Protein AF-0000000067828830 (afdb_homodimer)

Nearest PDB structures (foldseek):
  8ab7-assembly1_A  TM=8.987E-01  e=5.010E-34  Yarrowia lipolytica
  6haw-assembly1_A  TM=8.990E-01  e=3.229E-30  Bos taurus
  1hr8-assembly2_D  TM=8.528E-01  e=1.424E-30  Saccharomyces cerevisiae
  6qc2-assembly1_a1  TM=9.075E-01  e=1.935E-28  Ovis aries
  1hr8-assembly5_E  TM=8.782E-01  e=5.500E-25  Saccharomyces cerevisiae

Radius of gyration: 27.48 Å; Cα contacts (8 Å, |Δi|>4): 1829; chains: 2; bounding box: 68×76×64 Å

InterPro domains:
  IPR001431 Peptidase M16, zinc-binding site [PS00143] (50-73)
  IPR007863 Peptidase M16, C-terminal [PF05193] (183-362)
  IPR011249 Metalloenzyme, LuxS/M16 peptidase-like [SSF63411] (16-222)
  IPR011249 Metalloenzyme, LuxS/M16 peptidase-like [SSF63411] (246-425)
  IPR011765 Peptidase M16, N-terminal [PF00675] (33-175)
  IPR050361 Mitochondrial Processing Peptidase/Ubiquinol-cytochrome c Reductase Complex [PTHR11851] (17-409)

Organism: Synechocystis sp. (strain ATCC 27184 / PCC 6803 / Kazusa) (NCBI:txid1111708)

Sequence (860 aa):
MDIRLVSVQLCPTKPDFPAKIFTFDQGLTLIHQDVPTVPVAVVDVWVRAGAIAEPDAWPGVAHLLEHMIFKGTKRVPPGAFDQVIEYNGGMANAATSHDYAHFYLTTAADYLPRTLPYLAEILLQAEVPEECLFYEREVVLEEIRGSEDDPDWLGFQALCQLLHPQHAYGRSVLGDAPSVQNYTANQLRCFHRTHYQPENMTVVMVGDIREKAAIAYMEEIFDHFGVRSECPPTTRLPNHPIQTIKRETLRIPELGPSRLTMGWNGPGIDRLQDNIGLDLLAVVLAGSHCARLVQRLREELGLVFDIQSCFSLQKEASLFTINAYLTSAQAERVEAEICAAIQTLQTTPISTAELARAQRLLCNDFIFSTETPAQLAGLYGYYQTLATAELAIAYPQIVRQYWPEALQTLAQRYLSTGAYALVLLEAAESMDIRLVSVQLCPTKPDFPAKIFTFDQGLTLIHQDVPTVPVAVVDVWVRAGAIAEPDAWPGVAHLLEHMIFKGTKRVPPGAFDQVIEYNGGMANAATSHDYAHFYLTTAADYLPRTLPYLAEILLQAEVPEECLFYEREVVLEEIRGSEDDPDWLGFQALCQLLHPQHAYGRSVLGDAPSVQNYTANQLRCFHRTHYQPENMTVVMVGDIREKAAIAYMEEIFDHFGVRSECPPTTRLPNHPIQTIKRETLRIPELGPSRLTMGWNGPGIDRLQDNIGLDLLAVVLAGSHCARLVQRLREELGLVFDIQSCFSLQKEASLFTINAYLTSAQAERVEAEICAAIQTLQTTPISTAELARAQRLLCNDFIFSTETPAQLAGLYGYYQTLATAELAIAYPQIVRQYWPEALQTLAQRYLSTGAYALVLLEAAES

Structure (mmCIF, N/CA/C/O backbone):
data_AF-0000000067828830-model_v1
#
loop_
_entity.id
_entity.type
_entity.pdbx_description
1 polymer 'Processing protease'
#
loop_
_atom_site.group_PDB
_atom_site.id
_atom_site.type_symbol
_atom_site.label_atom_id
_atom_site.label_alt_id
_atom_site.label_comp_id
_atom_site.label_asym_id
_atom_site.label_entity_id
_atom_site.label_seq_id
_atom_site.pdbx_PDB_ins_code
_atom_site.Cartn_x
_atom_site.Cartn_y
_atom_site.Cartn_z
_atom_site.occupancy
_atom_site.B_iso_or_equiv
_atom_site.auth_seq_id
_atom_site.auth_comp_id
_atom_site.auth_asym_id
_atom_site.auth_atom_id
_atom_site.pdbx_PDB_model_num
ATOM 1 N N . MET A 1 1 ? -25.828 -41.156 17.938 1 25.95 1 MET A N 1
ATOM 2 C CA . MET A 1 1 ? -25.109 -39.906 17.703 1 25.95 1 MET A CA 1
ATOM 3 C C . MET A 1 1 ? -23.656 -40.188 17.312 1 25.95 1 MET A C 1
ATOM 5 O O . MET A 1 1 ? -22.859 -40.625 18.141 1 25.95 1 MET A O 1
ATOM 9 N N . ASP A 1 2 ? -23.406 -40.719 16.219 1 32.78 2 ASP A N 1
ATOM 10 C CA . ASP A 1 2 ? -22.109 -41.219 15.766 1 32.78 2 ASP A CA 1
ATOM 11 C C . ASP A 1 2 ? -21.078 -40.062 15.758 1 32.78 2 ASP A C 1
ATOM 13 O O . ASP A 1 2 ? -21.25 -39.094 15.031 1 32.78 2 ASP A O 1
ATOM 17 N N . ILE A 1 3 ? -20.516 -39.812 16.906 1 36.75 3 ILE A N 1
ATOM 18 C CA . ILE A 1 3 ? -19.406 -38.875 17.047 1 36.75 3 ILE A CA 1
ATOM 19 C C . ILE A 1 3 ? -18.359 -39.156 15.961 1 36.75 3 ILE A C 1
ATOM 21 O O . ILE A 1 3 ? -17.688 -40.188 15.984 1 36.75 3 ILE A O 1
ATOM 25 N N . ARG A 1 4 ? -18.734 -38.844 14.875 1 44.62 4 ARG A N 1
ATOM 26 C CA . ARG A 1 4 ? -17.672 -39.031 13.891 1 44.62 4 ARG A CA 1
ATOM 27 C C . ARG A 1 4 ? -16.344 -38.531 14.438 1 44.62 4 ARG A C 1
ATOM 29 O O . ARG A 1 4 ? -16.203 -37.344 14.773 1 44.62 4 ARG A O 1
ATOM 36 N N . LEU A 1 5 ? -15.562 -39.219 15.047 1 45.66 5 LEU A N 1
ATOM 37 C CA . LEU A 1 5 ? -14.219 -38.906 15.516 1 45.66 5 LEU A CA 1
ATOM 38 C C . LEU A 1 5 ? -13.383 -38.281 14.406 1 45.66 5 LEU A C 1
ATOM 40 O O . LEU A 1 5 ? -13.055 -38.938 13.422 1 45.66 5 LEU A O 1
ATOM 44 N N . VAL A 1 6 ? -13.531 -36.969 14.195 1 61.88 6 VAL A N 1
ATOM 45 C CA . VAL A 1 6 ? -12.633 -36.281 13.273 1 61.88 6 VAL A CA 1
ATOM 46 C C . VAL A 1 6 ? -11.18 -36.594 13.648 1 61.88 6 VAL A C 1
ATOM 48 O O . VAL A 1 6 ? -10.781 -36.406 14.805 1 61.88 6 VAL A O 1
ATOM 51 N N . SER A 1 7 ? -10.523 -37.438 12.898 1 74.88 7 SER A N 1
ATOM 52 C CA . SER A 1 7 ? -9.109 -37.75 13.125 1 74.88 7 SER A CA 1
ATOM 53 C C . SER A 1 7 ? -8.234 -36.531 12.828 1 74.88 7 SER A C 1
ATOM 55 O O . SER A 1 7 ? -8.359 -35.906 11.766 1 74.88 7 SER A O 1
ATOM 57 N N . VAL A 1 8 ? -7.773 -35.906 13.836 1 82.19 8 VAL A N 1
ATOM 58 C CA . VAL A 1 8 ? -6.809 -34.812 13.734 1 82.19 8 VAL A CA 1
ATOM 59 C C . VAL A 1 8 ? -5.398 -35.344 13.984 1 82.19 8 VAL A C 1
ATOM 61 O O . VAL A 1 8 ? -5.16 -36.062 14.961 1 82.19 8 VAL A O 1
ATOM 64 N N . GLN A 1 9 ? -4.586 -35.188 12.977 1 80.81 9 GLN A N 1
ATOM 65 C CA . GLN A 1 9 ? -3.201 -35.625 13.117 1 80.81 9 GLN A CA 1
ATOM 66 C C . GLN A 1 9 ? -2.244 -34.438 13.109 1 80.81 9 GLN A C 1
ATOM 68 O O . GLN A 1 9 ? -2.268 -33.625 12.18 1 80.81 9 GLN A O 1
ATOM 73 N N . LEU A 1 10 ? -1.568 -34.344 14.117 1 82.06 10 LEU A N 1
ATOM 74 C CA . LEU A 1 10 ? -0.478 -33.375 14.133 1 82.06 10 LEU A CA 1
ATOM 75 C C . LEU A 1 10 ? 0.649 -33.812 13.203 1 82.06 10 LEU A C 1
ATOM 77 O O . LEU A 1 10 ? 1.129 -34.938 13.297 1 82.06 10 LEU A O 1
ATOM 81 N N . CYS A 1 11 ? 1.022 -32.906 12.352 1 79.94 11 CYS A N 1
ATOM 82 C CA . CYS A 1 11 ? 2.113 -33.219 11.43 1 79.94 11 CYS A CA 1
ATOM 83 C C . CYS A 1 11 ? 3.451 -32.75 12 1 79.94 11 CYS A C 1
ATOM 85 O O . CYS A 1 11 ? 3.592 -31.609 12.398 1 79.94 11 CYS A O 1
ATOM 87 N N . PRO A 1 12 ? 4.438 -33.656 12.016 1 75.31 12 PRO A N 1
ATOM 88 C CA . PRO A 1 12 ? 5.766 -33.219 12.469 1 75.31 12 PRO A CA 1
ATOM 89 C C . PRO A 1 12 ? 6.332 -32.094 11.617 1 75.31 12 PRO A C 1
ATOM 91 O O . PRO A 1 12 ? 6.23 -32.125 10.383 1 75.31 12 PRO A O 1
ATOM 94 N N . THR A 1 13 ? 6.699 -31.031 12.32 1 79.56 13 THR A N 1
ATOM 95 C CA . THR A 1 13 ? 7.273 -29.875 11.625 1 79.56 13 THR A CA 1
ATOM 96 C C . THR A 1 13 ? 8.75 -29.719 11.977 1 79.56 13 THR A C 1
ATOM 98 O O . THR A 1 13 ? 9.234 -30.312 12.938 1 79.56 13 THR A O 1
ATOM 101 N N . LYS A 1 14 ? 9.43 -28.938 11.188 1 81 14 LYS A N 1
ATOM 102 C CA . LYS A 1 14 ? 10.82 -28.594 11.484 1 81 14 LYS A CA 1
ATOM 103 C C . LYS A 1 14 ? 10.93 -27.859 12.82 1 81 14 LYS A C 1
ATOM 105 O O . LYS A 1 14 ? 10.039 -27.094 13.195 1 81 14 LYS A O 1
ATOM 110 N N . PRO A 1 15 ? 12.016 -28.094 13.562 1 71.25 15 PRO A N 1
ATOM 111 C CA . PRO A 1 15 ? 12.148 -27.516 14.898 1 71.25 15 PRO A CA 1
ATOM 112 C C . PRO A 1 15 ? 12.078 -25.984 14.891 1 71.25 15 PRO A C 1
ATOM 114 O O . PRO A 1 15 ? 11.586 -25.391 15.852 1 71.25 15 PRO A O 1
ATOM 117 N N . ASP A 1 16 ? 12.398 -25.453 13.828 1 80.75 16 ASP A N 1
ATOM 118 C CA . ASP A 1 16 ? 12.469 -24 13.828 1 80.75 16 ASP A CA 1
ATOM 119 C C . ASP A 1 16 ? 11.172 -23.375 13.312 1 80.75 16 ASP A C 1
ATOM 121 O O . ASP A 1 16 ? 11.023 -22.156 13.297 1 80.75 16 ASP A O 1
ATOM 125 N N . PHE A 1 17 ? 10.266 -24.312 13.047 1 91.25 17 PHE A N 1
ATOM 126 C CA . PHE A 1 17 ? 8.984 -23.781 12.578 1 91.25 17 PHE A CA 1
ATOM 127 C C . PHE A 1 17 ? 8.086 -23.422 13.758 1 91.25 17 PHE A C 1
ATOM 129 O O . PHE A 1 17 ? 7.715 -24.281 14.547 1 91.25 17 PHE A O 1
ATOM 136 N N . PRO A 1 18 ? 7.734 -22.172 13.852 1 92.38 18 PRO A N 1
ATOM 137 C CA . PRO A 1 18 ? 7.055 -21.703 15.062 1 92.38 18 PRO A CA 1
ATOM 138 C C . PRO A 1 18 ? 5.586 -22.125 15.109 1 92.38 18 PRO A C 1
ATOM 140 O O . PRO A 1 18 ? 4.961 -22.078 16.172 1 92.38 18 PRO A O 1
ATOM 143 N N . ALA A 1 19 ? 5.02 -22.516 13.984 1 96.19 19 ALA A N 1
ATOM 144 C CA . ALA A 1 19 ? 3.609 -22.891 13.922 1 96.19 19 ALA A CA 1
ATOM 145 C C . ALA A 1 19 ? 3.449 -24.406 13.961 1 96.19 19 ALA A C 1
ATOM 147 O O . ALA A 1 19 ? 4.441 -25.141 13.969 1 96.19 19 ALA A O 1
ATOM 148 N N . LYS A 1 20 ? 2.178 -24.812 14.125 1 96.94 20 LYS A N 1
ATOM 149 C CA . LYS A 1 20 ? 1.828 -26.234 14.07 1 96.94 20 LYS A CA 1
ATOM 150 C C . LYS A 1 20 ? 0.918 -26.531 12.875 1 96.94 20 LYS A C 1
ATOM 152 O O . LYS A 1 20 ? 0.068 -25.703 12.523 1 96.94 20 LYS A O 1
ATOM 157 N N . ILE A 1 21 ? 1.127 -27.688 12.336 1 97.06 21 ILE A N 1
ATOM 158 C CA . ILE A 1 21 ? 0.323 -28.094 11.195 1 97.06 21 ILE A CA 1
ATOM 159 C C . ILE A 1 21 ? -0.523 -29.312 11.57 1 97.06 21 ILE A C 1
ATOM 161 O O . ILE A 1 21 ? -0.008 -30.281 12.125 1 97.06 21 ILE A O 1
ATOM 165 N N . PHE A 1 22 ? -1.806 -29.203 11.328 1 96.44 22 PHE A N 1
ATOM 166 C CA . PHE A 1 22 ? -2.748 -30.281 11.555 1 96.44 22 PHE A CA 1
ATOM 167 C C . PHE A 1 22 ? -3.438 -30.688 10.258 1 96.44 22 PHE A C 1
ATOM 169 O O . PHE A 1 22 ? -3.783 -29.812 9.445 1 96.44 22 PHE A O 1
ATOM 176 N N . THR A 1 23 ? -3.604 -31.891 10.086 1 94.69 23 THR A N 1
ATOM 177 C CA . THR A 1 23 ? -4.402 -32.375 8.969 1 94.69 23 THR A CA 1
ATOM 178 C C . THR A 1 23 ? -5.664 -33.094 9.469 1 94.69 23 THR A C 1
ATOM 180 O O . THR A 1 23 ? -5.605 -33.875 10.398 1 94.69 23 THR A O 1
ATOM 183 N N . PHE A 1 24 ? -6.734 -32.719 8.867 1 93.94 24 PHE A N 1
ATOM 184 C CA . PHE A 1 24 ? -8.031 -33.25 9.25 1 93.94 24 PHE A CA 1
ATOM 185 C C . PHE A 1 24 ? -8.539 -34.219 8.188 1 93.94 24 PHE A C 1
ATOM 187 O O . PHE A 1 24 ? -7.84 -34.531 7.215 1 93.94 24 PHE A O 1
ATOM 194 N N . ASP A 1 25 ? -9.727 -34.719 8.438 1 85.25 25 ASP A N 1
ATOM 195 C CA . ASP A 1 25 ? -10.328 -35.688 7.52 1 85.25 25 ASP A CA 1
ATOM 196 C C . ASP A 1 25 ? -10.461 -35.094 6.117 1 85.25 25 ASP A C 1
ATOM 198 O O . ASP A 1 25 ? -10.695 -33.906 5.965 1 85.25 25 ASP A O 1
ATOM 202 N N . GLN A 1 26 ? -10.203 -35.969 5.133 1 86.88 26 GLN A N 1
ATOM 203 C CA . GLN A 1 26 ? -10.406 -35.656 3.725 1 86.88 26 GLN A CA 1
ATOM 204 C C . GLN A 1 26 ? -9.352 -34.688 3.227 1 86.88 26 GLN A C 1
ATOM 206 O O . GLN A 1 26 ? -9.5 -34.094 2.146 1 86.88 26 GLN A O 1
ATOM 211 N N . GLY A 1 27 ? -8.438 -34.281 4.145 1 92.06 27 GLY A N 1
ATOM 212 C CA . GLY A 1 27 ? -7.277 -33.594 3.631 1 92.06 27 GLY A CA 1
ATOM 213 C C . GLY A 1 27 ? -7.27 -32.125 3.99 1 92.06 27 GLY A C 1
ATOM 214 O O . GLY A 1 27 ? -6.383 -31.375 3.562 1 92.06 27 GLY A O 1
ATOM 215 N N . LEU A 1 28 ? -8.18 -31.641 4.785 1 95.56 28 LEU A N 1
ATOM 216 C CA . LEU A 1 28 ? -8.18 -30.25 5.242 1 95.56 28 LEU A CA 1
ATOM 217 C C . LEU A 1 28 ? -6.988 -29.984 6.152 1 95.56 28 LEU A C 1
ATOM 219 O O . LEU A 1 28 ? -6.668 -30.797 7.023 1 95.56 28 LEU A O 1
ATOM 223 N N . THR A 1 29 ? -6.301 -28.828 5.918 1 97.31 29 THR A N 1
ATOM 224 C CA . THR A 1 29 ? -5.094 -28.516 6.668 1 97.31 29 THR A CA 1
ATOM 225 C C . THR A 1 29 ? -5.301 -27.281 7.531 1 97.31 29 THR A C 1
ATOM 227 O O . THR A 1 29 ? -5.91 -26.297 7.09 1 97.31 29 THR A O 1
ATOM 230 N N . LEU A 1 30 ? -4.812 -27.344 8.766 1 98.06 30 LEU A N 1
ATOM 231 C CA . LEU A 1 30 ? -4.746 -26.203 9.672 1 98.06 30 LEU A CA 1
ATOM 232 C C . LEU A 1 30 ? -3.301 -25.859 10.016 1 98.06 30 LEU A C 1
ATOM 234 O O . LEU A 1 30 ? -2.523 -26.75 10.383 1 98.06 30 LEU A O 1
ATOM 238 N N . ILE A 1 31 ? -2.945 -24.672 9.812 1 98.5 31 ILE A N 1
ATOM 239 C CA . ILE A 1 31 ? -1.7 -24.125 10.352 1 98.5 31 ILE A CA 1
ATOM 240 C C . ILE A 1 31 ? -2.008 -23.125 11.461 1 98.5 31 ILE A C 1
ATOM 242 O O . ILE A 1 31 ? -2.732 -22.156 11.25 1 98.5 31 ILE A O 1
ATOM 246 N N . HIS A 1 32 ? -1.432 -23.375 12.656 1 98.38 32 HIS A N 1
ATOM 247 C CA . HIS A 1 32 ? -1.802 -22.594 13.828 1 98.38 32 HIS A CA 1
ATOM 248 C C . HIS A 1 32 ? -0.567 -22.078 14.555 1 98.38 32 HIS A C 1
ATOM 250 O O . HIS A 1 32 ? 0.376 -22.828 14.797 1 98.38 32 HIS A O 1
ATOM 256 N N . GLN A 1 33 ? -0.562 -20.797 14.797 1 97.56 33 GLN A N 1
ATOM 257 C CA . GLN A 1 33 ? 0.437 -20.219 15.68 1 97.56 33 GLN A CA 1
ATOM 258 C C . GLN A 1 33 ? -0.219 -19.328 16.734 1 97.56 33 GLN A C 1
ATOM 260 O O . GLN A 1 33 ? -0.9 -18.359 16.406 1 97.56 33 GLN A O 1
ATOM 265 N N . ASP A 1 34 ? 0.039 -19.688 17.969 1 96.94 34 ASP A N 1
ATOM 266 C CA . ASP A 1 34 ? -0.469 -18.922 19.109 1 96.94 34 ASP A CA 1
ATOM 267 C C . ASP A 1 34 ? 0.434 -17.734 19.422 1 96.94 34 ASP A C 1
ATOM 269 O O . ASP A 1 34 ? 1.611 -17.906 19.734 1 96.94 34 ASP A O 1
ATOM 273 N N . VAL A 1 35 ? -0.128 -16.547 19.281 1 93.5 35 VAL A N 1
ATOM 274 C CA . VAL A 1 35 ? 0.58 -15.312 19.609 1 93.5 35 VAL A CA 1
ATOM 275 C C . VAL A 1 35 ? -0.229 -14.516 20.641 1 93.5 35 VAL A C 1
ATOM 277 O O . VAL A 1 35 ? -0.883 -13.531 20.281 1 93.5 35 VAL A O 1
ATOM 280 N N . PRO A 1 36 ? -0.017 -14.742 21.859 1 90.94 36 PRO A N 1
ATOM 281 C CA . PRO A 1 36 ? -0.889 -14.164 22.891 1 90.94 36 PRO A CA 1
ATOM 282 C C . PRO A 1 36 ? -0.545 -12.711 23.219 1 90.94 36 PRO A C 1
ATOM 284 O O . PRO A 1 36 ? -1.303 -12.039 23.906 1 90.94 36 PRO A O 1
ATOM 287 N N . THR A 1 37 ? 0.475 -12.172 22.703 1 85.12 37 THR A N 1
ATOM 288 C CA . THR A 1 37 ? 0.926 -10.828 23.047 1 85.12 37 THR A CA 1
ATOM 289 C C . THR A 1 37 ? 0.107 -9.781 22.297 1 85.12 37 THR A C 1
ATOM 291 O O . THR A 1 37 ? 0.175 -8.586 22.609 1 85.12 37 THR A O 1
ATOM 294 N N . VAL A 1 38 ? -0.642 -10.18 21.328 1 87.31 38 VAL A N 1
ATOM 295 C CA . VAL A 1 38 ? -1.46 -9.242 20.562 1 87.31 38 VAL A CA 1
ATOM 296 C C . VAL A 1 38 ? -2.932 -9.641 20.672 1 87.31 38 VAL A C 1
ATOM 298 O O . VAL A 1 38 ? -3.266 -10.828 20.594 1 87.31 38 VAL A O 1
ATOM 301 N N . PRO A 1 39 ? -3.791 -8.703 20.781 1 91.44 39 PRO A N 1
ATOM 302 C CA . PRO A 1 39 ? -5.215 -9.016 20.938 1 91.44 39 PRO A CA 1
ATOM 303 C C . PRO A 1 39 ? -5.934 -9.18 19.594 1 91.44 39 PRO A C 1
ATOM 305 O O . PRO A 1 39 ? -7.055 -8.703 19.438 1 91.44 39 PRO A O 1
ATOM 308 N N . VAL A 1 40 ? -5.289 -9.766 18.609 1 94.62 40 VAL A N 1
ATOM 309 C CA . VAL A 1 40 ? -5.812 -9.891 17.25 1 94.62 40 VAL A CA 1
ATOM 310 C C . VAL A 1 40 ? -5.875 -11.367 16.859 1 94.62 40 VAL A C 1
ATOM 312 O O . VAL A 1 40 ? -5.035 -12.164 17.281 1 94.62 40 VAL A O 1
ATOM 315 N N . ALA A 1 41 ? -6.902 -11.695 16.172 1 97 41 ALA A N 1
ATOM 316 C CA . ALA A 1 41 ? -7.039 -13.008 15.57 1 97 41 ALA A CA 1
ATOM 317 C C . ALA A 1 41 ? -7.152 -12.906 14.047 1 97 41 ALA A C 1
ATOM 319 O O . ALA A 1 41 ? -7.977 -12.141 13.531 1 97 41 ALA A O 1
ATOM 320 N N . VAL A 1 42 ? -6.305 -13.641 13.383 1 98.25 42 VAL A N 1
ATOM 321 C CA . VAL A 1 42 ? -6.293 -13.633 11.93 1 98.25 42 VAL A CA 1
ATOM 322 C C . VAL A 1 42 ? -6.566 -15.039 11.406 1 98.25 42 VAL A C 1
ATOM 324 O O . VAL A 1 42 ? -5.938 -16.016 11.844 1 98.25 42 VAL A O 1
ATOM 327 N N . VAL A 1 43 ? -7.473 -15.117 10.469 1 98.75 43 VAL A N 1
ATOM 328 C CA . VAL A 1 43 ? -7.746 -16.375 9.781 1 98.75 43 VAL A CA 1
ATOM 329 C C . VAL A 1 43 ? -7.656 -16.172 8.266 1 98.75 43 VAL A C 1
ATOM 331 O O . VAL A 1 43 ? -8.422 -15.398 7.691 1 98.75 43 VAL A O 1
ATOM 334 N N . ASP A 1 44 ? -6.738 -16.859 7.68 1 98.81 44 ASP A N 1
ATOM 335 C CA . ASP A 1 44 ? -6.609 -16.922 6.227 1 98.81 44 ASP A CA 1
ATOM 336 C C . ASP A 1 44 ? -7.086 -18.266 5.688 1 98.81 44 ASP A C 1
ATOM 338 O O . ASP A 1 44 ? -6.711 -19.328 6.211 1 98.81 44 ASP A O 1
ATOM 342 N N . VAL A 1 45 ? -7.828 -18.219 4.672 1 98.75 45 VAL A N 1
ATOM 343 C CA . VAL A 1 45 ? -8.219 -19.438 3.977 1 98.75 45 VAL A CA 1
ATOM 344 C C . VAL A 1 45 ? -7.684 -19.422 2.549 1 98.75 45 VAL A C 1
ATOM 346 O O . VAL A 1 45 ? -8.031 -18.547 1.76 1 98.75 45 VAL A O 1
ATOM 349 N N . TRP A 1 46 ? -6.875 -20.375 2.314 1 98.75 46 TRP A N 1
ATOM 350 C CA . TRP A 1 46 ? -6.25 -20.5 1.002 1 98.75 46 TRP A CA 1
ATOM 351 C C . TRP A 1 46 ? -6.805 -21.703 0.248 1 98.75 46 TRP A C 1
ATOM 353 O O . TRP A 1 46 ? -6.859 -22.812 0.79 1 98.75 46 TRP A O 1
ATOM 363 N N . VAL A 1 47 ? -7.195 -21.5 -0.973 1 98.56 47 VAL A N 1
ATOM 364 C CA . VAL A 1 47 ? -7.73 -22.562 -1.819 1 98.56 47 VAL A CA 1
ATOM 365 C C . VAL A 1 47 ? -6.922 -22.656 -3.109 1 98.56 47 VAL A C 1
ATOM 367 O O . VAL A 1 47 ? -6.668 -21.641 -3.766 1 98.56 47 VAL A O 1
ATOM 370 N N . ARG A 1 48 ? -6.508 -23.828 -3.445 1 97.38 48 ARG A N 1
ATOM 371 C CA . ARG A 1 48 ? -5.836 -24.062 -4.723 1 97.38 48 ARG A CA 1
ATOM 372 C C . ARG A 1 48 ? -6.828 -24.016 -5.879 1 97.38 48 ARG A C 1
ATOM 374 O O . ARG A 1 48 ? -7.039 -25.016 -6.562 1 97.38 48 ARG A O 1
ATOM 381 N N . ALA A 1 49 ? -7.348 -22.859 -6.07 1 96.75 49 ALA A N 1
ATOM 382 C CA . ALA A 1 49 ? -8.375 -22.609 -7.078 1 96.75 49 ALA A CA 1
ATOM 383 C C . ALA A 1 49 ? -8.164 -21.25 -7.75 1 96.75 49 ALA A C 1
ATOM 385 O O . ALA A 1 49 ? -9.109 -20.469 -7.91 1 96.75 49 ALA A O 1
ATOM 386 N N . GLY A 1 50 ? -6.875 -21 -8.07 1 96.56 50 GLY A N 1
ATOM 387 C CA . GLY A 1 50 ? -6.559 -19.797 -8.82 1 96.56 50 GLY A CA 1
ATOM 388 C C . GLY A 1 50 ? -6.805 -19.938 -10.312 1 96.56 50 GLY A C 1
ATOM 389 O O . GLY A 1 50 ? -7.477 -20.875 -10.75 1 96.56 50 GLY A O 1
ATOM 390 N N . ALA A 1 51 ? -6.316 -19.094 -11.078 1 95 51 ALA A N 1
ATOM 391 C CA . ALA A 1 51 ? -6.543 -19.047 -12.516 1 95 51 ALA A CA 1
ATOM 392 C C . ALA A 1 51 ? -6.004 -20.312 -13.195 1 95 51 ALA A C 1
ATOM 394 O O . ALA A 1 51 ? -6.539 -20.75 -14.219 1 95 51 ALA A O 1
ATOM 395 N N . ILE A 1 52 ? -5.016 -20.938 -12.648 1 93.56 52 ILE A N 1
ATOM 396 C CA . ILE A 1 52 ? -4.402 -22.109 -13.258 1 93.56 52 ILE A CA 1
ATOM 397 C C . ILE A 1 52 ? -5.371 -23.281 -13.203 1 93.56 52 ILE A C 1
ATOM 399 O O . ILE A 1 52 ? -5.23 -24.25 -13.953 1 93.56 52 ILE A O 1
ATOM 403 N N . ALA A 1 53 ? -6.309 -23.219 -12.297 1 93.94 53 ALA A N 1
ATOM 404 C CA . ALA A 1 53 ? -7.277 -24.297 -12.133 1 93.94 53 ALA A CA 1
ATOM 405 C C . ALA A 1 53 ? -8.469 -24.125 -13.07 1 93.94 53 ALA A C 1
ATOM 407 O O . ALA A 1 53 ? -9.305 -25.016 -13.195 1 93.94 53 ALA A O 1
ATOM 408 N N . GLU A 1 54 ? -8.492 -23.031 -13.742 1 95.38 54 GLU A N 1
ATOM 409 C CA . GLU A 1 54 ? -9.617 -22.734 -14.625 1 95.38 54 GLU A CA 1
ATOM 410 C C . GLU A 1 54 ? -9.617 -23.656 -15.844 1 95.38 54 GLU A C 1
ATOM 412 O O . GLU A 1 54 ? -8.57 -23.906 -16.438 1 95.38 54 GLU A O 1
ATOM 417 N N . PRO A 1 55 ? -10.852 -24.109 -16.188 1 92.56 55 PRO A N 1
ATOM 418 C CA . PRO A 1 55 ? -10.922 -24.703 -17.531 1 92.56 55 PRO A CA 1
ATOM 419 C C . PRO A 1 55 ? -10.523 -23.734 -18.625 1 92.56 55 PRO A C 1
ATOM 421 O O . PRO A 1 55 ? -10.758 -22.531 -18.516 1 92.56 55 PRO A O 1
ATOM 424 N N . ASP A 1 56 ? -10.047 -24.25 -19.703 1 88.69 56 ASP A N 1
ATOM 425 C CA . ASP A 1 56 ? -9.562 -23.406 -20.797 1 88.69 56 ASP A CA 1
ATOM 426 C C . ASP A 1 56 ? -10.68 -22.531 -21.344 1 88.69 56 ASP A C 1
ATOM 428 O O . ASP A 1 56 ? -10.438 -21.391 -21.766 1 88.69 56 ASP A O 1
ATOM 432 N N . ALA A 1 57 ? -11.844 -23.031 -21.234 1 90 57 ALA A N 1
ATOM 433 C CA . ALA A 1 57 ? -12.984 -22.328 -21.812 1 90 57 ALA A CA 1
ATOM 434 C C . ALA A 1 57 ? -13.578 -21.328 -20.828 1 90 57 ALA A C 1
ATOM 436 O O . ALA A 1 57 ? -14.484 -20.562 -21.172 1 90 57 ALA A O 1
ATOM 437 N N . TRP A 1 58 ? -12.977 -21.312 -19.625 1 94 58 TRP A N 1
ATOM 438 C CA . TRP A 1 58 ? -13.617 -20.484 -18.609 1 94 58 TRP A CA 1
ATOM 439 C C . TRP A 1 58 ? -12.625 -19.5 -18 1 94 58 TRP A C 1
ATOM 441 O O . TRP A 1 58 ? -12.492 -19.406 -16.781 1 94 58 TRP A O 1
ATOM 451 N N . PRO A 1 59 ? -11.961 -18.688 -18.844 1 94.19 59 PRO A N 1
ATOM 452 C CA . PRO A 1 59 ? -11.031 -17.719 -18.25 1 94.19 59 PRO A CA 1
ATOM 453 C C . PRO A 1 59 ? -11.742 -16.688 -17.375 1 94.19 59 PRO A C 1
ATOM 455 O O . PRO A 1 59 ? -12.789 -16.156 -17.75 1 94.19 59 PRO A O 1
ATOM 458 N N . GLY A 1 60 ? -11.172 -16.469 -16.188 1 96.38 60 GLY A N 1
ATOM 459 C CA . GLY A 1 60 ? -11.695 -15.453 -15.289 1 96.38 60 GLY A CA 1
ATOM 460 C C . GLY A 1 60 ? -12.727 -15.984 -14.305 1 96.38 60 GLY A C 1
ATOM 461 O O . GLY A 1 60 ? -13.172 -15.266 -13.414 1 96.38 60 GLY A O 1
ATOM 462 N N . VAL A 1 61 ? -13.031 -17.234 -14.398 1 96.88 61 VAL A N 1
ATOM 463 C CA . VAL A 1 61 ? -14.102 -17.797 -13.578 1 96.88 61 VAL A CA 1
ATOM 464 C C . VAL A 1 61 ? -13.672 -17.812 -12.109 1 96.88 61 VAL A C 1
ATOM 466 O O . VAL A 1 61 ? -14.5 -17.609 -11.219 1 96.88 61 VAL A O 1
ATOM 469 N N . ALA A 1 62 ? -12.398 -18.047 -11.836 1 97.69 62 ALA A N 1
ATOM 470 C CA . ALA A 1 62 ? -11.914 -18.078 -10.461 1 97.69 62 ALA A CA 1
ATOM 471 C C . ALA A 1 62 ? -12.125 -16.719 -9.773 1 97.69 62 ALA A C 1
ATOM 473 O O . ALA A 1 62 ? -12.625 -16.656 -8.648 1 97.69 62 ALA A O 1
ATOM 474 N N . HIS A 1 63 ? -11.766 -15.656 -10.484 1 98.25 63 HIS A N 1
ATOM 475 C CA . HIS A 1 63 ? -11.922 -14.312 -9.953 1 98.25 63 HIS A CA 1
ATOM 476 C C . HIS A 1 63 ? -13.391 -13.945 -9.789 1 98.25 63 HIS A C 1
ATOM 478 O O . HIS A 1 63 ? -13.781 -13.352 -8.781 1 98.25 63 HIS A O 1
ATOM 484 N N . LEU A 1 64 ? -14.18 -14.258 -10.766 1 97.88 64 LEU A N 1
ATOM 485 C CA . LEU A 1 64 ? -15.602 -13.977 -10.68 1 97.88 64 LEU A CA 1
ATOM 486 C C . LEU A 1 64 ? -16.25 -14.734 -9.523 1 97.88 64 LEU A C 1
ATOM 488 O O . LEU A 1 64 ? -17.109 -14.203 -8.828 1 97.88 64 LEU A O 1
ATOM 492 N N . LEU A 1 65 ? -15.836 -15.961 -9.352 1 97.94 65 LEU A N 1
ATOM 493 C CA . LEU A 1 65 ? -16.344 -16.75 -8.234 1 97.94 65 LEU A CA 1
ATOM 494 C C . LEU A 1 65 ? -15.984 -16.109 -6.902 1 97.94 65 LEU A C 1
ATOM 496 O O . LEU A 1 65 ? -16.797 -16.094 -5.969 1 97.94 65 LEU A O 1
ATOM 500 N N . GLU A 1 66 ? -14.766 -15.656 -6.805 1 97.88 66 GLU A N 1
ATOM 501 C CA . GLU A 1 66 ? -14.359 -14.945 -5.594 1 97.88 66 GLU A CA 1
ATOM 502 C C . GLU A 1 66 ? -15.367 -13.867 -5.223 1 97.88 66 GLU A C 1
ATOM 504 O O . GLU A 1 66 ? -15.773 -13.758 -4.062 1 97.88 66 GLU A O 1
ATOM 509 N N . HIS A 1 67 ? -15.812 -13.078 -6.199 1 95 67 HIS A N 1
ATOM 510 C CA . HIS A 1 67 ? -16.828 -12.062 -5.977 1 95 67 HIS A CA 1
ATOM 511 C C . HIS A 1 67 ? -18.141 -12.688 -5.5 1 95 67 HIS A C 1
ATOM 513 O O . HIS A 1 67 ? -18.766 -12.203 -4.551 1 95 67 HIS A O 1
ATOM 519 N N . MET A 1 68 ? -18.562 -13.758 -6.109 1 96.81 68 MET A N 1
ATOM 520 C CA . MET A 1 68 ? -19.875 -14.344 -5.906 1 96.81 68 MET A CA 1
ATOM 521 C C . MET A 1 68 ? -19.953 -15.062 -4.562 1 96.81 68 MET A C 1
ATOM 523 O O . MET A 1 68 ? -21.031 -15.219 -3.998 1 96.81 68 MET A O 1
ATOM 527 N N . ILE A 1 69 ? -18.828 -15.469 -4.066 1 97.19 69 ILE A N 1
ATOM 528 C CA . ILE A 1 69 ? -18.797 -16.156 -2.779 1 97.19 69 ILE A CA 1
ATOM 529 C C . ILE A 1 69 ? -19.344 -15.227 -1.691 1 97.19 69 ILE A C 1
ATOM 531 O O . ILE A 1 69 ? -20.047 -15.672 -0.786 1 97.19 69 ILE A O 1
ATOM 535 N N . PHE A 1 70 ? -19.141 -13.992 -1.847 1 94.62 70 PHE A N 1
ATOM 536 C CA . PHE A 1 70 ? -19.547 -13.031 -0.83 1 94.62 70 PHE A CA 1
ATOM 537 C C . PHE A 1 70 ? -21.031 -12.719 -0.946 1 94.62 70 PHE A C 1
ATOM 539 O O . PHE A 1 70 ? -21.594 -12.008 -0.104 1 94.62 70 PHE A O 1
ATOM 546 N N . LYS A 1 71 ? -21.609 -13.25 -1.969 1 92.81 71 LYS A N 1
ATOM 547 C CA . LYS A 1 71 ? -23.047 -13 -2.137 1 92.81 71 LYS A CA 1
ATOM 548 C C . LYS A 1 71 ? -23.875 -14 -1.344 1 92.81 71 LYS A C 1
ATOM 550 O O . LYS A 1 71 ? -25.109 -13.945 -1.36 1 92.81 71 LYS A O 1
ATOM 555 N N . GLY A 1 72 ? -23.312 -14.922 -0.739 1 89.5 72 GLY A N 1
ATOM 556 C CA . GLY A 1 72 ? -23.938 -15.641 0.359 1 89.5 72 GLY A CA 1
ATOM 557 C C . GLY A 1 72 ? -24.438 -17.016 -0.035 1 89.5 72 GLY A C 1
ATOM 558 O O . GLY A 1 72 ? -23.938 -17.609 -0.995 1 89.5 72 GLY A O 1
ATOM 559 N N . THR A 1 73 ? -25.188 -17.516 0.959 1 93.56 73 THR A N 1
ATOM 560 C CA . THR A 1 73 ? -25.75 -18.859 0.899 1 93.56 73 THR A CA 1
ATOM 561 C C . THR A 1 73 ? -27.219 -18.844 1.303 1 93.56 73 THR A C 1
ATOM 563 O O . THR A 1 73 ? -27.844 -17.781 1.4 1 93.56 73 THR A O 1
ATOM 566 N N . LYS A 1 74 ? -27.766 -20.047 1.399 1 91 74 LYS A N 1
ATOM 567 C CA . LYS A 1 74 ? -29.141 -20.156 1.896 1 91 74 LYS A CA 1
ATOM 568 C C . LYS A 1 74 ? -29.25 -19.672 3.34 1 91 74 LYS A C 1
ATOM 570 O O . LYS A 1 74 ? -30.234 -19.062 3.725 1 91 74 LYS A O 1
ATOM 575 N N . ARG A 1 75 ? -28.219 -19.797 4.078 1 92.88 75 ARG A N 1
ATOM 576 C CA . ARG A 1 75 ? -28.219 -19.453 5.496 1 92.88 75 ARG A CA 1
ATOM 577 C C . ARG A 1 75 ? -27.703 -18.031 5.715 1 92.88 75 ARG A C 1
ATOM 579 O O . ARG A 1 75 ? -28.031 -17.391 6.711 1 92.88 75 ARG A O 1
ATOM 586 N N . VAL A 1 76 ? -26.875 -17.609 4.805 1 95.56 76 VAL A N 1
ATOM 587 C CA . VAL A 1 76 ? -26.281 -16.281 4.867 1 95.56 76 VAL A CA 1
ATOM 588 C C . VAL A 1 76 ? -26.672 -15.477 3.625 1 95.56 76 VAL A C 1
ATOM 590 O O . VAL A 1 76 ? -25.969 -15.523 2.609 1 95.56 76 VAL A O 1
ATOM 593 N N . PRO A 1 77 ? -27.719 -14.758 3.74 1 93 77 PRO A N 1
ATOM 594 C CA . PRO A 1 77 ? -28.156 -14 2.566 1 93 77 PRO A CA 1
ATOM 595 C C . PRO A 1 77 ? -27.156 -12.914 2.16 1 93 77 PRO A C 1
ATOM 597 O O . PRO A 1 77 ? -26.266 -12.562 2.941 1 93 77 PRO A O 1
ATOM 600 N N . PRO A 1 78 ? -27.328 -12.438 0.937 1 90.38 78 PRO A N 1
ATOM 601 C CA . PRO A 1 78 ? -26.406 -11.391 0.475 1 90.38 78 PRO A CA 1
ATOM 602 C C . PRO A 1 78 ? -26.344 -10.211 1.435 1 90.38 78 PRO A C 1
ATOM 604 O O . PRO A 1 78 ? -27.375 -9.734 1.917 1 90.38 78 PRO A O 1
ATOM 607 N N . GLY A 1 79 ? -25.109 -9.852 1.79 1 91.12 79 GLY A N 1
ATOM 608 C CA . GLY A 1 79 ? -24.906 -8.703 2.664 1 91.12 79 GLY A CA 1
ATOM 609 C C . GLY A 1 79 ? -24.781 -9.086 4.125 1 91.12 79 GLY A C 1
ATOM 610 O O . GLY A 1 79 ? -24.219 -8.336 4.922 1 91.12 79 GLY A O 1
ATOM 611 N N . ALA A 1 80 ? -25.328 -10.211 4.523 1 93.88 80 ALA A N 1
ATOM 612 C CA . ALA A 1 80 ? -25.344 -10.625 5.922 1 93.88 80 ALA A CA 1
ATOM 613 C C . ALA A 1 80 ? -23.922 -10.891 6.426 1 93.88 80 ALA A C 1
ATOM 615 O O . ALA A 1 80 ? -23.609 -10.586 7.578 1 93.88 80 ALA A O 1
ATOM 616 N N . PHE A 1 81 ? -23.141 -11.477 5.625 1 95.5 81 PHE A N 1
ATOM 617 C CA . PHE A 1 81 ? -21.766 -11.742 6.004 1 95.5 81 PHE A CA 1
ATOM 618 C C . PHE A 1 81 ? -21.047 -10.453 6.402 1 95.5 81 PHE A C 1
ATOM 620 O O . PHE A 1 81 ? -20.484 -10.359 7.492 1 95.5 81 PHE A O 1
ATOM 627 N N . ASP A 1 82 ? -21.109 -9.461 5.535 1 94.12 82 ASP A N 1
ATOM 628 C CA . ASP A 1 82 ? -20.453 -8.172 5.789 1 94.12 82 ASP A CA 1
ATOM 629 C C . ASP A 1 82 ? -21 -7.527 7.059 1 94.12 82 ASP A C 1
ATOM 631 O O . ASP A 1 82 ? -20.25 -6.926 7.828 1 94.12 82 ASP A O 1
ATOM 635 N N . GLN A 1 83 ? -22.25 -7.668 7.207 1 93.31 83 GLN A N 1
ATOM 636 C CA . GLN A 1 83 ? -22.875 -7.09 8.383 1 93.31 83 GLN A CA 1
ATOM 637 C C . GLN A 1 83 ? -22.328 -7.703 9.672 1 93.31 83 GLN A C 1
ATOM 639 O O . GLN A 1 83 ? -21.969 -6.98 10.602 1 93.31 83 GLN A O 1
ATOM 644 N N . VAL A 1 84 ? -22.219 -8.961 9.68 1 95.44 84 VAL A N 1
ATOM 645 C CA . VAL A 1 84 ? -21.734 -9.656 10.875 1 95.44 84 VAL A CA 1
ATOM 646 C C . VAL A 1 84 ? -20.281 -9.289 11.141 1 95.44 84 VAL A C 1
ATOM 648 O O . VAL A 1 84 ? -19.906 -9 12.273 1 95.44 84 VAL A O 1
ATOM 651 N N . ILE A 1 85 ? -19.469 -9.297 10.125 1 95.69 85 ILE A N 1
ATOM 652 C CA . ILE A 1 85 ? -18.047 -9.016 10.273 1 95.69 85 ILE A CA 1
ATOM 653 C C . ILE A 1 85 ? -17.844 -7.59 10.781 1 95.69 85 ILE A C 1
ATOM 655 O O . ILE A 1 85 ? -17.141 -7.363 11.766 1 95.69 85 ILE A O 1
ATOM 659 N N . GLU A 1 86 ? -18.547 -6.699 10.172 1 93.12 86 GLU A N 1
ATOM 660 C CA . GLU A 1 86 ? -18.359 -5.293 10.516 1 93.12 86 GLU A CA 1
ATOM 661 C C . GLU A 1 86 ? -18.953 -4.977 11.883 1 93.12 86 GLU A C 1
ATOM 663 O O . GLU A 1 86 ? -18.422 -4.152 12.625 1 93.12 86 GLU A O 1
ATOM 668 N N . TYR A 1 87 ? -20.078 -5.578 12.156 1 92.5 87 TYR A N 1
ATOM 669 C CA . TYR A 1 87 ? -20.703 -5.371 13.461 1 92.5 87 TYR A CA 1
ATOM 670 C C . TYR A 1 87 ? -19.766 -5.789 14.586 1 92.5 87 TYR A C 1
ATOM 672 O O . TYR A 1 87 ? -19.781 -5.188 15.664 1 92.5 87 TYR A O 1
ATOM 680 N N . ASN A 1 88 ? -18.969 -6.688 14.281 1 93.94 88 ASN A N 1
ATOM 681 C CA . ASN A 1 88 ? -18.016 -7.152 15.289 1 93.94 88 ASN A CA 1
ATOM 682 C C . ASN A 1 88 ? -16.656 -6.488 15.125 1 93.94 88 ASN A C 1
ATOM 684 O O . ASN A 1 88 ? -15.672 -6.93 15.711 1 93.94 88 ASN A O 1
ATOM 688 N N . GLY A 1 89 ? -16.578 -5.535 14.281 1 92.19 89 GLY A N 1
ATOM 689 C CA . GLY A 1 89 ? -15.383 -4.73 14.125 1 92.19 89 GLY A CA 1
ATOM 690 C C . GLY A 1 89 ? -14.297 -5.434 13.336 1 92.19 89 GLY A C 1
ATOM 691 O O . GLY A 1 89 ? -13.125 -5.051 13.406 1 92.19 89 GLY A O 1
ATOM 692 N N . GLY A 1 90 ? -14.656 -6.434 12.633 1 94.19 90 GLY A N 1
ATOM 693 C CA . GLY A 1 90 ? -13.688 -7.188 11.852 1 94.19 90 GLY A CA 1
ATOM 694 C C . GLY A 1 90 ? -13.523 -6.66 10.445 1 94.19 90 GLY A C 1
ATOM 695 O O . GLY A 1 90 ? -14.211 -5.719 10.039 1 94.19 90 GLY A O 1
ATOM 696 N N . MET A 1 91 ? -12.539 -7.203 9.805 1 93.19 91 MET A N 1
ATOM 697 C CA . MET A 1 91 ? -12.281 -6.941 8.391 1 93.19 91 MET A CA 1
ATOM 698 C C . MET A 1 91 ? -12.086 -8.242 7.621 1 93.19 91 MET A C 1
ATOM 700 O O . MET A 1 91 ? -11.43 -9.164 8.102 1 93.19 91 MET A O 1
ATOM 704 N N . ALA A 1 92 ? -12.727 -8.281 6.516 1 95.5 92 ALA A N 1
ATOM 705 C CA . ALA A 1 92 ? -12.586 -9.445 5.648 1 95.5 92 ALA A CA 1
ATOM 706 C C . ALA A 1 92 ? -12.398 -9.023 4.191 1 95.5 92 ALA A C 1
ATOM 708 O O . ALA A 1 92 ? -12.93 -8 3.762 1 95.5 92 ALA A O 1
ATOM 709 N N . ASN A 1 93 ? -11.648 -9.773 3.523 1 95.38 93 ASN A N 1
ATOM 710 C CA . ASN A 1 93 ? -11.414 -9.547 2.102 1 95.38 93 ASN A CA 1
ATOM 711 C C . ASN A 1 93 ? -10.898 -10.805 1.409 1 95.38 93 ASN A C 1
ATOM 713 O O . ASN A 1 93 ? -10.898 -11.891 1.998 1 95.38 93 ASN A O 1
ATOM 717 N N . ALA A 1 94 ? -10.648 -10.664 0.141 1 97.62 94 ALA A N 1
ATOM 718 C CA . ALA A 1 94 ? -10.148 -11.797 -0.631 1 97.62 94 ALA A CA 1
ATOM 719 C C . ALA A 1 94 ? -9.25 -11.336 -1.771 1 97.62 94 ALA A C 1
ATOM 721 O O . ALA A 1 94 ? -9.148 -10.133 -2.041 1 97.62 94 ALA A O 1
ATOM 722 N N . ALA A 1 95 ? -8.539 -12.258 -2.268 1 97.56 95 ALA A N 1
ATOM 723 C CA . ALA A 1 95 ? -7.719 -12.039 -3.457 1 97.56 95 ALA A CA 1
ATOM 724 C C . ALA A 1 95 ? -7.594 -13.328 -4.273 1 97.56 95 ALA A C 1
ATOM 726 O O . ALA A 1 95 ? -7.48 -14.414 -3.713 1 97.56 95 ALA A O 1
ATOM 727 N N . THR A 1 96 ? -7.582 -13.133 -5.59 1 97.88 96 THR A N 1
ATOM 728 C CA . THR A 1 96 ? -7.371 -14.25 -6.512 1 97.88 96 THR A CA 1
ATOM 729 C C . THR A 1 96 ? -6.074 -14.055 -7.297 1 97.88 96 THR A C 1
ATOM 731 O O . THR A 1 96 ? -5.785 -12.953 -7.766 1 97.88 96 THR A O 1
ATOM 734 N N . SER A 1 97 ? -5.305 -15 -7.328 1 97.69 97 SER A N 1
ATOM 735 C CA . SER A 1 97 ? -4.09 -15.023 -8.133 1 97.69 97 SER A CA 1
ATOM 736 C C . SER A 1 97 ? -4.059 -16.25 -9.039 1 97.69 97 SER A C 1
ATOM 738 O O . SER A 1 97 ? -5.078 -16.906 -9.234 1 97.69 97 SER A O 1
ATOM 740 N N . HIS A 1 98 ? -2.967 -16.5 -9.695 1 96.56 98 HIS A N 1
ATOM 741 C CA . HIS A 1 98 ? -2.865 -17.625 -10.609 1 96.56 98 HIS A CA 1
ATOM 742 C C . HIS A 1 98 ? -2.906 -18.953 -9.859 1 96.56 98 HIS A C 1
ATOM 744 O O . HIS A 1 98 ? -3.572 -19.891 -10.297 1 96.56 98 HIS A O 1
ATOM 750 N N . ASP A 1 99 ? -2.34 -19 -8.703 1 97.44 99 ASP A N 1
ATOM 751 C CA . ASP A 1 99 ? -2.172 -20.297 -8.047 1 97.44 99 ASP A CA 1
ATOM 752 C C . ASP A 1 99 ? -3.213 -20.484 -6.945 1 97.44 99 ASP A C 1
ATOM 754 O O . ASP A 1 99 ? -3.395 -21.594 -6.441 1 97.44 99 ASP A O 1
ATOM 758 N N . TYR A 1 100 ? -3.924 -19.375 -6.609 1 98.25 100 TYR A N 1
ATOM 759 C CA . TYR A 1 100 ? -4.77 -19.531 -5.434 1 98.25 100 TYR A CA 1
ATOM 760 C C . TYR A 1 100 ? -5.918 -18.531 -5.449 1 98.25 100 TYR A C 1
ATOM 762 O O . TYR A 1 100 ? -5.883 -17.547 -6.188 1 98.25 100 TYR A O 1
ATOM 770 N N . ALA A 1 101 ? -6.91 -18.812 -4.688 1 98.56 101 ALA A N 1
ATOM 771 C CA . ALA A 1 101 ? -7.859 -17.875 -4.094 1 98.56 101 ALA A CA 1
ATOM 772 C C . ALA A 1 101 ? -7.641 -17.75 -2.586 1 98.56 101 ALA A C 1
ATOM 774 O O . ALA A 1 101 ? -7.512 -18.766 -1.894 1 98.56 101 ALA A O 1
ATOM 775 N N . HIS A 1 102 ? -7.504 -16.547 -2.148 1 98.5 102 HIS A N 1
ATOM 776 C CA . HIS A 1 102 ? -7.16 -16.266 -0.762 1 98.5 102 HIS A CA 1
ATOM 777 C C . HIS A 1 102 ? -8.227 -15.406 -0.092 1 98.5 102 HIS A C 1
ATOM 779 O O . HIS A 1 102 ? -8.586 -14.344 -0.598 1 98.5 102 HIS A O 1
ATOM 785 N N . PHE A 1 103 ? -8.805 -15.938 1.001 1 98.62 103 PHE A N 1
ATOM 786 C CA . PHE A 1 103 ? -9.773 -15.211 1.817 1 98.62 103 PHE A CA 1
ATOM 787 C C . PHE A 1 103 ? -9.227 -14.977 3.221 1 98.62 103 PHE A C 1
ATOM 789 O O . PHE A 1 103 ? -8.602 -15.859 3.807 1 98.62 103 PHE A O 1
ATOM 796 N N . TYR A 1 104 ? -9.484 -13.773 3.721 1 98.06 104 TYR A N 1
ATOM 797 C CA . TYR A 1 104 ? -8.914 -13.539 5.043 1 98.06 104 TYR A CA 1
ATOM 798 C C . TYR A 1 104 ? -9.883 -12.75 5.918 1 98.06 104 TYR A C 1
ATOM 800 O O . TYR A 1 104 ? -10.727 -12 5.41 1 98.06 104 TYR A O 1
ATOM 808 N N . LEU A 1 105 ? -9.742 -12.984 7.195 1 98.06 105 LEU A N 1
ATOM 809 C CA . LEU A 1 105 ? -10.516 -12.367 8.266 1 98.06 105 LEU A CA 1
ATOM 810 C C . LEU A 1 105 ? -9.609 -11.914 9.406 1 98.06 105 LEU A C 1
ATOM 812 O O . LEU A 1 105 ? -8.82 -12.711 9.922 1 98.06 105 LEU A O 1
ATOM 816 N N . THR A 1 106 ? -9.633 -10.688 9.703 1 97 106 THR A N 1
ATOM 817 C CA . THR A 1 106 ? -8.961 -10.125 10.867 1 97 106 THR A CA 1
ATOM 818 C C . THR A 1 106 ? -9.969 -9.523 11.844 1 97 106 THR A C 1
ATOM 820 O O . THR A 1 106 ? -10.812 -8.719 11.445 1 97 106 THR A O 1
ATOM 823 N N . THR A 1 107 ? -9.922 -9.906 13.062 1 95.94 107 THR A N 1
ATOM 824 C CA . THR A 1 107 ? -10.805 -9.398 14.102 1 95.94 107 THR A CA 1
ATOM 825 C C . THR A 1 107 ? -10.109 -9.406 15.461 1 95.94 107 THR A C 1
ATOM 827 O O . THR A 1 107 ? -9 -9.93 15.594 1 95.94 107 THR A O 1
ATOM 830 N N . ALA A 1 108 ? -10.695 -8.703 16.375 1 93.44 108 ALA A N 1
ATOM 831 C CA . ALA A 1 108 ? -10.266 -8.914 17.766 1 93.44 108 ALA A CA 1
ATOM 832 C C . ALA A 1 108 ? -10.5 -10.359 18.188 1 93.44 108 ALA A C 1
ATOM 834 O O . ALA A 1 108 ? -11.508 -10.969 17.812 1 93.44 108 ALA A O 1
ATOM 835 N N . ALA A 1 109 ? -9.617 -10.836 19.031 1 94.25 109 ALA A N 1
ATOM 836 C CA . ALA A 1 109 ? -9.617 -12.25 19.391 1 94.25 109 ALA A CA 1
ATOM 837 C C . ALA A 1 109 ? -10.961 -12.664 19.984 1 94.25 109 ALA A C 1
ATOM 839 O O . ALA A 1 109 ? -11.484 -13.727 19.656 1 94.25 109 ALA A O 1
ATOM 840 N N . ASP A 1 110 ? -11.602 -11.797 20.703 1 92.69 110 ASP A N 1
ATOM 841 C CA . ASP A 1 110 ? -12.844 -12.102 21.422 1 92.69 110 ASP A CA 1
ATOM 842 C C . ASP A 1 110 ? -14.008 -12.266 20.453 1 92.69 110 ASP A C 1
ATOM 844 O O . ASP A 1 110 ? -15.023 -12.875 20.797 1 92.69 110 ASP A O 1
ATOM 848 N N . TYR A 1 111 ? -13.867 -11.836 19.266 1 94.5 111 TYR A N 1
ATOM 849 C CA . TYR A 1 111 ? -15 -11.828 18.344 1 94.5 111 TYR A CA 1
ATOM 850 C C . TYR A 1 111 ? -14.852 -12.898 17.281 1 94.5 111 TYR A C 1
ATOM 852 O O . TYR A 1 111 ? -15.727 -13.07 16.438 1 94.5 111 TYR A O 1
ATOM 860 N N . LEU A 1 112 ? -13.82 -13.695 17.344 1 96.5 112 LEU A N 1
ATOM 861 C CA . LEU A 1 112 ? -13.57 -14.719 16.328 1 96.5 112 LEU A CA 1
ATOM 862 C C . LEU A 1 112 ? -14.695 -15.75 16.312 1 96.5 112 LEU A C 1
ATOM 864 O O . LEU A 1 112 ? -15.203 -16.094 15.234 1 96.5 112 LEU A O 1
ATOM 868 N N . PRO A 1 113 ? -15.258 -16.172 17.469 1 96.69 113 PRO A N 1
ATOM 869 C CA . PRO A 1 113 ? -16.328 -17.156 17.453 1 96.69 113 PRO A CA 1
ATOM 870 C C . PRO A 1 113 ? -17.594 -16.656 16.766 1 96.69 113 PRO A C 1
ATOM 872 O O . PRO A 1 113 ? -18.375 -17.438 16.234 1 96.69 113 PRO A O 1
ATOM 875 N N . ARG A 1 114 ? -17.734 -15.367 16.672 1 96.25 114 ARG A N 1
ATOM 876 C CA . ARG A 1 114 ? -18.938 -14.773 16.109 1 96.25 114 ARG A CA 1
ATOM 877 C C . ARG A 1 114 ? -18.766 -14.5 14.617 1 96.25 114 ARG A C 1
ATOM 879 O O . ARG A 1 114 ? -19.75 -14.273 13.898 1 96.25 114 ARG A O 1
ATOM 886 N N . THR A 1 115 ? -17.578 -14.516 14.148 1 97.31 115 THR A N 1
ATOM 887 C CA . THR A 1 115 ? -17.328 -14.094 12.773 1 97.31 115 THR A CA 1
ATOM 888 C C . THR A 1 115 ? -16.859 -15.273 11.922 1 97.31 115 THR A C 1
ATOM 890 O O . THR A 1 115 ? -17.344 -15.461 10.805 1 97.31 115 THR A O 1
ATOM 893 N N . LEU A 1 116 ? -16.094 -16.188 12.477 1 97.88 116 LEU A N 1
ATOM 894 C CA . LEU A 1 116 ? -15.445 -17.266 11.742 1 97.88 116 LEU A CA 1
ATOM 895 C C . LEU A 1 116 ? -16.484 -18.188 11.109 1 97.88 116 LEU A C 1
ATOM 897 O O . LEU A 1 116 ? -16.328 -18.609 9.961 1 97.88 116 LEU A O 1
ATOM 901 N N . PRO A 1 117 ? -17.609 -18.547 11.781 1 97.12 117 PRO A N 1
ATOM 902 C CA . PRO A 1 117 ? -18.609 -19.438 11.164 1 97.12 117 PRO A CA 1
ATOM 903 C C . PRO A 1 117 ? -19.172 -18.875 9.859 1 97.12 117 PRO A C 1
ATOM 905 O O . PRO A 1 117 ? -19.469 -19.641 8.945 1 97.12 117 PRO A O 1
ATOM 908 N N . TYR A 1 118 ? -19.266 -17.594 9.789 1 97.25 118 TYR A N 1
ATOM 909 C CA . TYR A 1 118 ? -19.812 -16.984 8.586 1 97.25 118 TYR A CA 1
ATOM 910 C C . TYR A 1 118 ? -18.828 -17.094 7.422 1 97.25 118 TYR A C 1
ATOM 912 O O . TYR A 1 118 ? -19.234 -17.344 6.281 1 97.25 118 TYR A O 1
ATOM 920 N N . LEU A 1 119 ? -17.547 -16.875 7.699 1 97.75 119 LEU A N 1
ATOM 921 C CA . LEU A 1 119 ? -16.547 -17.031 6.648 1 97.75 119 LEU A CA 1
ATOM 922 C C . LEU A 1 119 ? -16.547 -18.453 6.109 1 97.75 119 LEU A C 1
ATOM 924 O O . LEU A 1 119 ? -16.562 -18.672 4.895 1 97.75 119 LEU A O 1
ATOM 928 N N . ALA A 1 120 ? -16.547 -19.391 7.004 1 97.25 120 ALA A N 1
ATOM 929 C CA . ALA A 1 120 ? -16.562 -20.797 6.594 1 97.25 120 ALA A CA 1
ATOM 930 C C . ALA A 1 120 ? -17.812 -21.109 5.777 1 97.25 120 ALA A C 1
ATOM 932 O O . ALA A 1 120 ? -17.734 -21.781 4.742 1 97.25 120 ALA A O 1
ATOM 933 N N . GLU A 1 121 ? -18.922 -20.594 6.191 1 96.38 121 GLU A N 1
ATOM 934 C CA . GLU A 1 121 ? -20.203 -20.875 5.527 1 96.38 121 GLU A CA 1
ATOM 935 C C . GLU A 1 121 ? -20.188 -20.391 4.082 1 96.38 121 GLU A C 1
ATOM 937 O O . GLU A 1 121 ? -20.547 -21.141 3.17 1 96.38 121 GLU A O 1
ATOM 942 N N . ILE A 1 122 ? -19.766 -19.219 3.871 1 96.44 122 ILE A N 1
ATOM 943 C CA . ILE A 1 122 ? -19.859 -18.672 2.518 1 96.44 122 ILE A CA 1
ATOM 944 C C . ILE A 1 122 ? -18.812 -19.344 1.627 1 96.44 122 ILE A C 1
ATOM 946 O O . ILE A 1 122 ? -19 -19.453 0.413 1 96.44 122 ILE A O 1
ATOM 950 N N . LEU A 1 123 ? -17.75 -19.797 2.207 1 97.31 123 LEU A N 1
ATOM 951 C CA . LEU A 1 123 ? -16.703 -20.469 1.434 1 97.31 123 LEU A CA 1
ATOM 952 C C . LEU A 1 123 ? -17.125 -21.891 1.066 1 97.31 123 LEU A C 1
ATOM 954 O O . LEU A 1 123 ? -16.891 -22.344 -0.059 1 97.31 123 LEU A O 1
ATOM 958 N N . LEU A 1 124 ? -17.766 -22.562 1.988 1 96.25 124 LEU A N 1
ATOM 959 C CA . LEU A 1 124 ? -18.031 -23.984 1.811 1 96.25 124 LEU A CA 1
ATOM 960 C C . LEU A 1 124 ? -19.359 -24.203 1.087 1 96.25 124 LEU A C 1
ATOM 962 O O . LEU A 1 124 ? -19.531 -25.203 0.381 1 96.25 124 LEU A O 1
ATOM 966 N N . GLN A 1 125 ? -20.281 -23.234 1.253 1 94.94 125 GLN A N 1
ATOM 967 C CA . GLN A 1 125 ? -21.641 -23.453 0.762 1 94.94 125 GLN A CA 1
ATOM 968 C C . GLN A 1 125 ? -22.078 -22.344 -0.187 1 94.94 125 GLN A C 1
ATOM 970 O O . GLN A 1 125 ? -23.25 -21.953 -0.197 1 94.94 125 GLN A O 1
ATOM 975 N N . ALA A 1 126 ? -21.188 -21.859 -0.931 1 94.31 126 ALA A N 1
ATOM 976 C CA . ALA A 1 126 ? -21.516 -20.75 -1.826 1 94.31 126 ALA A CA 1
ATOM 977 C C . ALA A 1 126 ? -22.688 -21.109 -2.744 1 94.31 126 ALA A C 1
ATOM 979 O O . ALA A 1 126 ? -22.625 -22.125 -3.451 1 94.31 126 ALA A O 1
ATOM 980 N N . GLU A 1 127 ? -23.719 -20.297 -2.771 1 93.38 127 GLU A N 1
ATOM 981 C CA . GLU A 1 127 ? -24.922 -20.578 -3.551 1 93.38 127 GLU A CA 1
ATOM 982 C C . GLU A 1 127 ? -24.812 -20 -4.961 1 93.38 127 GLU A C 1
ATOM 984 O O . GLU A 1 127 ? -25.438 -20.516 -5.891 1 93.38 127 GLU A O 1
ATOM 989 N N . VAL A 1 128 ? -24.141 -18.922 -5.164 1 95 128 VAL A N 1
ATOM 990 C CA . VAL A 1 128 ? -23.969 -18.219 -6.43 1 95 128 VAL A CA 1
ATOM 991 C C . VAL A 1 128 ? -25.328 -17.953 -7.062 1 95 128 VAL A C 1
ATOM 993 O O . VAL A 1 128 ? -25.625 -18.469 -8.141 1 95 128 VAL A O 1
ATOM 996 N N . PRO A 1 129 ? -26.047 -17.078 -6.5 1 94.31 129 PRO A N 1
ATOM 997 C CA . PRO A 1 129 ? -27.391 -16.828 -7.039 1 94.31 129 PRO A CA 1
ATOM 998 C C . PRO A 1 129 ? -27.359 -16.141 -8.398 1 94.31 129 PRO A C 1
ATOM 1000 O O . PRO A 1 129 ? -26.547 -15.227 -8.617 1 94.31 129 PRO A O 1
ATOM 1003 N N . GLU A 1 130 ? -28.281 -16.469 -9.266 1 94 130 GLU A N 1
ATOM 1004 C CA . GLU A 1 130 ? -28.328 -15.938 -10.625 1 94 130 GLU A CA 1
ATOM 1005 C C . GLU A 1 130 ? -28.562 -14.43 -10.625 1 94 130 GLU A C 1
ATOM 1007 O O . GLU A 1 130 ? -27.953 -13.703 -11.406 1 94 130 GLU A O 1
ATOM 1012 N N . GLU A 1 131 ? -29.438 -14.031 -9.852 1 90.38 131 GLU A N 1
ATOM 1013 C CA . GLU A 1 131 ? -29.766 -12.609 -9.789 1 90.38 131 GLU A CA 1
ATOM 1014 C C . GLU A 1 131 ? -28.562 -11.773 -9.391 1 90.38 131 GLU A C 1
ATOM 1016 O O . GLU A 1 131 ? -28.328 -10.703 -9.953 1 90.38 131 GLU A O 1
ATOM 1021 N N . CYS A 1 132 ? -27.828 -12.297 -8.445 1 91.38 132 CYS A N 1
ATOM 1022 C CA . CYS A 1 132 ? -26.656 -11.57 -8 1 91.38 132 CYS A CA 1
ATOM 1023 C C . CYS A 1 132 ? -25.562 -11.578 -9.078 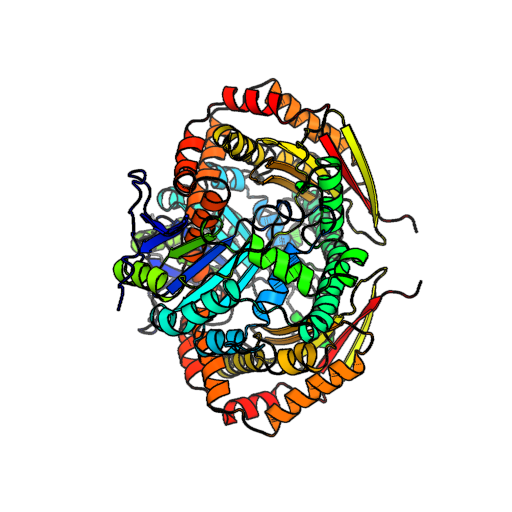1 91.38 132 CYS A C 1
ATOM 1025 O O . CYS A 1 132 ? -24.812 -10.609 -9.203 1 91.38 132 CYS A O 1
ATOM 1027 N N . LEU A 1 133 ? -25.484 -12.602 -9.812 1 94.38 133 LEU A N 1
ATOM 1028 C CA . LEU A 1 133 ? -24.469 -12.711 -10.867 1 94.38 133 LEU A CA 1
ATOM 1029 C C . LEU A 1 133 ? -24.656 -11.617 -11.914 1 94.38 133 LEU A C 1
ATOM 1031 O O . LEU A 1 133 ? -23.688 -11.078 -12.438 1 94.38 133 LEU A O 1
ATOM 1035 N N . PHE A 1 134 ? -25.875 -11.344 -12.219 1 89.25 134 PHE A N 1
ATOM 1036 C CA . PHE A 1 134 ? -26.172 -10.32 -13.211 1 89.25 134 PHE A CA 1
ATOM 1037 C C . PHE A 1 134 ? -25.516 -9 -12.844 1 89.25 134 PHE A C 1
ATOM 1039 O O . PHE A 1 134 ? -24.828 -8.391 -13.664 1 89.25 134 PHE A O 1
ATOM 1046 N N . TYR A 1 135 ? -25.625 -8.609 -11.602 1 84.69 135 TYR A N 1
ATOM 1047 C CA . TYR A 1 135 ? -25.078 -7.34 -11.148 1 84.69 135 TYR A CA 1
ATOM 1048 C C . TYR A 1 135 ? -23.562 -7.434 -10.977 1 84.69 135 TYR A C 1
ATOM 1050 O O . TYR A 1 135 ? -22.828 -6.504 -11.336 1 84.69 135 TYR A O 1
ATOM 1058 N N . GLU A 1 136 ? -23.078 -8.523 -10.445 1 90.88 136 GLU A N 1
ATOM 1059 C CA . GLU A 1 136 ? -21.656 -8.672 -10.156 1 90.88 136 GLU A CA 1
ATOM 1060 C C . GLU A 1 136 ? -20.844 -8.742 -11.438 1 90.88 136 GLU A C 1
ATOM 1062 O O . GLU A 1 136 ? -19.688 -8.289 -11.477 1 90.88 136 GLU A O 1
ATOM 1067 N N . ARG A 1 137 ? -21.406 -9.227 -12.438 1 92.31 137 ARG A N 1
ATOM 1068 C CA . ARG A 1 137 ? -20.75 -9.242 -13.734 1 92.31 137 ARG A CA 1
ATOM 1069 C C . ARG A 1 137 ? -20.422 -7.828 -14.195 1 92.31 137 ARG A C 1
ATOM 1071 O O . ARG A 1 137 ? -19.328 -7.578 -14.711 1 92.31 137 ARG A O 1
ATOM 1078 N N . GLU A 1 138 ? -21.344 -6.984 -14.039 1 88.31 138 GLU A N 1
ATOM 1079 C CA . GLU A 1 138 ? -21.109 -5.598 -14.438 1 88.31 138 GLU A CA 1
ATOM 1080 C C . GLU A 1 138 ? -19.984 -4.969 -13.625 1 88.31 138 GLU A C 1
ATOM 1082 O O . GLU A 1 138 ? -19.188 -4.203 -14.156 1 88.31 138 GLU A O 1
ATOM 1087 N N . VAL A 1 139 ? -19.969 -5.336 -12.391 1 87.75 139 VAL A N 1
ATOM 1088 C CA . VAL A 1 139 ? -18.922 -4.828 -11.516 1 87.75 139 VAL A CA 1
ATOM 1089 C C . VAL A 1 139 ? -17.562 -5.316 -12 1 87.75 139 VAL A C 1
ATOM 1091 O O . VAL A 1 139 ? -16.625 -4.527 -12.117 1 87.75 139 VAL A O 1
ATOM 1094 N N . VAL A 1 140 ? -17.438 -6.57 -12.266 1 92.94 140 VAL A N 1
ATOM 1095 C CA . VAL A 1 140 ? -16.172 -7.18 -12.688 1 92.94 140 VAL A CA 1
ATOM 1096 C C . VAL A 1 140 ? -15.758 -6.621 -14.047 1 92.94 140 VAL A C 1
ATOM 1098 O O . VAL A 1 140 ? -14.57 -6.383 -14.289 1 92.94 140 VAL A O 1
ATOM 1101 N N . LEU A 1 141 ? -16.719 -6.41 -14.961 1 93.31 141 LEU A N 1
ATOM 1102 C CA . LEU A 1 141 ? -16.422 -5.836 -16.266 1 93.31 141 LEU A CA 1
ATOM 1103 C C . LEU A 1 141 ? -15.836 -4.434 -16.125 1 93.31 141 LEU A C 1
ATOM 1105 O O . LEU A 1 141 ? -14.883 -4.082 -16.828 1 93.31 141 LEU A O 1
ATOM 1109 N N . GLU A 1 142 ? -16.391 -3.688 -15.211 1 89.06 142 GLU A N 1
ATOM 1110 C CA . GLU A 1 142 ? -15.852 -2.352 -14.969 1 89.06 142 GLU A CA 1
ATOM 1111 C C . GLU A 1 142 ? -14.469 -2.422 -14.328 1 89.06 142 GLU A C 1
ATOM 1113 O O . GLU A 1 142 ? -13.617 -1.572 -14.586 1 89.06 142 GLU A O 1
ATOM 1118 N N . GLU A 1 143 ? -14.266 -3.404 -13.5 1 89.12 143 GLU A N 1
ATOM 1119 C CA . GLU A 1 143 ? -12.938 -3.627 -12.938 1 89.12 143 GLU A CA 1
ATOM 1120 C C . GLU A 1 143 ? -11.914 -3.91 -14.031 1 89.12 143 GLU A C 1
ATOM 1122 O O . GLU A 1 143 ? -10.797 -3.391 -13.992 1 89.12 143 GLU A O 1
ATOM 1127 N N . ILE A 1 144 ? -12.266 -4.727 -14.93 1 93.19 144 ILE A N 1
ATOM 1128 C CA . ILE A 1 144 ? -11.406 -5.051 -16.062 1 93.19 144 ILE A CA 1
ATOM 1129 C C . ILE A 1 144 ? -11.086 -3.781 -16.844 1 93.19 144 ILE A C 1
ATOM 1131 O O . ILE A 1 144 ? -9.922 -3.48 -17.109 1 93.19 144 ILE A O 1
ATOM 1135 N N . ARG A 1 145 ? -12.07 -3 -17.141 1 90.38 145 ARG A N 1
ATOM 1136 C CA . ARG A 1 145 ? -11.875 -1.752 -17.875 1 90.38 145 ARG A CA 1
ATOM 1137 C C . ARG A 1 145 ? -11 -0.784 -17.078 1 90.38 145 ARG A C 1
ATOM 1139 O O . ARG A 1 145 ? -10.156 -0.099 -17.656 1 90.38 145 ARG A O 1
ATOM 1146 N N . GLY A 1 146 ? -11.312 -0.744 -15.82 1 88.38 146 GLY A N 1
ATOM 1147 C CA . GLY A 1 146 ? -10.5 0.097 -14.953 1 88.38 146 GLY A CA 1
ATOM 1148 C C . GLY A 1 146 ? -9.039 -0.293 -14.953 1 88.38 146 GLY A C 1
ATOM 1149 O O . GLY A 1 146 ? -8.156 0.571 -14.961 1 88.38 146 GLY A O 1
ATOM 1150 N N . SER A 1 147 ? -8.773 -1.562 -14.859 1 90.62 147 SER A N 1
ATOM 1151 C CA . SER A 1 147 ? -7.398 -2.051 -14.906 1 90.62 147 SER A CA 1
ATOM 1152 C C . SER A 1 147 ? -6.723 -1.688 -16.219 1 90.62 147 SER A C 1
ATOM 1154 O O . SER A 1 147 ? -5.527 -1.386 -16.25 1 90.62 147 SER A O 1
ATOM 1156 N N . GLU A 1 148 ? -7.441 -1.658 -17.219 1 88.75 148 GLU A N 1
ATOM 1157 C CA . GLU A 1 148 ? -6.926 -1.349 -18.547 1 88.75 148 GLU A CA 1
ATOM 1158 C C . GLU A 1 148 ? -6.566 0.129 -18.672 1 88.75 148 GLU A C 1
ATOM 1160 O O . GLU A 1 148 ? -5.871 0.528 -19.609 1 88.75 148 GLU A O 1
ATOM 1165 N N . ASP A 1 149 ? -7.043 0.926 -17.75 1 87.19 149 ASP A N 1
ATOM 1166 C CA . ASP A 1 149 ? -6.699 2.346 -17.719 1 87.19 149 ASP A CA 1
ATOM 1167 C C . ASP A 1 149 ? -5.289 2.557 -17.172 1 87.19 149 ASP A C 1
ATOM 1169 O O . ASP A 1 149 ? -4.73 3.65 -17.281 1 87.19 149 ASP A O 1
ATOM 1173 N N . ASP A 1 150 ? -4.699 1.551 -16.609 1 91 150 ASP A N 1
ATOM 1174 C CA . ASP A 1 150 ? -3.363 1.637 -16.031 1 91 150 ASP A CA 1
ATOM 1175 C C . ASP A 1 150 ? -2.305 1.122 -17 1 91 150 ASP A C 1
ATOM 1177 O O . ASP A 1 150 ? -2.188 -0.086 -17.219 1 91 150 ASP A O 1
ATOM 1181 N N . PRO A 1 151 ? -1.452 2.059 -17.469 1 92.62 151 PRO A N 1
ATOM 1182 C CA . PRO A 1 151 ? -0.443 1.634 -18.438 1 92.62 151 PRO A CA 1
ATOM 1183 C C . PRO A 1 151 ? 0.493 0.561 -17.891 1 92.62 151 PRO A C 1
ATOM 1185 O O . PRO A 1 151 ? 0.936 -0.318 -18.641 1 92.62 151 PRO A O 1
ATOM 1188 N N . ASP A 1 152 ? 0.812 0.669 -16.656 1 93.88 152 ASP A N 1
ATOM 1189 C CA . ASP A 1 152 ? 1.717 -0.315 -16.062 1 93.88 152 ASP A CA 1
ATOM 1190 C C . ASP A 1 152 ? 1.062 -1.693 -16 1 93.88 152 ASP A C 1
ATOM 1192 O O . ASP A 1 152 ? 1.732 -2.713 -16.172 1 93.88 152 ASP A O 1
ATOM 1196 N N . TRP A 1 153 ? -0.22 -1.727 -15.742 1 94.31 153 TRP A N 1
ATOM 1197 C CA . TRP A 1 153 ? -0.952 -2.988 -15.773 1 94.31 153 TRP A CA 1
ATOM 1198 C C . TRP A 1 153 ? -0.931 -3.59 -17.172 1 94.31 153 TRP A C 1
ATOM 1200 O O . TRP A 1 153 ? -0.678 -4.785 -17.344 1 94.31 153 TRP A O 1
ATOM 1210 N N . LEU A 1 154 ? -1.118 -2.762 -18.219 1 94.44 154 LEU A N 1
ATOM 1211 C CA . LEU A 1 154 ? -1.1 -3.215 -19.594 1 94.44 154 LEU A CA 1
ATOM 1212 C C . LEU A 1 154 ? 0.262 -3.797 -19.969 1 94.44 154 LEU A C 1
ATOM 1214 O O . LEU A 1 154 ? 0.343 -4.859 -20.578 1 94.44 154 LEU A O 1
ATOM 1218 N N . GLY A 1 155 ? 1.238 -3.068 -19.562 1 96.81 155 GLY A N 1
ATOM 1219 C CA . GLY A 1 155 ? 2.586 -3.537 -19.844 1 96.81 155 GLY A CA 1
ATOM 1220 C C . GLY A 1 155 ? 2.904 -4.867 -19.188 1 96.81 155 GLY A C 1
ATOM 1221 O O . GLY A 1 155 ? 3.512 -5.742 -19.812 1 96.81 155 GLY A O 1
ATOM 1222 N N . PHE A 1 156 ? 2.516 -5.035 -18.016 1 96.88 156 PHE A N 1
ATOM 1223 C CA . PHE A 1 156 ? 2.785 -6.266 -17.281 1 96.88 156 PHE A CA 1
ATOM 1224 C C . PHE A 1 156 ? 2.029 -7.438 -17.891 1 96.88 156 PHE A C 1
ATOM 1226 O O . PHE A 1 156 ? 2.57 -8.539 -18 1 96.88 156 PHE A O 1
ATOM 1233 N N . GLN A 1 157 ? 0.798 -7.246 -18.25 1 96.56 157 GLN A N 1
ATOM 1234 C CA . GLN A 1 157 ? 0.022 -8.297 -18.891 1 96.56 157 GLN A CA 1
ATOM 1235 C C . GLN A 1 157 ? 0.668 -8.727 -20.219 1 96.56 157 GLN A C 1
ATOM 1237 O O . GLN A 1 157 ? 0.753 -9.922 -20.516 1 96.56 157 GLN A O 1
ATOM 1242 N N . ALA A 1 158 ? 1.117 -7.719 -20.969 1 97.81 158 ALA A N 1
ATOM 1243 C CA . ALA A 1 158 ? 1.796 -8.023 -22.219 1 97.81 158 ALA A CA 1
ATOM 1244 C C . ALA A 1 158 ? 3.059 -8.852 -21.984 1 97.81 158 ALA A C 1
ATOM 1246 O O . ALA A 1 158 ? 3.348 -9.789 -22.719 1 97.81 158 ALA A O 1
ATOM 1247 N N . LEU A 1 159 ? 3.746 -8.523 -20.953 1 98.31 159 LEU A N 1
ATOM 1248 C CA . LEU A 1 159 ? 4.969 -9.242 -20.609 1 98.31 159 LEU A CA 1
ATOM 1249 C C . LEU A 1 159 ? 4.664 -10.703 -20.266 1 98.31 159 LEU A C 1
ATOM 1251 O O . LEU A 1 159 ? 5.355 -11.609 -20.734 1 98.31 159 LEU A O 1
ATOM 1255 N N . CYS A 1 160 ? 3.699 -10.938 -19.484 1 96.88 160 CYS A N 1
ATOM 1256 C CA . CYS A 1 160 ? 3.316 -12.289 -19.094 1 96.88 160 CYS A CA 1
ATOM 1257 C C . CYS A 1 160 ? 2.91 -13.125 -20.297 1 96.88 160 CYS A C 1
ATOM 1259 O O . CYS A 1 160 ? 3.242 -14.305 -20.375 1 96.88 160 CYS A O 1
ATOM 1261 N N . GLN A 1 161 ? 2.258 -12.516 -21.203 1 95.81 161 GLN A N 1
ATOM 1262 C CA . GLN A 1 161 ? 1.832 -13.227 -22.406 1 95.81 161 GLN A CA 1
ATOM 1263 C C . GLN A 1 161 ? 3.031 -13.648 -23.25 1 95.81 161 GLN A C 1
ATOM 1265 O O . GLN A 1 161 ? 3.031 -14.727 -23.844 1 95.81 161 GLN A O 1
ATOM 1270 N N . LEU A 1 162 ? 3.994 -12.773 -23.312 1 97.56 162 LEU A N 1
ATOM 1271 C CA . LEU A 1 162 ? 5.199 -13.094 -24.078 1 97.56 162 LEU A CA 1
ATOM 1272 C C . LEU A 1 162 ? 5.961 -14.242 -23.422 1 97.56 162 LEU A C 1
ATOM 1274 O O . LEU A 1 162 ? 6.492 -15.117 -24.109 1 97.56 162 LEU A O 1
ATOM 1278 N N . LEU A 1 163 ? 5.969 -14.305 -22.094 1 97.44 163 LEU A N 1
ATOM 1279 C CA . LEU A 1 163 ? 6.754 -15.289 -21.359 1 97.44 163 LEU A CA 1
ATOM 1280 C C . LEU A 1 163 ? 6.027 -16.625 -21.297 1 97.44 163 LEU A C 1
ATOM 1282 O O . LEU A 1 163 ? 6.668 -17.688 -21.266 1 97.44 163 LEU A O 1
ATOM 1286 N N . HIS A 1 164 ? 4.695 -16.5 -21.234 1 94.81 164 HIS A N 1
ATOM 1287 C CA . HIS A 1 164 ? 3.865 -17.688 -21.094 1 94.81 164 HIS A CA 1
ATOM 1288 C C . HIS A 1 164 ? 2.744 -17.703 -22.125 1 94.81 164 HIS A C 1
ATOM 1290 O O . HIS A 1 164 ? 1.564 -17.688 -21.766 1 94.81 164 HIS A O 1
ATOM 1296 N N . PRO A 1 165 ? 3.061 -17.906 -23.344 1 91.44 165 PRO A N 1
ATOM 1297 C CA . PRO A 1 165 ? 2.047 -17.781 -24.391 1 91.44 165 PRO A CA 1
ATOM 1298 C C . PRO A 1 165 ? 0.977 -18.859 -24.312 1 91.44 165 PRO A C 1
ATOM 1300 O O . PRO A 1 165 ? -0.167 -18.641 -24.719 1 91.44 165 PRO A O 1
ATOM 1303 N N . GLN A 1 166 ? 1.312 -19.984 -23.75 1 88.38 166 GLN A N 1
ATOM 1304 C CA . GLN A 1 166 ? 0.35 -21.094 -23.781 1 88.38 166 GLN A CA 1
ATOM 1305 C C . GLN A 1 166 ? -0.019 -21.531 -22.375 1 88.38 166 GLN A C 1
ATOM 1307 O O . GLN A 1 166 ? -0.789 -22.484 -22.188 1 88.38 166 GLN A O 1
ATOM 1312 N N . HIS A 1 167 ? 0.563 -20.969 -21.484 1 91.25 167 HIS A N 1
ATOM 1313 C CA . HIS A 1 167 ? 0.34 -21.344 -20.094 1 91.25 167 HIS A CA 1
ATOM 1314 C C . HIS A 1 167 ? -0.607 -20.375 -19.391 1 91.25 167 HIS A C 1
ATOM 1316 O O . HIS A 1 167 ? -0.68 -19.203 -19.766 1 91.25 167 HIS A O 1
ATOM 1322 N N . ALA A 1 168 ? -1.246 -20.812 -18.359 1 90.81 168 ALA A N 1
ATOM 1323 C CA . ALA A 1 168 ? -2.221 -20.031 -17.609 1 90.81 168 ALA A CA 1
ATOM 1324 C C . ALA A 1 168 ? -1.571 -18.797 -16.984 1 90.81 168 ALA A C 1
ATOM 1326 O O . ALA A 1 168 ? -2.232 -17.766 -16.781 1 90.81 168 ALA A O 1
ATOM 1327 N N . TYR A 1 169 ? -0.296 -18.844 -16.75 1 93.69 169 TYR A N 1
ATOM 1328 C CA . TYR A 1 169 ? 0.414 -17.719 -16.156 1 93.69 169 TYR A CA 1
ATOM 1329 C C . TYR A 1 169 ? 0.443 -16.531 -17.109 1 93.69 169 TYR A C 1
ATOM 1331 O O . TYR A 1 169 ? 0.722 -15.406 -16.703 1 93.69 169 TYR A O 1
ATOM 1339 N N . GLY A 1 170 ? 0.189 -16.781 -18.344 1 93.56 170 GLY A N 1
ATOM 1340 C CA . GLY A 1 170 ? 0.155 -15.703 -19.344 1 93.56 170 GLY A CA 1
ATOM 1341 C C . GLY A 1 170 ? -1.203 -15.039 -19.453 1 93.56 170 GLY A C 1
ATOM 1342 O O . GLY A 1 170 ? -1.332 -13.977 -20.062 1 93.56 170 GLY A O 1
ATOM 1343 N N . ARG A 1 171 ? -2.152 -15.625 -18.828 1 91.56 171 ARG A N 1
ATOM 1344 C CA . ARG A 1 171 ? -3.516 -15.117 -18.906 1 91.56 171 ARG A CA 1
ATOM 1345 C C . ARG A 1 171 ? -3.812 -14.18 -17.734 1 91.56 171 ARG A C 1
ATOM 1347 O O . ARG A 1 171 ? -3.264 -14.344 -16.641 1 91.56 171 ARG A O 1
ATOM 1354 N N . SER A 1 172 ? -4.715 -13.258 -18.031 1 95.56 172 SER A N 1
ATOM 1355 C CA . SER A 1 172 ? -5.145 -12.359 -16.969 1 95.56 172 SER A CA 1
ATOM 1356 C C . SER A 1 172 ? -5.973 -13.109 -15.922 1 95.56 172 SER A C 1
ATOM 1358 O O . SER A 1 172 ? -6.84 -13.914 -16.266 1 95.56 172 SER A O 1
ATOM 1360 N N . VAL A 1 173 ? -5.723 -12.828 -14.633 1 96.75 173 VAL A N 1
ATOM 1361 C CA . VAL A 1 173 ? -6.496 -13.398 -13.531 1 96.75 173 VAL A CA 1
ATOM 1362 C C . VAL A 1 173 ? -7.945 -12.914 -13.617 1 96.75 173 VAL A C 1
ATOM 1364 O O . VAL A 1 173 ? -8.867 -13.641 -13.25 1 96.75 173 VAL A O 1
ATOM 1367 N N . LEU A 1 174 ? -8.141 -11.727 -14.25 1 95.94 174 LEU A N 1
ATOM 1368 C CA . LEU A 1 174 ? -9.461 -11.125 -14.336 1 95.94 174 LEU A CA 1
ATOM 1369 C C . LEU A 1 174 ? -10.273 -11.75 -15.461 1 95.94 174 LEU A C 1
ATOM 1371 O O . LEU 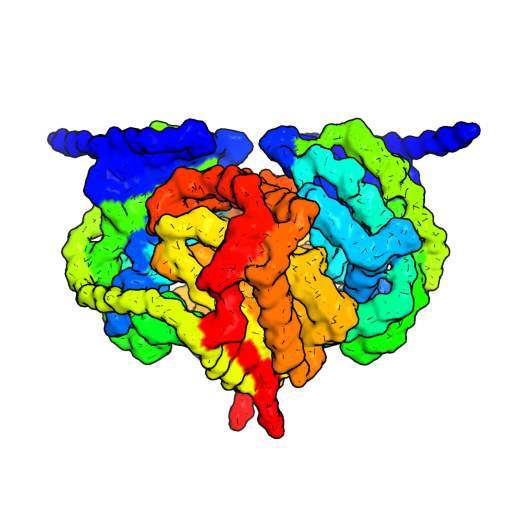A 1 174 ? -11.5 -11.594 -15.516 1 95.94 174 LEU A O 1
ATOM 1375 N N . GLY A 1 175 ? -9.656 -12.453 -16.359 1 94.5 175 GLY A N 1
ATOM 1376 C CA . GLY A 1 175 ? -10.32 -12.961 -17.562 1 94.5 175 GLY A CA 1
ATOM 1377 C C . GLY A 1 175 ? -10.5 -11.906 -18.625 1 94.5 175 GLY A C 1
ATOM 1378 O O . GLY A 1 175 ? -9.766 -10.922 -18.672 1 94.5 175 GLY A O 1
ATOM 1379 N N . ASP A 1 176 ? -11.344 -12.266 -19.594 1 92.5 176 ASP A N 1
ATOM 1380 C CA . ASP A 1 176 ? -11.68 -11.32 -20.656 1 92.5 176 ASP A CA 1
ATOM 1381 C C . ASP A 1 176 ? -13.164 -10.961 -20.625 1 92.5 176 ASP A C 1
ATOM 1383 O O . ASP A 1 176 ? -13.992 -11.781 -20.234 1 92.5 176 ASP A O 1
ATOM 1387 N N . ALA A 1 177 ? -13.43 -9.766 -21.094 1 92.94 177 ALA A N 1
ATOM 1388 C CA . ALA A 1 177 ? -14.773 -9.203 -20.984 1 92.94 177 ALA A CA 1
ATOM 1389 C C . ALA A 1 177 ? -15.797 -10.086 -21.688 1 92.94 177 ALA A C 1
ATOM 1391 O O . ALA A 1 177 ? -16.859 -10.391 -21.125 1 92.94 177 ALA A O 1
ATOM 1392 N N . PRO A 1 178 ? -15.555 -10.602 -22.859 1 93.75 178 PRO A N 1
ATOM 1393 C CA . PRO A 1 178 ? -16.547 -11.445 -23.531 1 93.75 178 PRO A CA 1
ATOM 1394 C C . PRO A 1 178 ? -16.875 -12.703 -22.75 1 93.75 178 PRO A C 1
ATOM 1396 O O . PRO A 1 178 ? -18.047 -13.102 -22.672 1 93.75 178 PRO A O 1
ATOM 1399 N N . SER A 1 179 ? -15.914 -13.344 -22.188 1 93.88 179 SER A N 1
ATOM 1400 C CA . SER A 1 179 ? -16.156 -14.555 -21.406 1 93.88 179 SER A CA 1
ATOM 1401 C C . SER A 1 179 ? -16.938 -14.242 -20.125 1 93.88 179 SER A C 1
ATOM 1403 O O . SER A 1 179 ? -17.938 -14.906 -19.828 1 93.88 179 SER A O 1
ATOM 1405 N N . VAL A 1 180 ? -16.484 -13.273 -19.406 1 95.19 180 VAL A N 1
ATOM 1406 C CA . VAL A 1 180 ? -17.109 -12.906 -18.125 1 95.19 180 VAL A CA 1
ATOM 1407 C C . VAL A 1 180 ? -18.578 -12.562 -18.359 1 95.19 180 VAL A C 1
ATOM 1409 O O . VAL A 1 180 ? -19.438 -12.891 -17.531 1 95.19 180 VAL A O 1
ATOM 1412 N N . GLN A 1 181 ? -18.906 -11.961 -19.469 1 93.88 181 GLN A N 1
ATOM 1413 C CA . GLN A 1 181 ? -20.266 -11.539 -19.797 1 93.88 181 GLN A CA 1
ATOM 1414 C C . GLN A 1 181 ? -21.172 -12.742 -20.016 1 93.88 181 GLN A C 1
ATOM 1416 O O . GLN A 1 181 ? -22.391 -12.648 -19.844 1 93.88 181 GLN A O 1
ATOM 1421 N N . ASN A 1 182 ? -20.672 -13.852 -20.297 1 93.62 182 ASN A N 1
ATOM 1422 C CA . ASN A 1 182 ? -21.5 -14.953 -20.766 1 93.62 182 ASN A CA 1
ATOM 1423 C C . ASN A 1 182 ? -21.531 -16.109 -19.766 1 93.62 182 ASN A C 1
ATOM 1425 O O . ASN A 1 182 ? -22.234 -17.094 -19.969 1 93.62 182 ASN A O 1
ATOM 1429 N N . TYR A 1 183 ? -20.859 -16 -18.688 1 94.94 183 TYR A N 1
ATOM 1430 C CA . TYR A 1 183 ? -20.828 -17.078 -17.719 1 94.94 183 TYR A CA 1
ATOM 1431 C C . TYR A 1 183 ? -22.188 -17.266 -17.047 1 94.94 183 TYR A C 1
ATOM 1433 O O . TYR A 1 183 ? -22.875 -16.281 -16.766 1 94.94 183 TYR A O 1
ATOM 1441 N N . THR A 1 184 ? -22.531 -18.5 -16.766 1 95.38 184 THR A N 1
ATOM 1442 C CA . THR A 1 184 ? -23.75 -18.812 -16.031 1 95.38 184 THR A CA 1
ATOM 1443 C C . THR A 1 184 ? -23.422 -19.109 -14.562 1 95.38 184 THR A C 1
ATOM 1445 O O . THR A 1 184 ? -22.297 -19.469 -14.234 1 95.38 184 THR A O 1
ATOM 1448 N N . ALA A 1 185 ? -24.422 -19.031 -13.758 1 96.38 185 ALA A N 1
ATOM 1449 C CA . ALA A 1 185 ? -24.266 -19.375 -12.344 1 96.38 185 ALA A CA 1
ATOM 1450 C C . ALA A 1 185 ? -23.844 -20.828 -12.18 1 96.38 185 ALA A C 1
ATOM 1452 O O . ALA A 1 185 ? -23.047 -21.156 -11.297 1 96.38 185 ALA A O 1
ATOM 1453 N N . ASN A 1 186 ? -24.375 -21.594 -13.008 1 95.5 186 ASN A N 1
ATOM 1454 C CA . ASN A 1 186 ? -24.078 -23.016 -12.922 1 95.5 186 ASN A CA 1
ATOM 1455 C C . ASN A 1 186 ? -22.594 -23.297 -13.172 1 95.5 186 ASN A C 1
ATOM 1457 O O . ASN A 1 186 ? -22 -24.156 -12.523 1 95.5 186 ASN A O 1
ATOM 1461 N N . GLN A 1 187 ? -21.984 -22.656 -14.086 1 95.5 187 GLN A N 1
ATOM 1462 C CA . GLN A 1 187 ? -20.562 -22.828 -14.344 1 95.5 187 GLN A CA 1
ATOM 1463 C C . GLN A 1 187 ? -19.734 -22.469 -13.109 1 95.5 187 GLN A C 1
ATOM 1465 O O . GLN A 1 187 ? -18.766 -23.156 -12.773 1 95.5 187 GLN A O 1
ATOM 1470 N N . LEU A 1 188 ? -20.109 -21.406 -12.453 1 97 188 LEU A N 1
ATOM 1471 C CA . LEU A 1 188 ? -19.422 -20.984 -11.242 1 97 188 LEU A CA 1
ATOM 1472 C C . LEU A 1 188 ? -19.609 -22 -10.117 1 97 188 LEU A C 1
ATOM 1474 O O . LEU A 1 188 ? -18.672 -22.312 -9.383 1 97 188 LEU A O 1
ATOM 1478 N N . ARG A 1 189 ? -20.844 -22.5 -10 1 95.94 189 ARG A N 1
ATOM 1479 C CA . ARG A 1 189 ? -21.125 -23.516 -8.992 1 95.94 189 ARG A CA 1
ATOM 1480 C C . ARG A 1 189 ? -20.297 -24.781 -9.25 1 95.94 189 ARG A C 1
ATOM 1482 O O . ARG A 1 189 ? -19.797 -25.406 -8.305 1 95.94 189 ARG A O 1
ATOM 1489 N N . CYS A 1 190 ? -20.219 -25.094 -10.484 1 95.44 190 CYS A N 1
ATOM 1490 C CA . CYS A 1 190 ? -19.438 -26.266 -10.852 1 95.44 190 CYS A CA 1
ATOM 1491 C C . CYS A 1 190 ? -17.969 -26.078 -10.469 1 95.44 190 CYS A C 1
ATOM 1493 O O . CYS A 1 190 ? -17.344 -26.984 -9.914 1 95.44 190 CYS A O 1
ATOM 1495 N N . PHE A 1 191 ? -17.438 -24.953 -10.773 1 96.75 191 PHE A N 1
ATOM 1496 C CA . PHE A 1 191 ? -16.047 -24.656 -10.406 1 96.75 191 PHE A CA 1
ATOM 1497 C C . PHE A 1 191 ? -15.867 -24.688 -8.891 1 96.75 191 PHE A C 1
ATOM 1499 O O . PHE A 1 191 ? -14.898 -25.266 -8.391 1 96.75 191 PHE A O 1
ATOM 1506 N N . HIS A 1 192 ? -16.797 -24.109 -8.188 1 96.94 192 HIS A N 1
ATOM 1507 C CA . HIS A 1 192 ? -16.766 -24.094 -6.73 1 96.94 192 HIS A CA 1
ATOM 1508 C C . HIS A 1 192 ? -16.766 -25.516 -6.176 1 96.94 192 HIS A C 1
ATOM 1510 O O . HIS A 1 192 ? -15.883 -25.891 -5.402 1 96.94 192 HIS A O 1
ATOM 1516 N N . ARG A 1 193 ? -17.703 -26.312 -6.605 1 95.44 193 ARG A N 1
ATOM 1517 C CA . ARG A 1 193 ? -17.891 -27.656 -6.086 1 95.44 193 ARG A CA 1
ATOM 1518 C C . ARG A 1 193 ? -16.703 -28.562 -6.449 1 95.44 193 ARG A C 1
ATOM 1520 O O . ARG A 1 193 ? -16.438 -29.547 -5.766 1 95.44 193 ARG A O 1
ATOM 1527 N N . THR A 1 194 ? -16.047 -28.172 -7.441 1 95.31 194 THR A N 1
ATOM 1528 C CA . THR A 1 194 ? -14.906 -28.969 -7.875 1 95.31 194 THR A CA 1
ATOM 1529 C C . THR A 1 194 ? -13.672 -28.625 -7.043 1 95.31 194 THR A C 1
ATOM 1531 O O . THR A 1 194 ? -12.945 -29.531 -6.613 1 95.31 194 THR A O 1
ATOM 1534 N N . HIS A 1 195 ? -13.477 -27.375 -6.746 1 95.81 195 HIS A N 1
ATOM 1535 C CA . HIS A 1 195 ? -12.156 -27 -6.254 1 95.81 195 HIS A CA 1
ATOM 1536 C C . HIS A 1 195 ? -12.211 -26.578 -4.789 1 95.81 195 HIS A C 1
ATOM 1538 O O . HIS A 1 195 ? -11.211 -26.641 -4.082 1 95.81 195 HIS A O 1
ATOM 1544 N N . TYR A 1 196 ? -13.305 -26.062 -4.34 1 96.81 196 TYR A N 1
ATOM 1545 C CA . TYR A 1 196 ? -13.43 -25.703 -2.936 1 96.81 196 TYR A CA 1
ATOM 1546 C C . TYR A 1 196 ? -13.742 -26.922 -2.076 1 96.81 196 TYR A C 1
ATOM 1548 O O . TYR A 1 196 ? -14.812 -27 -1.473 1 96.81 196 TYR A O 1
ATOM 1556 N N . GLN A 1 197 ? -12.789 -27.766 -2.018 1 95.62 197 GLN A N 1
ATOM 1557 C CA . GLN A 1 197 ? -12.828 -29.047 -1.319 1 95.62 197 GLN A CA 1
ATOM 1558 C C . GLN A 1 197 ? -11.742 -29.141 -0.257 1 95.62 197 GLN A C 1
ATOM 1560 O O . GLN A 1 197 ? -10.742 -28.406 -0.322 1 95.62 197 GLN A O 1
ATOM 1565 N N . PRO A 1 198 ? -11.875 -30.016 0.689 1 95.25 198 PRO A N 1
ATOM 1566 C CA . PRO A 1 198 ? -10.977 -30.031 1.843 1 95.25 198 PRO A CA 1
ATOM 1567 C C . PRO A 1 198 ? -9.516 -30.266 1.451 1 95.25 198 PRO A C 1
ATOM 1569 O O . PRO A 1 198 ? -8.617 -29.641 2.023 1 95.25 198 PRO A O 1
ATOM 1572 N N . GLU A 1 199 ? -9.242 -31.109 0.481 1 95.06 199 GLU A N 1
ATOM 1573 C CA . GLU A 1 199 ? -7.863 -31.422 0.111 1 95.06 199 GLU A CA 1
ATOM 1574 C C . GLU A 1 199 ? -7.191 -30.219 -0.571 1 95.06 199 GLU A C 1
ATOM 1576 O O . GLU A 1 199 ? -5.965 -30.172 -0.682 1 95.06 199 GLU A O 1
ATOM 1581 N N . ASN A 1 200 ? -7.996 -29.266 -1.021 1 96.5 200 ASN A N 1
ATOM 1582 C CA . ASN A 1 200 ? -7.484 -28.078 -1.714 1 96.5 200 ASN A CA 1
ATOM 1583 C C . ASN A 1 200 ? -7.449 -26.859 -0.797 1 96.5 200 ASN A C 1
ATOM 1585 O O . ASN A 1 200 ? -7.07 -25.766 -1.224 1 96.5 200 ASN A O 1
ATOM 1589 N N . MET A 1 201 ? -7.805 -27.047 0.476 1 97.38 201 MET A N 1
ATOM 1590 C CA . MET A 1 201 ? -8.023 -25.891 1.339 1 97.38 201 MET A CA 1
ATOM 1591 C C . MET A 1 201 ? -7.094 -25.938 2.547 1 97.38 201 MET A C 1
ATOM 1593 O O . MET A 1 201 ? -6.918 -26.984 3.168 1 97.38 201 MET A O 1
ATOM 1597 N N . THR A 1 202 ? -6.473 -24.844 2.814 1 98.31 202 THR A N 1
ATOM 1598 C CA . THR A 1 202 ? -5.664 -24.625 4.008 1 98.31 202 THR A CA 1
ATOM 1599 C C . THR A 1 202 ? -6.203 -23.453 4.816 1 98.31 202 THR A C 1
ATOM 1601 O O . THR A 1 202 ? -6.395 -22.359 4.277 1 98.31 202 THR A O 1
ATOM 1604 N N . VAL A 1 203 ? -6.441 -23.688 6.066 1 98.56 203 VAL A N 1
ATOM 1605 C CA . VAL A 1 203 ? -6.844 -22.625 6.984 1 98.56 203 VAL A CA 1
ATOM 1606 C C . VAL A 1 203 ? -5.676 -22.266 7.902 1 98.56 203 VAL A C 1
ATOM 1608 O O . VAL A 1 203 ? -5.098 -23.141 8.555 1 98.56 203 VAL A O 1
ATOM 1611 N N . VAL A 1 204 ? -5.32 -21 7.883 1 98.81 204 VAL A N 1
ATOM 1612 C CA . VAL A 1 204 ? -4.246 -20.516 8.742 1 98.81 204 VAL A CA 1
ATOM 1613 C C . VAL A 1 204 ? -4.82 -19.625 9.844 1 98.81 204 VAL A C 1
ATOM 1615 O O . VAL A 1 204 ? -5.531 -18.656 9.562 1 98.81 204 VAL A O 1
ATOM 1618 N N . MET A 1 205 ? -4.543 -19.953 11.078 1 98.69 205 MET A N 1
ATOM 1619 C CA . MET A 1 205 ? -4.98 -19.188 12.242 1 98.69 205 MET A CA 1
ATOM 1620 C C . MET A 1 205 ? -3.781 -18.688 13.039 1 98.69 205 MET A C 1
ATOM 1622 O O . MET A 1 205 ? -3.045 -19.484 13.625 1 98.69 205 MET A O 1
ATOM 1626 N N . VAL A 1 206 ? -3.59 -17.406 13.055 1 98.38 206 VAL A N 1
ATOM 1627 C CA . VAL A 1 206 ? -2.48 -16.797 13.789 1 98.38 206 VAL A CA 1
ATOM 1628 C C . VAL A 1 206 ? -3.002 -15.672 14.68 1 98.38 206 VAL A C 1
ATOM 1630 O O . VAL A 1 206 ? -3.875 -14.906 14.273 1 98.38 206 VAL A O 1
ATOM 1633 N N . GLY A 1 207 ? -2.457 -15.531 15.852 1 97.19 207 GLY A N 1
ATOM 1634 C CA . GLY A 1 207 ? -2.84 -14.5 16.797 1 97.19 207 GLY A CA 1
ATOM 1635 C C . GLY A 1 207 ? -3.211 -15.047 18.156 1 97.19 207 GLY A C 1
ATOM 1636 O O . GLY A 1 207 ? -2.695 -16.078 18.578 1 97.19 207 GLY A O 1
ATOM 1637 N N . ASP A 1 208 ? -4.039 -14.32 18.906 1 96.19 208 ASP A N 1
ATOM 1638 C CA . ASP A 1 208 ? -4.492 -14.734 20.234 1 96.19 208 ASP A CA 1
ATOM 1639 C C . ASP A 1 208 ? -5.598 -15.781 20.125 1 96.19 208 ASP A C 1
ATOM 1641 O O . ASP A 1 208 ? -6.742 -15.523 20.5 1 96.19 208 ASP A O 1
ATOM 1645 N N . ILE A 1 209 ? -5.188 -16.938 19.641 1 97.81 209 ILE A N 1
ATOM 1646 C CA . ILE A 1 209 ? -6.039 -18.109 19.469 1 97.81 209 ILE A CA 1
ATOM 1647 C C . ILE A 1 209 ? -5.363 -19.328 20.094 1 97.81 209 ILE A C 1
ATOM 1649 O O . ILE A 1 209 ? -4.32 -19.781 19.609 1 97.81 209 ILE A O 1
ATOM 1653 N N . ARG A 1 210 ? -5.977 -19.891 21.062 1 97.06 210 ARG A N 1
ATOM 1654 C CA . ARG A 1 210 ? -5.418 -21.094 21.688 1 97.06 210 ARG A CA 1
ATOM 1655 C C . ARG A 1 210 ? -5.543 -22.297 20.766 1 97.06 210 ARG A C 1
ATOM 1657 O O . ARG A 1 210 ? -6.5 -22.406 20 1 97.06 210 ARG A O 1
ATOM 1664 N N . GLU A 1 211 ? -4.609 -23.188 20.938 1 96.81 211 GLU A N 1
ATOM 1665 C CA . GLU A 1 211 ? -4.527 -24.359 20.062 1 96.81 211 GLU A CA 1
ATOM 1666 C C . GLU A 1 211 ? -5.812 -25.188 20.125 1 96.81 211 GLU A C 1
ATOM 1668 O O . GLU A 1 211 ? -6.367 -25.547 19.094 1 96.81 211 GLU A O 1
ATOM 1673 N N . LYS A 1 212 ? -6.316 -25.453 21.281 1 96.81 212 LYS A N 1
ATOM 1674 C CA . LYS A 1 212 ? -7.523 -26.25 21.453 1 96.81 212 LYS A CA 1
ATOM 1675 C C . LYS A 1 212 ? -8.727 -25.594 20.766 1 96.81 212 LYS A C 1
ATOM 1677 O O . LYS A 1 212 ? -9.531 -26.281 20.141 1 96.81 212 LYS A O 1
ATOM 1682 N N . ALA A 1 213 ? -8.789 -24.344 20.906 1 96.81 213 ALA A N 1
ATOM 1683 C CA . ALA A 1 213 ? -9.875 -23.609 20.266 1 96.81 213 ALA A CA 1
ATOM 1684 C C . ALA A 1 213 ? -9.773 -23.688 18.75 1 96.81 213 ALA A C 1
ATOM 1686 O O . ALA A 1 213 ? -10.773 -23.906 18.062 1 96.81 213 ALA A O 1
ATOM 1687 N N . ALA A 1 214 ? -8.578 -23.547 18.281 1 97.56 214 ALA A N 1
ATOM 1688 C CA . ALA A 1 214 ? -8.352 -23.594 16.828 1 97.56 214 ALA A CA 1
ATOM 1689 C C . ALA A 1 214 ? -8.797 -24.938 16.266 1 97.56 214 ALA A C 1
ATOM 1691 O O . ALA A 1 214 ? -9.477 -25 15.242 1 97.56 214 ALA A O 1
ATOM 1692 N N . ILE A 1 215 ? -8.453 -25.969 16.922 1 96.44 215 ILE A N 1
ATOM 1693 C CA . ILE A 1 215 ? -8.812 -27.312 16.5 1 96.44 215 ILE A CA 1
ATOM 1694 C C . ILE A 1 215 ? -10.328 -27.484 16.547 1 96.44 215 ILE A C 1
ATOM 1696 O O . ILE A 1 215 ? -10.93 -28.031 15.625 1 96.44 215 ILE A O 1
ATOM 1700 N N . ALA A 1 216 ? -10.906 -26.969 17.547 1 96 216 ALA A N 1
ATOM 1701 C CA . ALA A 1 216 ? -12.359 -27.062 17.703 1 96 216 ALA A CA 1
ATOM 1702 C C . ALA A 1 216 ? -13.078 -26.312 16.578 1 96 216 ALA A C 1
ATOM 1704 O O . ALA A 1 216 ? -14.086 -26.797 16.062 1 96 216 ALA A O 1
ATOM 1705 N N . TYR A 1 217 ? -12.555 -25.156 16.234 1 95.5 217 TYR A N 1
ATOM 1706 C CA . TYR A 1 217 ? -13.133 -24.391 15.141 1 95.5 217 TYR A CA 1
ATOM 1707 C C . TYR A 1 217 ? -13.125 -25.203 13.844 1 95.5 217 TYR A C 1
ATOM 1709 O O . TYR A 1 217 ? -14.109 -25.219 13.102 1 95.5 217 TYR A O 1
ATOM 1717 N N . MET A 1 218 ? -12.062 -25.875 13.594 1 95.25 218 MET A N 1
ATOM 1718 C CA . MET A 1 218 ? -11.938 -26.672 12.383 1 95.25 218 MET A CA 1
ATOM 1719 C C . MET A 1 218 ? -12.977 -27.781 12.359 1 95.25 218 MET A C 1
ATOM 1721 O O . MET A 1 218 ? -13.625 -28.016 11.336 1 95.25 218 MET A O 1
ATOM 1725 N N . GLU A 1 219 ? -13.172 -28.406 13.445 1 93.81 219 GLU A N 1
ATOM 1726 C CA . GLU A 1 219 ? -14.062 -29.547 13.547 1 93.81 219 GLU A CA 1
ATOM 1727 C C . GLU A 1 219 ? -15.523 -29.125 13.453 1 93.81 219 GLU A C 1
ATOM 1729 O O . GLU A 1 219 ? -16.344 -29.797 12.828 1 93.81 219 GLU A O 1
ATOM 1734 N N . GLU A 1 220 ? -15.789 -27.984 13.945 1 93.19 220 GLU A N 1
ATOM 1735 C CA . GLU A 1 220 ? -17.188 -27.578 14.078 1 93.19 220 GLU A CA 1
ATOM 1736 C C . GLU A 1 220 ? -17.625 -26.703 12.906 1 93.19 220 GLU A C 1
ATOM 1738 O O . GLU A 1 220 ? -18.781 -26.734 12.508 1 93.19 220 GLU A O 1
ATOM 1743 N N . ILE A 1 221 ? -16.672 -25.969 12.406 1 93.56 221 ILE A N 1
ATOM 1744 C CA . ILE A 1 221 ? -17.047 -24.906 11.484 1 93.56 221 ILE A CA 1
ATOM 1745 C C . ILE A 1 221 ? -16.672 -25.297 10.062 1 93.56 221 ILE A C 1
ATOM 1747 O O . ILE A 1 221 ? -17.422 -25.047 9.117 1 93.56 221 ILE A O 1
ATOM 1751 N N . PHE A 1 222 ? -15.531 -25.922 9.898 1 93.06 222 PHE A N 1
ATOM 1752 C CA . PHE A 1 222 ? -15.055 -26.297 8.57 1 93.06 222 PHE A CA 1
ATOM 1753 C C . PHE A 1 222 ? -15.328 -27.766 8.289 1 93.06 222 PHE A C 1
ATOM 1755 O O . PHE A 1 222 ? -14.422 -28.516 7.91 1 93.06 222 PHE A O 1
ATOM 1762 N N . ASP A 1 223 ? -16.547 -28.203 8.461 1 83.62 223 ASP A N 1
ATOM 1763 C CA . ASP A 1 223 ? -16.859 -29.625 8.367 1 83.62 223 ASP A CA 1
ATOM 1764 C C . ASP A 1 223 ? -17.906 -29.891 7.297 1 83.62 223 ASP A C 1
ATOM 1766 O O . ASP A 1 223 ? -18.141 -31.047 6.914 1 83.62 223 ASP A O 1
ATOM 1770 N N . HIS A 1 224 ? -18.531 -28.906 6.699 1 86 224 HIS A N 1
ATOM 1771 C CA . HIS A 1 224 ? -19.625 -29.156 5.77 1 86 224 HIS A CA 1
ATOM 1772 C C . HIS A 1 224 ? -19.266 -28.719 4.355 1 86 224 HIS A C 1
ATOM 1774 O O . HIS A 1 224 ? -19.781 -27.719 3.855 1 86 224 HIS A O 1
ATOM 1780 N N . PHE A 1 225 ? -18.5 -29.578 3.705 1 90.19 225 PHE A N 1
ATOM 1781 C CA . PHE A 1 225 ? -18.125 -29.281 2.324 1 90.19 225 PHE A CA 1
ATOM 1782 C C . PHE A 1 225 ? -19.203 -29.781 1.364 1 90.19 225 PHE A C 1
ATOM 1784 O O . PHE A 1 225 ? -19.906 -30.75 1.652 1 90.19 225 PHE A O 1
ATOM 1791 N N . GLY A 1 226 ? -19.359 -29.078 0.318 1 83.44 226 GLY A N 1
ATOM 1792 C CA . GLY A 1 226 ? -20.344 -29.453 -0.683 1 83.44 226 GLY A CA 1
ATOM 1793 C C . GLY A 1 226 ? -20 -30.734 -1.422 1 83.44 226 GLY A C 1
ATOM 1794 O O . GLY A 1 226 ? -18.859 -31.203 -1.365 1 83.44 226 GLY A O 1
ATOM 1795 N N . VAL A 1 227 ? -21.031 -31.203 -2.146 1 85.88 227 VAL A N 1
ATOM 1796 C CA . VAL A 1 227 ? -20.875 -32.375 -2.979 1 85.88 227 VAL A CA 1
ATOM 1797 C C . VAL A 1 227 ? -20.031 -32.062 -4.203 1 85.88 227 VAL A C 1
ATOM 1799 O O . VAL A 1 227 ? -20.234 -31.016 -4.84 1 85.88 227 VAL A O 1
ATOM 1802 N N . ARG A 1 228 ? -19.156 -32.844 -4.512 1 89 228 ARG A N 1
ATOM 1803 C CA . ARG A 1 228 ? -18.234 -32.594 -5.609 1 89 228 ARG A CA 1
ATOM 1804 C C . ARG A 1 228 ? -18.953 -32.594 -6.953 1 89 228 ARG A C 1
ATOM 1806 O O . ARG A 1 228 ? -19.938 -33.344 -7.133 1 89 228 ARG A O 1
ATOM 1813 N N . SER A 1 229 ? -18.562 -31.672 -7.695 1 84.69 229 SER A N 1
ATOM 1814 C CA . SER A 1 229 ? -18.984 -31.641 -9.094 1 84.69 229 SER A CA 1
ATOM 1815 C C . SER A 1 229 ? -17.812 -31.812 -10.039 1 84.69 229 SER A C 1
ATOM 1817 O O . SER A 1 229 ? -16.672 -32 -9.594 1 84.69 229 SER A O 1
ATOM 1819 N N . GLU A 1 230 ? -18.25 -31.969 -11.383 1 79.94 230 GLU A N 1
ATOM 1820 C CA . GLU A 1 230 ? -17.156 -32.094 -12.359 1 79.94 230 GLU A CA 1
ATOM 1821 C C . GLU A 1 230 ? -17.141 -30.875 -13.289 1 79.94 230 GLU A C 1
ATOM 1823 O O . GLU A 1 230 ? -18.156 -30.531 -13.891 1 79.94 230 GLU A O 1
ATOM 1828 N N . CYS A 1 231 ? -16.094 -30.125 -13.141 1 85.31 231 CYS A N 1
ATOM 1829 C CA . CYS A 1 231 ? -15.766 -29.109 -14.133 1 85.31 231 CYS A CA 1
ATOM 1830 C C . CYS A 1 231 ? -14.953 -29.703 -15.273 1 85.31 231 CYS A C 1
ATOM 1832 O O . CYS A 1 231 ? -14.336 -30.766 -15.109 1 85.31 231 CYS A O 1
ATOM 1834 N N . PRO A 1 232 ? -15.117 -29.031 -16.469 1 85.19 232 PRO A N 1
ATOM 1835 C CA . PRO A 1 232 ? -14.227 -29.5 -17.531 1 85.19 232 PRO A CA 1
ATOM 1836 C C . PRO A 1 232 ? -12.75 -29.484 -17.109 1 85.19 232 PRO A C 1
ATOM 1838 O O . PRO A 1 232 ? -12.367 -28.719 -16.234 1 85.19 232 PRO A O 1
ATOM 1841 N N . PRO A 1 233 ? -12.086 -30.406 -17.656 1 78.44 233 PRO A N 1
ATOM 1842 C CA . PRO A 1 233 ? -10.672 -30.453 -17.266 1 78.44 233 PRO A CA 1
ATOM 1843 C C . PRO A 1 233 ? -9.875 -29.266 -17.797 1 78.44 233 PRO A C 1
ATOM 1845 O O . PRO A 1 233 ? -10.281 -28.625 -18.766 1 78.44 233 PRO A O 1
ATOM 1848 N N . THR A 1 234 ? -8.883 -28.938 -17.047 1 81.06 234 THR A N 1
ATOM 1849 C CA . THR A 1 234 ? -7.891 -27.953 -17.453 1 81.06 234 THR A CA 1
ATOM 1850 C C . THR A 1 234 ? -6.773 -28.609 -18.266 1 81.06 234 THR A C 1
ATOM 1852 O O . THR A 1 234 ? -6.246 -29.656 -17.859 1 81.06 234 THR A O 1
ATOM 1855 N N . THR A 1 235 ? -6.602 -28.156 -19.516 1 75.44 235 THR A N 1
ATOM 1856 C CA . THR A 1 235 ? -5.441 -28.656 -20.234 1 75.44 235 THR A CA 1
ATOM 1857 C C . THR A 1 235 ? -4.164 -27.969 -19.75 1 75.44 235 THR A C 1
ATOM 1859 O O . THR A 1 235 ? -4.027 -26.75 -19.859 1 75.44 235 THR A O 1
ATOM 1862 N N . ARG A 1 236 ? -3.453 -28.719 -19 1 73.44 236 ARG A N 1
ATOM 1863 C CA . ARG A 1 236 ? -2.188 -28.156 -18.531 1 73.44 236 ARG A CA 1
ATOM 1864 C C . ARG A 1 236 ? -1.118 -28.25 -19.609 1 73.44 236 ARG A C 1
ATOM 1866 O O . ARG A 1 236 ? -0.712 -29.359 -19.984 1 73.44 236 ARG A O 1
ATOM 1873 N N . LEU A 1 237 ? -0.935 -27.188 -20.219 1 75.94 237 LEU A N 1
ATOM 1874 C CA . LEU A 1 237 ? 0.19 -27.188 -21.141 1 75.94 237 LEU A CA 1
ATOM 1875 C C . LEU A 1 237 ? 1.492 -26.875 -20.422 1 75.94 237 LEU A C 1
ATOM 1877 O O . LEU A 1 237 ? 1.507 -26.047 -19.5 1 75.94 237 LEU A O 1
ATOM 1881 N N . PRO A 1 238 ? 2.482 -27.641 -20.781 1 77.69 238 PRO A N 1
ATOM 1882 C CA . PRO A 1 238 ? 3.766 -27.359 -20.141 1 77.69 238 PRO A CA 1
ATOM 1883 C C . PRO A 1 238 ? 4.234 -25.922 -20.375 1 77.69 238 PRO A C 1
ATOM 1885 O O . PRO A 1 238 ? 3.979 -25.359 -21.438 1 77.69 238 PRO A O 1
ATOM 1888 N N . ASN A 1 239 ? 4.738 -25.359 -19.375 1 79.69 239 ASN A N 1
ATOM 1889 C CA . ASN A 1 239 ? 5.324 -24.031 -19.469 1 79.69 239 ASN A CA 1
ATOM 1890 C C . ASN A 1 239 ? 6.727 -24.078 -20.062 1 79.69 239 ASN A C 1
ATOM 1892 O O . ASN A 1 239 ? 7.633 -24.672 -19.484 1 79.69 239 ASN A O 1
ATOM 1896 N N . HIS A 1 240 ? 6.867 -23.578 -21.297 1 83.31 240 HIS A N 1
ATOM 1897 C CA . HIS A 1 240 ? 8.18 -23.531 -21.938 1 83.31 240 HIS A CA 1
ATOM 1898 C C . HIS A 1 240 ? 8.812 -22.156 -21.781 1 83.31 240 HIS A C 1
ATOM 1900 O O . HIS A 1 240 ? 8.211 -21.141 -22.141 1 83.31 240 HIS A O 1
ATOM 1906 N N . PRO A 1 241 ? 10 -22.266 -21.203 1 91.19 241 PRO A N 1
ATOM 1907 C CA . PRO A 1 241 ? 10.68 -20.984 -21.062 1 91.19 241 PRO A CA 1
ATOM 1908 C C . PRO A 1 241 ? 10.961 -20.312 -22.391 1 91.19 241 PRO A C 1
ATOM 1910 O O . PRO A 1 241 ? 11.102 -20.984 -23.422 1 91.19 241 PRO A O 1
ATOM 1913 N N . ILE A 1 242 ? 11.055 -19.062 -22.375 1 94.5 242 ILE A N 1
ATOM 1914 C CA . ILE A 1 242 ? 11.32 -18.25 -23.562 1 94.5 242 ILE A CA 1
ATOM 1915 C C . ILE A 1 242 ? 12.703 -18.609 -24.125 1 94.5 242 ILE A C 1
ATOM 1917 O O . ILE A 1 242 ? 13.648 -18.828 -23.359 1 94.5 242 ILE A O 1
ATOM 1921 N N . GLN A 1 243 ? 12.812 -18.688 -25.5 1 95.19 243 GLN A N 1
ATOM 1922 C CA . GLN A 1 243 ? 14.039 -19.172 -26.094 1 95.19 243 GLN A CA 1
ATOM 1923 C C . GLN A 1 243 ? 14.719 -18.094 -26.938 1 95.19 243 GLN A C 1
ATOM 1925 O O . GLN A 1 243 ? 15.859 -18.25 -27.359 1 95.19 243 GLN A O 1
ATOM 1930 N N . THR A 1 244 ? 13.992 -17.062 -27.219 1 97.31 244 THR A N 1
ATOM 1931 C CA . THR A 1 244 ? 14.508 -15.93 -27.969 1 97.31 244 THR A CA 1
ATOM 1932 C C . THR A 1 244 ? 14.023 -14.609 -27.359 1 97.31 244 THR A C 1
ATOM 1934 O O . THR A 1 244 ? 13.25 -14.609 -26.406 1 97.31 244 THR A O 1
ATOM 1937 N N . ILE A 1 245 ? 14.594 -13.617 -27.922 1 98.25 245 ILE A N 1
ATOM 1938 C CA . ILE A 1 245 ? 14.109 -12.305 -27.5 1 98.25 245 ILE A CA 1
ATOM 1939 C C . ILE A 1 245 ? 12.758 -12.023 -28.156 1 98.25 245 ILE A C 1
ATOM 1941 O O . ILE A 1 245 ? 12.625 -12.109 -29.375 1 98.25 245 ILE A O 1
ATOM 1945 N N . LYS A 1 246 ? 11.773 -11.797 -27.406 1 98.31 246 LYS A N 1
ATOM 1946 C CA . LYS A 1 246 ? 10.461 -11.383 -27.891 1 98.31 246 LYS A CA 1
ATOM 1947 C C . LYS A 1 246 ? 10.141 -9.953 -27.453 1 98.31 246 LYS A C 1
ATOM 1949 O O . LYS A 1 246 ? 10.312 -9.602 -26.281 1 98.31 246 LYS A O 1
ATOM 1954 N N . ARG A 1 247 ? 9.672 -9.141 -28.438 1 98 247 ARG A N 1
ATOM 1955 C CA . ARG A 1 247 ? 9.445 -7.73 -28.156 1 98 247 ARG A CA 1
ATOM 1956 C C . ARG A 1 247 ? 8.008 -7.332 -28.484 1 98 247 ARG A C 1
ATOM 1958 O O . ARG A 1 247 ? 7.395 -7.887 -29.406 1 98 247 ARG A O 1
ATOM 1965 N N . GLU A 1 248 ? 7.52 -6.438 -27.672 1 97.88 248 GLU A N 1
ATOM 1966 C CA . GLU A 1 248 ? 6.238 -5.793 -27.922 1 97.88 248 GLU A CA 1
ATOM 1967 C C . GLU A 1 248 ? 6.273 -4.316 -27.547 1 97.88 248 GLU A C 1
ATOM 1969 O O . GLU A 1 248 ? 6.828 -3.957 -26.5 1 97.88 248 GLU A O 1
ATOM 1974 N N . THR A 1 249 ? 5.742 -3.424 -28.391 1 96.88 249 THR A N 1
ATOM 1975 C CA . THR A 1 249 ? 5.617 -1.999 -28.109 1 96.88 249 THR A CA 1
ATOM 1976 C C . THR A 1 249 ? 4.148 -1.589 -28.047 1 96.88 249 THR A C 1
ATOM 1978 O O . THR A 1 249 ? 3.385 -1.838 -28.969 1 96.88 249 THR A O 1
ATOM 1981 N N . LEU A 1 250 ? 3.824 -1.053 -26.906 1 96.06 250 LEU A N 1
ATOM 1982 C CA . LEU A 1 250 ? 2.479 -0.516 -26.719 1 96.06 250 LEU A CA 1
ATOM 1983 C C . LEU A 1 250 ? 2.492 1.009 -26.766 1 96.06 250 LEU A C 1
ATOM 1985 O O . LEU A 1 250 ? 3.262 1.648 -26.047 1 96.06 250 LEU A O 1
ATOM 1989 N N . ARG A 1 251 ? 1.594 1.543 -27.578 1 94.44 251 ARG A N 1
ATOM 1990 C CA . ARG A 1 251 ? 1.45 2.992 -27.672 1 94.44 251 ARG A CA 1
ATOM 1991 C C . ARG A 1 251 ? 0.215 3.473 -26.922 1 94.44 251 ARG A C 1
ATOM 1993 O O . ARG A 1 251 ? -0.913 3.133 -27.281 1 94.44 251 ARG A O 1
ATOM 2000 N N . ILE A 1 252 ? 0.469 4.266 -25.922 1 91.19 252 ILE A N 1
ATOM 2001 C CA . ILE A 1 252 ? -0.584 4.727 -25.016 1 91.19 252 ILE A CA 1
ATOM 2002 C C . ILE A 1 252 ? -0.778 6.234 -25.188 1 91.19 252 ILE A C 1
ATOM 2004 O O . ILE A 1 252 ? 0.178 7.004 -25.062 1 91.19 252 ILE A O 1
ATOM 2008 N N . PRO A 1 253 ? -2.021 6.656 -25.375 1 87.62 253 PRO A N 1
ATOM 2009 C CA . PRO A 1 253 ? -2.258 8.094 -25.531 1 87.62 253 PRO A CA 1
ATOM 2010 C C . PRO A 1 253 ? -1.841 8.898 -24.312 1 87.62 253 PRO A C 1
ATOM 2012 O O . PRO A 1 253 ? -2.174 8.523 -23.188 1 87.62 253 PRO A O 1
ATOM 2015 N N . GLU A 1 254 ? -1.05 9.961 -24.562 1 84.75 254 GLU A N 1
ATOM 2016 C CA . GLU A 1 254 ? -0.659 10.977 -23.594 1 84.75 254 GLU A CA 1
ATOM 2017 C C . GLU A 1 254 ? 0.132 10.352 -22.438 1 84.75 254 GLU A C 1
ATOM 2019 O O . GLU A 1 254 ? 0.044 10.82 -21.297 1 84.75 254 GLU A O 1
ATOM 2024 N N . LEU A 1 255 ? 0.716 9.289 -22.734 1 89.12 255 LEU A N 1
ATOM 2025 C CA . LEU A 1 255 ? 1.58 8.695 -21.719 1 89.12 255 LEU A CA 1
ATOM 2026 C C . LEU A 1 255 ? 2.725 9.641 -21.359 1 89.12 255 LEU A C 1
ATOM 2028 O O . LEU A 1 255 ? 3.338 10.242 -22.25 1 89.12 255 LEU A O 1
ATOM 2032 N N . GLY A 1 256 ? 2.98 9.789 -20.094 1 88.44 256 GLY A N 1
ATOM 2033 C CA . GLY A 1 256 ? 4.145 10.539 -19.656 1 88.44 256 GLY A CA 1
ATOM 2034 C C . GLY A 1 256 ? 5.457 9.859 -20 1 88.44 256 GLY A C 1
ATOM 2035 O O . GLY A 1 256 ? 5.746 9.609 -21.172 1 88.44 256 GLY A O 1
ATOM 2036 N N . PRO A 1 257 ? 6.172 9.523 -19 1 89.25 257 PRO A N 1
ATOM 2037 C CA . PRO A 1 257 ? 7.453 8.859 -19.266 1 89.25 257 PRO A CA 1
ATOM 2038 C C . PRO A 1 257 ? 7.281 7.473 -19.875 1 89.25 257 PRO A C 1
ATOM 2040 O O . PRO A 1 257 ? 6.371 6.734 -19.5 1 89.25 257 PRO A O 1
ATOM 2043 N N . SER A 1 258 ? 8.195 7.184 -20.812 1 93.5 258 SER A N 1
ATOM 2044 C CA . SER A 1 258 ? 8.219 5.832 -21.359 1 93.5 258 SER A CA 1
ATOM 2045 C C . SER A 1 258 ? 8.656 4.816 -20.297 1 93.5 258 SER A C 1
ATOM 2047 O O . SER A 1 258 ? 9.359 5.164 -19.359 1 93.5 258 SER A O 1
ATOM 2049 N N . ARG A 1 259 ? 8.148 3.555 -20.5 1 95.38 259 ARG A N 1
ATOM 2050 C CA . ARG A 1 259 ? 8.492 2.457 -19.594 1 95.38 259 ARG A CA 1
ATOM 2051 C C . ARG A 1 259 ? 9.109 1.295 -20.375 1 95.38 259 ARG A C 1
ATOM 2053 O O . ARG A 1 259 ? 8.688 0.98 -21.484 1 95.38 259 ARG A O 1
ATOM 2060 N N . LEU A 1 260 ? 10.133 0.751 -19.828 1 97.88 260 LEU A N 1
ATOM 2061 C CA . LEU A 1 260 ? 10.734 -0.475 -20.328 1 97.88 260 LEU A CA 1
ATOM 2062 C C . LEU A 1 260 ? 10.672 -1.586 -19.297 1 97.88 260 LEU A C 1
ATOM 2064 O O . LEU A 1 260 ? 11.141 -1.411 -18.172 1 97.88 260 LEU A O 1
ATOM 2068 N N . THR A 1 261 ? 10.055 -2.727 -19.672 1 98.5 261 THR A N 1
ATOM 2069 C CA . THR A 1 261 ? 9.992 -3.883 -18.781 1 98.5 261 THR A CA 1
ATOM 2070 C C . THR A 1 261 ? 10.602 -5.109 -19.453 1 98.5 261 THR A C 1
ATOM 2072 O O . THR A 1 261 ? 10.211 -5.477 -20.562 1 98.5 261 THR A O 1
ATOM 2075 N N . MET A 1 262 ? 11.531 -5.656 -18.797 1 98.81 262 MET A N 1
ATOM 2076 C CA . MET A 1 262 ? 12.125 -6.918 -19.234 1 98.81 262 MET A CA 1
ATOM 2077 C C . MET A 1 262 ? 11.758 -8.047 -18.266 1 98.81 262 MET A C 1
ATOM 2079 O O . MET A 1 262 ? 11.602 -7.824 -17.062 1 98.81 262 MET A O 1
ATOM 2083 N N . GLY A 1 263 ? 11.617 -9.266 -18.859 1 98.75 263 GLY A N 1
ATOM 2084 C CA . GLY A 1 263 ? 11.234 -10.398 -18.031 1 98.75 263 GLY A CA 1
ATOM 2085 C C . GLY A 1 263 ? 11.891 -11.695 -18.453 1 98.75 263 GLY A C 1
ATOM 2086 O O . GLY A 1 263 ? 12.156 -11.906 -19.641 1 98.75 263 GLY A O 1
ATOM 2087 N N . TRP A 1 264 ? 12.156 -12.555 -17.484 1 98.75 264 TRP A N 1
ATOM 2088 C CA . TRP A 1 264 ? 12.703 -13.898 -17.672 1 98.75 264 TRP A CA 1
ATOM 2089 C C . TRP A 1 264 ? 11.867 -14.93 -16.922 1 98.75 264 TRP A C 1
ATOM 2091 O O . TRP A 1 264 ? 11.305 -14.633 -15.852 1 98.75 264 TRP A O 1
ATOM 2101 N N . ASN A 1 265 ? 11.781 -16.109 -17.453 1 97.75 265 ASN A N 1
ATOM 2102 C CA . ASN A 1 265 ? 11.164 -17.219 -16.734 1 97.75 265 ASN A CA 1
ATOM 2103 C C . ASN A 1 265 ? 12.078 -17.734 -15.625 1 97.75 265 ASN A C 1
ATOM 2105 O O . ASN A 1 265 ? 13.273 -17.953 -15.852 1 97.75 265 ASN A O 1
ATOM 2109 N N . GLY A 1 266 ? 11.562 -17.844 -14.414 1 97 266 GLY A N 1
ATOM 2110 C CA . GLY A 1 266 ? 12.234 -18.547 -13.336 1 97 266 GLY A CA 1
ATOM 2111 C C . GLY A 1 266 ? 11.648 -19.922 -13.062 1 97 266 GLY A C 1
ATOM 2112 O O . GLY A 1 266 ? 10.594 -20.266 -13.609 1 97 266 GLY A O 1
ATOM 2113 N N . PRO A 1 267 ? 12.383 -20.688 -12.234 1 96.38 267 PRO A N 1
ATOM 2114 C CA . PRO A 1 267 ? 11.891 -22.016 -11.914 1 96.38 267 PRO A CA 1
ATOM 2115 C C . PRO A 1 267 ? 10.703 -22 -10.953 1 96.38 267 PRO A C 1
ATOM 2117 O O . PRO A 1 267 ? 10.43 -20.969 -10.328 1 96.38 267 PRO A O 1
ATOM 2120 N N . GLY A 1 268 ? 9.977 -23.141 -10.875 1 95.94 268 GLY A N 1
ATOM 2121 C CA . GLY A 1 268 ? 8.867 -23.281 -9.938 1 95.94 268 GLY A CA 1
ATOM 2122 C C . GLY A 1 268 ? 9.328 -23.516 -8.508 1 95.94 268 GLY A C 1
ATOM 2123 O O . GLY A 1 268 ? 10.523 -23.5 -8.219 1 95.94 268 GLY A O 1
ATOM 2124 N N . ILE A 1 269 ? 8.391 -23.719 -7.652 1 96.44 269 ILE A N 1
ATOM 2125 C CA . ILE A 1 269 ? 8.617 -23.828 -6.215 1 96.44 269 ILE A CA 1
ATOM 2126 C C . ILE A 1 269 ? 9.453 -25.078 -5.918 1 96.44 269 ILE A C 1
ATOM 2128 O O . ILE A 1 269 ? 10.086 -25.156 -4.863 1 96.44 269 ILE A O 1
ATOM 2132 N N . ASP A 1 270 ? 9.516 -26 -6.82 1 95.19 270 ASP A N 1
ATOM 2133 C CA . ASP A 1 270 ? 10.281 -27.234 -6.641 1 95.19 270 ASP A CA 1
ATOM 2134 C C . ASP A 1 270 ? 11.781 -26.938 -6.574 1 95.19 270 ASP A C 1
ATOM 2136 O O . ASP A 1 270 ? 12.555 -27.75 -6.074 1 95.19 270 ASP A O 1
ATOM 2140 N N . ARG A 1 271 ? 12.148 -25.812 -7.07 1 96.44 271 ARG A N 1
ATOM 2141 C CA . ARG A 1 271 ? 13.539 -25.375 -6.992 1 96.44 271 ARG A CA 1
ATOM 2142 C C . ARG A 1 271 ? 13.664 -24.141 -6.109 1 96.44 271 ARG A C 1
ATOM 2144 O O . ARG A 1 271 ? 14.211 -23.125 -6.535 1 96.44 271 ARG A O 1
ATOM 2151 N N . LEU A 1 272 ? 13.297 -24.281 -4.922 1 95.62 272 LEU A N 1
ATOM 2152 C CA . LEU A 1 272 ? 13.211 -23.156 -3.998 1 95.62 272 LEU A CA 1
ATOM 2153 C C . LEU A 1 272 ? 14.57 -22.484 -3.822 1 95.62 272 LEU A C 1
ATOM 2155 O O . LEU A 1 272 ? 14.664 -21.266 -3.754 1 95.62 272 LEU A O 1
ATOM 2159 N N . GLN A 1 273 ? 15.617 -23.25 -3.777 1 96.44 273 GLN A N 1
ATOM 2160 C CA . GLN A 1 273 ? 16.953 -22.703 -3.598 1 96.44 273 GLN A CA 1
ATOM 2161 C C . GLN A 1 273 ? 17.312 -21.75 -4.742 1 96.44 273 GLN A C 1
ATOM 2163 O O . GLN A 1 273 ? 17.828 -20.656 -4.516 1 96.44 273 GLN A O 1
ATOM 2168 N N . ASP A 1 274 ? 17.016 -22.172 -5.938 1 97.81 274 ASP A N 1
ATOM 2169 C CA . ASP A 1 274 ? 17.281 -21.328 -7.098 1 97.81 274 ASP A CA 1
ATOM 2170 C C . ASP A 1 274 ? 16.453 -20.047 -7.031 1 97.81 274 ASP A C 1
ATOM 2172 O O . ASP A 1 274 ? 16.938 -18.969 -7.383 1 97.81 274 ASP A O 1
ATOM 2176 N N . ASN A 1 275 ? 15.203 -20.266 -6.629 1 97.94 275 ASN A N 1
ATOM 2177 C CA . ASN A 1 275 ? 14.32 -19.109 -6.531 1 97.94 275 ASN A CA 1
ATOM 2178 C C . ASN A 1 275 ? 14.867 -18.062 -5.562 1 97.94 275 ASN A C 1
ATOM 2180 O O . ASN A 1 275 ? 14.852 -16.859 -5.859 1 97.94 275 ASN A O 1
ATOM 2184 N N . ILE A 1 276 ? 15.352 -18.484 -4.461 1 97.62 276 ILE A N 1
ATOM 2185 C CA . ILE A 1 276 ? 15.891 -17.562 -3.457 1 97.62 276 ILE A CA 1
ATOM 2186 C C . ILE A 1 276 ? 17.172 -16.922 -3.98 1 97.62 276 ILE A C 1
ATOM 2188 O O . ILE A 1 276 ? 17.438 -15.742 -3.721 1 97.62 276 ILE A O 1
ATOM 2192 N N . GLY A 1 277 ? 17.969 -17.672 -4.723 1 98.25 277 GLY A N 1
ATOM 2193 C CA . GLY A 1 277 ? 19.125 -17.094 -5.395 1 98.25 277 GLY A CA 1
ATOM 2194 C C . GLY A 1 277 ? 18.75 -16.016 -6.391 1 98.25 277 GLY A C 1
ATOM 2195 O O . GLY A 1 277 ? 19.453 -15.008 -6.516 1 98.25 277 GLY A O 1
ATOM 2196 N N . LEU A 1 278 ? 17.672 -16.234 -7.082 1 98.5 278 LEU A N 1
ATOM 2197 C CA . LEU A 1 278 ? 17.188 -15.227 -8.031 1 98.5 278 LEU A CA 1
ATOM 2198 C C . LEU A 1 278 ? 16.703 -13.984 -7.301 1 98.5 278 LEU A C 1
ATOM 2200 O O . LEU A 1 278 ? 16.812 -12.867 -7.812 1 98.5 278 LEU A O 1
ATOM 2204 N N . ASP A 1 279 ? 16.141 -14.148 -6.129 1 97.94 279 ASP A N 1
ATOM 2205 C CA . ASP A 1 279 ? 15.812 -13.008 -5.281 1 97.94 279 ASP A CA 1
ATOM 2206 C C . ASP A 1 279 ? 17.062 -12.188 -4.953 1 97.94 279 ASP A C 1
ATOM 2208 O O . ASP A 1 279 ? 17.031 -10.961 -4.973 1 97.94 279 ASP A O 1
ATOM 2212 N N . LEU A 1 280 ? 18.078 -12.867 -4.637 1 98.12 280 LEU A N 1
ATOM 2213 C CA . LEU A 1 280 ? 19.359 -12.203 -4.355 1 98.12 280 LEU A CA 1
ATOM 2214 C C . LEU A 1 280 ? 19.844 -11.438 -5.574 1 98.12 280 LEU A C 1
ATOM 2216 O O . LEU A 1 280 ? 20.297 -10.289 -5.453 1 98.12 280 LEU A O 1
ATOM 2220 N N . LEU A 1 281 ? 19.719 -12.078 -6.691 1 98.62 281 LEU A N 1
ATOM 2221 C CA . LEU A 1 281 ? 20.156 -11.422 -7.922 1 98.62 281 LEU A CA 1
ATOM 2222 C C . LEU A 1 281 ? 19.312 -10.172 -8.195 1 98.62 281 LEU A C 1
ATOM 2224 O O . LEU A 1 281 ? 19.828 -9.18 -8.703 1 98.62 281 LEU A O 1
ATOM 2228 N N . ALA A 1 282 ? 18.062 -10.266 -7.895 1 98.56 282 ALA A N 1
ATOM 2229 C CA . ALA A 1 282 ? 17.203 -9.094 -8.07 1 98.56 282 ALA A CA 1
ATOM 2230 C C . ALA A 1 282 ? 17.672 -7.93 -7.211 1 98.56 282 ALA A C 1
ATOM 2232 O O . ALA A 1 282 ? 17.688 -6.781 -7.66 1 98.56 282 ALA A O 1
ATOM 2233 N N . VAL A 1 283 ? 18.047 -8.227 -5.996 1 97.56 283 VAL A N 1
ATOM 2234 C CA . VAL A 1 283 ? 18.547 -7.195 -5.09 1 97.56 283 VAL A CA 1
ATOM 2235 C C . VAL A 1 283 ? 19.844 -6.602 -5.641 1 97.56 283 VAL A C 1
ATOM 2237 O O . VAL A 1 283 ? 20.031 -5.383 -5.637 1 97.56 283 VAL A O 1
ATOM 2240 N N . VAL A 1 284 ? 20.688 -7.395 -6.176 1 98 284 VAL A N 1
ATOM 2241 C CA . VAL A 1 284 ? 21.984 -6.984 -6.684 1 98 284 VAL A CA 1
ATOM 2242 C C . VAL A 1 284 ? 21.812 -6.086 -7.906 1 98 284 VAL A C 1
ATOM 2244 O O . VAL A 1 284 ? 22.516 -5.086 -8.055 1 98 284 VAL A O 1
ATOM 2247 N N . LEU A 1 285 ? 20.859 -6.418 -8.688 1 98.44 285 LEU A N 1
ATOM 2248 C CA . LEU A 1 285 ? 20.719 -5.715 -9.961 1 98.44 285 LEU A CA 1
ATOM 2249 C C . LEU A 1 285 ? 20.016 -4.375 -9.766 1 98.44 285 LEU A C 1
ATOM 2251 O O . LEU A 1 285 ? 20.516 -3.338 -10.203 1 98.44 285 LEU A O 1
ATOM 2255 N N . ALA A 1 286 ? 18.828 -4.395 -9.109 1 97.5 286 ALA A N 1
ATOM 2256 C CA . ALA A 1 286 ? 18.078 -3.145 -8.977 1 97.5 286 ALA A CA 1
ATOM 2257 C C . ALA A 1 286 ? 17.156 -3.184 -7.758 1 97.5 286 ALA A C 1
ATOM 2259 O O . ALA A 1 286 ? 16.094 -2.57 -7.762 1 97.5 286 ALA A O 1
ATOM 2260 N N . GLY A 1 287 ? 17.516 -3.883 -6.762 1 94.88 287 GLY A N 1
ATOM 2261 C CA . GLY A 1 287 ? 16.641 -4.07 -5.621 1 94.88 287 GLY A CA 1
ATOM 2262 C C . GLY A 1 287 ? 16.891 -3.068 -4.508 1 94.88 287 GLY A C 1
ATOM 2263 O O . GLY A 1 287 ? 16.25 -3.139 -3.451 1 94.88 287 GLY A O 1
ATOM 2264 N N . SER A 1 288 ? 17.797 -2.199 -4.688 1 92.31 288 SER A N 1
ATOM 2265 C CA . SER A 1 288 ? 18.109 -1.18 -3.693 1 92.31 288 SER A CA 1
ATOM 2266 C C . SER A 1 288 ? 18.734 0.05 -4.34 1 92.31 288 SER A C 1
ATOM 2268 O O . SER A 1 288 ? 19 0.058 -5.547 1 92.31 288 SER A O 1
ATOM 2270 N N . HIS A 1 289 ? 18.984 1.031 -3.557 1 90.62 289 HIS A N 1
ATOM 2271 C CA . HIS A 1 289 ? 19.547 2.27 -4.082 1 90.62 289 HIS A CA 1
ATOM 2272 C C . HIS A 1 289 ? 20.984 2.07 -4.531 1 90.62 289 HIS A C 1
ATOM 2274 O O . HIS A 1 289 ? 21.453 2.74 -5.453 1 90.62 289 HIS A O 1
ATOM 2280 N N . CYS A 1 290 ? 21.656 1.157 -3.914 1 92.12 290 CYS A N 1
ATOM 2281 C CA . CYS A 1 290 ? 23.062 0.938 -4.203 1 92.12 290 CYS A CA 1
ATOM 2282 C C . CYS A 1 290 ? 23.25 -0.141 -5.266 1 92.12 290 CYS A C 1
ATOM 2284 O O . CYS A 1 290 ? 24.375 -0.475 -5.633 1 92.12 290 CYS A O 1
ATOM 2286 N N . ALA A 1 291 ? 22.156 -0.625 -5.746 1 96.19 291 ALA A N 1
ATOM 2287 C CA . ALA A 1 291 ? 22.219 -1.716 -6.719 1 96.19 291 ALA A CA 1
ATOM 2288 C C . ALA A 1 291 ? 22.859 -1.251 -8.023 1 96.19 291 ALA A C 1
ATOM 2290 O O . ALA A 1 291 ? 22.859 -0.058 -8.336 1 96.19 291 ALA A O 1
ATOM 2291 N N . ARG A 1 292 ? 23.328 -2.164 -8.773 1 97.31 292 ARG A N 1
ATOM 2292 C CA . ARG A 1 292 ? 24.156 -1.908 -9.945 1 97.31 292 ARG A CA 1
ATOM 2293 C C . ARG A 1 292 ? 23.422 -1.043 -10.961 1 97.31 292 ARG A C 1
ATOM 2295 O O . ARG A 1 292 ? 23.938 -0.015 -11.406 1 97.31 292 ARG A O 1
ATOM 2302 N N . LEU A 1 293 ? 22.234 -1.449 -11.227 1 98.06 293 LEU A N 1
ATOM 2303 C CA . LEU A 1 293 ? 21.5 -0.771 -12.297 1 98.06 293 LEU A CA 1
ATOM 2304 C C . LEU A 1 293 ? 21.016 0.595 -11.836 1 98.06 293 LEU A C 1
ATOM 2306 O O . LEU A 1 293 ? 20.906 1.523 -12.641 1 98.06 293 LEU A O 1
ATOM 2310 N N . VAL A 1 294 ? 20.703 0.755 -10.578 1 95.69 294 VAL A N 1
ATOM 2311 C CA . VAL A 1 294 ? 20.312 2.057 -10.055 1 95.69 294 VAL A CA 1
ATOM 2312 C C . VAL A 1 294 ? 21.484 3.029 -10.148 1 95.69 294 VAL A C 1
ATOM 2314 O O . VAL A 1 294 ? 21.328 4.148 -10.648 1 95.69 294 VAL A O 1
ATOM 2317 N N . GLN A 1 295 ? 22.656 2.582 -9.75 1 94.31 295 GLN A N 1
ATOM 2318 C CA . GLN A 1 295 ? 23.844 3.424 -9.805 1 94.31 295 GLN A CA 1
ATOM 2319 C C . GLN A 1 295 ? 24.203 3.783 -11.242 1 94.31 295 GLN A C 1
ATOM 2321 O O . GLN A 1 295 ? 24.406 4.957 -11.562 1 94.31 295 GLN A O 1
ATOM 2326 N N . ARG A 1 296 ? 24.156 2.873 -12.102 1 96.06 296 ARG A N 1
ATOM 2327 C CA . ARG A 1 296 ? 24.625 3.066 -13.477 1 96.06 296 ARG A CA 1
ATOM 2328 C C . ARG A 1 296 ? 23.609 3.867 -14.281 1 96.06 296 ARG A C 1
ATOM 2330 O O . ARG A 1 296 ? 23.953 4.898 -14.867 1 96.06 296 ARG A O 1
ATOM 2337 N N . LEU A 1 297 ? 22.359 3.465 -14.203 1 95.44 297 LEU A N 1
ATOM 2338 C CA . LEU A 1 297 ? 21.375 4.004 -15.141 1 95.44 297 LEU A CA 1
ATOM 2339 C C . LEU A 1 297 ? 20.75 5.277 -14.586 1 95.44 297 LEU A C 1
ATOM 2341 O O . LEU A 1 297 ? 20.391 6.184 -15.352 1 95.44 297 LEU A O 1
ATOM 2345 N N . ARG A 1 298 ? 20.547 5.352 -13.305 1 90.88 298 ARG A N 1
ATOM 2346 C CA . ARG A 1 298 ? 19.875 6.508 -12.711 1 90.88 298 ARG A CA 1
ATOM 2347 C C . ARG A 1 298 ? 20.891 7.555 -12.266 1 90.88 298 ARG A C 1
ATOM 2349 O O . ARG A 1 298 ? 20.812 8.719 -12.656 1 90.88 298 ARG A O 1
ATOM 2356 N N . GLU A 1 299 ? 21.906 7.137 -11.523 1 87.75 299 GLU A N 1
ATOM 2357 C CA . GLU A 1 299 ? 22.812 8.086 -10.883 1 87.75 299 GLU A CA 1
ATOM 2358 C C . GLU A 1 299 ? 23.891 8.555 -11.852 1 87.75 299 GLU A C 1
ATOM 2360 O O . GLU A 1 299 ? 24.203 9.742 -11.922 1 87.75 299 GLU A O 1
ATOM 2365 N N . GLU A 1 300 ? 24.484 7.652 -12.625 1 90.25 300 GLU A N 1
ATOM 2366 C CA . GLU A 1 300 ? 25.641 7.988 -13.469 1 90.25 300 GLU A CA 1
ATOM 2367 C C . GLU A 1 300 ? 25.188 8.492 -14.836 1 90.25 300 GLU A C 1
ATOM 2369 O O . GLU A 1 300 ? 25.609 9.57 -15.273 1 90.25 300 GLU A O 1
ATOM 2374 N N . LEU A 1 301 ? 24.25 7.75 -15.461 1 90.81 301 LEU A N 1
ATOM 2375 C CA . LEU A 1 301 ? 23.922 8.055 -16.859 1 90.81 301 LEU A CA 1
ATOM 2376 C C . LEU A 1 301 ? 22.672 8.914 -16.953 1 90.81 301 LEU A C 1
ATOM 2378 O O . LEU A 1 301 ? 22.422 9.547 -17.984 1 90.81 301 LEU A O 1
ATOM 2382 N N . GLY A 1 302 ? 21.781 8.859 -15.938 1 87.94 302 GLY A N 1
ATOM 2383 C CA . GLY A 1 302 ? 20.562 9.641 -15.938 1 87.94 302 GLY A CA 1
ATOM 2384 C C . GLY A 1 302 ? 19.578 9.203 -17 1 87.94 302 GLY A C 1
ATOM 2385 O O . GLY A 1 302 ? 18.812 10.023 -17.516 1 87.94 302 GLY A O 1
ATOM 2386 N N . LEU A 1 303 ? 19.594 7.922 -17.344 1 92.06 303 LEU A N 1
ATOM 2387 C CA . LEU A 1 303 ? 18.766 7.418 -18.422 1 92.06 303 LEU A CA 1
ATOM 2388 C C . LEU A 1 303 ? 17.391 7.012 -17.922 1 92.06 303 LEU A C 1
ATOM 2390 O O . LEU A 1 303 ? 16.453 6.852 -18.703 1 92.06 303 LEU A O 1
ATOM 2394 N N . VAL A 1 304 ? 17.312 6.832 -16.562 1 93.44 304 VAL A N 1
ATOM 2395 C CA . VAL A 1 304 ? 16.047 6.441 -15.945 1 93.44 304 VAL A CA 1
ATOM 2396 C C . VAL A 1 304 ? 15.805 7.293 -14.703 1 93.44 304 VAL A C 1
ATOM 2398 O O . VAL A 1 304 ? 16.75 7.754 -14.055 1 93.44 304 VAL A O 1
ATOM 2401 N N . PHE A 1 305 ? 14.539 7.531 -14.43 1 88.81 305 PHE A N 1
ATOM 2402 C CA . PHE A 1 305 ? 14.281 8.203 -13.156 1 88.81 305 PHE A CA 1
ATOM 2403 C C . PHE A 1 305 ? 13.898 7.195 -12.078 1 88.81 305 PHE A C 1
ATOM 2405 O O . PHE A 1 305 ? 13.914 7.52 -10.891 1 88.81 305 PHE A O 1
ATOM 2412 N N . ASP A 1 306 ? 13.602 6.012 -12.547 1 92.94 306 ASP A N 1
ATOM 2413 C CA . ASP A 1 306 ? 13.398 4.914 -11.602 1 92.94 306 ASP A CA 1
ATOM 2414 C C . ASP A 1 306 ? 13.633 3.562 -12.281 1 92.94 306 ASP A C 1
ATOM 2416 O O . ASP A 1 306 ? 13.367 3.402 -13.469 1 92.94 306 ASP A O 1
ATOM 2420 N N . ILE A 1 307 ? 14.172 2.658 -11.539 1 96.69 307 ILE A N 1
ATOM 2421 C CA . ILE A 1 307 ? 14.391 1.303 -12.031 1 96.69 307 ILE A CA 1
ATOM 2422 C C . ILE A 1 307 ? 14.352 0.319 -10.867 1 96.69 307 ILE A C 1
ATOM 2424 O O . ILE A 1 307 ? 14.867 0.606 -9.781 1 96.69 307 ILE A O 1
ATOM 2428 N N . GLN A 1 308 ? 13.695 -0.833 -11.164 1 97.94 308 GLN A N 1
ATOM 2429 C CA . GLN A 1 308 ? 13.555 -1.845 -10.125 1 97.94 308 GLN A CA 1
ATOM 2430 C C . GLN A 1 308 ? 13.555 -3.25 -10.719 1 97.94 308 GLN A C 1
ATOM 2432 O O . GLN A 1 308 ? 13.07 -3.457 -11.836 1 97.94 308 GLN A O 1
ATOM 2437 N N . SER A 1 309 ? 14.141 -4.102 -9.977 1 98.25 309 SER A N 1
ATOM 2438 C CA . SER A 1 309 ? 14.062 -5.523 -10.297 1 98.25 309 SER A CA 1
ATOM 2439 C C . SER A 1 309 ? 13.312 -6.297 -9.227 1 98.25 309 SER A C 1
ATOM 2441 O O . SER A 1 309 ? 13.414 -5.98 -8.039 1 98.25 309 SER A O 1
ATOM 2443 N N . CYS A 1 310 ? 12.594 -7.277 -9.68 1 97.38 310 CYS A N 1
ATOM 2444 C CA . CYS A 1 310 ? 11.797 -8.07 -8.758 1 97.38 310 CYS A CA 1
ATOM 2445 C C . CYS A 1 310 ? 11.766 -9.539 -9.18 1 97.38 310 CYS A C 1
ATOM 2447 O O . CYS A 1 310 ? 11.906 -9.852 -10.367 1 97.38 310 CYS A O 1
ATOM 2449 N N . PHE A 1 311 ? 11.672 -10.414 -8.18 1 97.81 311 PHE A N 1
ATOM 2450 C CA . PHE A 1 311 ? 11.422 -11.836 -8.391 1 97.81 311 PHE A CA 1
ATOM 2451 C C . PHE A 1 311 ? 10.102 -12.25 -7.758 1 97.81 311 PHE A C 1
ATOM 2453 O O . PHE A 1 311 ? 9.828 -11.914 -6.605 1 97.81 311 PHE A O 1
ATOM 2460 N N . SER A 1 312 ? 9.266 -12.906 -8.547 1 96.88 312 SER A N 1
ATOM 2461 C CA . SER A 1 312 ? 7.973 -13.375 -8.07 1 96.88 312 SER A CA 1
ATOM 2462 C C . SER A 1 312 ? 7.887 -14.898 -8.109 1 96.88 312 SER A C 1
ATOM 2464 O O . SER A 1 312 ? 7.844 -15.492 -9.188 1 96.88 312 SER A O 1
ATOM 2466 N N . LEU A 1 313 ? 7.777 -15.484 -6.98 1 96.56 313 LEU A N 1
ATOM 2467 C CA . LEU A 1 313 ? 7.711 -16.938 -6.836 1 96.56 313 LEU A CA 1
ATOM 2468 C C . LEU A 1 313 ? 6.32 -17.453 -7.199 1 96.56 313 LEU A C 1
ATOM 2470 O O . LEU A 1 313 ? 5.312 -16.875 -6.773 1 96.56 313 LEU A O 1
ATOM 2474 N N . GLN A 1 314 ? 6.27 -18.438 -8.031 1 95.56 314 GLN A N 1
ATOM 2475 C CA . GLN A 1 314 ? 5.035 -19.125 -8.375 1 95.56 314 GLN A CA 1
ATOM 2476 C C . GLN A 1 314 ? 5.234 -20.641 -8.359 1 95.56 314 GLN A C 1
ATOM 2478 O O . GLN A 1 314 ? 6.359 -21.125 -8.195 1 95.56 314 GLN A O 1
ATOM 2483 N N . LYS A 1 315 ? 4.172 -21.375 -8.445 1 95.62 315 LYS A N 1
ATOM 2484 C CA . LYS A 1 315 ? 4.207 -22.812 -8.258 1 95.62 315 LYS A CA 1
ATOM 2485 C C . LYS A 1 315 ? 4.961 -23.5 -9.391 1 95.62 315 LYS A C 1
ATOM 2487 O O . LYS A 1 315 ? 5.902 -24.266 -9.148 1 95.62 315 LYS A O 1
ATOM 2492 N N . GLU A 1 316 ? 4.664 -23.172 -10.648 1 94.5 316 GLU A N 1
ATOM 2493 C CA . GLU A 1 316 ? 5.195 -23.938 -11.766 1 94.5 316 GLU A CA 1
ATOM 2494 C C . GLU A 1 316 ? 6.336 -23.188 -12.453 1 94.5 316 GLU A C 1
ATOM 2496 O O . GLU A 1 316 ? 7.285 -23.812 -12.938 1 94.5 316 GLU A O 1
ATOM 2501 N N . ALA A 1 317 ? 6.188 -21.969 -12.531 1 95.44 317 ALA A N 1
ATOM 2502 C CA . ALA A 1 317 ? 7.203 -21.109 -13.148 1 95.44 317 ALA A CA 1
ATOM 2503 C C . ALA A 1 317 ? 7.172 -19.703 -12.547 1 95.44 317 ALA A C 1
ATOM 2505 O O . ALA A 1 317 ? 6.117 -19.062 -12.5 1 95.44 317 ALA A O 1
ATOM 2506 N N . SER A 1 318 ? 8.305 -19.266 -12.117 1 97.12 318 SER A N 1
ATOM 2507 C CA . SER A 1 318 ? 8.398 -17.953 -11.484 1 97.12 318 SER A CA 1
ATOM 2508 C C . SER A 1 318 ? 8.812 -16.891 -12.484 1 97.12 318 SER A C 1
ATOM 2510 O O . SER A 1 318 ? 9 -17.172 -13.664 1 97.12 318 SER A O 1
ATOM 2512 N N . LEU A 1 319 ? 8.82 -15.672 -12.016 1 97.56 319 LEU A N 1
ATOM 2513 C CA . LEU A 1 319 ? 9.039 -14.539 -12.906 1 97.56 319 LEU A CA 1
ATOM 2514 C C . LEU A 1 319 ? 10.109 -13.602 -12.352 1 97.56 319 LEU A C 1
ATOM 2516 O O . LEU A 1 319 ? 10.023 -13.18 -11.195 1 97.56 319 LEU A O 1
ATOM 2520 N N . PHE A 1 320 ? 11.164 -13.328 -13.133 1 98.62 320 PHE A N 1
ATOM 2521 C CA . PHE A 1 320 ? 12.156 -12.297 -12.852 1 98.62 320 PHE A CA 1
ATOM 2522 C C . PHE A 1 320 ? 11.938 -11.086 -13.758 1 98.62 320 PHE A C 1
ATOM 2524 O O . PHE A 1 320 ? 11.883 -11.219 -14.984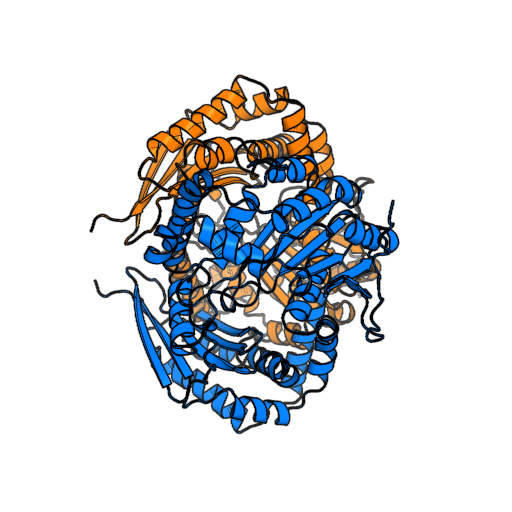 1 98.62 320 PHE A O 1
ATOM 2531 N N . THR A 1 321 ? 11.805 -9.883 -13.164 1 98.75 321 THR A N 1
ATOM 2532 C CA . THR A 1 321 ? 11.5 -8.719 -13.992 1 98.75 321 THR A CA 1
ATOM 2533 C C . THR A 1 321 ? 12.406 -7.551 -13.633 1 98.75 321 THR A C 1
ATOM 2535 O O . THR A 1 321 ? 12.859 -7.438 -12.492 1 98.75 321 THR A O 1
ATOM 2538 N N . ILE A 1 322 ? 12.719 -6.75 -14.578 1 98.69 322 ILE A N 1
ATOM 2539 C CA . ILE A 1 322 ? 13.336 -5.438 -14.43 1 98.69 322 ILE A CA 1
ATOM 2540 C C . ILE A 1 322 ? 12.461 -4.379 -15.086 1 98.69 322 ILE A C 1
ATOM 2542 O O . ILE A 1 322 ? 12.148 -4.473 -16.281 1 98.69 322 ILE A O 1
ATOM 2546 N N . ASN A 1 323 ? 12.031 -3.459 -14.32 1 98.12 323 ASN A N 1
ATOM 2547 C CA . ASN A 1 323 ? 11.156 -2.381 -14.781 1 98.12 323 ASN A CA 1
ATOM 2548 C C . ASN A 1 323 ? 11.844 -1.023 -14.68 1 98.12 323 ASN A C 1
ATOM 2550 O O . ASN A 1 323 ? 12.344 -0.647 -13.617 1 98.12 323 ASN A O 1
ATOM 2554 N N . ALA A 1 324 ? 11.82 -0.256 -15.766 1 97.12 324 ALA A N 1
ATOM 2555 C CA . ALA A 1 324 ? 12.484 1.042 -15.805 1 97.12 324 ALA A CA 1
ATOM 2556 C C . ALA A 1 324 ? 11.547 2.129 -16.328 1 97.12 324 ALA A C 1
ATOM 2558 O O . ALA A 1 324 ? 10.812 1.912 -17.281 1 97.12 324 ALA A O 1
ATOM 2559 N N . TYR A 1 325 ? 11.531 3.166 -15.648 1 94.38 325 TYR A N 1
ATOM 2560 C CA . TYR A 1 325 ? 10.898 4.398 -16.109 1 94.38 325 TYR A CA 1
ATOM 2561 C C . TYR A 1 325 ? 11.93 5.324 -16.75 1 94.38 325 TYR A C 1
ATOM 2563 O O . TYR A 1 325 ? 12.867 5.77 -16.094 1 94.38 325 TYR A O 1
ATOM 2571 N N . LEU A 1 326 ? 11.703 5.66 -17.953 1 93.88 326 LEU A N 1
ATOM 2572 C CA . LEU A 1 326 ? 12.758 6.285 -18.75 1 93.88 326 LEU A CA 1
ATOM 2573 C C . LEU A 1 326 ? 12.648 7.805 -18.703 1 93.88 326 LEU A C 1
ATOM 2575 O O . LEU A 1 326 ? 11.539 8.352 -18.641 1 93.88 326 LEU A O 1
ATOM 2579 N N . THR A 1 327 ? 13.758 8.492 -18.656 1 83.5 327 THR A N 1
ATOM 2580 C CA . THR A 1 327 ? 13.797 9.945 -18.75 1 83.5 327 THR A CA 1
ATOM 2581 C C . THR A 1 327 ? 13.82 10.398 -20.203 1 83.5 327 THR A C 1
ATOM 2583 O O . THR A 1 327 ? 13.414 11.516 -20.531 1 83.5 327 THR A O 1
ATOM 2586 N N . SER A 1 328 ? 14.492 9.586 -21.047 1 74.5 328 SER A N 1
ATOM 2587 C CA . SER A 1 328 ? 14.664 9.93 -22.453 1 74.5 328 SER A CA 1
ATOM 2588 C C . SER A 1 328 ? 14.219 8.781 -23.359 1 74.5 328 SER A C 1
ATOM 2590 O O . SER A 1 328 ? 13.906 7.691 -22.875 1 74.5 328 SER A O 1
ATOM 2592 N N . ALA A 1 329 ? 14.148 9.133 -24.531 1 72.69 329 ALA A N 1
ATOM 2593 C CA . ALA A 1 329 ? 13.734 8.133 -25.516 1 72.69 329 ALA A CA 1
ATOM 2594 C C . ALA A 1 329 ? 14.898 7.219 -25.891 1 72.69 329 ALA A C 1
ATOM 2596 O O . ALA A 1 329 ? 15.102 6.918 -27.078 1 72.69 329 ALA A O 1
ATOM 2597 N N . GLN A 1 330 ? 15.586 6.793 -24.859 1 88.56 330 GLN A N 1
ATOM 2598 C CA . GLN A 1 330 ? 16.734 5.934 -25.156 1 88.56 330 GLN A CA 1
ATOM 2599 C C . GLN A 1 330 ? 16.516 4.527 -24.609 1 88.56 330 GLN A C 1
ATOM 2601 O O . GLN A 1 330 ? 17.391 3.988 -23.922 1 88.56 330 GLN A O 1
ATOM 2606 N N . ALA A 1 331 ? 15.508 3.926 -25.062 1 95.19 331 ALA A N 1
ATOM 2607 C CA . ALA A 1 331 ? 15.133 2.594 -24.578 1 95.19 331 ALA A CA 1
ATOM 2608 C C . ALA A 1 331 ? 16.188 1.561 -24.969 1 95.19 331 ALA A C 1
ATOM 2610 O O . ALA A 1 331 ? 16.516 0.672 -24.172 1 95.19 331 ALA A O 1
ATOM 2611 N N . GLU A 1 332 ? 16.766 1.698 -26.141 1 96.38 332 GLU A N 1
ATOM 2612 C CA . GLU A 1 332 ? 17.766 0.745 -26.625 1 96.38 332 GLU A CA 1
ATOM 2613 C C . GLU A 1 332 ? 19.031 0.79 -25.781 1 96.38 332 GLU A C 1
ATOM 2615 O O . GLU A 1 332 ? 19.625 -0.25 -25.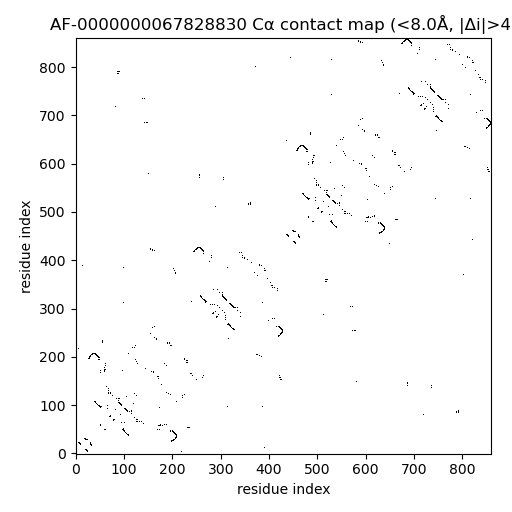484 1 96.38 332 GLU A O 1
ATOM 2620 N N . ARG A 1 333 ? 19.391 1.953 -25.453 1 96.81 333 ARG A N 1
ATOM 2621 C CA . ARG A 1 333 ? 20.562 2.104 -24.609 1 96.81 333 ARG A CA 1
ATOM 2622 C C . ARG A 1 333 ? 20.344 1.508 -23.234 1 96.81 333 ARG A C 1
ATOM 2624 O O . ARG A 1 333 ? 21.234 0.869 -22.672 1 96.81 333 ARG A O 1
ATOM 2631 N N . VAL A 1 334 ? 19.172 1.737 -22.656 1 97.69 334 VAL A N 1
ATOM 2632 C CA . VAL A 1 334 ? 18.828 1.184 -21.359 1 97.69 334 VAL A CA 1
ATOM 2633 C C . VAL A 1 334 ? 18.859 -0.342 -21.422 1 97.69 334 VAL A C 1
ATOM 2635 O O . VAL A 1 334 ? 19.422 -0.997 -20.547 1 97.69 334 VAL A O 1
ATOM 2638 N N . GLU A 1 335 ? 18.25 -0.897 -22.453 1 98.25 335 GLU A N 1
ATOM 2639 C CA . GLU A 1 335 ? 18.281 -2.344 -22.656 1 98.25 335 GLU A CA 1
ATOM 2640 C C . GLU A 1 335 ? 19.719 -2.865 -22.703 1 98.25 335 GLU A C 1
ATOM 2642 O O . GLU A 1 335 ? 20.047 -3.881 -22.094 1 98.25 335 GLU A O 1
ATOM 2647 N N . ALA A 1 336 ? 20.547 -2.164 -23.438 1 98.31 336 ALA A N 1
ATOM 2648 C CA . ALA A 1 336 ? 21.938 -2.574 -23.594 1 98.31 336 ALA A CA 1
ATOM 2649 C C . ALA A 1 336 ? 22.672 -2.562 -22.266 1 98.31 336 ALA A C 1
ATOM 2651 O O . ALA A 1 336 ? 23.453 -3.475 -21.969 1 98.31 336 ALA A O 1
ATOM 2652 N N . GLU A 1 337 ? 22.406 -1.556 -21.484 1 98.25 337 GLU A N 1
ATOM 2653 C CA . GLU A 1 337 ? 23.062 -1.447 -20.172 1 98.25 337 GLU A CA 1
ATOM 2654 C C . GLU A 1 337 ? 22.594 -2.553 -19.234 1 98.25 337 GLU A C 1
ATOM 2656 O O . GLU A 1 337 ? 23.375 -3.066 -18.438 1 98.25 337 GLU A O 1
ATOM 2661 N N . ILE A 1 338 ? 21.328 -2.867 -19.297 1 98.69 338 ILE A N 1
ATOM 2662 C CA . ILE A 1 338 ? 20.797 -3.953 -18.469 1 98.69 338 ILE A CA 1
ATOM 2663 C C . ILE A 1 338 ? 21.453 -5.27 -18.891 1 98.69 338 ILE A C 1
ATOM 2665 O O . ILE A 1 338 ? 21.906 -6.035 -18.031 1 98.69 338 ILE A O 1
ATOM 2669 N N . CYS A 1 339 ? 21.531 -5.52 -20.172 1 98.75 339 CYS A N 1
ATOM 2670 C CA . CYS A 1 339 ? 22.141 -6.742 -20.672 1 98.75 339 CYS A CA 1
ATOM 2671 C C . CYS A 1 339 ? 23.625 -6.809 -20.297 1 98.75 339 CYS A C 1
ATOM 2673 O O . CYS A 1 339 ? 24.125 -7.875 -19.922 1 98.75 339 CYS A O 1
ATOM 2675 N N . ALA A 1 340 ? 24.266 -5.695 -20.344 1 98.56 340 ALA A N 1
ATOM 2676 C CA . ALA A 1 340 ? 25.672 -5.656 -19.953 1 98.56 340 ALA A CA 1
ATOM 2677 C C . ALA A 1 340 ? 25.844 -6.02 -18.484 1 98.56 340 ALA A C 1
ATOM 2679 O O . ALA A 1 340 ? 26.781 -6.746 -18.125 1 98.56 340 ALA A O 1
ATOM 2680 N N . ALA A 1 341 ? 25 -5.512 -17.672 1 98.56 341 ALA A N 1
ATOM 2681 C CA . ALA A 1 341 ? 25.062 -5.828 -16.25 1 98.56 341 ALA A CA 1
ATOM 2682 C C . ALA A 1 341 ? 24.844 -7.316 -16.016 1 98.56 341 ALA A C 1
ATOM 2684 O O . ALA A 1 341 ? 25.516 -7.922 -15.172 1 98.56 341 ALA A O 1
ATOM 2685 N N . ILE A 1 342 ? 23.891 -7.879 -16.703 1 98.69 342 ILE A N 1
ATOM 2686 C CA . ILE A 1 342 ? 23.609 -9.305 -16.562 1 98.69 342 ILE A CA 1
ATOM 2687 C C . ILE A 1 342 ? 24.797 -10.117 -17.062 1 98.69 342 ILE A C 1
ATOM 2689 O O . ILE A 1 342 ? 25.188 -11.094 -16.422 1 98.69 342 ILE A O 1
ATOM 2693 N N . GLN A 1 343 ? 25.359 -9.688 -18.156 1 98.38 343 GLN A N 1
ATOM 2694 C CA . GLN A 1 343 ? 26.516 -10.383 -18.703 1 98.38 343 GLN A CA 1
ATOM 2695 C C . GLN A 1 343 ? 27.688 -10.352 -17.719 1 98.38 343 GLN A C 1
ATOM 2697 O O . GLN A 1 343 ? 28.391 -11.344 -17.562 1 98.38 343 GLN A O 1
ATOM 2702 N N . THR A 1 344 ? 27.828 -9.258 -17.078 1 98.19 344 THR A N 1
ATOM 2703 C CA . THR A 1 344 ? 28.875 -9.148 -16.078 1 98.19 344 THR A CA 1
ATOM 2704 C C . THR A 1 344 ? 28.641 -10.141 -14.938 1 98.19 344 THR A C 1
ATOM 2706 O O . THR A 1 344 ? 29.578 -10.781 -14.461 1 98.19 344 THR A O 1
ATOM 2709 N N . LEU A 1 345 ? 27.438 -10.312 -14.516 1 98.12 345 LEU A N 1
ATOM 2710 C CA . LEU A 1 345 ? 27.109 -11.258 -13.453 1 98.12 345 LEU A CA 1
ATOM 2711 C C . LEU A 1 345 ? 27.391 -12.688 -13.898 1 98.12 345 LEU A C 1
ATOM 2713 O O . LEU A 1 345 ? 27.672 -13.555 -13.07 1 98.12 345 LEU A O 1
ATOM 2717 N N . GLN A 1 346 ? 27.281 -12.914 -15.195 1 98.19 346 GLN A N 1
ATOM 2718 C CA . GLN A 1 346 ? 27.484 -14.258 -15.742 1 98.19 346 GLN A CA 1
ATOM 2719 C C . GLN A 1 346 ? 28.953 -14.586 -15.898 1 98.19 346 GLN A C 1
ATOM 2721 O O . GLN A 1 346 ? 29.344 -15.758 -15.938 1 98.19 346 GLN A O 1
ATOM 2726 N N . THR A 1 347 ? 29.781 -13.547 -15.984 1 98.06 347 THR A N 1
ATOM 2727 C CA . THR A 1 347 ? 31.188 -13.789 -16.344 1 98.06 347 THR A CA 1
ATOM 2728 C C . THR A 1 347 ? 32.094 -13.508 -15.148 1 98.06 347 THR A C 1
ATOM 2730 O O . THR A 1 347 ? 33.188 -14.086 -15.047 1 98.06 347 THR A O 1
ATOM 2733 N N . THR A 1 348 ? 31.672 -12.617 -14.234 1 97.81 348 THR A N 1
ATOM 2734 C CA . THR A 1 348 ? 32.469 -12.242 -13.07 1 97.81 348 THR A CA 1
ATOM 2735 C C . THR A 1 348 ? 31.641 -12.383 -11.789 1 97.81 348 THR A C 1
ATOM 2737 O O . THR A 1 348 ? 30.625 -11.719 -11.625 1 97.81 348 THR A O 1
ATOM 2740 N N . PRO A 1 349 ? 32.156 -13.227 -10.883 1 97.62 349 PRO A N 1
ATOM 2741 C CA . PRO A 1 349 ? 31.438 -13.336 -9.609 1 97.62 349 PRO A CA 1
ATOM 2742 C C . PRO A 1 349 ? 31.375 -12.008 -8.859 1 97.62 349 PRO A C 1
ATOM 2744 O O . PRO A 1 349 ? 32.312 -11.211 -8.93 1 97.62 349 PRO A O 1
ATOM 2747 N N . ILE A 1 350 ? 30.375 -11.828 -8.203 1 97.38 350 ILE A N 1
ATOM 2748 C CA . ILE A 1 350 ? 30.234 -10.602 -7.422 1 97.38 350 ILE A CA 1
ATOM 2749 C C . ILE A 1 350 ? 31.203 -10.633 -6.246 1 97.38 350 ILE A C 1
ATOM 2751 O O . ILE A 1 350 ? 31.703 -11.695 -5.859 1 97.38 350 ILE A O 1
ATOM 2755 N N . SER A 1 351 ? 31.453 -9.477 -5.637 1 96.81 351 SER A N 1
ATOM 2756 C CA . SER A 1 351 ? 32.344 -9.414 -4.477 1 96.81 351 SER A CA 1
ATOM 2757 C C . SER A 1 351 ? 31.641 -9.945 -3.227 1 96.81 351 SER A C 1
ATOM 2759 O O . SER A 1 351 ? 30.422 -9.953 -3.143 1 96.81 351 SER A O 1
ATOM 2761 N N . THR A 1 352 ? 32.406 -10.383 -2.283 1 96 352 THR A N 1
ATOM 2762 C CA . THR A 1 352 ? 31.875 -10.875 -1.015 1 96 352 THR A CA 1
ATOM 2763 C C . THR A 1 352 ? 31.141 -9.773 -0.271 1 96 352 THR A C 1
ATOM 2765 O O . THR A 1 352 ? 30.141 -10.031 0.401 1 96 352 THR A O 1
ATOM 2768 N N . ALA A 1 353 ? 31.625 -8.633 -0.438 1 94.69 353 ALA A N 1
ATOM 2769 C CA . ALA A 1 353 ? 31 -7.496 0.218 1 94.69 353 ALA A CA 1
ATOM 2770 C C . ALA A 1 353 ? 29.609 -7.227 -0.373 1 94.69 353 ALA A C 1
ATOM 2772 O O . ALA A 1 353 ? 28.656 -6.961 0.361 1 94.69 353 ALA A O 1
ATOM 2773 N N . GLU A 1 354 ? 29.562 -7.27 -1.642 1 95.94 354 GLU A N 1
ATOM 2774 C CA . GLU A 1 354 ? 28.281 -7.047 -2.316 1 95.94 354 GLU A CA 1
ATOM 2775 C C . GLU A 1 354 ? 27.281 -8.156 -1.984 1 95.94 354 GLU A C 1
ATOM 2777 O O . GLU A 1 354 ? 26.109 -7.887 -1.772 1 95.94 354 GLU A O 1
ATOM 2782 N N . LEU A 1 355 ? 27.75 -9.352 -1.918 1 97.25 355 LEU A N 1
ATOM 2783 C CA . LEU A 1 355 ? 26.891 -10.469 -1.54 1 97.25 355 LEU A CA 1
ATOM 2784 C C . LEU A 1 355 ? 26.391 -10.312 -0.108 1 97.25 355 LEU A C 1
ATOM 2786 O O . LEU A 1 355 ? 25.203 -10.5 0.161 1 97.25 355 LEU A O 1
ATOM 2790 N N . ALA A 1 356 ? 27.297 -10.008 0.728 1 95.62 356 ALA A N 1
ATOM 2791 C CA . ALA A 1 356 ? 26.938 -9.844 2.135 1 95.62 356 ALA A CA 1
ATOM 2792 C C . ALA A 1 356 ? 25.875 -8.766 2.307 1 95.62 356 ALA A C 1
ATOM 2794 O O . ALA A 1 356 ? 24.953 -8.93 3.105 1 95.62 356 ALA A O 1
ATOM 2795 N N . ARG A 1 357 ? 26 -7.738 1.59 1 94.38 357 ARG A N 1
ATOM 2796 C CA . ARG A 1 357 ? 25.016 -6.664 1.627 1 94.38 357 ARG A CA 1
ATOM 2797 C C . ARG A 1 357 ? 23.641 -7.164 1.181 1 94.38 357 ARG A C 1
ATOM 2799 O O . ARG A 1 357 ? 22.641 -6.93 1.857 1 94.38 357 ARG A O 1
ATOM 2806 N N . ALA A 1 358 ? 23.594 -7.785 0.09 1 96.69 358 ALA A N 1
ATOM 2807 C CA . ALA A 1 358 ? 22.328 -8.305 -0.443 1 96.69 358 ALA A CA 1
ATOM 2808 C C . ALA A 1 358 ? 21.703 -9.305 0.52 1 96.69 358 ALA A C 1
ATOM 2810 O O . ALA A 1 358 ? 20.484 -9.297 0.722 1 96.69 358 ALA A O 1
ATOM 2811 N N . GLN A 1 359 ? 22.531 -10.133 1.082 1 97.06 359 GLN A N 1
ATOM 2812 C CA . GLN A 1 359 ? 22.047 -11.125 2.045 1 97.06 359 GLN A CA 1
ATOM 2813 C C . GLN A 1 359 ? 21.438 -10.453 3.271 1 97.06 359 GLN A C 1
ATOM 2815 O O . GLN A 1 359 ? 20.359 -10.836 3.729 1 97.06 359 GLN A O 1
ATOM 2820 N N . ARG A 1 360 ? 22.078 -9.492 3.785 1 94.19 360 ARG A N 1
ATOM 2821 C CA . ARG A 1 360 ? 21.578 -8.781 4.957 1 94.19 360 ARG A CA 1
ATOM 2822 C C . ARG A 1 360 ? 20.25 -8.078 4.645 1 94.19 360 ARG A C 1
ATOM 2824 O O . ARG A 1 360 ? 19.328 -8.086 5.465 1 94.19 360 ARG A O 1
ATOM 2831 N N . LEU A 1 361 ? 20.203 -7.492 3.479 1 94.88 361 LEU A N 1
ATOM 2832 C CA . LEU A 1 361 ? 18.984 -6.805 3.072 1 94.88 361 LEU A CA 1
ATOM 2833 C C . LEU A 1 361 ? 17.797 -7.773 3.016 1 94.88 361 LEU A C 1
ATOM 2835 O O . LEU A 1 361 ? 16.734 -7.484 3.553 1 94.88 361 LEU A O 1
ATOM 2839 N N . LEU A 1 362 ? 17.984 -8.891 2.424 1 95.69 362 LEU A N 1
ATOM 2840 C CA . LEU A 1 362 ? 16.906 -9.867 2.293 1 95.69 362 LEU A CA 1
ATOM 2841 C C . LEU A 1 362 ? 16.531 -10.445 3.65 1 95.69 362 LEU A C 1
ATOM 2843 O O . LEU A 1 362 ? 15.344 -10.648 3.941 1 95.69 362 LEU A O 1
ATOM 2847 N N . CYS A 1 363 ? 17.516 -10.703 4.453 1 94.19 363 CYS A N 1
ATOM 2848 C CA . CYS A 1 363 ? 17.25 -11.242 5.781 1 94.19 363 CYS A CA 1
ATOM 2849 C C . CYS A 1 363 ? 16.484 -10.242 6.633 1 94.19 363 CYS A C 1
ATOM 2851 O O . CYS A 1 363 ? 15.547 -10.609 7.34 1 94.19 363 CYS A O 1
ATOM 2853 N N . ASN A 1 364 ? 16.891 -9.039 6.555 1 91.88 364 ASN A N 1
ATOM 2854 C CA . ASN A 1 364 ? 16.172 -8.016 7.309 1 91.88 364 ASN A CA 1
ATOM 2855 C C . ASN A 1 364 ? 14.766 -7.805 6.77 1 91.88 364 ASN A C 1
ATOM 2857 O O . ASN A 1 364 ? 13.828 -7.605 7.539 1 91.88 364 ASN A O 1
ATOM 2861 N N . ASP A 1 365 ? 14.641 -7.785 5.496 1 92 365 ASP A N 1
ATOM 2862 C CA . ASP A 1 365 ? 13.312 -7.691 4.898 1 92 365 ASP A CA 1
ATOM 2863 C C . ASP A 1 365 ? 12.406 -8.805 5.41 1 92 365 ASP A C 1
ATOM 2865 O O . ASP A 1 365 ? 11.211 -8.586 5.637 1 92 365 ASP A O 1
ATOM 2869 N N . PHE A 1 366 ? 12.922 -9.977 5.555 1 92.81 366 PHE A N 1
ATOM 2870 C CA . PHE A 1 366 ? 12.172 -11.102 6.098 1 92.81 366 PHE A CA 1
ATOM 2871 C C . PHE A 1 366 ? 11.703 -10.805 7.52 1 92.81 366 PHE A C 1
ATOM 2873 O O . PHE A 1 366 ? 10.547 -11.055 7.863 1 92.81 366 PHE A O 1
ATOM 2880 N N . ILE A 1 367 ? 12.531 -10.211 8.25 1 88.75 367 ILE A N 1
ATOM 2881 C CA . ILE A 1 367 ? 12.211 -9.867 9.633 1 88.75 367 ILE A CA 1
ATOM 2882 C C . ILE A 1 367 ? 11.094 -8.836 9.664 1 88.75 367 ILE A C 1
ATOM 2884 O O . ILE A 1 367 ? 10.117 -8.984 10.406 1 88.75 367 ILE A O 1
ATOM 2888 N N . PHE A 1 368 ? 11.172 -7.863 8.789 1 87.88 368 PHE A N 1
ATOM 2889 C CA . PHE A 1 368 ? 10.203 -6.773 8.758 1 87.88 368 PHE A CA 1
ATOM 2890 C C . PHE A 1 368 ? 8.859 -7.254 8.219 1 87.88 368 PHE A C 1
ATOM 2892 O O . PHE A 1 368 ? 7.824 -6.648 8.484 1 87.88 368 PHE A O 1
ATOM 2899 N N . SER A 1 369 ? 8.836 -8.305 7.516 1 91.5 369 SER A N 1
ATOM 2900 C CA . SER A 1 369 ? 7.633 -8.82 6.867 1 91.5 369 SER A CA 1
ATOM 2901 C C . SER A 1 369 ? 6.996 -9.938 7.684 1 91.5 369 SER A C 1
ATOM 2903 O O . SER A 1 369 ? 6.094 -10.625 7.207 1 91.5 369 SER A O 1
ATOM 2905 N N . THR A 1 370 ? 7.449 -10.172 8.891 1 91.56 370 THR A N 1
ATOM 2906 C CA . THR A 1 370 ? 6.906 -11.25 9.711 1 91.56 370 THR A CA 1
ATOM 2907 C C . THR A 1 370 ? 6.656 -10.773 11.141 1 91.56 370 THR A C 1
ATOM 2909 O O . THR A 1 370 ? 6.863 -11.516 12.102 1 91.56 370 THR A O 1
ATOM 2912 N N . GLU A 1 371 ? 6.23 -9.578 11.273 1 89.19 371 GLU A N 1
ATOM 2913 C CA . GLU A 1 371 ? 6.066 -8.969 12.586 1 89.19 371 GLU A CA 1
ATOM 2914 C C . GLU A 1 371 ? 4.641 -9.148 13.102 1 89.19 371 GLU A C 1
ATOM 2916 O O . GLU A 1 371 ? 4.414 -9.195 14.312 1 89.19 371 GLU A O 1
ATOM 2921 N N . THR A 1 372 ? 3.639 -9.195 12.172 1 92.56 372 THR A N 1
ATOM 2922 C CA . THR A 1 372 ? 2.236 -9.203 12.57 1 92.56 372 THR A CA 1
ATOM 2923 C C . THR A 1 372 ? 1.595 -10.555 12.266 1 92.56 372 THR A C 1
ATOM 2925 O O . THR A 1 372 ? 2.053 -11.281 11.383 1 92.56 372 THR A O 1
ATOM 2928 N N . PRO A 1 373 ? 0.472 -10.859 12.992 1 95.44 373 PRO A N 1
ATOM 2929 C CA . PRO A 1 373 ? -0.249 -12.102 12.695 1 95.44 373 PRO A CA 1
ATOM 2930 C C . PRO A 1 373 ? -0.705 -12.188 11.242 1 95.44 373 PRO A C 1
ATOM 2932 O O . PRO A 1 373 ? -0.627 -13.25 10.625 1 95.44 373 PRO A O 1
ATOM 2935 N N . ALA A 1 374 ? -1.13 -11.078 10.703 1 96.5 374 ALA A N 1
ATOM 2936 C CA . ALA A 1 374 ? -1.599 -11.078 9.32 1 96.5 374 ALA A CA 1
ATOM 2937 C C . ALA A 1 374 ? -0.465 -11.422 8.359 1 96.5 374 ALA A C 1
ATOM 2939 O O . ALA A 1 374 ? -0.654 -12.195 7.418 1 96.5 374 ALA A O 1
ATOM 2940 N N . GLN A 1 375 ? 0.673 -10.859 8.555 1 95.44 375 GLN A N 1
ATOM 2941 C CA . GLN A 1 375 ? 1.836 -11.148 7.723 1 95.44 375 GLN A CA 1
ATOM 2942 C C . GLN A 1 375 ? 2.227 -12.617 7.809 1 95.44 375 GLN A C 1
ATOM 2944 O O . GLN A 1 375 ? 2.516 -13.25 6.793 1 95.44 375 GLN A O 1
ATOM 2949 N N . LEU A 1 376 ? 2.195 -13.156 9.023 1 96.56 376 LEU A N 1
ATOM 2950 C CA . LEU A 1 376 ? 2.537 -14.562 9.242 1 96.56 376 LEU A CA 1
ATOM 2951 C C . LEU A 1 376 ? 1.527 -15.477 8.57 1 96.56 376 LEU A C 1
ATOM 2953 O O . LEU A 1 376 ? 1.909 -16.438 7.887 1 96.56 376 LEU A O 1
ATOM 2957 N N . ALA A 1 377 ? 0.279 -15.156 8.742 1 98 377 ALA A N 1
ATOM 2958 C CA . ALA A 1 377 ? -0.767 -15.977 8.141 1 98 377 ALA A CA 1
ATOM 2959 C C . ALA A 1 377 ? -0.642 -15.992 6.617 1 98 377 ALA A C 1
ATOM 2961 O O . ALA A 1 377 ? -0.786 -17.047 5.988 1 98 377 ALA A O 1
ATOM 2962 N N . GLY A 1 378 ? -0.386 -14.805 6.039 1 98.12 378 GLY A N 1
ATOM 2963 C CA . GLY A 1 378 ? -0.173 -14.719 4.602 1 98.12 378 GLY A CA 1
ATOM 2964 C C . GLY A 1 378 ? 1.012 -15.531 4.121 1 98.12 378 GLY A C 1
ATOM 2965 O O . GLY A 1 378 ? 0.921 -16.234 3.113 1 98.12 378 GLY A O 1
ATOM 2966 N N . LEU A 1 379 ? 2.074 -15.492 4.848 1 97.31 379 LEU A N 1
ATOM 2967 C CA . LEU A 1 379 ? 3.301 -16.188 4.484 1 97.31 379 LEU A CA 1
ATOM 2968 C C . LEU A 1 379 ? 3.102 -17.703 4.543 1 97.31 379 LEU A C 1
ATOM 2970 O O . LEU A 1 379 ? 3.408 -18.406 3.582 1 97.31 379 LEU A O 1
ATOM 2974 N N . TYR A 1 380 ? 2.533 -18.234 5.68 1 98 380 TYR A N 1
ATOM 2975 C CA . TYR A 1 380 ? 2.32 -19.672 5.855 1 98 380 TYR A CA 1
ATOM 2976 C C . TYR A 1 380 ? 1.38 -20.219 4.789 1 98 380 TYR A C 1
ATOM 2978 O O . TYR A 1 380 ? 1.659 -21.25 4.18 1 98 380 TYR A O 1
ATOM 2986 N N . GLY A 1 381 ? 0.322 -19.469 4.629 1 98.31 381 GLY A N 1
ATOM 2987 C CA . GLY A 1 381 ? -0.664 -19.938 3.66 1 98.31 381 GLY A CA 1
ATOM 2988 C C . GLY A 1 381 ? -0.138 -19.953 2.238 1 98.31 381 GLY A C 1
ATOM 2989 O O . GLY A 1 381 ? -0.415 -20.891 1.485 1 98.31 381 GLY A O 1
ATOM 2990 N N . TYR A 1 382 ? 0.582 -18.969 1.877 1 97.75 382 TYR A N 1
ATOM 2991 C CA . TYR A 1 382 ? 1.138 -18.891 0.531 1 97.75 382 TYR A CA 1
ATOM 2992 C C . TYR A 1 382 ? 2.041 -20.078 0.24 1 97.75 382 TYR A C 1
ATOM 2994 O O . TYR A 1 382 ? 1.847 -20.781 -0.751 1 97.75 382 TYR A O 1
ATOM 3002 N N . TYR A 1 383 ? 2.965 -20.375 1.12 1 97.06 383 TYR A N 1
ATOM 3003 C CA . TYR A 1 383 ? 3.914 -21.469 0.899 1 97.06 383 TYR A CA 1
ATOM 3004 C C . TYR A 1 383 ? 3.223 -22.828 0.976 1 97.06 383 TYR A C 1
ATOM 3006 O O . TYR A 1 383 ? 3.566 -23.75 0.233 1 97.06 383 TYR A O 1
ATOM 3014 N N . GLN A 1 384 ? 2.266 -22.906 1.878 1 97.19 384 GLN A N 1
ATOM 3015 C CA . GLN A 1 384 ? 1.534 -24.156 1.953 1 97.19 384 GLN A CA 1
ATOM 3016 C C . GLN A 1 384 ? 0.771 -24.438 0.66 1 97.19 384 GLN A C 1
ATOM 3018 O O . GLN A 1 384 ? 0.634 -25.578 0.245 1 97.19 384 GLN A O 1
ATOM 3023 N N . THR A 1 385 ? 0.297 -23.375 0.078 1 97.25 385 THR A N 1
ATOM 3024 C CA . THR A 1 385 ? -0.446 -23.484 -1.172 1 97.25 385 THR A CA 1
ATOM 3025 C C . THR A 1 385 ? 0.475 -23.922 -2.311 1 97.25 385 THR A C 1
ATOM 3027 O O . THR A 1 385 ? 0.086 -24.719 -3.16 1 97.25 385 THR A O 1
ATOM 3030 N N . LEU A 1 386 ? 1.643 -23.438 -2.291 1 96.38 386 LEU A N 1
ATOM 3031 C CA . LEU A 1 386 ? 2.584 -23.75 -3.363 1 96.38 386 LEU A CA 1
ATOM 3032 C C . LEU A 1 386 ? 3.303 -25.062 -3.098 1 96.38 386 LEU A C 1
ATOM 3034 O O . LEU A 1 386 ? 3.65 -25.781 -4.035 1 96.38 386 LEU A O 1
ATOM 3038 N N . ALA A 1 387 ? 3.572 -25.312 -1.809 1 95.5 387 ALA A N 1
ATOM 3039 C CA . ALA A 1 387 ? 4.32 -26.484 -1.375 1 95.5 387 ALA A CA 1
ATOM 3040 C C . ALA A 1 387 ? 4.023 -26.828 0.085 1 95.5 387 ALA A C 1
ATOM 3042 O O . ALA A 1 387 ? 2.93 -27.297 0.411 1 95.5 387 ALA A O 1
ATOM 3043 N N . THR A 1 388 ? 5.012 -26.484 0.975 1 94.81 388 THR A N 1
ATOM 3044 C CA . THR A 1 388 ? 4.809 -26.703 2.402 1 94.81 388 THR A CA 1
ATOM 3045 C C . THR A 1 388 ? 5.125 -25.438 3.193 1 94.81 388 THR A C 1
ATOM 3047 O O . THR A 1 388 ? 6.07 -24.719 2.867 1 94.81 388 THR A O 1
ATOM 3050 N N . ALA A 1 389 ? 4.359 -25.25 4.219 1 95.56 389 ALA A N 1
ATOM 3051 C CA . ALA A 1 389 ? 4.473 -24.016 5.012 1 95.56 389 ALA A CA 1
ATOM 3052 C C . ALA A 1 389 ? 5.855 -23.906 5.645 1 95.56 389 ALA A C 1
ATOM 3054 O O . ALA A 1 389 ? 6.367 -22.797 5.836 1 95.56 389 ALA A O 1
ATOM 3055 N N . GLU A 1 390 ? 6.492 -24.953 5.91 1 93.62 390 GLU A N 1
ATOM 3056 C CA . GLU A 1 390 ? 7.773 -24.969 6.609 1 93.62 390 GLU A CA 1
ATOM 3057 C C . GLU A 1 390 ? 8.867 -24.312 5.773 1 93.62 390 GLU A C 1
ATOM 3059 O O . GLU A 1 390 ? 9.844 -23.797 6.32 1 93.62 390 GLU A O 1
ATOM 3064 N N . LEU A 1 391 ? 8.648 -24.328 4.531 1 91.75 391 LEU A N 1
ATOM 3065 C CA . LEU A 1 391 ? 9.641 -23.734 3.641 1 91.75 391 LEU A CA 1
ATOM 3066 C C . LEU A 1 391 ? 9.711 -22.219 3.848 1 91.75 391 LEU A C 1
ATOM 3068 O O . LEU A 1 391 ? 10.734 -21.594 3.549 1 91.75 391 LEU A O 1
ATOM 3072 N N . ALA A 1 392 ? 8.672 -21.688 4.367 1 90.25 392 ALA A N 1
ATOM 3073 C CA . ALA A 1 392 ? 8.578 -20.234 4.531 1 90.25 392 ALA A CA 1
ATOM 3074 C C . ALA A 1 392 ? 9.672 -19.719 5.461 1 90.25 392 ALA A C 1
ATOM 3076 O O . ALA A 1 392 ? 10.188 -18.609 5.266 1 90.25 392 ALA A O 1
ATOM 3077 N N . ILE A 1 393 ? 10.055 -20.484 6.465 1 90.94 393 ILE A N 1
ATOM 3078 C CA . ILE A 1 393 ? 10.961 -19.969 7.492 1 90.94 393 ILE A CA 1
ATOM 3079 C C . ILE A 1 393 ? 12.398 -20.344 7.141 1 90.94 393 ILE A C 1
ATOM 3081 O O . ILE A 1 393 ? 13.336 -19.906 7.809 1 90.94 393 ILE A O 1
ATOM 3085 N N . ALA A 1 394 ? 12.602 -21.078 6.07 1 91.81 394 ALA A N 1
ATOM 3086 C CA . ALA A 1 394 ? 13.938 -21.484 5.637 1 91.81 394 ALA A CA 1
ATOM 3087 C C . ALA A 1 394 ? 14.633 -20.359 4.875 1 91.81 394 ALA A C 1
ATOM 3089 O O . ALA A 1 394 ? 15.844 -20.406 4.641 1 91.81 394 ALA A O 1
ATOM 3090 N N . TYR A 1 395 ? 13.914 -19.359 4.539 1 93.69 395 TYR A N 1
ATOM 3091 C CA . TYR A 1 395 ? 14.336 -18.312 3.611 1 93.69 395 TYR A CA 1
ATOM 3092 C C . TYR A 1 395 ? 15.633 -17.656 4.066 1 93.69 395 TYR A C 1
ATOM 3094 O O . TYR A 1 395 ? 16.625 -17.656 3.332 1 93.69 395 TYR A O 1
ATOM 3102 N N . PRO A 1 396 ? 15.75 -17.188 5.332 1 94.19 396 PRO A N 1
ATOM 3103 C CA . PRO A 1 396 ? 17 -16.531 5.738 1 94.19 396 PRO A CA 1
ATOM 3104 C C . PRO A 1 396 ? 18.203 -17.469 5.719 1 94.19 396 PRO A C 1
ATOM 3106 O O . PRO A 1 396 ? 19.297 -17.062 5.348 1 94.19 396 PRO A O 1
ATOM 3109 N N . GLN A 1 397 ? 17.984 -18.672 6.066 1 94.88 397 GLN A N 1
ATOM 3110 C CA . GLN A 1 397 ? 19.078 -19.641 6.086 1 94.88 397 GLN A CA 1
ATOM 3111 C C . GLN A 1 397 ? 19.594 -19.922 4.676 1 94.88 397 GLN A C 1
ATOM 3113 O O . GLN A 1 397 ? 20.797 -19.984 4.449 1 94.88 397 GLN A O 1
ATOM 3118 N N . ILE A 1 398 ? 18.688 -20.109 3.783 1 96.06 398 ILE A N 1
ATOM 3119 C CA . ILE A 1 398 ? 19.062 -20.375 2.398 1 96.06 398 ILE A CA 1
ATOM 3120 C C . ILE A 1 398 ? 19.797 -19.172 1.821 1 96.06 398 ILE A C 1
ATOM 3122 O O . ILE A 1 398 ? 20.797 -19.312 1.133 1 96.06 398 ILE A O 1
ATOM 3126 N N . VAL A 1 399 ? 19.312 -17.969 2.086 1 97.12 399 VAL A N 1
ATOM 3127 C CA . VAL A 1 399 ? 19.922 -16.734 1.624 1 97.12 399 VAL A CA 1
ATOM 3128 C C . VAL A 1 399 ? 21.391 -16.688 2.08 1 97.12 399 VAL A C 1
ATOM 3130 O O . VAL A 1 399 ? 22.281 -16.375 1.287 1 97.12 399 VAL A O 1
ATOM 3133 N N . ARG A 1 400 ? 21.656 -17.047 3.299 1 96.12 400 ARG A N 1
ATOM 3134 C CA . ARG A 1 400 ? 22.969 -16.938 3.904 1 96.12 400 ARG A CA 1
ATOM 3135 C C . ARG A 1 400 ? 23.938 -17.969 3.334 1 96.12 400 ARG A C 1
ATOM 3137 O O . ARG A 1 400 ? 25.156 -17.797 3.41 1 96.12 400 ARG A O 1
ATOM 3144 N N . GLN A 1 401 ? 23.438 -18.922 2.719 1 96.25 401 GLN A N 1
ATOM 3145 C CA . GLN A 1 401 ? 24.266 -20.031 2.254 1 96.25 401 GLN A CA 1
ATOM 3146 C C . GLN A 1 401 ? 24.828 -19.75 0.864 1 96.25 401 GLN A C 1
ATOM 3148 O O . GLN A 1 401 ? 25.734 -20.453 0.404 1 96.25 401 GLN A O 1
ATOM 3153 N N . TYR A 1 402 ? 24.406 -18.766 0.254 1 97.38 402 TYR A N 1
ATOM 3154 C CA . TYR A 1 402 ? 24.875 -18.484 -1.104 1 97.38 402 TYR A CA 1
ATOM 3155 C C . TYR A 1 402 ? 26.281 -17.922 -1.098 1 97.38 402 TYR A C 1
ATOM 3157 O O . TYR A 1 402 ? 26.688 -17.234 -0.151 1 97.38 402 TYR A O 1
ATOM 3165 N N . TRP A 1 403 ? 26.969 -18.234 -2.119 1 97.44 403 TRP A N 1
ATOM 3166 C CA . TRP A 1 403 ? 28.297 -17.688 -2.391 1 97.44 403 TRP A CA 1
ATOM 3167 C C . TRP A 1 403 ? 28.375 -17.125 -3.807 1 97.44 403 TRP A C 1
ATOM 3169 O O . TRP A 1 403 ? 27.531 -17.422 -4.645 1 97.44 403 TRP A O 1
ATOM 3179 N N . PRO A 1 404 ? 29.312 -16.344 -4.125 1 98 404 PRO A N 1
ATOM 3180 C CA . PRO A 1 404 ? 29.359 -15.578 -5.371 1 98 404 PRO A CA 1
ATOM 3181 C C . PRO A 1 404 ? 29.25 -16.453 -6.613 1 98 404 PRO A C 1
ATOM 3183 O O . PRO A 1 404 ? 28.438 -16.172 -7.508 1 98 404 PRO A O 1
ATOM 3186 N N . GLU A 1 405 ? 29.938 -17.547 -6.668 1 98 405 GLU A N 1
ATOM 3187 C CA . GLU A 1 405 ? 29.938 -18.406 -7.855 1 98 405 GLU A CA 1
ATOM 3188 C C . GLU A 1 405 ? 28.578 -19.078 -8.062 1 98 405 GLU A C 1
ATOM 3190 O O . GLU A 1 405 ? 28.172 -19.312 -9.203 1 98 405 GLU A O 1
ATOM 3195 N N . ALA A 1 406 ? 27.953 -19.344 -6.996 1 97.75 406 ALA A N 1
ATOM 3196 C CA . ALA A 1 406 ? 26.625 -19.922 -7.113 1 97.75 406 ALA A CA 1
ATOM 3197 C C . ALA A 1 406 ? 25.656 -18.953 -7.793 1 97.75 406 ALA A C 1
ATOM 3199 O O . ALA A 1 406 ? 24.812 -19.359 -8.602 1 97.75 406 ALA A O 1
ATOM 3200 N N . LEU A 1 407 ? 25.797 -17.703 -7.469 1 98.19 407 LEU A N 1
ATOM 3201 C CA . LEU A 1 407 ? 24.953 -16.703 -8.094 1 98.19 407 LEU A CA 1
ATOM 3202 C C . LEU A 1 407 ? 25.297 -16.531 -9.57 1 98.19 407 LEU A C 1
ATOM 3204 O O . LEU A 1 407 ? 24.406 -16.297 -10.398 1 98.19 407 LEU A O 1
ATOM 3208 N N . GLN A 1 408 ? 26.547 -16.609 -9.812 1 98.31 408 GLN A N 1
ATOM 3209 C CA . GLN A 1 408 ? 26.984 -16.547 -11.203 1 98.31 408 GLN A CA 1
ATOM 3210 C C . GLN A 1 408 ? 26.344 -17.656 -12.039 1 98.31 408 GLN A C 1
ATOM 3212 O O . GLN A 1 408 ? 25.859 -17.406 -13.141 1 98.31 408 GLN A O 1
ATOM 3217 N N . THR A 1 409 ? 26.312 -18.797 -11.492 1 98.31 409 THR A N 1
ATOM 3218 C CA . THR A 1 409 ? 25.703 -19.953 -12.164 1 98.31 409 THR A CA 1
ATOM 3219 C C . THR A 1 409 ? 24.219 -19.719 -12.391 1 98.31 409 THR A C 1
ATOM 3221 O O . THR A 1 409 ? 23.688 -20.062 -13.445 1 98.31 409 THR A O 1
ATOM 3224 N N . LEU A 1 410 ? 23.562 -19.156 -11.438 1 98.25 410 LEU A N 1
ATOM 3225 C CA . LEU A 1 410 ? 22.141 -18.891 -11.555 1 98.25 410 LEU A CA 1
ATOM 3226 C C . LEU A 1 410 ? 21.875 -17.844 -12.641 1 98.25 410 LEU A C 1
ATOM 3228 O O . LEU A 1 410 ? 20.922 -17.953 -13.406 1 98.25 410 LEU A O 1
ATOM 3232 N N . ALA A 1 411 ? 22.703 -16.781 -12.68 1 98.56 411 ALA A N 1
ATOM 32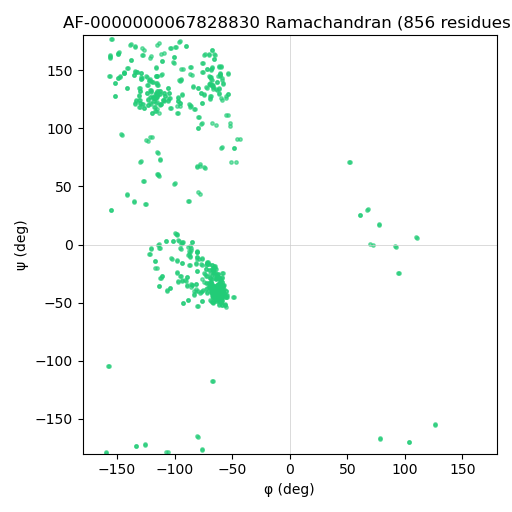33 C CA . ALA A 1 411 ? 22.562 -15.766 -13.711 1 98.56 411 ALA A CA 1
ATOM 3234 C C . ALA A 1 411 ? 22.719 -16.359 -15.109 1 98.56 411 ALA A C 1
ATOM 3236 O O . ALA A 1 411 ? 22 -15.992 -16.031 1 98.56 411 ALA A O 1
ATOM 3237 N N . GLN A 1 412 ? 23.641 -17.297 -15.273 1 98.31 412 GLN A N 1
ATOM 3238 C CA . GLN A 1 412 ? 23.875 -17.969 -16.547 1 98.31 412 GLN A CA 1
ATOM 3239 C C . GLN A 1 412 ? 22.688 -18.828 -16.938 1 98.31 412 GLN A C 1
ATOM 3241 O O . GLN A 1 412 ? 22.312 -18.891 -18.109 1 98.31 412 GLN A O 1
ATOM 3246 N N . ARG A 1 413 ? 22.141 -19.375 -15.984 1 97.56 413 ARG A N 1
ATOM 3247 C CA . ARG A 1 413 ? 21.094 -20.359 -16.234 1 97.56 413 ARG A CA 1
ATOM 3248 C C . ARG A 1 413 ? 19.766 -19.688 -16.547 1 97.56 413 ARG A C 1
ATOM 3250 O O . ARG A 1 413 ? 19.016 -20.141 -17.406 1 97.56 413 ARG A O 1
ATOM 3257 N N . TYR A 1 414 ? 19.453 -18.594 -15.82 1 98.06 414 TYR A N 1
ATOM 3258 C CA . TYR A 1 414 ? 18.062 -18.109 -15.852 1 98.06 414 TYR A CA 1
ATOM 3259 C C . TYR A 1 414 ? 17.969 -16.734 -16.484 1 98.06 414 TYR A C 1
ATOM 3261 O O . TYR A 1 414 ? 16.906 -16.312 -16.922 1 98.06 414 TYR A O 1
ATOM 3269 N N . LEU A 1 415 ? 19.062 -16 -16.531 1 98.5 415 LEU A N 1
ATOM 3270 C CA . LEU A 1 415 ? 19.016 -14.633 -17.047 1 98.5 415 LEU A CA 1
ATOM 3271 C C . LEU A 1 415 ? 19.797 -14.523 -18.359 1 98.5 415 LEU A C 1
ATOM 3273 O O . LEU A 1 415 ? 20.797 -13.82 -18.422 1 98.5 415 LEU A O 1
ATOM 3277 N N . SER A 1 416 ? 19.234 -15.062 -19.406 1 98.12 416 SER A N 1
ATOM 3278 C CA . SER A 1 416 ? 19.891 -15.055 -20.703 1 98.12 416 SER A CA 1
ATOM 3279 C C . SER A 1 416 ? 19.719 -13.703 -21.391 1 98.12 416 SER A C 1
ATOM 3281 O O . SER A 1 416 ? 18.625 -13.133 -21.422 1 98.12 416 SER A O 1
ATOM 3283 N N . THR A 1 417 ? 20.797 -13.203 -21.938 1 98.06 417 THR A N 1
ATOM 3284 C CA . THR A 1 417 ? 20.734 -11.953 -22.703 1 98.06 417 THR A CA 1
ATOM 3285 C C . THR A 1 417 ? 20.328 -12.227 -24.141 1 98.06 417 THR A C 1
ATOM 3287 O O . THR A 1 417 ? 20.188 -11.297 -24.938 1 98.06 417 THR A O 1
ATOM 3290 N N . GLY A 1 418 ? 20.062 -13.469 -24.484 1 97.81 418 GLY A N 1
ATOM 3291 C CA . GLY A 1 418 ? 19.578 -13.844 -25.812 1 97.81 418 GLY A CA 1
ATOM 3292 C C . GLY A 1 418 ? 18.156 -14.375 -25.797 1 97.81 418 GLY A C 1
ATOM 3293 O O . GLY A 1 418 ? 17.609 -14.727 -26.844 1 97.81 418 GLY A O 1
ATOM 3294 N N . ALA A 1 419 ? 17.594 -14.477 -24.656 1 98.19 419 ALA A N 1
ATOM 3295 C CA . ALA A 1 419 ? 16.234 -15.008 -24.516 1 98.19 419 ALA A CA 1
ATOM 3296 C C . ALA A 1 419 ? 15.5 -14.32 -23.375 1 98.19 419 ALA A C 1
ATOM 3298 O O . ALA A 1 419 ? 15.617 -14.734 -22.219 1 98.19 419 ALA A O 1
ATOM 3299 N N . TYR A 1 420 ? 14.773 -13.336 -23.609 1 98.62 420 TYR A N 1
ATOM 3300 C CA . TYR A 1 420 ? 13.953 -12.609 -22.656 1 98.62 420 TYR A CA 1
ATOM 3301 C C . TYR A 1 420 ? 12.797 -11.898 -23.359 1 98.62 420 TYR A C 1
ATOM 3303 O O . TYR A 1 420 ? 12.781 -11.789 -24.578 1 98.62 420 TYR A O 1
ATOM 3311 N N . ALA A 1 421 ? 11.82 -11.516 -22.594 1 98.75 421 ALA A N 1
ATOM 3312 C CA . ALA A 1 421 ? 10.719 -10.695 -23.094 1 98.75 421 ALA A CA 1
ATOM 3313 C C . ALA A 1 421 ? 10.969 -9.211 -22.812 1 98.75 421 ALA A C 1
ATOM 3315 O O . ALA A 1 421 ? 11.516 -8.859 -21.766 1 98.75 421 ALA A O 1
ATOM 3316 N N . LEU A 1 422 ? 10.617 -8.367 -23.719 1 98.81 422 LEU A N 1
ATOM 3317 C CA . LEU A 1 422 ? 10.75 -6.926 -23.562 1 98.81 422 LEU A CA 1
ATOM 3318 C C . LEU A 1 422 ? 9.477 -6.211 -24 1 98.81 422 LEU A C 1
ATOM 3320 O O . LEU A 1 422 ? 8.992 -6.426 -25.125 1 98.81 422 LEU A O 1
ATOM 3324 N N . VAL A 1 423 ? 8.914 -5.41 -23.094 1 98.69 423 VAL A N 1
ATOM 3325 C CA . VAL A 1 423 ? 7.754 -4.578 -23.406 1 98.69 423 VAL A CA 1
ATOM 3326 C C . VAL A 1 423 ? 8.125 -3.105 -23.266 1 98.69 423 VAL A C 1
ATOM 3328 O O . VAL A 1 423 ? 8.625 -2.689 -22.219 1 98.69 423 VAL A O 1
ATOM 3331 N N . LEU A 1 424 ? 7.895 -2.334 -24.281 1 97.81 424 LEU A N 1
ATOM 3332 C CA . LEU A 1 424 ? 8.117 -0.893 -24.281 1 97.81 424 LEU A CA 1
ATOM 3333 C C . LEU A 1 424 ? 6.793 -0.138 -24.359 1 97.81 424 LEU A C 1
ATOM 3335 O O . LEU A 1 424 ? 5.965 -0.403 -25.234 1 97.81 424 LEU A O 1
ATOM 3339 N N . LEU A 1 425 ? 6.516 0.712 -23.328 1 96.25 425 LEU A N 1
ATOM 3340 C CA . LEU A 1 425 ? 5.387 1.634 -23.359 1 96.25 425 LEU A CA 1
ATOM 3341 C C . LEU A 1 425 ? 5.832 3.023 -23.812 1 96.25 425 LEU A C 1
ATOM 3343 O O . LEU A 1 425 ? 6.738 3.611 -23.219 1 96.25 425 LEU A O 1
ATOM 3347 N N . GLU A 1 426 ? 5.16 3.535 -24.828 1 94 426 GLU A N 1
ATOM 3348 C CA . GLU A 1 426 ? 5.473 4.867 -25.328 1 94 426 GLU A CA 1
ATOM 3349 C C . GLU A 1 426 ? 4.199 5.652 -25.641 1 94 426 GLU A C 1
ATOM 3351 O O . GLU A 1 426 ? 3.125 5.07 -25.781 1 94 426 GLU A O 1
ATOM 3356 N N . ALA A 1 427 ? 4.383 7.02 -25.672 1 90.31 427 ALA A N 1
ATOM 3357 C CA . ALA A 1 427 ? 3.256 7.879 -26.016 1 90.31 427 ALA A CA 1
ATOM 3358 C C . ALA A 1 427 ? 2.85 7.695 -27.484 1 90.31 427 ALA A C 1
ATOM 3360 O O . ALA A 1 427 ? 3.707 7.57 -28.359 1 90.31 427 ALA A O 1
ATOM 3361 N N . ALA A 1 428 ? 1.515 7.645 -27.609 1 87.31 428 ALA A N 1
ATOM 3362 C CA . ALA A 1 428 ? 0.997 7.547 -28.969 1 87.31 428 ALA A CA 1
ATOM 3363 C C . ALA A 1 428 ? 1.233 8.844 -29.734 1 87.31 428 ALA A C 1
ATOM 3365 O O . ALA A 1 428 ? 1.162 9.938 -29.156 1 87.31 428 ALA A O 1
ATOM 3366 N N . GLU A 1 429 ? 1.879 8.828 -30.922 1 72.62 429 GLU A N 1
ATOM 3367 C CA . GLU A 1 429 ? 2.131 9.992 -31.766 1 72.62 429 GLU A CA 1
ATOM 3368 C C . GLU A 1 429 ? 0.835 10.734 -32.094 1 72.62 429 GLU A C 1
ATOM 3370 O O . GLU A 1 429 ? -0.201 10.109 -32.312 1 72.62 429 GLU A O 1
ATOM 3375 N N . SER A 1 430 ? 0.705 12.008 -31.5 1 52.91 430 SER A N 1
ATOM 3376 C CA . SER A 1 430 ? -0.399 12.836 -31.984 1 52.91 430 SER A CA 1
ATOM 3377 C C . SER A 1 430 ? -0.358 12.992 -33.5 1 52.91 430 SER A C 1
ATOM 3379 O O . SER A 1 430 ? 0.712 12.922 -34.094 1 52.91 430 SER A O 1
ATOM 3381 N N . MET B 1 1 ? 37.031 22.188 28.766 1 26.58 1 MET B N 1
ATOM 3382 C CA . MET B 1 1 ? 36.094 21.344 28.016 1 26.58 1 MET B CA 1
ATOM 3383 C C . MET B 1 1 ? 34.656 21.609 28.453 1 26.58 1 MET B C 1
ATOM 3385 O O . MET B 1 1 ? 34.281 21.297 29.578 1 26.58 1 MET B O 1
ATOM 3389 N N . ASP B 1 2 ? 34.031 22.688 28.125 1 31.73 2 ASP B N 1
ATOM 3390 C CA . ASP B 1 2 ? 32.719 23.156 28.594 1 31.73 2 ASP B CA 1
ATOM 3391 C C . ASP B 1 2 ? 31.641 22.141 28.281 1 31.73 2 ASP B C 1
ATOM 3393 O O . ASP B 1 2 ? 31.375 21.844 27.109 1 31.73 2 ASP B O 1
ATOM 3397 N N . ILE B 1 3 ? 31.469 21.172 29.078 1 36.97 3 ILE B N 1
ATOM 3398 C CA . ILE B 1 3 ? 30.391 20.188 29 1 36.97 3 ILE B CA 1
ATOM 3399 C C . ILE B 1 3 ? 29.047 20.906 28.891 1 36.97 3 ILE B C 1
ATOM 3401 O O . ILE B 1 3 ? 28.562 21.516 29.859 1 36.97 3 ILE B O 1
ATOM 3405 N N . ARG B 1 4 ? 28.812 21.484 27.781 1 44.06 4 ARG B N 1
ATOM 3406 C CA . ARG B 1 4 ? 27.469 22.031 27.641 1 44.06 4 ARG B CA 1
ATOM 3407 C C . ARG B 1 4 ? 26.422 21.031 28.109 1 44.06 4 ARG B C 1
ATOM 3409 O O . ARG B 1 4 ? 26.312 19.938 27.562 1 44.06 4 ARG B O 1
ATOM 3416 N N . LEU B 1 5 ? 26 20.984 29.297 1 44.59 5 LEU B N 1
ATOM 3417 C CA . LEU B 1 5 ? 24.922 20.203 29.875 1 44.59 5 LEU B CA 1
ATOM 3418 C C . LEU B 1 5 ? 23.656 20.328 29.031 1 44.59 5 LEU B C 1
ATOM 3420 O O . LEU B 1 5 ? 23.047 21.406 28.953 1 44.59 5 LEU B O 1
ATOM 3424 N N . VAL B 1 6 ? 23.609 19.5 27.969 1 60.81 6 VAL B N 1
ATOM 3425 C CA . VAL B 1 6 ? 22.344 19.469 27.25 1 60.81 6 VAL B CA 1
ATOM 3426 C C . VAL B 1 6 ? 21.203 19.219 28.219 1 60.81 6 VAL B C 1
ATOM 3428 O O . VAL B 1 6 ? 21.234 18.266 29.016 1 60.81 6 VAL B O 1
ATOM 3431 N N . SER B 1 7 ? 20.453 20.25 28.594 1 72.56 7 SER B N 1
ATOM 3432 C CA . SER B 1 7 ? 19.281 20.109 29.453 1 72.56 7 SER B CA 1
ATOM 3433 C C . SER B 1 7 ? 18.188 19.281 28.797 1 72.56 7 SER B C 1
ATOM 3435 O O . SER B 1 7 ? 17.812 19.547 27.656 1 72.56 7 SER B O 1
ATOM 3437 N N . VAL B 1 8 ? 18.078 18.062 29.203 1 80.56 8 VAL B N 1
ATOM 3438 C CA . VAL B 1 8 ? 17 17.172 28.781 1 80.56 8 VAL B CA 1
ATOM 3439 C C . VAL B 1 8 ? 15.875 17.203 29.828 1 80.56 8 VAL B C 1
ATOM 3441 O O . VAL B 1 8 ? 16.125 17.047 31.016 1 80.56 8 VAL B O 1
ATOM 3444 N N . GLN B 1 9 ? 14.734 17.625 29.359 1 78.25 9 GLN B N 1
ATOM 3445 C CA . GLN B 1 9 ? 13.586 17.656 30.266 1 78.25 9 GLN B CA 1
ATOM 3446 C C . GLN B 1 9 ? 12.531 16.625 29.844 1 78.25 9 GLN B C 1
ATOM 3448 O O . GLN B 1 9 ? 12.078 16.641 28.703 1 78.25 9 GLN B O 1
ATOM 3453 N N . LEU B 1 10 ? 12.289 15.789 30.703 1 80.69 10 LEU B N 1
ATOM 3454 C CA . LEU B 1 10 ? 11.156 14.898 30.5 1 80.69 10 LEU B CA 1
ATOM 3455 C C . LEU B 1 10 ? 9.836 15.664 30.594 1 80.69 10 LEU B C 1
ATOM 3457 O O . LEU B 1 10 ? 9.602 16.375 31.578 1 80.69 10 LEU B O 1
ATOM 3461 N N . CYS B 1 11 ? 9.039 15.484 29.578 1 78.25 11 CYS B N 1
ATOM 3462 C CA . CYS B 1 11 ? 7.738 16.141 29.594 1 78.25 11 CYS B CA 1
ATOM 3463 C C . CYS B 1 11 ? 6.664 15.227 30.172 1 78.25 11 CYS B C 1
ATOM 3465 O O . CYS B 1 11 ? 6.512 14.094 29.734 1 78.25 11 CYS B O 1
ATOM 3467 N N . PRO B 1 12 ? 5.914 15.734 31.156 1 71.69 12 PRO B N 1
ATOM 3468 C CA . PRO B 1 12 ? 4.812 14.914 31.672 1 71.69 12 PRO B CA 1
ATOM 3469 C C . PRO B 1 12 ? 3.795 14.547 30.594 1 71.69 12 PRO B C 1
ATOM 3471 O O . PRO B 1 12 ? 3.414 15.398 29.797 1 71.69 12 PRO B O 1
ATOM 3474 N N . THR B 1 13 ? 3.602 13.242 30.484 1 78.12 13 THR B N 1
ATOM 3475 C CA . THR B 1 13 ? 2.641 12.758 29.5 1 78.12 13 THR B CA 1
ATOM 3476 C C . THR B 1 13 ? 1.396 12.203 30.188 1 78.12 13 THR B C 1
ATOM 3478 O O . THR B 1 13 ? 1.405 11.945 31.391 1 78.12 13 THR B O 1
ATOM 3481 N N . LYS B 1 14 ? 0.366 12.031 29.438 1 80 14 LYS B N 1
ATOM 3482 C CA . LYS B 1 14 ? -0.847 11.391 29.938 1 80 14 LYS B CA 1
ATOM 3483 C C . LYS B 1 14 ? -0.571 9.953 30.359 1 80 14 LYS B C 1
ATOM 3485 O O . LYS B 1 14 ? 0.269 9.266 29.781 1 80 14 LYS B O 1
ATOM 3490 N N . PRO B 1 15 ? -1.239 9.5 31.406 1 69.5 15 PRO B N 1
ATOM 3491 C CA . PRO B 1 15 ? -0.954 8.172 31.953 1 69.5 15 PRO B CA 1
ATOM 3492 C C . PRO B 1 15 ? -1.133 7.055 30.922 1 69.5 15 PRO B C 1
ATOM 3494 O O . PRO B 1 15 ? -0.426 6.043 30.984 1 69.5 15 PRO B O 1
ATOM 3497 N N . ASP B 1 16 ? -1.888 7.316 30 1 80.31 16 ASP B N 1
ATOM 3498 C CA . ASP B 1 16 ? -2.184 6.227 29.078 1 80.31 16 ASP B CA 1
ATOM 3499 C C . ASP B 1 16 ? -1.291 6.297 27.828 1 80.31 16 ASP B C 1
ATOM 3501 O O . ASP B 1 16 ? -1.351 5.426 26.969 1 80.31 16 ASP B O 1
ATOM 3505 N N . PHE B 1 17 ? -0.415 7.285 27.922 1 90.75 17 PHE B N 1
ATOM 3506 C CA . PHE B 1 17 ? 0.498 7.379 26.797 1 90.75 17 PHE B CA 1
ATOM 3507 C C . PHE B 1 17 ? 1.709 6.48 26.984 1 90.75 17 PHE B C 1
ATOM 3509 O O . PHE B 1 17 ? 2.484 6.672 27.938 1 90.75 17 PHE B O 1
ATOM 3516 N N . PRO B 1 18 ? 1.887 5.539 26.109 1 92.06 18 PRO B N 1
ATOM 3517 C CA . PRO B 1 18 ? 2.896 4.504 26.359 1 92.06 18 PRO B CA 1
ATOM 3518 C C . PRO B 1 18 ? 4.32 5 26.094 1 92.06 18 PRO B C 1
ATOM 3520 O O . PRO B 1 18 ? 5.285 4.371 26.547 1 92.06 18 PRO B O 1
ATOM 3523 N N . ALA B 1 19 ? 4.465 6.09 25.391 1 96.06 19 ALA B N 1
ATOM 3524 C CA . ALA B 1 19 ? 5.785 6.625 25.062 1 96.06 19 ALA B CA 1
ATOM 3525 C C . ALA B 1 19 ? 6.172 7.754 26.016 1 96.06 19 ALA B C 1
ATOM 3527 O O . ALA B 1 19 ? 5.379 8.148 26.875 1 96.06 19 ALA B O 1
ATOM 3528 N N . LYS B 1 20 ? 7.457 8.148 25.906 1 96.69 20 LYS B N 1
ATOM 3529 C CA . LYS B 1 20 ? 7.969 9.289 26.656 1 96.69 20 LYS B CA 1
ATOM 3530 C C . LYS B 1 20 ? 8.398 10.414 25.719 1 96.69 20 LYS B C 1
ATOM 3532 O O . LYS B 1 20 ? 8.914 10.164 24.641 1 96.69 20 LYS B O 1
ATOM 3537 N N . ILE B 1 21 ? 8.172 11.594 26.188 1 96.94 21 ILE B N 1
ATOM 3538 C CA . ILE B 1 21 ? 8.539 12.766 25.406 1 96.94 21 ILE B CA 1
ATOM 3539 C C . ILE B 1 21 ? 9.633 13.547 26.125 1 96.94 21 ILE B C 1
ATOM 3541 O O . ILE B 1 21 ? 9.516 13.844 27.312 1 96.94 21 ILE B O 1
ATOM 3545 N N . PHE B 1 22 ? 10.695 13.812 25.422 1 96.31 22 PHE B N 1
ATOM 3546 C CA . PHE B 1 22 ? 11.805 14.617 25.922 1 96.31 22 PHE B CA 1
ATOM 3547 C C . PHE B 1 22 ? 12 15.859 25.062 1 96.31 22 PHE B C 1
ATOM 3549 O O . PHE B 1 22 ? 11.883 15.797 23.844 1 96.31 22 PHE B O 1
ATOM 3556 N N . THR B 1 23 ? 12.258 16.891 25.672 1 94.56 23 THR B N 1
ATOM 3557 C CA . THR B 1 23 ? 12.641 18.109 24.953 1 94.56 23 THR B CA 1
ATOM 3558 C C . THR B 1 23 ? 14.086 18.484 25.266 1 94.56 23 THR B C 1
ATOM 3560 O O . THR B 1 23 ? 14.492 18.484 26.438 1 94.56 23 THR B O 1
ATOM 3563 N N . PHE B 1 24 ? 14.789 18.75 24.25 1 93.81 24 PHE B N 1
ATOM 3564 C CA . PHE B 1 24 ? 16.203 19.109 24.359 1 93.81 24 PHE B CA 1
ATOM 3565 C C . PHE B 1 24 ? 16.406 20.594 24.125 1 93.81 24 PHE B C 1
ATOM 3567 O O . PHE B 1 24 ? 15.438 21.344 23.922 1 93.81 24 PHE B O 1
ATOM 3574 N N . ASP B 1 25 ? 17.656 20.984 24.172 1 85.31 25 ASP B N 1
ATOM 3575 C CA . ASP B 1 25 ? 17.984 22.391 23.969 1 85.31 25 ASP B CA 1
ATOM 3576 C C . ASP B 1 25 ? 17.5 22.891 22.609 1 85.31 25 ASP B C 1
ATOM 3578 O O . ASP B 1 25 ? 17.5 22.125 21.641 1 85.31 25 ASP B O 1
ATOM 3582 N N . GLN B 1 26 ? 17.047 24.141 22.609 1 86.81 26 GLN B N 1
ATOM 3583 C CA . GLN B 1 26 ? 16.641 24.844 21.406 1 86.81 26 GLN B CA 1
ATOM 3584 C C . GLN B 1 26 ? 15.352 24.281 20.828 1 86.81 26 GLN B C 1
ATOM 3586 O O . GLN B 1 26 ? 14.992 24.578 19.688 1 86.81 26 GLN B O 1
ATOM 3591 N N . GLY B 1 27 ? 14.805 23.266 21.516 1 91.94 27 GLY B N 1
ATOM 3592 C CA . GLY B 1 27 ? 13.445 22.906 21.156 1 91.94 27 GLY B CA 1
ATOM 3593 C C . GLY B 1 27 ? 13.352 21.578 20.438 1 91.94 27 GLY B C 1
ATOM 3594 O O . GLY B 1 27 ? 12.273 21.172 20 1 91.94 27 GLY B O 1
ATOM 3595 N N . LEU B 1 28 ? 14.414 20.828 20.312 1 95.5 28 LEU B N 1
ATOM 3596 C CA . LEU B 1 28 ? 14.391 19.5 19.719 1 95.5 28 LEU B CA 1
ATOM 3597 C C . LEU B 1 28 ? 13.602 18.531 20.578 1 95.5 28 LEU B C 1
ATOM 3599 O O . LEU B 1 28 ? 13.758 18.516 21.812 1 95.5 28 LEU B O 1
ATOM 3603 N N . THR B 1 29 ? 12.719 17.734 19.938 1 97.25 29 THR B N 1
ATOM 3604 C CA . THR B 1 29 ? 11.852 16.828 20.672 1 97.25 29 THR B CA 1
ATOM 3605 C C . THR B 1 29 ? 12.18 15.375 20.359 1 97.25 29 THR B C 1
ATOM 3607 O O . THR B 1 29 ? 12.43 15.031 19.203 1 97.25 29 THR B O 1
ATOM 3610 N N . LEU B 1 30 ? 12.195 14.547 21.391 1 98.06 30 LEU B N 1
ATOM 3611 C CA . LEU B 1 30 ? 12.312 13.102 21.266 1 98.06 30 LEU B CA 1
ATOM 3612 C C . LEU B 1 30 ? 11.07 12.406 21.828 1 98.06 30 LEU B C 1
ATOM 3614 O O . LEU B 1 30 ? 10.625 12.711 22.938 1 98.06 30 LEU B O 1
ATOM 3618 N N . ILE B 1 31 ? 10.5 11.602 21.047 1 98.44 31 ILE B N 1
ATOM 3619 C CA . ILE B 1 31 ? 9.484 10.664 21.516 1 98.44 31 ILE B CA 1
ATOM 3620 C C . ILE B 1 31 ? 10.039 9.242 21.484 1 98.44 31 ILE B C 1
ATOM 3622 O O . ILE B 1 31 ? 10.477 8.766 20.422 1 98.44 31 ILE B O 1
ATOM 3626 N N . HIS B 1 32 ? 10 8.562 22.641 1 98.31 32 HIS B N 1
ATOM 3627 C CA . HIS B 1 32 ? 10.656 7.262 22.75 1 98.31 32 HIS B CA 1
ATOM 3628 C C . HIS B 1 32 ? 9.727 6.219 23.359 1 98.31 32 HIS B C 1
ATOM 3630 O O . HIS B 1 32 ? 9.07 6.484 24.359 1 98.31 32 HIS B O 1
ATOM 3636 N N . GLN B 1 33 ? 9.625 5.121 22.688 1 97.56 33 GLN B N 1
ATOM 3637 C CA . GLN B 1 33 ? 8.961 3.959 23.266 1 97.56 33 GLN B CA 1
ATOM 3638 C C . GLN B 1 33 ? 9.82 2.707 23.125 1 97.56 33 GLN B C 1
ATOM 3640 O O . GLN B 1 33 ? 10.172 2.305 22.016 1 97.56 33 GLN B O 1
ATOM 3645 N N . ASP B 1 34 ? 10.109 2.131 24.266 1 96.88 34 ASP B N 1
ATOM 3646 C CA . ASP B 1 34 ? 10.883 0.896 24.328 1 96.88 34 ASP B CA 1
ATOM 3647 C C . ASP B 1 34 ? 10 -0.323 24.094 1 96.88 34 ASP B C 1
ATOM 3649 O O . ASP B 1 34 ? 9.07 -0.577 24.859 1 96.88 34 ASP B O 1
ATOM 3653 N N . VAL B 1 35 ? 10.281 -1.035 23.016 1 93.5 35 VAL B N 1
ATOM 3654 C CA . VAL B 1 35 ? 9.57 -2.271 22.703 1 93.5 35 VAL B CA 1
ATOM 3655 C C . VAL B 1 35 ? 10.578 -3.412 22.531 1 93.5 35 VAL B C 1
ATOM 3657 O O . VAL B 1 35 ? 10.891 -3.816 21.422 1 93.5 35 VAL B O 1
ATOM 3660 N N . PRO B 1 36 ? 10.883 -4.074 23.578 1 90.81 36 PRO B N 1
ATOM 3661 C CA . PRO B 1 36 ? 11.984 -5.043 23.547 1 90.81 36 PRO B CA 1
ATOM 3662 C C . PRO B 1 36 ? 11.57 -6.383 22.938 1 90.81 36 PRO B C 1
ATOM 3664 O O . PRO B 1 36 ? 12.43 -7.23 22.672 1 90.81 36 PRO B O 1
ATOM 3667 N N . THR B 1 37 ? 10.359 -6.598 22.641 1 85.19 37 THR B N 1
ATOM 3668 C CA . THR B 1 37 ? 9.875 -7.883 22.141 1 85.19 37 THR B CA 1
ATOM 3669 C C . THR B 1 37 ? 10.188 -8.047 20.656 1 85.19 37 THR B C 1
ATOM 3671 O O . THR B 1 37 ? 10.07 -9.148 20.109 1 85.19 37 THR B O 1
ATOM 3674 N N . VAL B 1 38 ? 10.57 -7.004 20.016 1 87.25 38 VAL B N 1
ATOM 3675 C CA . VAL B 1 38 ? 10.906 -7.09 18.594 1 87.25 38 VAL B CA 1
ATOM 3676 C C . VAL B 1 38 ? 12.344 -6.641 18.375 1 87.25 38 VAL B C 1
ATOM 3678 O O . VAL B 1 38 ? 12.797 -5.664 18.969 1 87.25 38 VAL B O 1
ATOM 3681 N N . PRO B 1 39 ? 13.039 -7.277 17.5 1 91.31 39 PRO B N 1
ATOM 3682 C CA . PRO B 1 39 ? 14.445 -6.938 17.281 1 91.31 39 PRO B CA 1
ATOM 3683 C C . PRO B 1 39 ? 14.625 -5.832 16.234 1 91.31 39 PRO B C 1
ATOM 3685 O O . PRO B 1 39 ? 15.516 -5.91 15.391 1 91.31 39 PRO B O 1
ATOM 3688 N N . VAL B 1 40 ? 13.742 -4.852 16.219 1 94.56 40 VAL B N 1
ATOM 3689 C CA . VAL B 1 40 ? 13.727 -3.793 15.211 1 94.56 40 VAL B CA 1
ATOM 3690 C C . VAL B 1 40 ? 13.852 -2.434 15.891 1 94.56 40 VAL B C 1
ATOM 3692 O O . VAL B 1 40 ? 13.367 -2.244 17.016 1 94.56 40 VAL B O 1
ATOM 3695 N N . ALA B 1 41 ? 14.586 -1.6 15.273 1 97 41 ALA B N 1
ATOM 3696 C CA . ALA B 1 41 ? 14.672 -0.2 15.68 1 97 41 ALA B CA 1
ATOM 3697 C C . ALA B 1 41 ? 14.188 0.728 14.57 1 97 41 ALA B C 1
ATOM 3699 O O . ALA B 1 41 ? 14.641 0.618 13.422 1 97 41 ALA B O 1
ATOM 3700 N N . VAL B 1 42 ? 13.273 1.583 14.93 1 98.19 42 VAL B N 1
ATOM 3701 C CA . VAL B 1 42 ? 12.711 2.529 13.969 1 98.19 42 VAL B CA 1
ATOM 3702 C C . VAL B 1 42 ? 12.969 3.957 14.438 1 98.19 42 VAL B C 1
ATOM 3704 O O . VAL B 1 42 ? 12.703 4.297 15.594 1 98.19 42 VAL B O 1
ATOM 3707 N N . VAL B 1 43 ? 13.461 4.754 13.539 1 98.75 43 VAL B N 1
ATOM 3708 C CA . VAL B 1 43 ? 13.641 6.18 13.805 1 98.75 43 VAL B CA 1
ATOM 3709 C C . VAL B 1 43 ? 12.953 7 12.711 1 98.75 43 VAL B C 1
ATOM 3711 O O . VAL B 1 43 ? 13.32 6.91 11.539 1 98.75 43 VAL B O 1
ATOM 3714 N N . ASP B 1 44 ? 11.992 7.762 13.117 1 98.81 44 ASP B N 1
ATOM 3715 C CA . ASP B 1 44 ? 11.336 8.734 12.25 1 98.81 44 ASP B CA 1
ATOM 3716 C C . ASP B 1 44 ? 11.766 10.156 12.594 1 98.81 44 ASP B C 1
ATOM 3718 O O . ASP B 1 44 ? 11.773 10.547 13.766 1 98.81 44 ASP B O 1
ATOM 3722 N N . VAL B 1 45 ? 12.062 10.883 11.617 1 98.75 45 VAL B N 1
ATOM 3723 C CA . VAL B 1 45 ? 12.336 12.305 11.812 1 98.75 45 VAL B CA 1
ATOM 3724 C C . VAL B 1 45 ? 11.305 13.141 11.062 1 98.75 45 VAL B C 1
ATOM 3726 O O . VAL B 1 45 ? 11.195 13.055 9.836 1 98.75 45 VAL B O 1
ATOM 3729 N N . TRP B 1 46 ? 10.617 13.883 11.836 1 98.69 46 TRP B N 1
ATOM 3730 C CA . TRP B 1 46 ? 9.57 14.742 11.289 1 98.69 46 TRP B CA 1
ATOM 3731 C C . TRP B 1 46 ? 9.969 16.203 11.367 1 98.69 46 TRP B C 1
ATOM 3733 O O . TRP B 1 46 ? 10.383 16.688 12.43 1 98.69 46 TRP B O 1
ATOM 3743 N N . VAL B 1 47 ? 9.844 16.906 10.281 1 98.5 47 VAL B N 1
ATOM 3744 C CA . VAL B 1 47 ? 10.172 18.328 10.219 1 98.5 47 VAL B CA 1
ATOM 3745 C C . VAL B 1 47 ? 8.953 19.109 9.734 1 98.5 47 VAL B C 1
ATOM 3747 O O . VAL B 1 47 ? 8.328 18.75 8.734 1 98.5 47 VAL B O 1
ATOM 3750 N N . ARG B 1 48 ? 8.617 20.156 10.445 1 97.38 48 ARG B N 1
ATOM 3751 C CA . ARG B 1 48 ? 7.555 21.047 10 1 97.38 48 ARG B CA 1
ATOM 3752 C C . ARG B 1 48 ? 8.016 21.922 8.844 1 97.38 48 ARG B C 1
ATOM 3754 O O . ARG B 1 48 ? 8.102 23.141 8.969 1 97.38 48 ARG B O 1
ATOM 3761 N N . ALA B 1 49 ? 8.258 21.266 7.766 1 96.75 49 ALA B N 1
ATOM 3762 C CA . ALA B 1 49 ? 8.781 21.891 6.551 1 96.75 49 ALA B CA 1
ATOM 3763 C C . ALA B 1 49 ? 8.133 21.297 5.309 1 96.75 49 ALA B C 1
ATOM 3765 O O . ALA B 1 49 ? 8.82 20.969 4.336 1 96.75 49 ALA B O 1
ATOM 3766 N N . GLY B 1 50 ? 6.797 21.109 5.422 1 96.5 50 GLY B N 1
ATOM 3767 C CA . GLY B 1 50 ? 6.047 20.672 4.258 1 96.5 50 GLY B CA 1
ATOM 3768 C C . GLY B 1 50 ? 5.734 21.797 3.287 1 96.5 50 GLY B C 1
ATOM 3769 O O . GLY B 1 50 ? 6.324 22.875 3.367 1 96.5 50 GLY B O 1
ATOM 3770 N N . ALA B 1 51 ? 4.867 21.594 2.408 1 94.94 51 ALA B N 1
ATOM 3771 C CA . ALA B 1 51 ? 4.531 22.531 1.346 1 94.94 51 ALA B CA 1
ATOM 3772 C C . ALA B 1 51 ? 3.967 23.828 1.924 1 94.94 51 ALA B C 1
ATOM 3774 O O . ALA B 1 51 ? 4.129 24.906 1.335 1 94.94 51 ALA B O 1
ATOM 3775 N N . ILE B 1 52 ? 3.367 23.797 3.055 1 93.5 52 ILE B N 1
ATOM 3776 C CA . ILE B 1 52 ? 2.748 24.969 3.652 1 93.5 52 ILE B CA 1
ATOM 3777 C C . ILE B 1 52 ? 3.83 25.953 4.098 1 93.5 52 ILE B C 1
ATOM 3779 O O . ILE B 1 52 ? 3.559 27.141 4.285 1 93.5 52 ILE B O 1
ATOM 3783 N N . ALA B 1 53 ? 5.012 25.453 4.293 1 93.88 53 ALA B N 1
ATOM 3784 C CA . ALA B 1 53 ? 6.121 26.297 4.746 1 93.88 53 ALA B CA 1
ATOM 3785 C C . ALA B 1 53 ? 6.828 26.938 3.562 1 93.88 53 ALA B C 1
ATOM 3787 O O . ALA B 1 53 ? 7.676 27.828 3.746 1 93.88 53 ALA B O 1
ATOM 3788 N N . GLU B 1 54 ? 6.434 26.562 2.398 1 95.31 54 GLU B N 1
ATOM 3789 C CA . GLU B 1 54 ? 7.09 27.094 1.204 1 95.31 54 GLU B CA 1
ATOM 3790 C C . GLU B 1 54 ? 6.766 28.578 1.004 1 95.31 54 GLU B C 1
ATOM 3792 O O . GLU B 1 54 ? 5.621 29 1.18 1 95.31 54 GLU B O 1
ATOM 3797 N N . PRO B 1 55 ? 7.836 29.328 0.601 1 92.44 55 PRO B N 1
ATOM 3798 C CA . PRO B 1 55 ? 7.484 30.656 0.078 1 92.44 55 PRO B CA 1
ATOM 3799 C C . PRO B 1 55 ? 6.559 30.594 -1.134 1 92.44 55 PRO B C 1
ATOM 3801 O O . PRO B 1 55 ? 6.648 29.656 -1.931 1 92.44 55 PRO B O 1
ATOM 3804 N N . ASP B 1 56 ? 5.797 31.594 -1.308 1 88.5 56 ASP B N 1
ATOM 3805 C CA . ASP B 1 56 ? 4.824 31.609 -2.395 1 88.5 56 ASP B CA 1
ATOM 3806 C C . ASP B 1 56 ? 5.512 31.469 -3.75 1 88.5 56 ASP B C 1
ATOM 3808 O O . ASP B 1 56 ? 4.961 30.875 -4.672 1 88.5 56 ASP B O 1
ATOM 3812 N N . ALA B 1 57 ? 6.688 31.969 -3.791 1 89.88 57 ALA B N 1
ATOM 3813 C CA . ALA B 1 57 ? 7.41 32 -5.059 1 89.88 57 ALA B CA 1
ATOM 3814 C C . ALA B 1 57 ? 8.18 30.688 -5.281 1 89.88 57 ALA B C 1
ATOM 3816 O O . ALA B 1 57 ? 8.766 30.484 -6.344 1 89.88 57 ALA B O 1
ATOM 3817 N N . TRP B 1 58 ? 8.07 29.781 -4.277 1 93.94 58 TRP B N 1
ATOM 3818 C CA . TRP B 1 58 ? 8.914 28.609 -4.387 1 93.94 58 TRP B CA 1
ATOM 3819 C C . TRP B 1 58 ? 8.086 27.328 -4.262 1 93.94 58 TRP B C 1
ATOM 3821 O O . TRP B 1 58 ? 8.414 26.453 -3.465 1 93.94 58 TRP B O 1
ATOM 3831 N N . PRO B 1 59 ? 7.047 27.188 -5.09 1 94.12 59 PRO B N 1
ATOM 3832 C CA . PRO B 1 59 ? 6.285 25.938 -4.992 1 94.12 59 PRO B CA 1
ATOM 3833 C C . PRO B 1 59 ? 7.113 24.703 -5.348 1 94.12 59 PRO B C 1
ATOM 3835 O O . PRO B 1 59 ? 7.852 24.719 -6.336 1 94.12 59 PRO B O 1
ATOM 3838 N N . GLY B 1 60 ? 7 23.688 -4.492 1 96.38 60 GLY B N 1
ATOM 3839 C CA . GLY B 1 60 ? 7.668 22.422 -4.77 1 96.38 60 GLY B CA 1
ATOM 3840 C C . GLY B 1 60 ? 9.055 22.328 -4.16 1 96.38 60 GLY B C 1
ATOM 3841 O O . GLY B 1 60 ? 9.688 21.281 -4.199 1 96.38 60 GLY B O 1
ATOM 3842 N N . VAL B 1 61 ? 9.492 23.359 -3.527 1 96.88 61 VAL B N 1
ATOM 3843 C CA . VAL B 1 61 ? 10.859 23.422 -3.018 1 96.88 61 VAL B CA 1
ATOM 3844 C C . VAL B 1 61 ? 11.023 22.406 -1.885 1 96.88 61 VAL B C 1
ATOM 3846 O O . VAL B 1 61 ? 12.086 21.797 -1.734 1 96.88 61 VAL B O 1
ATOM 3849 N N . ALA B 1 62 ? 9.992 22.203 -1.063 1 97.69 62 ALA B N 1
ATOM 3850 C CA . ALA B 1 62 ? 10.07 21.25 0.041 1 97.69 62 ALA B CA 1
ATOM 3851 C C . ALA B 1 62 ? 10.32 19.844 -0.473 1 97.69 62 ALA B C 1
ATOM 3853 O O . ALA B 1 62 ? 11.195 19.141 0.038 1 97.69 62 ALA B O 1
ATOM 3854 N N . HIS B 1 63 ? 9.57 19.453 -1.5 1 98.25 63 HIS B N 1
ATOM 3855 C CA . HIS B 1 63 ? 9.719 18.125 -2.086 1 98.25 63 HIS B CA 1
ATOM 3856 C C . HIS B 1 63 ? 11.07 17.969 -2.771 1 98.25 63 HIS B C 1
ATOM 3858 O O . HIS B 1 63 ? 11.711 16.938 -2.645 1 98.25 63 HIS B O 1
ATOM 3864 N N . LEU B 1 64 ? 11.469 18.969 -3.508 1 97.88 64 LEU B N 1
ATOM 3865 C CA . LEU B 1 64 ? 12.766 18.906 -4.176 1 97.88 64 LEU B CA 1
ATOM 3866 C C . LEU B 1 64 ? 13.891 18.812 -3.158 1 97.88 64 LEU B C 1
ATOM 3868 O O . LEU B 1 64 ? 14.867 18.094 -3.373 1 97.88 64 LEU B O 1
ATOM 3872 N N . LEU B 1 65 ? 13.773 19.547 -2.084 1 97.94 65 LEU B N 1
ATOM 3873 C CA . LEU B 1 65 ? 14.773 19.484 -1.028 1 97.94 65 LEU B CA 1
ATOM 3874 C C . LEU B 1 65 ? 14.852 18.078 -0.438 1 97.94 65 LEU B C 1
ATOM 3876 O O . LEU B 1 65 ? 15.938 17.578 -0.135 1 97.94 65 LEU B O 1
ATOM 3880 N N . GLU B 1 66 ? 13.703 17.5 -0.2 1 97.88 66 GLU B N 1
ATOM 3881 C CA . GLU B 1 66 ? 13.68 16.125 0.282 1 97.88 66 GLU B CA 1
ATOM 3882 C C . GLU B 1 66 ? 14.578 15.219 -0.56 1 97.88 66 GLU B C 1
ATOM 3884 O O . GLU B 1 66 ? 15.367 14.445 -0.02 1 97.88 66 GLU B O 1
ATOM 3889 N N . HIS B 1 67 ? 14.5 15.336 -1.895 1 95.06 67 HIS B N 1
ATOM 3890 C CA . HIS B 1 67 ? 15.367 14.594 -2.795 1 95.06 67 HIS B CA 1
ATOM 3891 C C . HIS B 1 67 ? 16.828 14.945 -2.562 1 95.06 67 HIS B C 1
ATOM 3893 O O . HIS B 1 67 ? 17.688 14.055 -2.492 1 95.06 67 HIS B O 1
ATOM 3899 N N . MET B 1 68 ? 17.141 16.188 -2.424 1 96.81 68 MET B N 1
ATOM 3900 C CA . MET B 1 68 ? 18.516 16.703 -2.4 1 96.81 68 MET B CA 1
ATOM 3901 C C . MET B 1 68 ? 19.188 16.359 -1.077 1 96.81 68 MET B C 1
ATOM 3903 O O . MET B 1 68 ? 20.422 16.266 -1.013 1 96.81 68 MET B O 1
ATOM 3907 N N . ILE B 1 69 ? 18.406 16.172 -0.066 1 97.19 69 ILE B N 1
ATOM 3908 C CA . ILE B 1 69 ? 18.969 15.828 1.238 1 97.19 69 ILE B CA 1
ATOM 3909 C C . ILE B 1 69 ? 19.734 14.516 1.145 1 97.19 69 ILE B C 1
ATOM 3911 O O . ILE B 1 69 ? 20.797 14.359 1.765 1 97.19 69 ILE B O 1
ATOM 3915 N N . PHE B 1 70 ? 19.312 13.672 0.317 1 94.69 70 PHE B N 1
ATOM 3916 C CA . PHE B 1 70 ? 19.922 12.352 0.204 1 94.69 70 PHE B CA 1
ATOM 3917 C C . PHE B 1 70 ? 21.203 12.414 -0.634 1 94.69 70 PHE B C 1
ATOM 3919 O O . PHE B 1 70 ? 21.922 11.422 -0.75 1 94.69 70 PHE B O 1
ATOM 3926 N N . LYS B 1 71 ? 21.422 13.57 -1.185 1 92.88 71 LYS B N 1
ATOM 3927 C CA . LYS B 1 71 ? 22.625 13.703 -1.997 1 92.88 71 LYS B CA 1
ATOM 3928 C C . LYS B 1 71 ? 23.828 14.055 -1.134 1 92.88 71 LYS B C 1
ATOM 3930 O O . LYS B 1 71 ? 24.938 14.211 -1.646 1 92.88 71 LYS B O 1
ATOM 3935 N N . GLY B 1 72 ? 23.688 14.25 0.078 1 89.38 72 GLY B N 1
ATOM 3936 C CA . GLY B 1 72 ? 24.781 14.164 1.025 1 89.38 72 GLY B CA 1
ATOM 3937 C C . GLY B 1 72 ? 25.297 15.516 1.481 1 89.38 72 GLY B C 1
ATOM 3938 O O . GLY B 1 72 ? 24.562 16.516 1.429 1 89.38 72 GLY B O 1
ATOM 3939 N N . THR B 1 73 ? 26.438 15.359 2.18 1 93.56 73 THR B N 1
ATOM 3940 C CA . THR B 1 73 ? 27.125 16.484 2.805 1 93.56 73 THR B CA 1
ATOM 3941 C C . THR B 1 73 ? 28.609 16.438 2.504 1 93.56 73 THR B C 1
ATOM 3943 O O . THR B 1 73 ? 29.062 15.672 1.64 1 93.56 73 THR B O 1
ATOM 3946 N N . LYS B 1 74 ? 29.312 17.328 3.145 1 91 74 LYS B N 1
ATOM 3947 C CA . LYS B 1 74 ? 30.766 17.297 3.029 1 91 74 LYS B CA 1
ATOM 3948 C C . LYS B 1 74 ? 31.344 16.016 3.623 1 91 74 LYS B C 1
ATOM 3950 O O . LYS B 1 74 ? 32.312 15.453 3.104 1 91 74 LYS B O 1
ATOM 3955 N N . ARG B 1 75 ? 30.688 15.484 4.586 1 93.19 75 ARG B N 1
ATOM 3956 C CA . ARG B 1 75 ? 31.172 14.305 5.293 1 93.19 75 ARG B CA 1
ATOM 3957 C C . ARG B 1 75 ? 30.578 13.031 4.699 1 93.19 75 ARG B C 1
ATOM 3959 O O . ARG B 1 75 ? 31.172 11.953 4.805 1 93.19 75 ARG B O 1
ATOM 3966 N N . VAL B 1 76 ? 29.438 13.172 4.125 1 95.62 76 VAL B N 1
ATOM 3967 C CA . VAL B 1 76 ? 28.719 12.047 3.523 1 95.62 76 VAL B CA 1
ATOM 3968 C C . VAL B 1 76 ? 28.484 12.32 2.039 1 95.62 76 VAL B C 1
ATOM 3970 O O . VAL B 1 76 ? 27.453 12.891 1.66 1 95.62 76 VAL B O 1
ATOM 3973 N N . PRO B 1 77 ? 29.375 11.875 1.243 1 93.06 77 PRO B N 1
ATOM 3974 C CA . PRO B 1 77 ? 29.219 12.141 -0.188 1 93.06 77 PRO B CA 1
ATOM 3975 C C . PRO B 1 77 ? 28 11.453 -0.786 1 93.06 77 PRO B C 1
ATOM 3977 O O . PRO B 1 77 ? 27.422 10.547 -0.167 1 93.06 77 PRO B O 1
ATOM 3980 N N . PRO B 1 78 ? 27.609 11.922 -1.97 1 90.56 78 PRO B N 1
ATOM 3981 C CA . PRO B 1 78 ? 26.438 11.312 -2.607 1 90.56 78 PRO B CA 1
ATOM 3982 C C . PRO B 1 78 ? 26.562 9.789 -2.725 1 90.56 78 PRO B C 1
ATOM 3984 O O . PRO B 1 78 ? 27.609 9.281 -3.105 1 90.56 78 PRO B O 1
ATOM 3987 N N . GLY B 1 79 ? 25.516 9.117 -2.266 1 91.31 79 GLY B N 1
ATOM 3988 C CA . GLY B 1 79 ? 25.484 7.668 -2.359 1 91.31 79 GLY B CA 1
ATOM 3989 C C . GLY B 1 79 ? 25.984 6.977 -1.103 1 91.31 79 GLY B C 1
ATOM 3990 O O . GLY B 1 79 ? 25.656 5.816 -0.852 1 91.31 79 GLY B O 1
ATOM 3991 N N . ALA B 1 80 ? 26.812 7.637 -0.315 1 93.88 80 ALA B N 1
ATOM 3992 C CA . ALA B 1 80 ? 27.406 7.031 0.872 1 93.88 80 ALA B CA 1
ATOM 3993 C C . ALA B 1 80 ? 26.344 6.688 1.91 1 93.88 80 ALA B C 1
ATOM 3995 O O . ALA B 1 80 ? 26.453 5.664 2.594 1 93.88 80 ALA B O 1
ATOM 3996 N N . PHE B 1 81 ? 25.422 7.535 2.064 1 95.56 81 PHE B N 1
ATOM 3997 C CA . PHE B 1 81 ? 24.344 7.273 3.006 1 95.56 81 PHE B CA 1
ATOM 3998 C C . PHE B 1 81 ? 23.656 5.953 2.688 1 95.56 81 PHE B C 1
ATOM 4000 O O . PHE B 1 81 ? 23.531 5.082 3.555 1 95.56 81 PHE B O 1
ATOM 4007 N N . ASP B 1 82 ? 23.219 5.789 1.466 1 94.19 82 ASP B N 1
ATOM 4008 C CA . ASP B 1 82 ? 22.547 4.57 1.033 1 94.19 82 ASP B CA 1
ATOM 4009 C C . ASP B 1 82 ? 23.422 3.346 1.239 1 94.19 82 ASP B C 1
ATOM 4011 O O . ASP B 1 82 ? 22.938 2.283 1.633 1 94.19 82 ASP B O 1
ATOM 4015 N N . GLN B 1 83 ? 24.641 3.545 0.956 1 93.44 83 GLN B N 1
ATOM 4016 C CA . GLN B 1 83 ? 25.578 2.441 1.109 1 93.44 83 GLN B CA 1
ATOM 4017 C C . GLN B 1 83 ? 25.641 1.974 2.561 1 93.44 83 GLN B C 1
ATOM 4019 O O . GLN B 1 83 ? 25.562 0.775 2.836 1 93.44 83 GLN B O 1
ATOM 4024 N N . VAL B 1 84 ? 25.734 2.885 3.438 1 95.5 84 VAL B N 1
ATOM 4025 C CA . VAL B 1 84 ? 25.859 2.549 4.852 1 95.5 84 VAL B CA 1
ATOM 4026 C C . VAL B 1 84 ? 24.562 1.888 5.336 1 95.5 84 VAL B C 1
ATOM 4028 O O . VAL B 1 84 ? 24.609 0.873 6.035 1 95.5 84 VAL B O 1
ATOM 4031 N N . ILE B 1 85 ? 23.438 2.422 4.98 1 95.69 85 ILE B N 1
ATOM 4032 C CA . ILE B 1 85 ? 22.141 1.904 5.43 1 95.69 85 ILE B CA 1
ATOM 4033 C C . ILE B 1 85 ? 21.953 0.485 4.898 1 95.69 85 ILE B C 1
ATOM 4035 O O . ILE B 1 85 ? 21.641 -0.433 5.664 1 95.69 85 ILE B O 1
ATOM 4039 N N . GLU B 1 86 ? 22.219 0.333 3.664 1 93.19 86 GLU B N 1
ATOM 4040 C CA . GLU B 1 86 ? 21.969 -0.964 3.041 1 93.19 86 GLU B CA 1
ATOM 4041 C C . GLU B 1 86 ? 22.984 -2 3.508 1 93.19 86 GLU B C 1
ATOM 4043 O O . GLU B 1 86 ? 22.656 -3.18 3.656 1 93.19 86 GLU B O 1
ATOM 4048 N N . TYR B 1 87 ? 24.203 -1.555 3.666 1 92.5 87 TYR B N 1
ATOM 4049 C CA . TYR B 1 87 ? 25.234 -2.463 4.156 1 92.5 87 TYR B CA 1
ATOM 4050 C C . TYR B 1 87 ? 24.875 -3.031 5.52 1 92.5 87 TYR B C 1
ATOM 4052 O O . TYR B 1 87 ? 25.188 -4.18 5.828 1 92.5 87 TYR B O 1
ATOM 4060 N N . ASN B 1 88 ? 24.156 -2.291 6.207 1 94 88 ASN B N 1
ATOM 4061 C CA . ASN B 1 88 ? 23.734 -2.746 7.527 1 94 88 ASN B CA 1
ATOM 4062 C C . ASN B 1 88 ? 22.328 -3.332 7.496 1 94 88 ASN B C 1
ATOM 4064 O O . ASN B 1 88 ? 21.719 -3.545 8.547 1 94 88 ASN B O 1
ATOM 4068 N N . GLY B 1 89 ? 21.797 -3.506 6.348 1 92.12 89 GLY B N 1
ATOM 4069 C CA . GLY B 1 89 ? 20.531 -4.18 6.172 1 92.12 89 GLY B CA 1
ATOM 4070 C C . GLY B 1 89 ? 19.344 -3.305 6.516 1 92.12 89 GLY B C 1
ATOM 4071 O O . GLY B 1 89 ? 18.234 -3.807 6.738 1 92.12 89 GLY B O 1
ATOM 4072 N N . GLY B 1 90 ? 19.547 -2.051 6.578 1 94.12 90 GLY B N 1
ATOM 4073 C CA . GLY B 1 90 ? 18.484 -1.128 6.922 1 94.12 90 GLY B CA 1
ATOM 4074 C C . GLY B 1 90 ? 17.719 -0.619 5.711 1 94.12 90 GLY B C 1
ATOM 4075 O O . GLY B 1 90 ? 18.047 -0.955 4.574 1 94.12 90 GLY B O 1
ATOM 4076 N N . MET B 1 91 ? 16.656 0.056 6.02 1 93.19 91 MET B N 1
ATOM 4077 C CA . MET B 1 91 ? 15.852 0.744 5.02 1 93.19 91 MET B CA 1
ATOM 4078 C C . MET B 1 91 ? 15.586 2.188 5.434 1 93.19 91 MET B C 1
ATOM 4080 O O . MET B 1 91 ? 15.312 2.459 6.602 1 93.19 91 MET B O 1
ATOM 4084 N N . ALA B 1 92 ? 15.766 3.025 4.492 1 95.56 92 ALA B N 1
ATOM 4085 C CA . ALA B 1 92 ? 15.477 4.438 4.734 1 95.56 92 ALA B CA 1
ATOM 4086 C C . ALA B 1 92 ? 14.695 5.047 3.574 1 95.56 92 ALA B C 1
ATOM 4088 O O . ALA B 1 92 ? 14.867 4.645 2.42 1 95.56 92 ALA B O 1
ATOM 4089 N N . ASN B 1 93 ? 13.859 5.926 3.906 1 95.44 93 ASN B N 1
ATOM 4090 C CA . ASN B 1 93 ? 13.07 6.648 2.912 1 95.44 93 ASN B CA 1
ATOM 4091 C C . ASN B 1 93 ? 12.531 7.957 3.475 1 95.44 93 ASN B C 1
ATOM 4093 O O . ASN B 1 93 ? 12.914 8.375 4.566 1 95.44 93 ASN B O 1
ATOM 4097 N N . ALA B 1 94 ? 11.812 8.648 2.641 1 97.62 94 ALA B N 1
ATOM 4098 C CA . ALA B 1 94 ? 11.234 9.922 3.062 1 97.62 94 ALA B CA 1
ATOM 4099 C C . ALA B 1 94 ? 9.914 10.188 2.35 1 97.62 94 ALA B C 1
ATOM 4101 O O . ALA B 1 94 ? 9.539 9.453 1.432 1 97.62 94 ALA B O 1
ATOM 4102 N N . ALA B 1 95 ? 9.219 11.094 2.895 1 97.56 95 ALA B N 1
ATOM 4103 C CA . ALA B 1 95 ? 7.988 11.586 2.285 1 97.56 95 ALA B CA 1
ATOM 4104 C C . ALA B 1 95 ? 7.758 13.055 2.629 1 97.56 95 ALA B C 1
ATOM 4106 O O . ALA B 1 95 ? 8.039 13.492 3.748 1 97.56 95 ALA B O 1
ATOM 4107 N N . THR B 1 96 ? 7.219 13.766 1.644 1 97.94 96 THR B N 1
ATOM 4108 C CA . THR B 1 96 ? 6.844 15.156 1.841 1 97.94 96 THR B CA 1
ATOM 4109 C C . THR B 1 96 ? 5.332 15.336 1.695 1 97.94 96 THR B C 1
ATOM 4111 O O . THR B 1 96 ? 4.719 14.773 0.79 1 97.94 96 THR B O 1
ATOM 4114 N N . SER B 1 97 ? 4.754 15.953 2.582 1 97.69 97 SER B N 1
ATOM 4115 C CA . SER B 1 97 ? 3.342 16.312 2.531 1 97.69 97 SER B CA 1
ATOM 4116 C C . SER B 1 97 ? 3.154 17.812 2.738 1 97.69 97 SER B C 1
ATOM 4118 O O . SER B 1 97 ? 4.113 18.594 2.648 1 97.69 97 SER B O 1
ATOM 4120 N N . HIS B 1 98 ? 1.951 18.266 2.875 1 96.56 98 HIS B N 1
ATOM 4121 C CA . HIS B 1 98 ? 1.682 19.688 3.045 1 96.56 98 HIS B CA 1
ATOM 4122 C C . HIS B 1 98 ? 2.197 20.188 4.391 1 96.56 98 HIS B C 1
ATOM 4124 O O . HIS B 1 98 ? 2.779 21.281 4.473 1 96.56 98 HIS B O 1
ATOM 4130 N N . ASP B 1 99 ? 2.123 19.391 5.395 1 97.44 99 ASP B N 1
ATOM 4131 C CA . ASP B 1 99 ? 2.408 19.891 6.738 1 97.44 99 ASP B CA 1
ATOM 4132 C C . ASP B 1 99 ? 3.803 19.469 7.195 1 97.44 99 ASP B C 1
ATOM 4134 O O . ASP B 1 99 ? 4.324 19.984 8.18 1 97.44 99 ASP B O 1
ATOM 4138 N N . TYR B 1 100 ? 4.41 18.516 6.422 1 98.25 100 TYR B N 1
ATOM 4139 C CA . TYR B 1 100 ? 5.648 18 6.984 1 98.25 100 TYR B CA 1
ATOM 4140 C C . TYR B 1 100 ? 6.547 17.422 5.887 1 98.25 100 TYR B C 1
ATOM 4142 O O . TYR B 1 100 ? 6.086 17.172 4.773 1 98.25 100 TYR B O 1
ATOM 4150 N N . ALA B 1 101 ? 7.785 17.297 6.199 1 98.5 101 ALA B N 1
ATOM 4151 C CA . ALA B 1 101 ? 8.734 16.344 5.621 1 98.5 101 ALA B CA 1
ATOM 4152 C C . ALA B 1 101 ? 9.086 15.242 6.617 1 98.5 101 ALA B C 1
ATOM 4154 O O . ALA B 1 101 ? 9.375 15.516 7.785 1 98.5 101 ALA B O 1
ATOM 4155 N N . HIS B 1 102 ? 8.945 14.047 6.172 1 98.56 102 HIS B N 1
ATOM 4156 C CA . HIS B 1 102 ? 9.109 12.875 7.023 1 98.56 102 HIS B CA 1
ATOM 4157 C C . HIS B 1 102 ? 10.219 11.961 6.5 1 98.56 102 HIS B C 1
ATOM 4159 O O . HIS B 1 102 ? 10.188 11.547 5.34 1 98.56 102 HIS B O 1
ATOM 4165 N N . PHE B 1 103 ? 11.234 11.734 7.348 1 98.62 103 PHE B N 1
ATOM 4166 C CA . PHE B 1 103 ? 12.32 10.805 7.047 1 98.62 103 PHE B CA 1
ATOM 4167 C C . PHE B 1 103 ? 12.32 9.633 8.016 1 98.62 103 PHE B C 1
ATOM 4169 O O . PHE B 1 103 ? 12.102 9.812 9.219 1 98.62 103 PHE B O 1
ATOM 4176 N N . TYR B 1 104 ? 12.562 8.461 7.469 1 98.06 104 TYR B N 1
ATOM 4177 C CA . TYR B 1 104 ? 12.508 7.332 8.398 1 98.06 104 TYR B CA 1
ATOM 4178 C C . TYR B 1 104 ? 13.602 6.32 8.086 1 98.06 104 TYR B C 1
ATOM 4180 O O . TYR B 1 104 ? 14.062 6.223 6.949 1 98.06 104 TYR B O 1
ATOM 4188 N N . LEU B 1 105 ? 13.992 5.645 9.133 1 98.06 105 LEU B N 1
ATOM 4189 C CA . LEU B 1 105 ? 15.008 4.602 9.141 1 98.06 105 LEU B CA 1
ATOM 4190 C C . LEU B 1 105 ? 14.539 3.387 9.938 1 98.06 105 LEU B C 1
ATOM 4192 O O . LEU B 1 105 ? 14.133 3.52 11.094 1 98.06 105 LEU B O 1
ATOM 4196 N N . THR B 1 106 ? 14.492 2.275 9.328 1 97 106 THR B N 1
ATOM 4197 C CA . THR B 1 106 ? 14.227 0.997 9.977 1 97 106 THR B CA 1
ATOM 4198 C C . THR B 1 106 ? 15.43 0.065 9.844 1 97 106 THR B C 1
ATOM 4200 O O . THR B 1 106 ? 15.93 -0.152 8.742 1 97 106 THR B O 1
ATOM 4203 N N . THR B 1 107 ? 15.898 -0.446 10.93 1 96 107 THR B N 1
ATOM 4204 C CA . THR B 1 107 ? 17.031 -1.371 10.945 1 96 107 THR B CA 1
ATOM 4205 C C . THR B 1 107 ? 16.891 -2.359 12.102 1 96 107 THR B C 1
ATOM 4207 O O . THR B 1 107 ? 16.016 -2.213 12.953 1 96 107 THR B O 1
ATOM 4210 N N . ALA B 1 108 ? 17.672 -3.395 12.031 1 93.44 108 ALA B N 1
ATOM 4211 C CA . ALA B 1 108 ? 17.844 -4.199 13.242 1 93.44 108 ALA B CA 1
ATOM 4212 C C . ALA B 1 108 ? 18.438 -3.373 14.375 1 93.44 108 ALA B C 1
ATOM 4214 O O . ALA B 1 108 ? 19.281 -2.518 14.148 1 93.44 108 ALA B O 1
ATOM 4215 N N . ALA B 1 109 ? 18.016 -3.693 15.57 1 94.31 109 ALA B N 1
ATOM 4216 C CA . ALA B 1 109 ? 18.359 -2.883 16.734 1 94.31 109 ALA B CA 1
ATOM 4217 C C . ALA B 1 109 ? 19.875 -2.766 16.875 1 94.31 109 ALA B C 1
ATOM 4219 O O . ALA B 1 109 ? 20.391 -1.684 17.172 1 94.31 109 ALA B O 1
ATOM 4220 N N . ASP B 1 110 ? 20.609 -3.777 16.547 1 92.56 110 ASP B N 1
ATOM 4221 C CA . ASP B 1 110 ? 22.047 -3.84 16.734 1 92.56 110 ASP B CA 1
ATOM 4222 C C . ASP B 1 110 ? 22.781 -2.91 15.773 1 92.56 110 ASP B C 1
ATOM 4224 O O . ASP B 1 110 ? 23.922 -2.537 16.016 1 92.56 110 ASP B O 1
ATOM 4228 N N . TYR B 1 111 ? 22.125 -2.471 14.758 1 94.44 111 TYR B N 1
ATOM 4229 C CA . TYR B 1 111 ? 22.812 -1.714 13.727 1 94.44 111 TYR B CA 1
ATOM 4230 C C . TYR B 1 111 ? 22.438 -0.24 13.781 1 94.44 111 TYR B C 1
ATOM 4232 O O . TYR B 1 111 ? 22.953 0.57 13 1 94.44 111 TYR B O 1
ATOM 4240 N N . LEU B 1 112 ? 21.641 0.158 14.727 1 96.44 112 LEU B N 1
ATOM 4241 C CA . LEU B 1 112 ? 21.172 1.54 14.828 1 96.44 112 LEU B CA 1
ATOM 4242 C C . LEU B 1 112 ? 22.359 2.486 15.055 1 96.44 112 LEU B C 1
ATOM 4244 O O . LEU B 1 112 ? 22.469 3.518 14.391 1 96.44 112 LEU B O 1
ATOM 4248 N N . PRO B 1 113 ? 23.359 2.129 15.883 1 96.62 113 PRO B N 1
ATOM 4249 C CA . PRO B 1 113 ? 24.484 3.043 16.109 1 96.62 113 PRO B CA 1
ATOM 4250 C C . PRO B 1 113 ? 25.312 3.287 14.852 1 96.62 113 PRO B C 1
ATOM 4252 O O . PRO B 1 113 ? 25.938 4.34 14.719 1 96.62 113 PRO B O 1
ATOM 4255 N N . ARG B 1 114 ? 25.219 2.422 13.898 1 96.25 114 ARG B N 1
ATOM 4256 C CA . ARG B 1 114 ? 26.016 2.527 12.68 1 96.25 114 ARG B CA 1
ATOM 4257 C C . ARG B 1 114 ? 25.25 3.27 11.586 1 96.25 114 ARG B C 1
ATOM 4259 O O . ARG B 1 114 ? 25.844 3.705 10.594 1 96.25 114 ARG B O 1
ATOM 4266 N N . THR B 1 115 ? 24 3.408 11.75 1 97.31 115 THR B N 1
ATOM 4267 C CA . THR B 1 115 ? 23.188 3.953 10.664 1 97.31 115 THR B CA 1
ATOM 4268 C C . THR B 1 115 ? 22.609 5.316 11.047 1 97.31 115 THR B C 1
ATOM 4270 O O . THR B 1 115 ? 22.656 6.258 10.25 1 97.31 115 THR B O 1
ATOM 4273 N N . LEU B 1 116 ? 22.25 5.516 12.297 1 97.88 116 LEU B N 1
ATOM 4274 C CA . LEU B 1 116 ? 21.531 6.703 12.758 1 97.88 116 LEU B CA 1
ATOM 4275 C C . LEU B 1 116 ? 22.391 7.957 12.555 1 97.88 116 LEU B C 1
ATOM 4277 O O . LEU B 1 116 ? 21.875 8.992 12.133 1 97.88 116 LEU B O 1
ATOM 4281 N N . PRO B 1 117 ? 23.734 7.941 12.812 1 97.06 117 PRO B N 1
ATOM 4282 C CA . PRO B 1 117 ? 24.531 9.148 12.617 1 97.06 117 PRO B CA 1
ATOM 4283 C C . PRO B 1 117 ? 24.469 9.68 11.188 1 97.06 117 PRO B C 1
ATOM 4285 O O . PRO B 1 117 ? 24.531 10.891 10.969 1 97.06 117 PRO B O 1
ATOM 4288 N N . TYR B 1 118 ? 24.344 8.789 10.258 1 97.25 118 TYR B N 1
ATOM 4289 C CA . TYR B 1 118 ? 24.312 9.203 8.859 1 97.25 118 TYR B CA 1
ATOM 4290 C C . TYR B 1 118 ? 23 9.891 8.531 1 97.25 118 TYR B C 1
ATOM 4292 O O . TYR B 1 118 ? 22.969 10.883 7.793 1 97.25 118 TYR B O 1
ATOM 4300 N N . LEU B 1 119 ? 21.875 9.352 9.062 1 97.69 119 LEU B N 1
ATOM 4301 C CA . LEU B 1 119 ? 20.594 10.008 8.852 1 97.69 119 LEU B CA 1
ATOM 4302 C C . LEU B 1 119 ? 20.609 11.422 9.43 1 97.69 119 LEU B C 1
ATOM 4304 O O . LEU B 1 119 ? 20.188 12.367 8.766 1 97.69 119 LEU B O 1
ATOM 4308 N N . ALA B 1 120 ? 21.078 11.523 10.625 1 97.19 120 ALA B N 1
ATOM 4309 C CA . ALA B 1 120 ? 21.141 12.836 11.266 1 97.19 120 ALA B CA 1
ATOM 4310 C C . ALA B 1 120 ? 22.031 13.789 10.469 1 97.19 120 ALA B C 1
ATOM 4312 O O . ALA B 1 120 ? 21.656 14.953 10.258 1 97.19 120 ALA B O 1
ATOM 4313 N N . GLU B 1 121 ? 23.125 13.297 9.984 1 96.38 121 GLU B N 1
ATOM 4314 C CA . GLU B 1 121 ? 24.078 14.125 9.25 1 96.38 121 GLU B CA 1
ATOM 4315 C C . GLU B 1 121 ? 23.453 14.719 7.992 1 96.38 121 GLU B C 1
ATOM 4317 O O . GLU B 1 121 ? 23.547 15.922 7.746 1 96.38 121 GLU B O 1
ATOM 4322 N N . ILE B 1 122 ? 22.828 13.914 7.238 1 96.44 122 ILE B N 1
ATOM 4323 C CA . ILE B 1 122 ? 22.312 14.422 5.965 1 96.44 122 ILE B CA 1
ATOM 4324 C C . ILE B 1 122 ? 21.125 15.344 6.211 1 96.44 122 ILE B C 1
ATOM 4326 O O . ILE B 1 122 ? 20.859 16.25 5.418 1 96.44 122 ILE B O 1
ATOM 4330 N N . LEU B 1 123 ? 20.422 15.141 7.293 1 97.25 123 LEU B N 1
ATOM 4331 C CA . LEU B 1 123 ? 19.281 15.984 7.613 1 97.25 123 LEU B CA 1
ATOM 4332 C C . LEU B 1 123 ? 19.734 17.344 8.141 1 97.25 123 LEU B C 1
ATOM 4334 O O . LEU B 1 123 ? 19.172 18.375 7.781 1 97.25 123 LEU B O 1
ATOM 4338 N N . LEU B 1 124 ? 20.781 17.344 8.938 1 96.25 124 LEU B N 1
ATOM 4339 C CA . LEU B 1 124 ? 21.172 18.547 9.648 1 96.25 124 LEU B CA 1
ATOM 4340 C C . LEU B 1 124 ? 22.141 19.391 8.82 1 96.25 124 LEU B C 1
ATOM 4342 O O . LEU B 1 124 ? 22.172 20.609 8.938 1 96.25 124 LEU B O 1
ATOM 4346 N N . GLN B 1 125 ? 22.906 18.688 7.941 1 94.88 125 GLN B N 1
ATOM 4347 C CA . GLN B 1 125 ? 23.984 19.391 7.262 1 94.88 125 GLN B CA 1
ATOM 4348 C C . GLN B 1 125 ? 23.875 19.25 5.746 1 94.88 125 GLN B C 1
ATOM 4350 O O . GLN B 1 125 ? 24.875 19.156 5.043 1 94.88 125 GLN B O 1
ATOM 4355 N N . ALA B 1 126 ? 22.703 19.219 5.266 1 94.19 126 ALA B N 1
ATOM 4356 C CA . ALA B 1 126 ? 22.516 19.031 3.832 1 94.19 126 ALA B CA 1
ATOM 4357 C C . ALA B 1 126 ? 23.281 20.078 3.033 1 94.19 126 ALA B C 1
ATOM 4359 O O . ALA B 1 126 ? 23.109 21.281 3.254 1 94.19 126 ALA B O 1
ATOM 4360 N N . GLU B 1 127 ? 24.078 19.641 2.086 1 93.25 127 GLU B N 1
ATOM 4361 C CA . GLU B 1 127 ? 24.922 20.547 1.309 1 93.25 127 GLU B CA 1
ATOM 4362 C C . GLU B 1 127 ? 24.219 21.031 0.046 1 93.25 127 GLU B C 1
ATOM 4364 O O . GLU B 1 127 ? 24.516 22.109 -0.472 1 93.25 127 GLU B O 1
ATOM 4369 N N . VAL B 1 128 ? 23.359 20.25 -0.532 1 95.06 128 VAL B N 1
ATOM 4370 C CA . VAL B 1 128 ? 22.625 20.531 -1.761 1 95.06 128 VAL B CA 1
ATOM 4371 C C . VAL B 1 128 ? 23.594 20.953 -2.861 1 95.06 128 VAL B C 1
ATOM 4373 O O . VAL B 1 128 ? 23.531 22.078 -3.352 1 95.06 128 VAL B O 1
ATOM 4376 N N . PRO B 1 129 ? 24.344 20.047 -3.336 1 94.31 129 PRO B N 1
ATOM 4377 C CA . PRO B 1 129 ? 25.312 20.406 -4.363 1 94.31 129 PRO B CA 1
ATOM 4378 C C . PRO B 1 129 ? 24.672 20.766 -5.695 1 94.31 129 PRO B C 1
ATOM 4380 O O . PRO B 1 129 ? 23.719 20.125 -6.121 1 94.31 129 PRO B O 1
ATOM 4383 N N . GLU B 1 130 ? 25.25 21.719 -6.398 1 93.94 130 GLU B N 1
ATOM 4384 C CA . GLU B 1 130 ? 24.688 22.219 -7.652 1 93.94 130 GLU B CA 1
ATOM 4385 C C . GLU B 1 130 ? 24.688 21.125 -8.727 1 93.94 130 GLU B C 1
ATOM 4387 O O . GLU B 1 130 ? 23.719 21 -9.484 1 93.94 130 GLU B O 1
ATOM 4392 N N . GLU B 1 131 ? 25.719 20.453 -8.805 1 90.5 131 GLU B N 1
ATOM 4393 C CA . GLU B 1 131 ? 25.828 19.406 -9.812 1 90.5 131 GLU B CA 1
ATOM 4394 C C . GLU B 1 131 ? 24.75 18.344 -9.641 1 90.5 131 GLU B C 1
ATOM 4396 O O . GLU B 1 131 ? 24.172 17.875 -10.625 1 90.5 131 GLU B O 1
ATOM 4401 N N . CYS B 1 132 ? 24.531 18.031 -8.398 1 91.56 132 CYS B N 1
ATOM 4402 C CA . CYS B 1 132 ? 23.516 17.016 -8.133 1 91.56 132 CYS B CA 1
ATOM 4403 C C . CYS B 1 132 ? 22.109 17.562 -8.43 1 91.56 132 CYS B C 1
ATOM 4405 O O . CYS B 1 132 ? 21.234 16.812 -8.852 1 91.56 132 CYS B O 1
ATOM 4407 N N . LEU B 1 133 ? 21.906 18.781 -8.211 1 94.38 133 LEU B N 1
ATOM 4408 C CA . LEU B 1 133 ? 20.594 19.406 -8.453 1 94.38 133 LEU B CA 1
ATOM 4409 C C . LEU B 1 133 ? 20.219 19.297 -9.93 1 94.38 133 LEU B C 1
ATOM 4411 O O . LEU B 1 133 ? 19.047 19.109 -10.258 1 94.38 133 LEU B O 1
ATOM 4415 N N . PHE B 1 134 ? 21.172 19.469 -10.758 1 89.5 134 PHE B N 1
ATOM 4416 C CA . PHE B 1 134 ? 20.938 19.406 -12.195 1 89.5 134 PHE B CA 1
ATOM 4417 C C . PHE B 1 134 ? 20.266 18.078 -12.57 1 89.5 134 PHE B C 1
ATOM 4419 O O . PHE B 1 134 ? 19.25 18.062 -13.25 1 89.5 134 PHE B O 1
ATOM 4426 N N . TYR B 1 135 ? 20.766 17 -12.031 1 85 135 TYR B N 1
ATOM 4427 C CA . TYR B 1 135 ? 20.25 15.672 -12.352 1 85 135 TYR B CA 1
ATOM 4428 C C . TYR B 1 135 ? 18.953 15.414 -11.617 1 85 135 TYR B C 1
ATOM 4430 O O . TYR B 1 135 ? 18.016 14.844 -12.18 1 85 135 TYR B O 1
ATOM 4438 N N . GLU B 1 136 ? 18.859 15.797 -10.375 1 91 136 GLU B N 1
ATOM 4439 C CA . GLU B 1 136 ? 17.688 15.516 -9.555 1 91 136 GLU B CA 1
ATOM 4440 C C . GLU B 1 136 ? 16.469 16.281 -10.055 1 91 136 GLU B C 1
ATOM 4442 O O . GLU B 1 136 ? 15.344 15.805 -9.938 1 91 136 GLU B O 1
ATOM 4447 N N . ARG B 1 137 ? 16.703 17.375 -10.609 1 92.38 137 ARG B N 1
ATOM 4448 C CA . ARG B 1 137 ? 15.617 18.141 -11.211 1 92.38 137 ARG B CA 1
ATOM 4449 C C . ARG B 1 137 ? 14.93 17.344 -12.312 1 92.38 137 ARG B C 1
ATOM 4451 O O . ARG B 1 137 ? 13.695 17.328 -12.406 1 92.38 137 ARG B O 1
ATOM 4458 N N . GLU B 1 138 ? 15.703 16.75 -13.102 1 88.38 138 GLU B N 1
ATOM 4459 C CA . GLU B 1 138 ? 15.141 15.938 -14.18 1 88.38 138 GLU B CA 1
ATOM 4460 C C . GLU B 1 138 ? 14.32 14.773 -13.633 1 88.38 138 GLU B C 1
ATOM 4462 O O . GLU B 1 138 ? 13.273 14.43 -14.18 1 88.38 138 GLU B O 1
ATOM 4467 N N . VAL B 1 139 ? 14.82 14.258 -12.57 1 88 139 VAL B N 1
ATOM 4468 C CA . VAL B 1 139 ? 14.117 13.148 -11.93 1 88 139 VAL B CA 1
ATOM 4469 C C . VAL B 1 139 ? 12.758 13.625 -11.422 1 88 139 VAL B C 1
ATOM 4471 O O . VAL B 1 139 ? 11.734 12.984 -11.656 1 88 139 VAL B O 1
ATOM 4474 N N . VAL B 1 140 ? 12.727 14.703 -10.734 1 93 140 VAL B N 1
ATOM 4475 C CA . VAL B 1 140 ? 11.508 15.242 -10.141 1 93 140 VAL B CA 1
ATOM 4476 C C . VAL B 1 140 ? 10.531 15.656 -11.242 1 93 140 VAL B C 1
ATOM 4478 O O . VAL B 1 140 ? 9.32 15.461 -11.109 1 93 140 VAL B O 1
ATOM 4481 N N . LEU B 1 141 ? 11.047 16.25 -12.344 1 93.31 141 LEU B N 1
ATOM 4482 C CA . LEU B 1 141 ? 10.195 16.625 -13.469 1 93.31 141 LEU B CA 1
ATOM 4483 C C . LEU B 1 141 ? 9.508 15.406 -14.07 1 93.31 141 LEU B C 1
ATOM 4485 O O . LEU B 1 141 ? 8.328 15.461 -14.406 1 93.31 141 LEU B O 1
ATOM 4489 N N . GLU B 1 142 ? 10.25 14.336 -14.156 1 89.06 142 GLU B N 1
ATOM 4490 C CA . GLU B 1 142 ? 9.656 13.109 -14.672 1 89.06 142 GLU B CA 1
ATOM 4491 C C . GLU B 1 142 ? 8.641 12.539 -13.68 1 89.06 142 GLU B C 1
ATOM 4493 O O . GLU B 1 142 ? 7.637 11.945 -14.078 1 89.06 142 GLU B O 1
ATOM 4498 N N . GLU B 1 143 ? 8.914 12.68 -12.414 1 89.19 143 GLU B N 1
ATOM 4499 C CA . GLU B 1 143 ? 7.945 12.281 -11.398 1 89.19 143 GLU B CA 1
ATOM 4500 C C . GLU B 1 143 ? 6.637 13.062 -11.555 1 89.19 143 GLU B C 1
ATOM 4502 O O . GLU B 1 143 ? 5.551 12.484 -11.445 1 89.19 143 GLU B O 1
ATOM 4507 N N . ILE B 1 144 ? 6.746 14.312 -11.758 1 93.19 144 ILE B N 1
ATOM 4508 C CA . ILE B 1 144 ? 5.578 15.156 -11.961 1 93.19 144 ILE B CA 1
ATOM 4509 C C . ILE B 1 144 ? 4.805 14.688 -13.188 1 93.19 144 ILE B C 1
ATOM 4511 O O . ILE B 1 144 ? 3.592 14.461 -13.117 1 93.19 144 ILE B O 1
ATOM 4515 N N . ARG B 1 145 ? 5.469 14.438 -14.266 1 90.38 145 ARG B N 1
ATOM 4516 C CA . ARG B 1 145 ? 4.832 13.961 -15.484 1 90.38 145 ARG B CA 1
ATOM 4517 C C . ARG B 1 145 ? 4.188 12.594 -15.273 1 90.38 145 ARG B C 1
ATOM 4519 O O . ARG B 1 145 ? 3.094 12.336 -15.773 1 90.38 145 ARG B O 1
ATOM 4526 N N . GLY B 1 146 ? 4.941 11.789 -14.578 1 88.44 146 GLY B N 1
ATOM 4527 C CA . GLY B 1 146 ? 4.398 10.484 -14.25 1 88.44 146 GLY B CA 1
ATOM 4528 C C . GLY B 1 146 ? 3.117 10.555 -13.438 1 88.44 146 GLY B C 1
ATOM 4529 O O . GLY B 1 146 ? 2.18 9.789 -13.68 1 88.44 146 GLY B O 1
ATOM 4530 N N . SER B 1 147 ? 3.092 11.391 -12.453 1 90.62 147 SER B N 1
ATOM 4531 C CA . SER B 1 147 ? 1.893 11.578 -11.648 1 90.62 147 SER B CA 1
ATOM 4532 C C . SER B 1 147 ? 0.724 12.07 -12.5 1 90.62 147 SER B C 1
ATOM 4534 O O . SER B 1 147 ? -0.424 11.688 -12.266 1 90.62 147 SER B O 1
ATOM 4536 N N . GLU B 1 148 ? 1.009 12.812 -13.445 1 88.69 148 GLU B N 1
ATOM 4537 C CA . GLU B 1 148 ? -0.009 13.375 -14.328 1 88.69 148 GLU B CA 1
ATOM 4538 C C . GLU B 1 148 ? -0.603 12.305 -15.242 1 88.69 148 GLU B C 1
ATOM 4540 O O . GLU B 1 148 ? -1.651 12.516 -15.852 1 88.69 148 GLU B O 1
ATOM 4545 N N . ASP B 1 149 ? 0.06 11.18 -15.328 1 87.06 149 ASP B N 1
ATOM 4546 C CA . ASP B 1 149 ? -0.448 10.055 -16.109 1 87.06 149 ASP B CA 1
ATOM 4547 C C . ASP B 1 149 ? -1.569 9.336 -15.359 1 87.06 149 ASP B C 1
ATOM 4549 O O . ASP B 1 149 ? -2.287 8.516 -15.945 1 87.06 149 ASP B O 1
ATOM 4553 N N . ASP B 1 150 ? -1.753 9.609 -14.109 1 91.06 150 ASP B N 1
ATOM 4554 C CA . ASP B 1 150 ? -2.771 8.969 -13.281 1 91.06 150 ASP B CA 1
ATOM 4555 C C . ASP B 1 150 ? -4.027 9.836 -13.188 1 91.06 150 ASP B C 1
ATOM 4557 O O . ASP B 1 150 ? -4.031 10.852 -12.5 1 91.06 150 ASP B O 1
ATOM 4561 N N . PRO B 1 151 ? -5.117 9.32 -13.773 1 92.56 151 PRO B N 1
ATOM 4562 C CA . PRO B 1 151 ? -6.344 10.125 -13.75 1 92.56 151 PRO B CA 1
ATOM 4563 C C . PRO B 1 151 ? -6.828 10.422 -12.336 1 92.56 151 PRO B C 1
ATOM 4565 O O . PRO B 1 151 ? -7.383 11.492 -12.086 1 92.56 151 PRO B O 1
ATOM 4568 N N . ASP B 1 152 ? -6.672 9.484 -11.477 1 93.94 152 ASP B N 1
ATOM 4569 C CA . ASP B 1 152 ? -7.129 9.695 -10.109 1 93.94 152 ASP B CA 1
ATOM 4570 C C . ASP B 1 152 ? -6.301 10.781 -9.414 1 93.94 152 ASP B C 1
ATOM 4572 O O . ASP B 1 152 ? -6.828 11.547 -8.609 1 93.94 152 ASP B O 1
ATOM 4576 N N . TRP B 1 153 ? -5.027 10.828 -9.719 1 94.31 153 TRP B N 1
ATOM 4577 C CA . TRP B 1 153 ? -4.18 11.898 -9.195 1 94.31 153 TRP B CA 1
ATOM 4578 C C . TRP B 1 153 ? -4.641 13.258 -9.719 1 94.31 153 TRP B C 1
ATOM 4580 O O . TRP B 1 153 ? -4.75 14.219 -8.945 1 94.31 153 TRP B O 1
ATOM 4590 N N . LEU B 1 154 ? -4.988 13.352 -11 1 94.38 154 LEU B N 1
ATOM 4591 C CA . LEU B 1 154 ? -5.461 14.586 -11.602 1 94.38 154 LEU B CA 1
ATOM 4592 C C . LEU B 1 154 ? -6.754 15.055 -10.945 1 94.38 154 LEU B C 1
ATOM 4594 O O . LEU B 1 154 ? -6.906 16.234 -10.633 1 94.38 154 LEU B O 1
ATOM 4598 N N . GLY B 1 155 ? -7.605 14.109 -10.789 1 96.81 155 GLY B N 1
ATOM 4599 C CA . GLY B 1 155 ? -8.875 14.445 -10.156 1 96.81 155 GLY B CA 1
ATOM 4600 C C . GLY B 1 155 ? -8.719 14.953 -8.742 1 96.81 155 GLY B C 1
ATOM 4601 O O . GLY B 1 155 ? -9.383 15.914 -8.344 1 96.81 155 GLY B O 1
ATOM 4602 N N . PHE B 1 156 ? -7.887 14.359 -8.008 1 96.88 156 PHE B N 1
ATOM 4603 C CA . PHE B 1 156 ? -7.672 14.75 -6.621 1 96.88 156 PHE B CA 1
ATOM 4604 C C . PHE B 1 156 ? -7.039 16.141 -6.543 1 96.88 156 PHE B C 1
ATOM 4606 O O . PHE B 1 156 ? -7.414 16.953 -5.695 1 96.88 156 PHE B O 1
ATOM 4613 N N . GLN B 1 157 ? -6.086 16.406 -7.359 1 96.5 157 GLN B N 1
ATOM 4614 C CA . GLN B 1 157 ? -5.465 17.734 -7.395 1 96.5 157 GLN B CA 1
ATOM 4615 C C . GLN B 1 157 ? -6.488 18.812 -7.734 1 96.5 157 GLN B C 1
ATOM 4617 O O . GLN B 1 157 ? -6.5 19.875 -7.117 1 96.5 157 GLN B O 1
ATOM 4622 N N . ALA B 1 158 ? -7.328 18.5 -8.719 1 97.81 158 ALA B N 1
ATOM 4623 C CA . ALA B 1 158 ? -8.375 19.453 -9.086 1 97.81 158 ALA B CA 1
ATOM 4624 C C . ALA B 1 158 ? -9.32 19.703 -7.91 1 97.81 158 ALA B C 1
ATOM 4626 O O . ALA B 1 158 ? -9.727 20.844 -7.676 1 97.81 158 ALA B O 1
ATOM 4627 N N . LEU B 1 159 ? -9.609 18.688 -7.184 1 98.25 159 LEU B N 1
ATOM 4628 C CA . LEU B 1 159 ? -10.484 18.812 -6.027 1 98.25 159 LEU B CA 1
ATOM 4629 C C . LEU B 1 159 ? -9.867 19.734 -4.973 1 98.25 159 LEU B C 1
ATOM 4631 O O . LEU B 1 159 ? -10.539 20.609 -4.434 1 98.25 159 LEU B O 1
ATOM 4635 N N . CYS B 1 160 ? -8.656 19.531 -4.68 1 96.88 160 CYS B N 1
ATOM 4636 C CA . CYS B 1 160 ? -7.957 20.328 -3.676 1 96.88 160 CYS B CA 1
ATOM 4637 C C . CYS B 1 160 ? -7.91 21.797 -4.074 1 96.88 160 CYS B C 1
ATOM 4639 O O . CYS B 1 160 ? -8.07 22.688 -3.23 1 96.88 160 CYS B O 1
ATOM 4641 N N . GLN B 1 161 ? -7.75 22.047 -5.309 1 95.81 161 GLN B N 1
ATOM 4642 C CA . GLN B 1 161 ? -7.707 23.422 -5.801 1 95.81 161 GLN B CA 1
ATOM 4643 C C . GLN B 1 161 ? -9.062 24.109 -5.633 1 95.81 161 GLN B C 1
ATOM 4645 O O . GLN B 1 161 ? -9.125 25.297 -5.316 1 95.81 161 GLN B O 1
ATOM 4650 N N . LEU B 1 162 ? -10.094 23.359 -5.883 1 97.56 162 LEU B N 1
ATOM 4651 C CA . LEU B 1 162 ? -11.43 23.906 -5.715 1 97.56 162 LEU B CA 1
ATOM 4652 C C . LEU B 1 162 ? -11.711 24.219 -4.25 1 97.56 162 LEU B C 1
ATOM 4654 O O . LEU B 1 162 ? -12.328 25.25 -3.936 1 97.56 162 LEU B O 1
ATOM 4658 N N . LEU B 1 163 ? -11.219 23.406 -3.338 1 97.38 163 LEU B N 1
ATOM 4659 C CA . LEU B 1 163 ? -11.508 23.547 -1.914 1 97.38 163 LEU B CA 1
ATOM 4660 C C . LEU B 1 163 ? -10.625 24.609 -1.275 1 97.38 163 LEU B C 1
ATOM 4662 O O . LEU B 1 163 ? -11.039 25.281 -0.321 1 97.38 163 LEU B O 1
ATOM 4666 N N . HIS B 1 164 ? -9.391 24.656 -1.819 1 94.81 164 HIS B N 1
ATOM 4667 C CA . HIS B 1 164 ? -8.406 25.578 -1.268 1 94.81 164 HIS B CA 1
ATOM 4668 C C . HIS B 1 164 ? -7.77 26.438 -2.363 1 94.81 164 HIS B C 1
ATOM 4670 O O . HIS B 1 164 ? -6.559 26.359 -2.584 1 94.81 164 HIS B O 1
ATOM 4676 N N . PRO B 1 165 ? -8.492 27.344 -2.898 1 91.38 165 PRO B N 1
ATOM 4677 C CA . PRO B 1 165 ? -7.977 28.078 -4.059 1 91.38 165 PRO B CA 1
ATOM 4678 C C . PRO B 1 165 ? -6.809 29 -3.705 1 91.38 165 PRO B C 1
ATOM 4680 O O . PRO B 1 165 ? -5.953 29.266 -4.551 1 91.38 165 PRO B O 1
ATOM 4683 N N . GLN B 1 166 ? -6.734 29.422 -2.469 1 88.25 166 GLN B N 1
ATOM 4684 C CA . GLN B 1 166 ? -5.703 30.391 -2.129 1 88.25 166 GLN B CA 1
ATOM 4685 C C . GLN B 1 166 ? -4.77 29.844 -1.052 1 88.25 166 GLN B C 1
ATOM 4687 O O . GLN B 1 166 ? -3.857 30.547 -0.603 1 88.25 166 GLN B O 1
ATOM 4692 N N . HIS B 1 167 ? -5.051 28.75 -0.619 1 91.19 167 HIS B N 1
ATOM 4693 C CA . HIS B 1 167 ? -4.266 28.172 0.461 1 91.19 167 HIS B CA 1
ATOM 4694 C C . HIS B 1 167 ? -3.283 27.141 -0.071 1 91.19 167 HIS B C 1
ATOM 4696 O O . HIS B 1 167 ? -3.533 26.516 -1.104 1 91.19 167 HIS B O 1
ATOM 4702 N N . ALA B 1 168 ? -2.24 26.875 0.646 1 90.75 168 ALA B N 1
ATOM 4703 C CA . ALA B 1 168 ? -1.181 25.938 0.263 1 90.75 168 ALA B CA 1
ATOM 4704 C C . ALA B 1 168 ? -1.725 24.531 0.109 1 90.75 168 ALA B C 1
ATOM 4706 O O . ALA B 1 168 ? -1.199 23.734 -0.677 1 90.75 168 ALA B O 1
ATOM 4707 N N . TYR B 1 169 ? -2.795 24.234 0.775 1 93.69 169 TYR B N 1
ATOM 4708 C CA . TYR B 1 169 ? -3.385 22.891 0.698 1 93.69 169 TYR B CA 1
ATOM 4709 C C . TYR B 1 169 ? -3.945 22.625 -0.693 1 93.69 169 TYR B C 1
ATOM 4711 O O . TYR B 1 169 ? -4.207 21.484 -1.053 1 93.69 169 TYR B O 1
ATOM 4719 N N . GLY B 1 170 ? -4.145 23.656 -1.438 1 93.56 170 GLY B N 1
ATOM 4720 C CA . GLY B 1 170 ? -4.641 23.5 -2.797 1 93.56 170 GLY B CA 1
ATOM 4721 C C . GLY B 1 170 ? -3.537 23.281 -3.814 1 93.56 170 GLY B C 1
ATOM 4722 O O . GLY B 1 170 ? -3.807 22.906 -4.957 1 93.56 170 GLY B O 1
ATOM 4723 N N . ARG B 1 171 ? -2.348 23.469 -3.385 1 91.44 171 ARG B N 1
ATOM 4724 C CA . ARG B 1 171 ? -1.204 23.328 -4.281 1 91.44 171 ARG B CA 1
ATOM 4725 C C . ARG B 1 171 ? -0.637 21.922 -4.238 1 91.44 171 ARG B C 1
ATOM 4727 O O . ARG B 1 171 ? -0.707 21.25 -3.205 1 91.44 171 ARG B O 1
ATOM 4734 N N . SER B 1 172 ? -0.064 21.547 -5.371 1 95.5 172 SER B N 1
ATOM 4735 C CA . SER B 1 172 ? 0.597 20.25 -5.41 1 95.5 172 SER B CA 1
ATOM 4736 C C . SER B 1 172 ? 1.857 20.25 -4.551 1 95.5 172 SER B C 1
ATOM 4738 O O . SER B 1 172 ? 2.637 21.203 -4.578 1 95.5 172 SER B O 1
ATOM 4740 N N . VAL B 1 173 ? 2.061 19.156 -3.799 1 96.69 173 VAL B N 1
ATOM 4741 C CA . VAL B 1 173 ? 3.266 18.969 -2.998 1 96.69 173 VAL B CA 1
ATOM 4742 C C . VAL B 1 173 ? 4.484 18.891 -3.912 1 96.69 173 VAL B C 1
ATOM 4744 O O . VAL B 1 173 ? 5.578 19.328 -3.543 1 96.69 173 VAL B O 1
ATOM 4747 N N . LEU B 1 174 ? 4.262 18.453 -5.168 1 96 174 LEU B N 1
ATOM 4748 C CA . LEU B 1 174 ? 5.348 18.25 -6.121 1 96 174 LEU B CA 1
ATOM 4749 C C . LEU B 1 174 ? 5.758 19.578 -6.762 1 96 174 LEU B C 1
ATOM 4751 O O . LEU B 1 174 ? 6.828 19.672 -7.363 1 96 174 LEU B O 1
ATOM 4755 N N . GLY B 1 175 ? 4.953 20.594 -6.672 1 94.5 175 GLY B N 1
ATOM 4756 C CA . GLY B 1 175 ? 5.184 21.844 -7.375 1 94.5 175 GLY B CA 1
ATOM 4757 C C . GLY B 1 175 ? 4.797 21.797 -8.844 1 94.5 175 GLY B C 1
ATOM 4758 O O . GLY B 1 175 ? 3.963 20.969 -9.234 1 94.5 175 GLY B O 1
ATOM 4759 N N . ASP B 1 176 ? 5.242 22.812 -9.547 1 92.5 176 ASP B N 1
ATOM 4760 C CA . ASP B 1 176 ? 5.012 22.844 -10.992 1 92.5 176 ASP B CA 1
ATOM 4761 C C . ASP B 1 176 ? 6.328 22.781 -11.758 1 92.5 176 ASP B C 1
ATOM 4763 O O . ASP B 1 176 ? 7.359 23.25 -11.273 1 92.5 176 ASP B O 1
ATOM 4767 N N . ALA B 1 177 ? 6.219 22.25 -12.953 1 93 177 ALA B N 1
ATOM 4768 C CA . ALA B 1 177 ? 7.402 21.953 -13.75 1 93 177 ALA B CA 1
ATOM 4769 C C . ALA B 1 177 ? 8.211 23.234 -14.016 1 93 177 ALA B C 1
ATOM 4771 O O . ALA B 1 177 ? 9.43 23.234 -13.852 1 93 177 ALA B O 1
ATOM 4772 N N . PRO B 1 178 ? 7.625 24.344 -14.359 1 93.81 178 PRO B N 1
ATOM 4773 C CA . PRO B 1 178 ? 8.398 25.562 -14.625 1 93.81 178 PRO B CA 1
ATOM 4774 C C . PRO B 1 178 ? 9.188 26.031 -13.398 1 93.81 178 PRO B C 1
ATOM 4776 O O . PRO B 1 178 ? 10.344 26.438 -13.531 1 93.81 178 PRO B O 1
ATOM 4779 N N . SER B 1 179 ? 8.602 25.984 -12.25 1 93.88 179 SER B N 1
ATOM 4780 C CA . SER B 1 179 ? 9.297 26.406 -11.039 1 93.88 179 SER B CA 1
ATOM 4781 C C . SER B 1 179 ? 10.453 25.469 -10.703 1 93.88 179 SER B C 1
ATOM 4783 O O . SER B 1 179 ? 11.57 25.906 -10.438 1 93.88 179 SER B O 1
ATOM 4785 N N . VAL B 1 180 ? 10.164 24.203 -10.695 1 95.25 180 VAL B N 1
ATOM 4786 C CA . VAL B 1 180 ? 11.156 23.203 -10.336 1 95.25 180 VAL B CA 1
ATOM 4787 C C . VAL B 1 180 ? 12.359 23.312 -11.266 1 95.25 180 VAL B C 1
ATOM 4789 O O . VAL B 1 180 ? 13.508 23.141 -10.828 1 95.25 180 VAL B O 1
ATOM 4792 N N . GLN B 1 181 ? 12.148 23.625 -12.508 1 93.88 181 GLN B N 1
ATOM 4793 C CA . GLN B 1 181 ? 13.211 23.734 -13.5 1 93.88 181 GLN B CA 1
ATOM 4794 C C . GLN B 1 181 ? 14.141 24.906 -13.203 1 93.88 181 GLN B C 1
ATOM 4796 O O . GLN B 1 181 ? 15.305 24.906 -13.609 1 93.88 181 GLN B O 1
ATOM 4801 N N . ASN B 1 182 ? 13.734 25.844 -12.484 1 93.56 182 ASN B N 1
ATOM 4802 C CA . ASN B 1 182 ? 14.484 27.094 -12.383 1 93.56 182 ASN B CA 1
ATOM 4803 C C . ASN B 1 182 ? 15.055 27.297 -10.984 1 93.56 182 ASN B C 1
ATOM 4805 O O . ASN B 1 182 ? 15.773 28.266 -10.734 1 93.56 182 ASN B O 1
ATOM 4809 N N . TYR B 1 183 ? 14.844 26.406 -10.094 1 94.88 183 TYR B N 1
ATOM 4810 C CA . TYR B 1 183 ? 15.344 26.578 -8.742 1 94.88 183 TYR B CA 1
ATOM 4811 C C . TYR B 1 183 ? 16.859 26.469 -8.703 1 94.88 183 TYR B C 1
ATOM 4813 O O . TYR B 1 183 ? 17.453 25.656 -9.414 1 94.88 183 TYR B O 1
ATOM 4821 N N . THR B 1 184 ? 17.453 27.266 -7.836 1 95.31 184 THR B N 1
ATOM 4822 C CA . THR B 1 184 ? 18.891 27.203 -7.602 1 95.31 184 THR B CA 1
ATOM 4823 C C . THR B 1 184 ? 19.203 26.422 -6.324 1 95.31 184 THR B C 1
ATOM 4825 O O . THR B 1 184 ? 18.344 26.312 -5.445 1 95.31 184 THR B O 1
ATOM 4828 N N . ALA B 1 185 ? 20.406 25.984 -6.223 1 96.38 185 ALA B N 1
ATOM 4829 C CA . ALA B 1 185 ? 20.828 25.281 -5.016 1 96.38 185 ALA B CA 1
ATOM 4830 C C . ALA B 1 185 ? 20.734 26.188 -3.793 1 96.38 185 ALA B C 1
ATOM 4832 O O . ALA B 1 185 ? 20.391 25.734 -2.699 1 96.38 185 ALA B O 1
ATOM 4833 N N . ASN B 1 186 ? 21.031 27.391 -4.039 1 95.5 186 ASN B N 1
ATOM 4834 C CA . ASN B 1 186 ? 21 28.344 -2.939 1 95.5 186 ASN B CA 1
ATOM 4835 C C . ASN B 1 186 ? 19.594 28.484 -2.367 1 95.5 186 ASN B C 1
ATOM 4837 O O . ASN B 1 186 ? 19.422 28.625 -1.154 1 95.5 186 ASN B O 1
ATOM 4841 N N . GLN B 1 187 ? 18.578 28.516 -3.145 1 95.5 187 GLN B N 1
ATOM 4842 C CA . GLN B 1 187 ? 17.203 28.594 -2.662 1 95.5 187 GLN B CA 1
ATOM 4843 C C . GLN B 1 187 ? 16.859 27.406 -1.782 1 95.5 187 GLN B C 1
ATOM 4845 O O . GLN B 1 187 ? 16.219 27.547 -0.749 1 95.5 187 GLN B O 1
ATOM 4850 N N . LEU B 1 188 ? 17.312 26.25 -2.176 1 97 188 LEU B N 1
ATOM 4851 C CA . LEU B 1 188 ? 17.062 25.047 -1.393 1 97 188 LEU B CA 1
ATOM 4852 C C . LEU B 1 188 ? 17.828 25.094 -0.068 1 97 188 LEU B C 1
ATOM 4854 O O . LEU B 1 188 ? 17.281 24.703 0.972 1 97 188 LEU B O 1
ATOM 4858 N N . ARG B 1 189 ? 19.078 25.578 -0.139 1 95.88 189 ARG B N 1
ATOM 4859 C CA . ARG B 1 189 ? 19.859 25.703 1.084 1 95.88 189 ARG B CA 1
ATOM 4860 C C . ARG B 1 189 ? 19.203 26.688 2.051 1 95.88 189 ARG B C 1
ATOM 4862 O O . ARG B 1 189 ? 19.188 26.453 3.264 1 95.88 189 ARG B O 1
ATOM 4869 N N . CYS B 1 190 ? 18.703 27.719 1.471 1 95.5 190 CYS B N 1
ATOM 4870 C CA . CYS B 1 190 ? 18.016 28.719 2.293 1 95.5 190 CYS B CA 1
ATOM 4871 C C . CYS B 1 190 ? 16.797 28.109 2.973 1 95.5 190 CYS B C 1
ATOM 4873 O O . CYS B 1 190 ? 16.562 28.328 4.164 1 95.5 190 CYS B O 1
ATOM 4875 N N . PHE B 1 191 ? 16.016 27.375 2.24 1 96.69 191 PHE B N 1
ATOM 4876 C CA . PHE B 1 191 ? 14.844 26.719 2.807 1 96.69 191 PHE B CA 1
ATOM 4877 C C . PHE B 1 191 ? 15.258 25.734 3.891 1 96.69 191 PHE B C 1
ATOM 4879 O O . PHE B 1 191 ? 14.633 25.672 4.957 1 96.69 191 PHE B O 1
ATOM 4886 N N . HIS B 1 192 ? 16.281 24.969 3.631 1 96.88 192 HIS B N 1
ATOM 4887 C CA . HIS B 1 192 ? 16.797 24.016 4.602 1 96.88 192 HIS B CA 1
ATOM 4888 C C . HIS B 1 192 ? 17.219 24.703 5.891 1 96.88 192 HIS B C 1
ATOM 4890 O O . HIS B 1 192 ? 16.766 24.344 6.977 1 96.88 192 HIS B O 1
ATOM 4896 N N . ARG B 1 193 ? 18.031 25.719 5.77 1 95.44 193 ARG B N 1
ATOM 4897 C CA . ARG B 1 193 ? 18.594 26.406 6.918 1 95.44 193 ARG B CA 1
ATOM 4898 C C . ARG B 1 193 ? 17.516 27.125 7.711 1 95.44 193 ARG B C 1
ATOM 4900 O O . ARG B 1 193 ? 17.688 27.375 8.906 1 95.44 193 ARG B O 1
ATOM 4907 N N . THR B 1 194 ? 16.484 27.406 7.062 1 95.25 194 THR B N 1
ATOM 4908 C CA . THR B 1 194 ? 15.391 28.109 7.727 1 95.25 194 THR B CA 1
ATOM 4909 C C . THR B 1 194 ? 14.531 27.125 8.516 1 95.25 194 THR B C 1
ATOM 4911 O O . THR B 1 194 ? 14.156 27.406 9.656 1 95.25 194 THR B O 1
ATOM 4914 N N . HIS B 1 195 ? 14.281 25.969 7.973 1 95.75 195 HIS B N 1
ATOM 4915 C CA . HIS B 1 195 ? 13.203 25.172 8.539 1 95.75 195 HIS B CA 1
ATOM 4916 C C . HIS B 1 195 ? 13.742 23.906 9.211 1 95.75 195 HIS B C 1
ATOM 4918 O O . HIS B 1 195 ? 13.102 23.344 10.094 1 95.75 195 HIS B O 1
ATOM 4924 N N . TYR B 1 196 ? 14.828 23.406 8.75 1 96.81 196 TYR B N 1
ATOM 4925 C CA . TYR B 1 196 ? 15.414 22.219 9.383 1 96.81 196 TYR B CA 1
ATOM 4926 C C . TYR B 1 196 ? 16.203 22.625 10.633 1 96.81 196 TYR B C 1
ATOM 4928 O O . TYR B 1 196 ? 17.422 22.453 10.68 1 96.81 196 TYR B O 1
ATOM 4936 N N . GLN B 1 197 ? 15.492 23.078 11.578 1 95.62 197 GLN B N 1
ATOM 4937 C CA . GLN B 1 197 ? 15.984 23.578 12.859 1 95.62 197 GLN B CA 1
ATOM 4938 C C . GLN B 1 197 ? 15.398 22.781 14.023 1 95.62 197 GLN B C 1
ATOM 4940 O O . GLN B 1 197 ? 14.359 22.141 13.883 1 95.62 197 GLN B O 1
ATOM 4945 N N . PRO B 1 198 ? 16 22.859 15.18 1 95.25 198 PRO B N 1
ATOM 4946 C CA . PRO B 1 198 ? 15.617 21.969 16.281 1 95.25 198 PRO B CA 1
ATOM 4947 C C . PRO B 1 198 ? 14.172 22.172 16.719 1 95.25 198 PRO B C 1
ATOM 4949 O O . PRO B 1 198 ? 13.469 21.219 17.031 1 95.25 198 PRO B O 1
ATOM 4952 N N . GLU B 1 199 ? 13.672 23.406 16.734 1 95.06 199 GLU B N 1
ATOM 4953 C CA . GLU B 1 199 ? 12.32 23.656 17.219 1 95.06 199 GLU B CA 1
ATOM 4954 C C . GLU B 1 199 ? 11.273 23.125 16.25 1 95.06 199 GLU B C 1
ATOM 4956 O O . GLU B 1 199 ? 10.102 22.969 16.609 1 95.06 199 GLU B O 1
ATOM 4961 N N . ASN B 1 200 ? 11.695 22.828 15.023 1 96.44 200 ASN B N 1
ATOM 4962 C CA . ASN B 1 200 ? 10.789 22.328 13.992 1 96.44 200 ASN B CA 1
ATOM 4963 C C . ASN B 1 200 ? 10.922 20.812 13.812 1 96.44 200 ASN B C 1
ATOM 4965 O O . ASN B 1 200 ? 10.25 20.219 12.961 1 96.44 200 ASN B O 1
ATOM 4969 N N . MET B 1 201 ? 11.766 20.188 14.633 1 97.31 201 MET B N 1
ATOM 4970 C CA . MET B 1 201 ? 12.117 18.781 14.367 1 97.31 201 MET B CA 1
ATOM 4971 C C . MET B 1 201 ? 11.727 17.891 15.531 1 97.31 201 MET B C 1
ATOM 4973 O O . MET B 1 201 ? 11.953 18.25 16.688 1 97.31 201 MET B O 1
ATOM 4977 N N . THR B 1 202 ? 11.109 16.828 15.242 1 98.31 202 THR B N 1
ATOM 4978 C CA . THR B 1 202 ? 10.781 15.773 16.188 1 98.31 202 THR B CA 1
ATOM 4979 C C . THR B 1 202 ? 11.406 14.453 15.742 1 98.31 202 THR B C 1
ATOM 4981 O O . THR B 1 202 ? 11.211 14.016 14.609 1 98.31 202 THR B O 1
ATOM 4984 N N . VAL B 1 203 ? 12.125 13.844 16.625 1 98.5 203 VAL B N 1
ATOM 4985 C CA . VAL B 1 203 ? 12.68 12.516 16.391 1 98.5 203 VAL B CA 1
ATOM 4986 C C . VAL B 1 203 ? 11.906 11.477 17.203 1 98.5 203 VAL B C 1
ATOM 4988 O O . VAL B 1 203 ? 11.75 11.617 18.422 1 98.5 203 VAL B O 1
ATOM 4991 N N . VAL B 1 204 ? 11.398 10.492 16.484 1 98.81 204 VAL B N 1
ATOM 4992 C CA . VAL B 1 204 ? 10.664 9.414 17.141 1 98.81 204 VAL B CA 1
ATOM 4993 C C . VAL B 1 204 ? 11.477 8.117 17.078 1 98.81 204 VAL B C 1
ATOM 4995 O O . VAL B 1 204 ? 11.875 7.691 15.984 1 98.81 204 VAL B O 1
ATOM 4998 N N . MET B 1 205 ? 11.727 7.523 18.203 1 98.69 205 MET B N 1
ATOM 4999 C CA . MET B 1 205 ? 12.445 6.254 18.297 1 98.69 205 MET B CA 1
ATOM 5000 C C . MET B 1 205 ? 11.578 5.184 18.953 1 98.69 205 MET B C 1
ATOM 5002 O O . MET B 1 205 ? 11.234 5.289 20.125 1 98.69 205 MET B O 1
ATOM 5006 N N . VAL B 1 206 ? 11.227 4.191 18.188 1 98.38 206 VAL B N 1
ATOM 5007 C CA . VAL B 1 206 ? 10.398 3.102 18.688 1 98.38 206 VAL B CA 1
ATOM 5008 C C . VAL B 1 206 ? 11.047 1.761 18.344 1 98.38 206 VAL B C 1
ATOM 5010 O O . VAL B 1 206 ? 11.578 1.586 17.25 1 98.38 206 VAL B O 1
ATOM 5013 N N . GLY B 1 207 ? 10.961 0.812 19.234 1 97.19 207 GLY B N 1
ATOM 5014 C CA . GLY B 1 207 ? 11.516 -0.517 19.031 1 97.19 207 GLY B CA 1
ATOM 5015 C C . GLY B 1 207 ? 12.461 -0.943 20.156 1 97.19 207 GLY B C 1
ATOM 5016 O O . GLY B 1 207 ? 12.305 -0.512 21.297 1 97.19 207 GLY B O 1
ATOM 5017 N N . ASP B 1 208 ? 13.383 -1.851 19.859 1 96.19 208 ASP B N 1
ATOM 5018 C CA . ASP B 1 208 ? 14.359 -2.336 20.828 1 96.19 208 ASP B CA 1
ATOM 5019 C C . ASP B 1 208 ? 15.492 -1.325 21.016 1 96.19 208 ASP B C 1
ATOM 5021 O O . ASP B 1 208 ? 16.641 -1.589 20.656 1 96.19 208 ASP B O 1
ATOM 5025 N N . ILE B 1 209 ? 15.109 -0.221 21.625 1 97.81 209 ILE B N 1
ATOM 5026 C CA . ILE B 1 209 ? 16 0.885 21.953 1 97.81 209 ILE B CA 1
ATOM 5027 C C . ILE B 1 209 ? 15.797 1.287 23.422 1 97.81 209 ILE B C 1
ATOM 5029 O O . ILE B 1 209 ? 14.727 1.783 23.781 1 97.81 209 ILE B O 1
ATOM 5033 N N . ARG B 1 210 ? 16.797 1.167 24.188 1 97.06 210 ARG B N 1
ATOM 5034 C CA . ARG B 1 210 ? 16.703 1.562 25.578 1 97.06 210 ARG B CA 1
ATOM 5035 C C . ARG B 1 210 ? 16.641 3.08 25.719 1 97.06 210 ARG B C 1
ATOM 5037 O O . ARG B 1 210 ? 17.25 3.805 24.922 1 97.06 210 ARG B O 1
ATOM 5044 N N . GLU B 1 211 ? 16 3.498 26.766 1 96.75 211 GLU B N 1
ATOM 5045 C CA . GLU B 1 211 ? 15.766 4.922 26.984 1 96.75 211 GLU B CA 1
ATOM 5046 C C . GLU B 1 211 ? 17.094 5.684 27.078 1 96.75 211 GLU B C 1
ATOM 5048 O O . GLU B 1 211 ? 17.266 6.719 26.422 1 96.75 211 GLU B O 1
ATOM 5053 N N . LYS B 1 212 ? 18.016 5.211 27.828 1 96.81 212 LYS B N 1
ATOM 5054 C CA . LYS B 1 212 ? 19.312 5.871 28 1 96.81 212 LYS B CA 1
ATOM 5055 C C . LYS B 1 212 ? 20.047 6.008 26.672 1 96.81 212 LYS B C 1
ATOM 5057 O O . LYS B 1 212 ? 20.656 7.043 26.406 1 96.81 212 LYS B O 1
ATOM 5062 N N . ALA B 1 213 ? 19.969 4.992 25.922 1 96.81 213 ALA B N 1
ATOM 5063 C CA . ALA B 1 213 ? 20.609 5.023 24.609 1 96.81 213 ALA B CA 1
ATOM 5064 C C . ALA B 1 213 ? 19.953 6.062 23.703 1 96.81 213 ALA B C 1
ATOM 5066 O O . ALA B 1 213 ? 20.641 6.812 23.016 1 96.81 213 ALA B O 1
ATOM 5067 N N . ALA B 1 214 ? 18.672 6.078 23.75 1 97.5 214 ALA B N 1
ATOM 5068 C CA . ALA B 1 214 ? 17.938 7.031 22.922 1 97.5 214 ALA B CA 1
ATOM 5069 C C . ALA B 1 214 ? 18.312 8.469 23.25 1 97.5 214 ALA B C 1
ATOM 5071 O O . ALA B 1 214 ? 18.562 9.273 22.359 1 97.5 214 ALA B O 1
ATOM 5072 N N . ILE B 1 215 ? 18.406 8.742 24.5 1 96.38 215 ILE B N 1
ATOM 5073 C CA . ILE B 1 215 ? 18.781 10.078 24.953 1 96.38 215 ILE B CA 1
ATOM 5074 C C . ILE B 1 215 ? 20.203 10.398 24.531 1 96.38 215 ILE B C 1
ATOM 5076 O O . ILE B 1 215 ? 20.484 11.492 24.047 1 96.38 215 ILE B O 1
ATOM 5080 N N . ALA B 1 216 ? 21.031 9.453 24.641 1 96 216 ALA B N 1
ATOM 5081 C CA . ALA B 1 216 ? 22.438 9.633 24.25 1 96 216 ALA B CA 1
ATOM 5082 C C . ALA B 1 216 ? 22.562 9.914 22.75 1 96 216 ALA B C 1
ATOM 5084 O O . ALA B 1 216 ? 23.359 10.758 22.344 1 96 216 ALA B O 1
ATOM 5085 N N . TYR B 1 217 ? 21.781 9.195 21.969 1 95.44 217 TYR B N 1
ATOM 5086 C CA . TYR B 1 217 ? 21.781 9.43 20.531 1 95.44 217 TYR B CA 1
ATOM 5087 C C . TYR B 1 217 ? 21.406 10.875 20.219 1 95.44 217 TYR B C 1
ATOM 5089 O O . TYR B 1 217 ? 22.016 11.508 19.359 1 95.44 217 TYR B O 1
ATOM 5097 N N . MET B 1 218 ? 20.422 11.375 20.875 1 95.19 218 MET B N 1
ATOM 5098 C CA . MET B 1 218 ? 19.984 12.75 20.656 1 95.19 218 MET B CA 1
ATOM 5099 C C . MET B 1 218 ? 21.078 13.75 20.969 1 95.19 218 MET B C 1
ATOM 5101 O O . MET B 1 218 ? 21.328 14.68 20.203 1 95.19 218 MET B O 1
ATOM 5105 N N . GLU B 1 219 ? 21.766 13.523 22.016 1 93.75 219 GLU B N 1
ATOM 5106 C CA . GLU B 1 219 ? 22.797 14.445 22.5 1 93.75 219 GLU B CA 1
ATOM 5107 C C . GLU B 1 219 ? 24.031 14.398 21.609 1 93.75 219 GLU B C 1
ATOM 5109 O O . GLU B 1 219 ? 24.656 15.43 21.344 1 93.75 219 GLU B O 1
ATOM 5114 N N . GLU B 1 220 ? 24.281 13.281 21.094 1 93.31 220 GLU B N 1
ATOM 5115 C CA . GLU B 1 220 ? 25.547 13.086 20.391 1 93.31 220 GLU B CA 1
ATOM 5116 C C . GLU B 1 220 ? 25.375 13.273 18.875 1 93.31 220 GLU B C 1
ATOM 5118 O O . GLU B 1 220 ? 26.297 13.734 18.203 1 93.31 220 GLU B O 1
ATOM 5123 N N . ILE B 1 221 ? 24.203 12.906 18.438 1 93.5 221 ILE B N 1
ATOM 5124 C CA . ILE B 1 221 ? 24.047 12.773 16.984 1 93.5 221 ILE B CA 1
ATOM 5125 C C . ILE B 1 221 ? 23.219 13.945 16.453 1 93.5 221 ILE B C 1
ATOM 5127 O O . ILE B 1 221 ? 23.516 14.477 15.383 1 93.5 221 ILE B O 1
ATOM 5131 N N . PHE B 1 222 ? 22.203 14.344 17.172 1 92.94 222 PHE B N 1
ATOM 5132 C CA . PHE B 1 222 ? 21.328 15.414 16.719 1 92.94 222 PHE B CA 1
ATOM 5133 C C . PHE B 1 222 ? 21.703 16.734 17.406 1 92.94 222 PHE B C 1
ATOM 5135 O O . PHE B 1 222 ? 20.844 17.391 17.984 1 92.94 222 PHE B O 1
ATOM 5142 N N . ASP B 1 223 ? 22.953 17.125 17.344 1 83.62 223 ASP B N 1
ATOM 5143 C CA . ASP B 1 223 ? 23.406 18.281 18.094 1 83.62 223 ASP B CA 1
ATOM 5144 C C . ASP B 1 223 ? 24 19.344 17.172 1 83.62 223 ASP B C 1
ATOM 5146 O O . ASP B 1 223 ? 24.234 20.484 17.578 1 83.62 223 ASP B O 1
ATOM 5150 N N . HIS B 1 224 ? 24.203 19.094 15.914 1 85.88 224 HIS B N 1
ATOM 5151 C CA . HIS B 1 224 ? 24.891 20.047 15.047 1 85.88 224 HIS B CA 1
ATOM 5152 C C . HIS B 1 224 ? 23.953 20.594 13.969 1 85.88 224 HIS B C 1
ATOM 5154 O O . HIS B 1 224 ? 24.109 20.266 12.797 1 85.88 224 HIS B O 1
ATOM 5160 N N . PHE B 1 225 ? 23.125 21.531 14.383 1 90.12 225 PHE B N 1
ATOM 5161 C CA . PHE B 1 225 ? 22.219 22.172 13.43 1 90.12 225 PHE B CA 1
ATOM 5162 C C . PHE B 1 225 ? 22.922 23.328 12.719 1 90.12 225 PHE B C 1
ATOM 5164 O O . PHE B 1 225 ? 23.812 23.953 13.281 1 90.12 225 PHE B O 1
ATOM 5171 N N . GLY B 1 226 ? 22.578 23.516 11.508 1 83.31 226 GLY B N 1
ATOM 5172 C CA . GLY B 1 226 ? 23.156 24.594 10.719 1 83.31 226 GLY B CA 1
ATOM 5173 C C . GLY B 1 226 ? 22.766 25.969 11.195 1 83.31 226 GLY B C 1
ATOM 5174 O O . GLY B 1 226 ? 21.797 26.109 11.969 1 83.31 226 GLY B O 1
ATOM 5175 N N . VAL B 1 227 ? 23.5 26.938 10.648 1 85.69 227 VAL B N 1
ATOM 5176 C CA . VAL B 1 227 ? 23.203 28.328 10.938 1 85.69 227 VAL B CA 1
ATOM 5177 C C . VAL B 1 227 ? 21.922 28.75 10.227 1 85.69 227 VAL B C 1
ATOM 5179 O O . VAL B 1 227 ? 21.734 28.453 9.047 1 85.69 227 VAL B O 1
ATOM 5182 N N . ARG B 1 228 ? 21.109 29.406 10.859 1 88.88 228 ARG B N 1
ATOM 5183 C CA . ARG B 1 228 ? 19.812 29.812 10.336 1 88.88 228 ARG B CA 1
ATOM 5184 C C . ARG B 1 228 ? 19.984 30.812 9.188 1 88.88 228 ARG B C 1
ATOM 5186 O O . ARG B 1 228 ? 20.906 31.625 9.195 1 88.88 228 ARG B O 1
ATOM 5193 N N . SER B 1 229 ? 19.219 30.531 8.227 1 84.5 229 SER B N 1
ATOM 5194 C CA . SER B 1 229 ? 19.078 31.484 7.129 1 84.5 229 SER B CA 1
ATOM 5195 C C . SER B 1 229 ? 17.672 32.062 7.066 1 84.5 229 SER B C 1
ATOM 5197 O O . SER B 1 229 ? 16.844 31.75 7.922 1 84.5 229 SER B O 1
ATOM 5199 N N . GLU B 1 230 ? 17.578 33.094 6.105 1 79.75 230 GLU B N 1
ATOM 5200 C CA . GLU B 1 230 ? 16.234 33.625 5.934 1 79.75 230 GLU B CA 1
ATOM 5201 C C . GLU B 1 230 ? 15.695 33.344 4.539 1 79.75 230 GLU B C 1
ATOM 5203 O O . GLU B 1 230 ? 16.391 33.531 3.539 1 79.75 230 GLU B O 1
ATOM 5208 N N . CYS B 1 231 ? 14.648 32.562 4.555 1 85.19 231 CYS B N 1
ATOM 5209 C CA . CYS B 1 231 ? 13.82 32.406 3.363 1 85.19 231 CYS B CA 1
ATOM 5210 C C . CYS B 1 231 ? 12.742 33.5 3.314 1 85.19 231 CYS B C 1
ATOM 5212 O O . CYS B 1 231 ? 12.391 34.062 4.344 1 85.19 231 CYS B O 1
ATOM 5214 N N . PRO B 1 232 ? 12.352 33.781 2.031 1 84.94 232 PRO B N 1
ATOM 5215 C CA . PRO B 1 232 ? 11.203 34.688 1.971 1 84.94 232 PRO B CA 1
ATOM 5216 C C . PRO B 1 232 ? 10.016 34.219 2.791 1 84.94 232 PRO B C 1
ATOM 5218 O O . PRO B 1 232 ? 9.875 33 3.02 1 84.94 232 PRO B O 1
ATOM 5221 N N . PRO B 1 233 ? 9.352 35.156 3.291 1 78.31 233 PRO B N 1
ATOM 5222 C CA . PRO B 1 233 ? 8.211 34.719 4.113 1 78.31 233 PRO B CA 1
ATOM 5223 C C . PRO B 1 233 ? 7.102 34.062 3.297 1 78.31 233 PRO B C 1
ATOM 5225 O O . PRO B 1 233 ? 7 34.312 2.09 1 78.31 233 PRO B O 1
ATOM 5228 N N . THR B 1 234 ? 6.426 33.188 3.959 1 80.88 234 THR B N 1
ATOM 5229 C CA . THR B 1 234 ? 5.219 32.594 3.414 1 80.88 234 THR B CA 1
ATOM 5230 C C . THR B 1 234 ? 3.992 33.438 3.736 1 80.88 234 THR B C 1
ATOM 5232 O O . THR B 1 234 ? 3.816 33.875 4.875 1 80.88 234 THR B O 1
ATOM 5235 N N . THR B 1 235 ? 3.307 33.875 2.684 1 74.94 235 THR B N 1
ATOM 5236 C CA . THR B 1 235 ? 2.043 34.562 2.967 1 74.94 235 THR B CA 1
ATOM 5237 C C . THR B 1 235 ? 0.957 33.531 3.312 1 74.94 235 THR B C 1
ATOM 5239 O O . THR B 1 235 ? 0.6 32.688 2.482 1 74.94 235 THR B O 1
ATOM 5242 N N . ARG B 1 236 ? 0.706 33.469 4.551 1 72.88 236 ARG B N 1
ATOM 5243 C CA . ARG B 1 236 ? -0.364 32.562 4.953 1 72.88 236 ARG B CA 1
ATOM 5244 C C . ARG B 1 236 ? -1.733 33.188 4.715 1 72.88 236 ARG B C 1
ATOM 5246 O O . ARG B 1 236 ? -2.082 34.188 5.344 1 72.88 236 ARG B O 1
ATOM 5253 N N . LEU B 1 237 ? -2.273 32.781 3.693 1 75.81 237 LEU B N 1
ATOM 5254 C CA . LEU B 1 237 ? -3.652 33.219 3.506 1 75.81 237 LEU B CA 1
ATOM 5255 C C . LEU B 1 237 ? -4.617 32.312 4.262 1 75.81 237 LEU B C 1
ATOM 5257 O O . LEU B 1 237 ? -4.402 31.094 4.34 1 75.81 237 LEU B O 1
ATOM 5261 N N . PRO B 1 238 ? -5.531 32.969 4.914 1 77.5 238 PRO B N 1
ATOM 5262 C CA . PRO B 1 238 ? -6.504 32.125 5.633 1 77.5 238 PRO B CA 1
ATOM 5263 C C . PRO B 1 238 ? -7.242 31.156 4.715 1 77.5 238 PRO B C 1
ATOM 5265 O O . PRO B 1 238 ? -7.496 31.484 3.551 1 77.5 238 PRO B O 1
ATOM 5268 N N . ASN B 1 239 ? -7.402 30.016 5.195 1 79.88 239 ASN B N 1
ATOM 5269 C CA . ASN B 1 239 ? -8.18 29 4.48 1 79.88 239 ASN B CA 1
ATOM 5270 C C . ASN B 1 239 ? -9.68 29.234 4.652 1 79.88 239 ASN B C 1
ATOM 5272 O O . ASN B 1 239 ? -10.195 29.188 5.77 1 79.88 239 ASN B O 1
ATOM 5276 N N . HIS B 1 240 ? -10.344 29.641 3.574 1 83.19 240 HIS B N 1
ATOM 5277 C CA . HIS B 1 240 ? -11.797 29.828 3.613 1 83.19 240 HIS B CA 1
ATOM 5278 C C . HIS B 1 240 ? -12.516 28.594 3.061 1 83.19 240 HIS B C 1
ATOM 5280 O O . HIS B 1 240 ? -12.266 28.188 1.93 1 83.19 240 HIS B O 1
ATOM 5286 N N . PRO B 1 241 ? -13.367 28.125 3.969 1 91 241 PRO B N 1
ATOM 5287 C CA . PRO B 1 241 ? -14.133 26.984 3.482 1 91 241 PRO B CA 1
ATOM 5288 C C . PRO B 1 241 ? -15 27.312 2.268 1 91 241 PRO B C 1
ATOM 5290 O O . PRO B 1 241 ? -15.406 28.469 2.096 1 91 241 PRO B O 1
ATOM 5293 N N . ILE B 1 242 ? -15.25 26.359 1.51 1 94.44 242 ILE B N 1
ATOM 5294 C CA . ILE B 1 242 ? -16.062 26.5 0.307 1 94.44 242 ILE B CA 1
ATOM 5295 C C . ILE B 1 242 ? -17.484 26.922 0.689 1 94.44 242 ILE B C 1
ATOM 5297 O O . ILE B 1 242 ? -18.031 26.453 1.685 1 94.44 242 ILE B O 1
ATOM 5301 N N . GLN B 1 243 ? -18.094 27.859 -0.127 1 95 243 GLN B N 1
ATOM 5302 C CA . GLN B 1 243 ? -19.375 28.438 0.262 1 95 243 GLN B CA 1
ATOM 5303 C C . GLN B 1 243 ? -20.469 28.078 -0.739 1 95 243 GLN B C 1
ATOM 5305 O O . GLN B 1 243 ? -21.641 28.312 -0.487 1 95 243 GLN B O 1
ATOM 5310 N N . THR B 1 244 ? -20.062 27.594 -1.872 1 97.19 244 THR B N 1
ATOM 5311 C CA . THR B 1 244 ? -20.984 27.172 -2.918 1 97.19 244 THR B CA 1
ATOM 5312 C C . THR B 1 244 ? -20.516 25.875 -3.562 1 97.19 244 THR B C 1
ATOM 5314 O O . THR B 1 244 ? -19.438 25.359 -3.221 1 97.19 244 THR B O 1
ATOM 5317 N N . ILE B 1 245 ? -21.406 25.406 -4.367 1 98.19 245 ILE B N 1
ATOM 5318 C CA . ILE B 1 245 ? -20.984 24.234 -5.125 1 98.19 245 ILE B CA 1
ATOM 5319 C C . ILE B 1 245 ? -20.047 24.656 -6.25 1 98.19 245 ILE B C 1
ATOM 5321 O O . ILE B 1 245 ? -20.359 25.531 -7.039 1 98.19 245 ILE B O 1
ATOM 5325 N N . LYS B 1 246 ? -18.891 24.156 -6.289 1 98.31 246 LYS B N 1
ATOM 5326 C CA . LYS B 1 246 ? -17.938 24.344 -7.375 1 98.31 246 LYS B CA 1
ATOM 5327 C C . LYS B 1 246 ? -17.688 23.047 -8.133 1 98.31 246 LYS B C 1
ATOM 5329 O O . LYS B 1 246 ? -17.453 22 -7.527 1 98.31 246 LYS B O 1
ATOM 5334 N N . ARG B 1 247 ? -17.75 23.156 -9.477 1 97.94 247 ARG B N 1
ATOM 5335 C CA . ARG B 1 247 ? -17.656 21.953 -10.305 1 97.94 247 ARG B CA 1
ATOM 5336 C C . ARG B 1 247 ? -16.516 22.078 -11.32 1 97.94 247 ARG B C 1
ATOM 5338 O O . ARG B 1 247 ? -16.219 23.188 -11.789 1 97.94 247 ARG B O 1
ATOM 5345 N N . GLU B 1 248 ? -15.898 20.969 -11.547 1 97.88 248 GLU B N 1
ATOM 5346 C CA . GLU B 1 248 ? -14.922 20.844 -12.625 1 97.88 248 GLU B CA 1
ATOM 5347 C C . GLU B 1 248 ? -15.023 19.484 -13.32 1 97.88 248 GLU B C 1
ATOM 5349 O O . GLU B 1 248 ? -15.188 18.453 -12.664 1 97.88 248 GLU B O 1
ATOM 5354 N N . THR B 1 249 ? -15 19.469 -14.664 1 96.88 249 THR B N 1
ATOM 5355 C CA . THR B 1 249 ? -14.984 18.234 -15.453 1 96.88 249 THR B CA 1
ATOM 5356 C C . THR B 1 249 ? -13.68 18.109 -16.234 1 96.88 249 THR B C 1
ATOM 5358 O O . THR B 1 249 ? -13.297 19.016 -16.969 1 96.88 249 THR B O 1
ATOM 5361 N N . LEU B 1 250 ? -13.031 17.016 -15.953 1 96.06 250 LEU B N 1
ATOM 5362 C CA . LEU B 1 250 ? -11.812 16.703 -16.703 1 96.06 250 LEU B CA 1
ATOM 5363 C C . LEU B 1 250 ? -12.07 15.594 -17.719 1 96.06 250 LEU B C 1
ATOM 5365 O O . LEU B 1 250 ? -12.602 14.539 -17.375 1 96.06 250 LEU B O 1
ATOM 5369 N N . ARG B 1 251 ? -11.641 15.867 -18.938 1 94.38 251 ARG 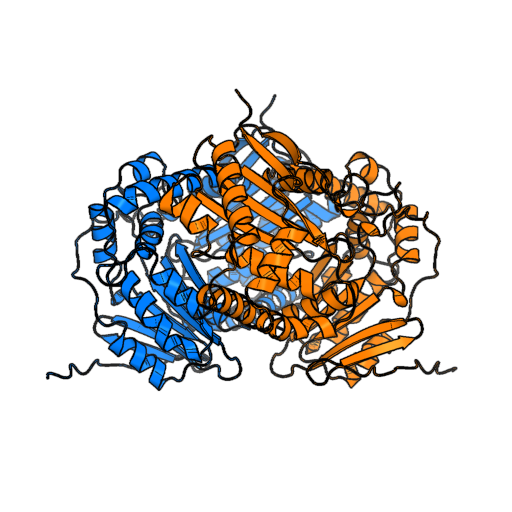B N 1
ATOM 5370 C CA . ARG B 1 251 ? -11.758 14.875 -20 1 94.38 251 ARG B CA 1
ATOM 5371 C C . ARG B 1 251 ? -10.422 14.211 -20.281 1 94.38 251 ARG B C 1
ATOM 5373 O O . ARG B 1 251 ? -9.477 14.859 -20.734 1 94.38 251 ARG B O 1
ATOM 5380 N N . ILE B 1 252 ? -10.391 12.922 -20.047 1 91.12 252 ILE B N 1
ATOM 5381 C CA . ILE B 1 252 ? -9.156 12.148 -20.156 1 91.12 252 ILE B CA 1
ATOM 5382 C C . ILE B 1 252 ? -9.258 11.164 -21.312 1 91.12 252 ILE B C 1
ATOM 5384 O O . ILE B 1 252 ? -10.203 10.375 -21.391 1 91.12 252 ILE B O 1
ATOM 5388 N N . PRO B 1 253 ? -8.25 11.172 -22.188 1 87.56 253 PRO B N 1
ATOM 5389 C CA . PRO B 1 253 ? -8.312 10.242 -23.328 1 87.56 253 PRO B CA 1
ATOM 5390 C C . PRO B 1 253 ? -8.344 8.781 -22.875 1 87.56 253 PRO B C 1
ATOM 5392 O O . PRO B 1 253 ? -7.559 8.367 -22.031 1 87.56 253 PRO B O 1
ATOM 5395 N N . GLU B 1 254 ? -9.328 8.031 -23.453 1 84.94 254 GLU B N 1
ATOM 5396 C CA . GLU B 1 254 ? -9.469 6.582 -23.328 1 84.94 254 GLU B CA 1
ATOM 5397 C C . GLU B 1 254 ? -9.664 6.176 -21.859 1 84.94 254 GLU B C 1
ATOM 5399 O O . GLU B 1 254 ? -9.227 5.102 -21.453 1 84.94 254 GLU B O 1
ATOM 5404 N N . LEU B 1 255 ? -10.156 7.062 -21.141 1 89.19 255 LEU B N 1
ATOM 5405 C CA . LEU B 1 255 ? -10.477 6.711 -19.766 1 89.19 255 LEU B CA 1
ATOM 5406 C C . LEU B 1 255 ? -11.523 5.605 -19.703 1 89.19 255 LEU B C 1
ATOM 5408 O O . LEU B 1 255 ? -12.508 5.645 -20.453 1 89.19 255 LEU B O 1
ATOM 5412 N N . GLY B 1 256 ? -11.305 4.637 -18.891 1 88.56 256 GLY B N 1
ATOM 5413 C CA . GLY B 1 256 ? -12.32 3.615 -18.641 1 88.56 256 GLY B CA 1
ATOM 5414 C C . GLY B 1 256 ? -13.547 4.148 -17.938 1 88.56 256 GLY B C 1
ATOM 5415 O O . GLY B 1 256 ? -14.211 5.059 -18.422 1 88.56 256 GLY B O 1
ATOM 5416 N N . PRO B 1 257 ? -13.773 3.646 -16.781 1 89.38 257 PRO B N 1
ATOM 5417 C CA . PRO B 1 257 ? -14.945 4.121 -16.047 1 89.38 257 PRO B CA 1
ATOM 5418 C C . PRO B 1 257 ? -14.812 5.574 -15.602 1 89.38 257 PRO B C 1
ATOM 5420 O O . PRO B 1 257 ? -13.727 6.008 -15.211 1 89.38 257 PRO B O 1
ATOM 5423 N N . SER B 1 258 ? -15.953 6.266 -15.672 1 93.56 258 SER B N 1
ATOM 5424 C CA . SER B 1 258 ? -15.977 7.621 -15.141 1 93.56 258 SER B CA 1
ATOM 5425 C C . SER B 1 258 ? -15.828 7.625 -13.625 1 93.56 258 SER B C 1
ATOM 5427 O O . SER B 1 258 ? -16.172 6.641 -12.961 1 93.56 258 SER B O 1
ATOM 5429 N N . ARG B 1 259 ? -15.266 8.758 -13.117 1 95.38 259 ARG B N 1
ATOM 5430 C CA . ARG B 1 259 ? -15.086 8.938 -11.68 1 95.38 259 ARG B CA 1
ATOM 5431 C C . ARG B 1 259 ? -15.766 10.211 -11.195 1 95.38 259 ARG B C 1
ATOM 5433 O O . ARG B 1 259 ? -15.734 11.234 -11.883 1 95.38 259 ARG B O 1
ATOM 5440 N N . LEU B 1 260 ? -16.406 10.117 -10.094 1 97.88 260 LEU B N 1
ATOM 5441 C CA . LEU B 1 260 ? -16.953 11.273 -9.406 1 97.88 260 LEU B CA 1
ATOM 5442 C C . LEU B 1 260 ? -16.344 11.43 -8.016 1 97.88 260 LEU B C 1
ATOM 5444 O O . LEU B 1 260 ? -16.375 10.492 -7.219 1 97.88 260 LEU B O 1
ATOM 5448 N N . THR B 1 261 ? -15.758 12.602 -7.754 1 98.5 261 THR B N 1
ATOM 5449 C CA . THR B 1 261 ? -15.195 12.891 -6.438 1 98.5 261 THR B CA 1
ATOM 5450 C C . THR B 1 261 ? -15.82 14.148 -5.848 1 98.5 261 THR B C 1
ATOM 5452 O O . THR B 1 261 ? -15.828 15.203 -6.488 1 98.5 261 THR B O 1
ATOM 5455 N N . MET B 1 262 ? -16.328 14.008 -4.707 1 98.81 262 MET B N 1
ATOM 5456 C CA . MET B 1 262 ? -16.859 15.141 -3.941 1 98.81 262 MET B CA 1
ATOM 5457 C C . MET B 1 262 ? -15.992 15.406 -2.713 1 98.81 262 MET B C 1
ATOM 5459 O O . MET B 1 262 ? -15.43 14.477 -2.129 1 98.81 262 MET B O 1
ATOM 5463 N N . GLY B 1 263 ? -15.898 16.703 -2.371 1 98.75 263 GLY B N 1
ATOM 5464 C CA . GLY B 1 263 ? -15.07 17.062 -1.229 1 98.75 263 GLY B CA 1
ATOM 5465 C C . GLY B 1 263 ? -15.633 18.203 -0.412 1 98.75 263 GLY B C 1
ATOM 5466 O O . GLY B 1 263 ? -16.281 19.094 -0.956 1 98.75 263 GLY B O 1
ATOM 5467 N N . TRP B 1 264 ? -15.391 18.172 0.887 1 98.75 264 TRP B N 1
ATOM 5468 C CA . TRP B 1 264 ? -15.758 19.219 1.851 1 98.75 264 TRP B CA 1
ATOM 5469 C C . TRP B 1 264 ? -14.555 19.609 2.703 1 98.75 264 TRP B C 1
ATOM 5471 O O . TRP B 1 264 ? -13.695 18.781 3 1 98.75 264 TRP B O 1
ATOM 5481 N N . ASN B 1 265 ? -14.508 20.844 3.084 1 97.75 265 ASN B N 1
ATOM 5482 C CA . ASN B 1 265 ? -13.508 21.281 4.055 1 97.75 265 ASN B CA 1
ATOM 5483 C C . ASN B 1 265 ? -13.852 20.812 5.465 1 97.75 265 ASN B C 1
ATOM 5485 O O . ASN B 1 265 ? -15 20.938 5.902 1 97.75 265 ASN B O 1
ATOM 5489 N N . GLY B 1 266 ? -12.906 20.188 6.145 1 96.94 266 GLY B N 1
ATOM 5490 C CA . GLY B 1 266 ? -13.008 19.906 7.566 1 96.94 266 GLY B CA 1
ATOM 5491 C C . GLY B 1 266 ? -12.164 20.828 8.422 1 96.94 266 GLY B C 1
ATOM 5492 O O . GLY B 1 266 ? -11.359 21.609 7.895 1 96.94 266 GLY B O 1
ATOM 5493 N N . PRO B 1 267 ? -12.398 20.75 9.742 1 96.31 267 PRO B N 1
ATOM 5494 C CA . PRO B 1 267 ? -11.633 21.625 10.641 1 96.31 267 PRO B CA 1
ATOM 5495 C C . PRO B 1 267 ? -10.188 21.156 10.812 1 96.31 267 PRO B C 1
ATOM 5497 O O . PRO B 1 267 ? -9.852 20.016 10.445 1 96.31 267 PRO B O 1
ATOM 5500 N N . GLY B 1 268 ? -9.328 22.047 11.32 1 95.88 268 GLY B N 1
ATOM 5501 C CA . GLY B 1 268 ? -7.949 21.703 11.609 1 95.88 268 GLY B CA 1
ATOM 5502 C C . GLY B 1 268 ? -7.793 20.891 12.875 1 95.88 268 GLY B C 1
ATOM 5503 O O . GLY B 1 268 ? -8.781 20.516 13.508 1 95.88 268 GLY B O 1
ATOM 5504 N N . ILE B 1 269 ? -6.582 20.625 13.211 1 96.31 269 ILE B N 1
ATOM 5505 C CA . ILE B 1 269 ? -6.23 19.734 14.312 1 96.31 269 ILE B CA 1
ATOM 5506 C C . ILE B 1 269 ? -6.695 20.344 15.633 1 96.31 269 ILE B C 1
ATOM 5508 O O . ILE B 1 269 ? -6.863 19.625 16.625 1 96.31 269 ILE B O 1
ATOM 5512 N N . ASP B 1 270 ? -6.953 21.609 15.68 1 95.06 270 ASP B N 1
ATOM 5513 C CA . ASP B 1 270 ? -7.402 22.297 16.891 1 95.06 270 ASP B CA 1
ATOM 5514 C C . ASP B 1 270 ? -8.789 21.812 17.312 1 95.06 270 ASP B C 1
ATOM 5516 O O . ASP B 1 270 ? -9.195 21.984 18.453 1 95.06 270 ASP B O 1
ATOM 5520 N N . ARG B 1 271 ? -9.477 21.234 16.406 1 96.38 271 ARG B N 1
ATOM 5521 C CA . ARG B 1 271 ? -10.781 20.656 16.688 1 96.38 271 ARG B CA 1
ATOM 5522 C C . ARG B 1 271 ? -10.75 19.141 16.5 1 96.38 271 ARG B C 1
ATOM 5524 O O . ARG B 1 271 ? -11.57 18.578 15.766 1 96.38 271 ARG B O 1
ATOM 5531 N N . LEU B 1 272 ? -9.961 18.516 17.219 1 95.44 272 LEU B N 1
ATOM 5532 C CA . LEU B 1 272 ? -9.703 17.094 17.062 1 95.44 272 LEU B CA 1
ATOM 5533 C C . LEU B 1 272 ? -10.977 16.281 17.25 1 95.44 272 LEU B C 1
ATOM 5535 O O . LEU B 1 272 ? -11.219 15.312 16.531 1 95.44 272 LEU B O 1
ATOM 5539 N N . GLN B 1 273 ? -11.805 16.672 18.188 1 96.38 273 GLN B N 1
ATOM 5540 C CA . GLN B 1 273 ? -13.039 15.938 18.438 1 96.38 273 GLN B CA 1
ATOM 5541 C C . GLN B 1 273 ? -13.938 15.938 17.203 1 96.38 273 GLN B C 1
ATOM 5543 O O . GLN B 1 273 ? -14.484 14.898 16.828 1 96.38 273 GLN B O 1
ATOM 5548 N N . ASP B 1 274 ? -14.062 17.078 16.594 1 97.75 274 ASP B N 1
ATOM 5549 C CA . ASP B 1 274 ? -14.859 17.172 15.367 1 97.75 274 ASP B CA 1
ATOM 5550 C C . ASP B 1 274 ? -14.266 16.297 14.266 1 97.75 274 ASP B C 1
ATOM 5552 O O . ASP B 1 274 ? -15 15.648 13.508 1 97.75 274 ASP B O 1
ATOM 5556 N N . ASN B 1 275 ? -12.945 16.375 14.195 1 97.88 275 ASN B N 1
ATOM 5557 C CA . ASN B 1 275 ? -12.273 15.57 13.172 1 97.88 275 ASN B CA 1
ATOM 5558 C C . ASN B 1 275 ? -12.57 14.086 13.336 1 97.88 275 ASN B C 1
ATOM 5560 O O . ASN B 1 275 ? -12.844 13.391 12.359 1 97.88 275 ASN B O 1
ATOM 5564 N N . ILE B 1 276 ? -12.531 13.602 14.523 1 97.56 276 ILE B N 1
ATOM 5565 C CA . ILE B 1 276 ? -12.781 12.195 14.789 1 97.56 276 ILE B CA 1
ATOM 5566 C C . ILE B 1 276 ? -14.242 11.867 14.508 1 97.56 276 ILE B C 1
ATOM 5568 O O . ILE B 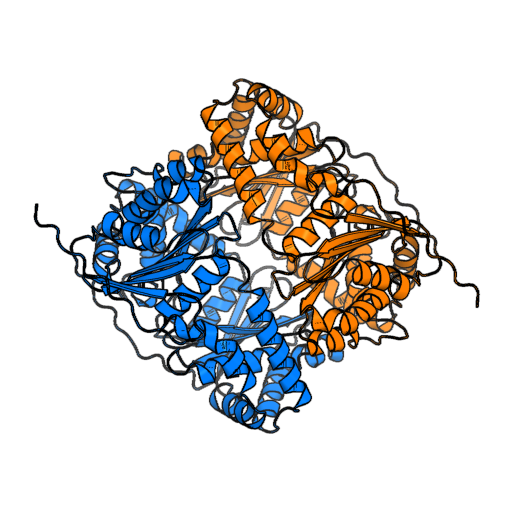1 276 ? -14.562 10.781 14.008 1 97.56 276 ILE B O 1
ATOM 5572 N N . GLY B 1 277 ? -15.141 12.789 14.82 1 98.25 277 GLY B N 1
ATOM 5573 C CA . GLY B 1 277 ? -16.531 12.633 14.43 1 98.25 277 GLY B CA 1
ATOM 5574 C C . GLY B 1 277 ? -16.734 12.531 12.93 1 98.25 277 GLY B C 1
ATOM 5575 O O . GLY B 1 277 ? -17.578 11.766 12.461 1 98.25 277 GLY B O 1
ATOM 5576 N N . LEU B 1 278 ? -15.977 13.305 12.203 1 98.5 278 LEU B N 1
ATOM 5577 C CA . LEU B 1 278 ? -16.047 13.25 10.75 1 98.5 278 LEU B CA 1
ATOM 5578 C C . LEU B 1 278 ? -15.5 11.922 10.227 1 98.5 278 LEU B C 1
ATOM 5580 O O . LEU B 1 278 ? -15.969 11.406 9.211 1 98.5 278 LEU B O 1
ATOM 5584 N N . ASP B 1 279 ? -14.523 11.359 10.898 1 97.94 279 ASP B N 1
ATOM 5585 C CA . ASP B 1 279 ? -14.078 10.008 10.586 1 97.94 279 ASP B CA 1
ATOM 5586 C C . ASP B 1 279 ? -15.211 9.008 10.742 1 97.94 279 ASP B C 1
ATOM 5588 O O . ASP B 1 279 ? -15.375 8.102 9.914 1 97.94 279 ASP B O 1
ATOM 5592 N N . LEU B 1 280 ? -15.922 9.148 11.781 1 98.12 280 LEU B N 1
ATOM 5593 C CA . LEU B 1 280 ? -17.078 8.281 12.016 1 98.12 280 LEU B CA 1
ATOM 5594 C C . LEU B 1 280 ? -18.094 8.43 10.891 1 98.12 280 LEU B C 1
ATOM 5596 O O . LEU B 1 280 ? -18.625 7.438 10.398 1 98.12 280 LEU B O 1
ATOM 5600 N N . LEU B 1 281 ? -18.328 9.656 10.531 1 98.62 281 LEU B N 1
ATOM 5601 C CA . LEU B 1 281 ? -19.266 9.906 9.453 1 98.62 281 LEU B CA 1
ATOM 5602 C C . LEU B 1 281 ? -18.797 9.281 8.148 1 98.62 281 LEU B C 1
ATOM 5604 O O . LEU B 1 281 ? -19.609 8.797 7.355 1 98.62 281 LEU B O 1
ATOM 5608 N N . ALA B 1 282 ? -17.531 9.344 7.918 1 98.56 282 ALA B N 1
ATOM 5609 C CA . ALA B 1 282 ? -16.969 8.719 6.719 1 98.56 282 ALA B CA 1
ATOM 5610 C C . ALA B 1 282 ? -17.25 7.215 6.703 1 98.56 282 ALA B C 1
ATOM 5612 O O . ALA B 1 282 ? -17.609 6.656 5.664 1 98.56 282 ALA B O 1
ATOM 5613 N N . VAL B 1 283 ? -17.109 6.59 7.832 1 97.5 283 VAL B N 1
ATOM 5614 C CA . VAL B 1 283 ? -17.359 5.16 7.945 1 97.5 283 VAL B CA 1
ATOM 5615 C C . VAL B 1 283 ? -18.844 4.883 7.684 1 97.5 283 VAL B C 1
ATOM 5617 O O . VAL B 1 283 ? -19.188 3.949 6.957 1 97.5 283 VAL B O 1
ATOM 5620 N N . VAL B 1 284 ? -19.688 5.695 8.18 1 97.94 284 VAL B N 1
ATOM 5621 C CA . VAL B 1 284 ? -21.141 5.523 8.062 1 97.94 284 VAL B CA 1
ATOM 5622 C C . VAL B 1 284 ? -21.562 5.68 6.609 1 97.94 284 VAL B C 1
ATOM 5624 O O . VAL B 1 284 ? -22.422 4.93 6.121 1 97.94 284 VAL B O 1
ATOM 5627 N N . LEU B 1 285 ? -20.953 6.574 5.949 1 98.44 285 LEU B N 1
ATOM 5628 C CA . LEU B 1 285 ? -21.391 6.906 4.602 1 98.44 285 LEU B CA 1
ATOM 5629 C C . LEU B 1 285 ? -20.875 5.887 3.592 1 98.44 285 LEU B C 1
ATOM 5631 O O . LEU B 1 285 ? -21.641 5.336 2.807 1 98.44 285 LEU B O 1
ATOM 5635 N N . ALA B 1 286 ? -19.547 5.645 3.598 1 97.56 286 ALA B N 1
ATOM 5636 C CA . ALA B 1 286 ? -19 4.738 2.588 1 97.56 286 ALA B CA 1
ATOM 5637 C C . ALA B 1 286 ? -17.703 4.102 3.064 1 97.56 286 ALA B C 1
ATOM 5639 O O . ALA B 1 286 ? -16.828 3.797 2.258 1 97.56 286 ALA B O 1
ATOM 5640 N N . GLY B 1 287 ? -17.547 3.926 4.309 1 94.88 287 GLY B N 1
ATOM 5641 C CA . GLY B 1 287 ? -16.281 3.443 4.848 1 94.88 287 GLY B CA 1
ATOM 5642 C C . GLY B 1 287 ? -16.25 1.938 5.016 1 94.88 287 GLY B C 1
ATOM 5643 O O . GLY B 1 287 ? -15.258 1.39 5.516 1 94.88 287 GLY B O 1
ATOM 5644 N N . SER B 1 288 ? -17.266 1.286 4.672 1 92.25 288 SER B N 1
ATOM 5645 C CA . SER B 1 288 ? -17.328 -0.168 4.777 1 92.25 288 SER B CA 1
ATOM 5646 C C . SER B 1 288 ? -18.328 -0.746 3.785 1 92.25 288 SER B C 1
ATOM 5648 O O . SER B 1 288 ? -19.031 -0.001 3.092 1 92.25 288 SER B O 1
ATOM 5650 N N . HIS B 1 289 ? -18.406 -2.027 3.754 1 90.62 289 HIS B N 1
ATOM 5651 C CA . HIS B 1 289 ? -19.297 -2.686 2.811 1 90.62 289 HIS B CA 1
ATOM 5652 C C . HIS B 1 289 ? -20.766 -2.455 3.186 1 90.62 289 HIS B C 1
ATOM 5654 O O . HIS B 1 289 ? -21.641 -2.412 2.312 1 90.62 289 HIS B O 1
ATOM 5660 N N . CYS B 1 290 ? -21 -2.273 4.438 1 92.12 290 CYS B N 1
ATOM 5661 C CA . CYS B 1 290 ? -22.375 -2.129 4.918 1 92.12 290 CYS B CA 1
ATOM 5662 C C . CYS B 1 290 ? -22.781 -0.661 4.988 1 92.12 290 CYS B C 1
ATOM 5664 O O . CYS B 1 290 ? -23.906 -0.338 5.379 1 92.12 290 CYS B O 1
ATOM 5666 N N . ALA B 1 291 ? -21.906 0.164 4.59 1 96.19 291 ALA B N 1
ATOM 5667 C CA . ALA B 1 291 ? -22.156 1.599 4.688 1 96.19 291 ALA B CA 1
ATOM 5668 C C . ALA B 1 291 ? -23.312 2.014 3.768 1 96.19 291 ALA B C 1
ATOM 5670 O O . ALA B 1 291 ? -23.594 1.332 2.783 1 96.19 291 ALA B O 1
ATOM 5671 N N . ARG B 1 292 ? -23.891 3.125 4.059 1 97.25 292 ARG B N 1
ATOM 5672 C CA . ARG B 1 292 ? -25.125 3.58 3.43 1 97.25 292 ARG B CA 1
ATOM 5673 C C . ARG B 1 292 ? -24.953 3.709 1.92 1 97.25 292 ARG B C 1
ATOM 5675 O O . ARG B 1 292 ? -25.75 3.16 1.153 1 97.25 292 ARG B O 1
ATOM 5682 N N . LEU B 1 293 ? -23.906 4.355 1.549 1 98.06 293 LEU B N 1
ATOM 5683 C CA . LEU B 1 293 ? -23.75 4.656 0.13 1 98.06 293 LEU B CA 1
ATOM 5684 C C . LEU B 1 293 ? -23.312 3.416 -0.646 1 98.06 293 LEU B C 1
ATOM 5686 O O . LEU B 1 293 ? -23.656 3.266 -1.822 1 98.06 293 LEU B O 1
ATOM 5690 N N . VAL B 1 294 ? -22.594 2.521 -0.033 1 95.69 294 VAL B N 1
ATOM 5691 C CA . VAL B 1 294 ? -22.219 1.269 -0.686 1 95.69 294 VAL B CA 1
ATOM 5692 C C . VAL B 1 294 ? -23.469 0.434 -0.942 1 95.69 294 VAL B C 1
ATOM 5694 O O . VAL B 1 294 ? -23.688 -0.044 -2.059 1 95.69 294 VAL B O 1
ATOM 5697 N N . GLN B 1 295 ? -24.328 0.327 0.049 1 94.25 295 GLN B N 1
ATOM 5698 C CA . GLN B 1 295 ? -25.547 -0.442 -0.089 1 94.25 295 GLN B CA 1
ATOM 5699 C C . GLN B 1 295 ? -26.469 0.177 -1.138 1 94.25 295 GLN B C 1
ATOM 5701 O O . GLN B 1 295 ? -26.953 -0.516 -2.037 1 94.25 295 GLN B O 1
ATOM 5706 N N . ARG B 1 296 ? -26.625 1.432 -1.121 1 95.94 296 ARG B N 1
ATOM 5707 C CA . ARG B 1 296 ? -27.594 2.113 -1.977 1 95.94 296 ARG B CA 1
ATOM 5708 C C . ARG B 1 296 ? -27.094 2.195 -3.414 1 95.94 296 ARG B C 1
ATOM 5710 O O . ARG B 1 296 ? -27.781 1.755 -4.34 1 95.94 296 ARG B O 1
ATOM 5717 N N . LEU B 1 297 ? -25.875 2.631 -3.574 1 95.44 297 LEU B N 1
ATOM 5718 C CA . LEU B 1 297 ? -25.406 2.984 -4.91 1 95.44 297 LEU B CA 1
ATOM 5719 C C . LEU B 1 297 ? -24.797 1.772 -5.613 1 95.44 297 LEU B C 1
ATOM 5721 O O . LEU B 1 297 ? -24.906 1.646 -6.836 1 95.44 297 LEU B O 1
ATOM 5725 N N . ARG B 1 298 ? -24.141 0.899 -4.883 1 90.81 298 ARG B N 1
ATOM 5726 C CA . ARG B 1 298 ? -23.484 -0.249 -5.496 1 90.81 298 ARG B CA 1
ATOM 5727 C C . ARG B 1 298 ? -24.406 -1.469 -5.5 1 90.81 298 ARG B C 1
ATOM 5729 O O . ARG B 1 298 ? -24.656 -2.059 -6.555 1 90.81 298 ARG B O 1
ATOM 5736 N N . GLU B 1 299 ? -24.984 -1.796 -4.359 1 87.75 299 GLU B N 1
ATOM 5737 C CA . GLU B 1 299 ? -25.703 -3.053 -4.223 1 87.75 299 GLU B CA 1
ATOM 5738 C C . GLU B 1 299 ? -27.125 -2.928 -4.758 1 87.75 299 GLU B C 1
ATOM 5740 O O . GLU B 1 299 ? -27.609 -3.816 -5.461 1 87.75 299 GLU B O 1
ATOM 5745 N N . GLU B 1 300 ? -27.828 -1.834 -4.461 1 90.19 300 GLU B N 1
ATOM 5746 C CA . GLU B 1 300 ? -29.25 -1.704 -4.805 1 90.19 300 GLU B CA 1
ATOM 5747 C C . GLU B 1 300 ? -29.422 -1.122 -6.203 1 90.19 300 GLU B C 1
ATOM 5749 O O . GLU B 1 300 ? -30.125 -1.698 -7.039 1 90.19 300 GLU B O 1
ATOM 5754 N N . LEU B 1 301 ? -28.688 -0.02 -6.48 1 90.75 301 LEU B N 1
ATOM 5755 C CA . LEU B 1 301 ? -28.969 0.708 -7.711 1 90.75 301 LEU B CA 1
ATOM 5756 C C . LEU B 1 301 ? -27.984 0.315 -8.812 1 90.75 301 LEU B C 1
ATOM 5758 O O . LEU B 1 301 ? -28.25 0.553 -9.992 1 90.75 301 LEU B O 1
ATOM 5762 N N . GLY B 1 302 ? -26.781 -0.183 -8.438 1 87.94 302 GLY B N 1
ATOM 5763 C CA . GLY B 1 302 ? -25.781 -0.582 -9.414 1 87.94 302 GLY B CA 1
ATOM 5764 C C . GLY B 1 302 ? -25.219 0.584 -10.203 1 87.94 302 GLY B C 1
ATOM 5765 O O . GLY B 1 302 ? -24.828 0.426 -11.359 1 87.94 302 GLY B O 1
ATOM 5766 N N . LEU B 1 303 ? -25.188 1.762 -9.586 1 92.06 303 LEU B N 1
ATOM 5767 C CA . LEU B 1 303 ? -24.75 2.969 -10.281 1 92.06 303 LEU B CA 1
ATOM 5768 C C . LEU B 1 303 ? -23.25 3.139 -10.203 1 92.06 303 LEU B C 1
ATOM 5770 O O . LEU B 1 303 ? -22.656 3.908 -10.969 1 92.06 303 LEU B O 1
ATOM 5774 N N . VAL B 1 304 ? -22.641 2.406 -9.219 1 93.38 304 VAL B N 1
ATOM 5775 C CA . VAL B 1 304 ? -21.203 2.477 -9.039 1 93.38 304 VAL B CA 1
ATOM 5776 C C . VAL B 1 304 ? -20.625 1.069 -8.867 1 93.38 304 VAL B C 1
ATOM 5778 O O . VAL B 1 304 ? -21.312 0.167 -8.391 1 93.38 304 VAL B O 1
ATOM 5781 N N . PHE B 1 305 ? -19.406 0.904 -9.312 1 88.81 305 PHE B N 1
ATOM 5782 C CA . PHE B 1 305 ? -18.781 -0.385 -9.016 1 88.81 305 PHE B CA 1
ATOM 5783 C C . PHE B 1 305 ? -17.875 -0.282 -7.793 1 88.81 305 PHE B C 1
ATOM 5785 O O . PHE B 1 305 ? -17.5 -1.3 -7.219 1 88.81 305 PHE B O 1
ATOM 5792 N N . ASP B 1 306 ? -17.594 0.944 -7.441 1 92.94 306 ASP B N 1
ATOM 5793 C CA . ASP B 1 306 ? -16.906 1.176 -6.184 1 92.94 306 ASP B CA 1
ATOM 5794 C C . ASP B 1 306 ? -17.172 2.582 -5.652 1 92.94 306 ASP B C 1
ATOM 5796 O O . ASP B 1 306 ? -17.344 3.521 -6.434 1 92.94 306 ASP B O 1
ATOM 5800 N N . ILE B 1 307 ? -17.25 2.707 -4.371 1 96.62 307 ILE B N 1
ATOM 5801 C CA . ILE B 1 307 ? -17.438 4 -3.725 1 96.62 307 ILE B CA 1
ATOM 5802 C C . ILE B 1 307 ? -16.812 3.977 -2.332 1 96.62 307 ILE B C 1
ATOM 5804 O O . ILE B 1 307 ? -16.922 2.98 -1.613 1 96.62 307 ILE B O 1
ATOM 5808 N N . GLN B 1 308 ? -16.156 5.117 -2.029 1 97.94 308 GLN B N 1
ATOM 5809 C CA . GLN B 1 308 ? -15.492 5.203 -0.733 1 97.94 308 GLN B CA 1
ATOM 5810 C C . GLN B 1 308 ? -15.508 6.637 -0.205 1 97.94 308 GLN B C 1
ATOM 5812 O O . GLN B 1 308 ? -15.469 7.59 -0.984 1 97.94 308 GLN B O 1
ATOM 5817 N N . SER B 1 309 ? -15.625 6.699 1.06 1 98.25 309 SER B N 1
ATOM 5818 C CA . SER B 1 309 ? -15.477 7.98 1.745 1 98.25 309 SER B CA 1
ATOM 5819 C C . SER B 1 309 ? -14.266 7.965 2.676 1 98.25 309 SER B C 1
ATOM 5821 O O . SER B 1 309 ? -13.953 6.941 3.283 1 98.25 309 SER B O 1
ATOM 5823 N N . CYS B 1 310 ? -13.641 9.094 2.748 1 97.38 310 CYS B N 1
ATOM 5824 C CA . CYS B 1 310 ? -12.445 9.203 3.574 1 97.38 310 CYS B CA 1
ATOM 5825 C C . CYS B 1 310 ? -12.359 10.57 4.238 1 97.38 310 CYS B C 1
ATOM 5827 O O . CYS B 1 310 ? -12.875 11.555 3.709 1 97.38 310 CYS B O 1
ATOM 5829 N N . PHE B 1 311 ? -11.812 10.609 5.406 1 97.69 311 PHE B N 1
ATOM 5830 C CA . PHE B 1 311 ? -11.445 11.836 6.102 1 97.69 311 PHE B CA 1
ATOM 5831 C C . PHE B 1 311 ? -9.938 11.93 6.289 1 97.69 311 PHE B C 1
ATOM 5833 O O . PHE B 1 311 ? -9.305 10.969 6.73 1 97.69 311 PHE B O 1
ATOM 5840 N N . SER B 1 312 ? -9.344 13.031 5.906 1 96.81 312 SER B N 1
ATOM 5841 C CA . SER B 1 312 ? -7.91 13.258 6.031 1 96.81 312 SER B CA 1
ATOM 5842 C C . SER B 1 312 ? -7.617 14.43 6.965 1 96.81 312 SER B C 1
ATOM 5844 O O . SER B 1 312 ? -7.891 15.586 6.629 1 96.81 312 SER B O 1
ATOM 5846 N N . LEU B 1 313 ? -7 14.148 8.055 1 96.44 313 LEU B N 1
ATOM 5847 C CA . LEU B 1 313 ? -6.668 15.141 9.07 1 96.44 313 LEU B CA 1
ATOM 5848 C C . LEU B 1 313 ? -5.457 15.969 8.648 1 96.44 313 LEU B C 1
ATOM 5850 O O . LEU B 1 313 ? -4.457 15.414 8.188 1 96.44 313 LEU B O 1
ATOM 5854 N N . GLN B 1 314 ? -5.574 17.25 8.727 1 95.5 314 GLN B N 1
ATOM 5855 C CA . GLN B 1 314 ? -4.469 18.172 8.484 1 95.5 314 GLN B CA 1
ATOM 5856 C C . GLN B 1 314 ? -4.422 19.25 9.562 1 95.5 314 GLN B C 1
ATOM 5858 O O . GLN B 1 314 ? -5.312 19.344 10.406 1 95.5 314 GLN B O 1
ATOM 5863 N N . LYS B 1 315 ? -3.383 20.016 9.57 1 95.56 315 LYS B N 1
ATOM 5864 C CA . LYS B 1 315 ? -3.125 20.953 10.656 1 95.56 315 LYS B CA 1
ATOM 5865 C C . LYS B 1 315 ? -4.137 22.094 10.641 1 95.56 315 LYS B C 1
ATOM 5867 O O . LYS B 1 315 ? -4.797 22.359 11.648 1 95.56 315 LYS B O 1
ATOM 5872 N N . GLU B 1 316 ? -4.383 22.719 9.484 1 94.5 316 GLU B N 1
ATOM 5873 C CA . GLU B 1 316 ? -5.176 23.938 9.453 1 94.5 316 GLU B CA 1
ATOM 5874 C C . GLU B 1 316 ? -6.59 23.672 8.945 1 94.5 316 GLU B C 1
ATOM 5876 O O . GLU B 1 316 ? -7.547 24.312 9.391 1 94.5 316 GLU B O 1
ATOM 5881 N N . ALA B 1 317 ? -6.668 22.828 8.039 1 95.44 317 ALA B N 1
ATOM 5882 C CA . ALA B 1 317 ? -7.953 22.438 7.465 1 95.44 317 ALA B CA 1
ATOM 5883 C C . ALA B 1 317 ? -7.91 21 6.93 1 95.44 317 ALA B C 1
ATOM 5885 O O . ALA B 1 317 ? -7.023 20.656 6.145 1 95.44 317 ALA B O 1
ATOM 5886 N N . SER B 1 318 ? -8.852 20.234 7.352 1 97.12 318 SER B N 1
ATOM 5887 C CA . SER B 1 318 ? -8.891 18.828 6.949 1 97.12 318 SER B CA 1
ATOM 5888 C C . SER B 1 318 ? -9.812 18.625 5.75 1 97.12 318 SER B C 1
ATOM 5890 O O . SER B 1 318 ? -10.391 19.578 5.23 1 97.12 318 SER B O 1
ATOM 5892 N N . LEU B 1 319 ? -9.812 17.422 5.266 1 97.56 319 LEU B N 1
ATOM 5893 C CA . LEU B 1 319 ? -10.516 17.125 4.023 1 97.56 319 LEU B CA 1
ATOM 5894 C C . LEU B 1 319 ? -11.422 15.906 4.18 1 97.56 319 LEU B C 1
ATOM 5896 O O . LEU B 1 319 ? -10.969 14.852 4.641 1 97.56 319 LEU B O 1
ATOM 5900 N N . PHE B 1 320 ? -12.727 16.062 3.889 1 98.62 320 PHE B N 1
ATOM 5901 C CA . PHE B 1 320 ? -13.68 14.969 3.764 1 98.62 320 PHE B CA 1
ATOM 5902 C C . PHE B 1 320 ? -14 14.688 2.299 1 98.62 320 PHE B C 1
ATOM 5904 O O . PHE B 1 320 ? -14.391 15.594 1.563 1 98.62 320 PHE B O 1
ATOM 5911 N N . THR B 1 321 ? -13.836 13.43 1.854 1 98.75 321 THR B N 1
ATOM 5912 C CA . THR B 1 321 ? -14.039 13.148 0.437 1 98.75 321 THR B CA 1
ATOM 5913 C C . THR B 1 321 ? -14.914 11.914 0.253 1 98.75 321 THR B C 1
ATOM 5915 O O . THR B 1 321 ? -14.922 11.016 1.103 1 98.75 321 THR B O 1
ATOM 5918 N N . ILE B 1 322 ? -15.68 11.883 -0.78 1 98.69 322 ILE B N 1
ATOM 5919 C CA . ILE B 1 322 ? -16.375 10.719 -1.309 1 98.69 322 ILE B CA 1
ATOM 5920 C C . ILE B 1 322 ? -15.984 10.492 -2.766 1 98.69 322 ILE B C 1
ATOM 5922 O O . ILE B 1 322 ? -16.125 11.383 -3.602 1 98.69 322 ILE B O 1
ATOM 5926 N N . ASN B 1 323 ? -15.445 9.375 -3.02 1 98.12 323 ASN B N 1
ATOM 5927 C CA . ASN B 1 323 ? -14.977 9 -4.352 1 98.12 323 ASN B CA 1
ATOM 5928 C C . ASN B 1 323 ? -15.773 7.824 -4.914 1 98.12 323 ASN B C 1
ATOM 5930 O O . ASN B 1 323 ? -15.883 6.777 -4.27 1 98.12 323 ASN B O 1
ATOM 5934 N N . ALA B 1 324 ? -16.266 7.961 -6.137 1 97.12 324 ALA B N 1
ATOM 5935 C CA . ALA B 1 324 ? -17.078 6.922 -6.758 1 97.12 324 ALA B CA 1
ATOM 5936 C C . ALA B 1 324 ? -16.578 6.59 -8.156 1 97.12 324 ALA B C 1
ATOM 5938 O O . ALA B 1 324 ? -16.234 7.492 -8.93 1 97.12 324 ALA B O 1
ATOM 5939 N N . TYR B 1 325 ? -16.453 5.383 -8.406 1 94.44 325 TYR B N 1
ATOM 5940 C CA . TYR B 1 325 ? -16.234 4.863 -9.75 1 94.44 325 TYR B CA 1
ATOM 5941 C C . TYR B 1 325 ? -17.562 4.434 -10.383 1 94.44 325 TYR B C 1
ATOM 5943 O O . TYR B 1 325 ? -18.234 3.533 -9.883 1 94.44 325 TYR B O 1
ATOM 5951 N N . LEU B 1 326 ? -17.859 5.004 -11.477 1 93.88 326 LEU B N 1
ATOM 5952 C CA . LEU B 1 326 ? -19.203 4.902 -12.016 1 93.88 326 LEU B CA 1
ATOM 5953 C C . LEU B 1 326 ? -19.312 3.756 -13.016 1 93.88 326 LEU B C 1
ATOM 5955 O O . LEU B 1 326 ? -18.359 3.479 -13.75 1 93.88 326 LEU B O 1
ATOM 5959 N N . THR B 1 327 ? -20.406 3.045 -13.016 1 83.38 327 THR B N 1
ATOM 5960 C CA . THR B 1 327 ? -20.703 2.023 -14.016 1 83.38 327 THR B CA 1
ATOM 5961 C C . THR B 1 327 ? -21.344 2.643 -15.258 1 83.38 327 THR B C 1
ATOM 5963 O O . THR B 1 327 ? -21.266 2.08 -16.344 1 83.38 327 THR B O 1
ATOM 5966 N N . SER B 1 328 ? -22.156 3.689 -15.008 1 74.44 328 SER B N 1
ATOM 5967 C CA . SER B 1 328 ? -22.906 4.336 -16.078 1 74.44 328 SER B CA 1
ATOM 5968 C C . SER B 1 328 ? -22.656 5.84 -16.109 1 74.44 328 SER B C 1
ATOM 5970 O O . SER B 1 328 ? -22.016 6.379 -15.195 1 74.44 328 SER B O 1
ATOM 5972 N N . ALA B 1 329 ? -23.062 6.383 -17.141 1 72.94 329 ALA B N 1
ATOM 5973 C CA . ALA B 1 329 ? -22.906 7.824 -17.297 1 72.94 329 ALA B CA 1
ATOM 5974 C C . ALA B 1 329 ? -23.969 8.586 -16.5 1 72.94 329 ALA B C 1
ATOM 5976 O O . ALA B 1 329 ? -24.516 9.586 -16.984 1 72.94 329 ALA B O 1
ATOM 5977 N N . GLN B 1 330 ? -24.172 8.117 -15.289 1 88.62 330 GLN B N 1
ATOM 5978 C CA . GLN B 1 330 ? -25.203 8.789 -14.5 1 88.62 330 GLN B CA 1
ATOM 5979 C C . GLN B 1 330 ? -24.594 9.508 -13.297 1 88.62 330 GLN B C 1
ATOM 5981 O O . GLN B 1 330 ? -25.062 9.336 -12.172 1 88.62 330 GLN B O 1
ATOM 5986 N N . ALA B 1 331 ? -23.75 10.375 -13.586 1 95.19 331 ALA B N 1
ATOM 5987 C CA . ALA B 1 331 ? -23.031 11.109 -12.547 1 95.19 331 ALA B CA 1
ATOM 5988 C C . ALA B 1 331 ? -23.984 11.977 -11.727 1 95.19 331 ALA B C 1
ATOM 5990 O O . ALA B 1 331 ? -23.859 12.078 -10.508 1 95.19 331 ALA B O 1
ATOM 5991 N N . GLU B 1 332 ? -24.984 12.562 -12.375 1 96.38 332 GLU B N 1
ATOM 5992 C CA . GLU B 1 332 ? -25.938 13.445 -11.695 1 96.38 332 GLU B CA 1
ATOM 5993 C C . GLU B 1 332 ? -26.781 12.672 -10.695 1 96.38 332 GLU B C 1
ATOM 5995 O O . GLU B 1 332 ? -27.047 13.164 -9.594 1 96.38 332 GLU B O 1
ATOM 6000 N N . ARG B 1 333 ? -27.141 11.539 -11.102 1 96.81 333 ARG B N 1
ATOM 6001 C CA . ARG B 1 333 ? -27.938 10.703 -10.203 1 96.81 333 ARG B CA 1
ATOM 6002 C C . ARG B 1 333 ? -27.125 10.281 -8.992 1 96.81 333 ARG B C 1
ATOM 6004 O O . ARG B 1 333 ? -27.641 10.258 -7.867 1 96.81 333 ARG B O 1
ATOM 6011 N N . VAL B 1 334 ? -25.875 9.898 -9.211 1 97.69 334 VAL B N 1
ATOM 6012 C CA . VAL B 1 334 ? -24.984 9.508 -8.117 1 97.69 334 VAL B CA 1
ATOM 6013 C C . VAL B 1 334 ? -24.812 10.68 -7.156 1 97.69 334 VAL B C 1
ATOM 6015 O O . VAL B 1 334 ? -24.906 10.508 -5.938 1 97.69 334 VAL B O 1
ATOM 6018 N N . GLU B 1 335 ? -24.578 11.867 -7.695 1 98.19 335 GLU B N 1
ATOM 6019 C CA . GLU B 1 335 ? -24.453 13.062 -6.867 1 98.19 335 GLU B CA 1
ATOM 6020 C C . GLU B 1 335 ? -25.719 13.273 -6.027 1 98.19 335 GLU B C 1
ATOM 6022 O O . GLU B 1 335 ? -25.625 13.578 -4.836 1 98.19 335 GLU B O 1
ATOM 6027 N N . ALA B 1 336 ? -26.844 13.102 -6.637 1 98.31 336 ALA B N 1
ATOM 6028 C CA . ALA B 1 336 ? -28.125 13.312 -5.953 1 98.31 336 ALA B CA 1
ATOM 6029 C C . ALA B 1 336 ? -28.297 12.32 -4.805 1 98.31 336 ALA B C 1
ATOM 6031 O O . ALA B 1 336 ? -28.766 12.695 -3.723 1 98.31 336 ALA B O 1
ATOM 6032 N N . GLU B 1 337 ? -27.906 11.102 -5.047 1 98.19 337 GLU B N 1
ATOM 6033 C CA . GLU B 1 337 ? -28.016 10.07 -4.02 1 98.19 337 GLU B CA 1
ATOM 6034 C C . GLU B 1 337 ? -27.078 10.352 -2.854 1 98.19 337 GLU B C 1
ATOM 6036 O O . GLU B 1 337 ? -27.422 10.094 -1.696 1 98.19 337 GLU B O 1
ATOM 6041 N N . ILE B 1 338 ? -25.891 10.797 -3.178 1 98.69 338 ILE B N 1
ATOM 6042 C CA . ILE B 1 338 ? -24.938 11.148 -2.129 1 98.69 338 ILE B CA 1
ATOM 6043 C C . ILE B 1 338 ? -25.5 12.305 -1.293 1 98.69 338 ILE B C 1
ATOM 6045 O O . ILE B 1 338 ? -25.484 12.25 -0.061 1 98.69 338 ILE B O 1
ATOM 6049 N N . CYS B 1 339 ? -26.031 13.32 -1.938 1 98.75 339 CYS B N 1
ATOM 6050 C CA . CYS B 1 339 ? -26.594 14.469 -1.237 1 98.75 339 CYS B CA 1
ATOM 6051 C C . CYS B 1 339 ? -27.781 14.047 -0.386 1 98.75 339 CYS B C 1
ATOM 6053 O O . CYS B 1 339 ? -27.953 14.523 0.737 1 98.75 339 CYS B O 1
ATOM 6055 N N . ALA B 1 340 ? -28.547 13.164 -0.907 1 98.56 340 ALA B N 1
ATOM 6056 C CA . ALA B 1 340 ? -29.703 12.672 -0.15 1 98.56 340 ALA B CA 1
ATOM 6057 C C . ALA B 1 340 ? -29.25 11.961 1.122 1 98.56 340 ALA B C 1
ATOM 6059 O O . ALA B 1 340 ? -29.859 12.125 2.182 1 98.56 340 ALA B O 1
ATOM 6060 N N . ALA B 1 341 ? -28.25 11.164 1.003 1 98.5 341 ALA B N 1
ATOM 6061 C CA . ALA B 1 341 ? -27.734 10.461 2.168 1 98.5 341 ALA B CA 1
ATOM 6062 C C . ALA B 1 341 ? -27.203 11.438 3.213 1 98.5 341 ALA B C 1
ATOM 6064 O O . ALA B 1 341 ? -27.422 11.25 4.414 1 98.5 341 ALA B O 1
ATOM 6065 N N . ILE B 1 342 ? -26.516 12.453 2.775 1 98.69 342 ILE B N 1
ATOM 6066 C CA . ILE B 1 342 ? -26 13.469 3.682 1 98.69 342 ILE B CA 1
ATOM 6067 C C . ILE B 1 342 ? -27.141 14.227 4.336 1 98.69 342 ILE B C 1
ATOM 6069 O O . ILE B 1 342 ? -27.125 14.477 5.547 1 98.69 342 ILE B O 1
ATOM 6073 N N . GLN B 1 343 ? -28.141 14.547 3.549 1 98.31 343 GLN B N 1
ATOM 6074 C CA . GLN B 1 343 ? -29.297 15.242 4.086 1 98.31 343 GLN B CA 1
ATOM 6075 C C . GLN B 1 343 ? -30 14.406 5.156 1 98.31 343 GLN B C 1
ATOM 6077 O O . GLN B 1 343 ? -30.453 14.938 6.172 1 98.31 343 GLN B O 1
ATOM 6082 N N . THR B 1 344 ? -30.062 13.156 4.91 1 98.19 344 THR B N 1
ATOM 6083 C CA . THR B 1 344 ? -30.656 12.266 5.898 1 98.19 344 THR B CA 1
ATOM 6084 C C . THR B 1 344 ? -29.859 12.289 7.203 1 98.19 344 THR B C 1
ATOM 6086 O O . THR B 1 344 ? -30.453 12.328 8.289 1 98.19 344 THR B O 1
ATOM 6089 N N . LEU B 1 345 ? -28.594 12.312 7.137 1 98.12 345 LEU B N 1
ATOM 6090 C CA . LEU B 1 345 ? -27.734 12.375 8.32 1 98.12 345 LEU B CA 1
ATOM 6091 C C . LEU B 1 345 ? -27.953 13.68 9.07 1 98.12 345 LEU B C 1
ATOM 6093 O O . LEU B 1 345 ? -27.781 13.742 10.289 1 98.12 345 LEU B O 1
ATOM 6097 N N . GLN B 1 346 ? -28.312 14.719 8.336 1 98.19 346 GLN B N 1
ATOM 6098 C CA . GLN B 1 346 ? -28.484 16.047 8.922 1 98.19 346 GLN B CA 1
ATOM 6099 C C . GLN B 1 346 ? -29.844 16.172 9.594 1 98.19 346 GLN B C 1
ATOM 6101 O O . GLN B 1 346 ? -30.031 17 10.477 1 98.19 346 GLN B O 1
ATOM 6106 N N . THR B 1 347 ? -30.781 15.344 9.164 1 98 347 THR B N 1
ATOM 6107 C CA . THR B 1 347 ? -32.156 15.555 9.617 1 98 347 THR B CA 1
ATOM 6108 C C . THR B 1 347 ? -32.594 14.438 10.562 1 98 347 THR B C 1
ATOM 6110 O O . THR B 1 347 ? -33.469 14.633 11.406 1 98 347 THR B O 1
ATOM 6113 N N . THR B 1 348 ? -32 13.227 10.414 1 97.75 348 THR B N 1
ATOM 6114 C CA . THR B 1 348 ? -32.344 12.07 11.242 1 97.75 348 THR B CA 1
ATOM 6115 C C . THR B 1 348 ? -31.094 11.453 11.867 1 97.75 348 THR B C 1
ATOM 6117 O O . THR B 1 348 ? -30.188 11.008 11.148 1 97.75 348 THR B O 1
ATOM 6120 N N . PRO B 1 349 ? -31.094 11.414 13.195 1 97.56 349 PRO B N 1
ATOM 6121 C CA . PRO B 1 349 ? -29.938 10.766 13.828 1 97.56 349 PRO B CA 1
ATOM 6122 C C . PRO B 1 349 ? -29.797 9.297 13.43 1 97.56 349 PRO B C 1
ATOM 6124 O O . PRO B 1 349 ? -30.812 8.617 13.211 1 97.56 349 PRO B O 1
ATOM 6127 N N . ILE B 1 350 ? -28.656 8.883 13.367 1 97.44 350 ILE B N 1
ATOM 6128 C CA . ILE B 1 350 ? -28.422 7.488 13.031 1 97.44 350 ILE B CA 1
ATOM 6129 C C . ILE B 1 350 ? -28.859 6.594 14.188 1 97.44 350 ILE B C 1
ATOM 6131 O O . ILE B 1 350 ? -29.016 7.066 15.32 1 97.44 350 ILE B O 1
ATOM 6135 N N . SER B 1 351 ? -29.016 5.312 13.93 1 96.81 351 SER B N 1
ATOM 6136 C CA . SER B 1 351 ? -29.391 4.375 14.977 1 96.81 351 SER B CA 1
ATOM 6137 C C . SER B 1 351 ? -28.219 4.059 15.898 1 96.81 351 SER B C 1
ATOM 6139 O O . SER B 1 351 ? -27.062 4.195 15.5 1 96.81 351 SER B O 1
ATOM 6141 N N . THR B 1 352 ? -28.516 3.656 17.094 1 96 352 THR B N 1
ATOM 6142 C CA . THR B 1 352 ? -27.484 3.27 18.047 1 96 352 THR B CA 1
ATOM 6143 C C . THR B 1 352 ? -26.688 2.072 17.531 1 96 352 THR B C 1
ATOM 6145 O O . THR B 1 352 ? -25.484 1.974 17.781 1 96 352 THR B O 1
ATOM 6148 N N . ALA B 1 353 ? -27.359 1.258 16.875 1 94.75 353 ALA B N 1
ATOM 6149 C CA . ALA B 1 353 ? -26.703 0.08 16.312 1 94.75 353 ALA B CA 1
ATOM 6150 C C . ALA B 1 353 ? -25.703 0.472 15.234 1 94.75 353 ALA B C 1
ATOM 6152 O O . ALA B 1 353 ? -24.594 -0.065 15.18 1 94.75 353 ALA B O 1
ATOM 6153 N N . GLU B 1 354 ? -26.125 1.341 14.406 1 95.94 354 GLU B N 1
ATOM 6154 C CA . GLU B 1 354 ? -25.234 1.805 13.344 1 95.94 354 GLU B CA 1
ATOM 6155 C C . GLU B 1 354 ? -24.031 2.555 13.906 1 95.94 354 GLU B C 1
ATOM 6157 O O . GLU B 1 354 ? -22.906 2.393 13.422 1 95.94 354 GLU B O 1
ATOM 6162 N N . LEU B 1 355 ? -24.266 3.33 14.914 1 97.25 355 LEU B N 1
ATOM 6163 C CA . LEU B 1 355 ? -23.172 4.039 15.57 1 97.25 355 LEU B CA 1
ATOM 6164 C C . LEU B 1 355 ? -22.203 3.062 16.219 1 97.25 355 LEU B C 1
ATOM 6166 O O . LEU B 1 355 ? -20.984 3.199 16.062 1 97.25 355 LEU B O 1
ATOM 6170 N N . ALA B 1 356 ? -22.75 2.154 16.906 1 95.69 356 ALA B N 1
ATOM 6171 C CA . ALA B 1 356 ? -21.922 1.166 17.578 1 95.69 356 ALA B CA 1
ATOM 6172 C C . ALA B 1 356 ? -21.031 0.414 16.594 1 95.69 356 ALA B C 1
ATOM 6174 O O . ALA B 1 356 ? -19.875 0.146 16.875 1 95.69 356 ALA B O 1
ATOM 6175 N N . ARG B 1 357 ? -21.578 0.095 15.5 1 94.5 357 ARG B N 1
ATOM 6176 C CA . ARG B 1 357 ? -20.828 -0.579 14.453 1 94.5 357 ARG B CA 1
ATOM 6177 C C . ARG B 1 357 ? -19.656 0.287 13.969 1 94.5 357 ARG B C 1
ATOM 6179 O O . ARG B 1 357 ? -18.531 -0.18 13.883 1 94.5 357 ARG B O 1
ATOM 6186 N N . ALA B 1 358 ? -19.938 1.471 13.633 1 96.69 358 ALA B N 1
ATOM 6187 C CA . ALA B 1 358 ? -18.906 2.391 13.148 1 96.69 358 ALA B CA 1
ATOM 6188 C C . ALA B 1 358 ? -17.828 2.598 14.195 1 96.69 358 ALA B C 1
ATOM 6190 O O . ALA B 1 358 ? -16.641 2.639 13.867 1 96.69 358 ALA B O 1
ATOM 6191 N N . GLN B 1 359 ? -18.234 2.732 15.43 1 97.06 359 GLN B N 1
ATOM 6192 C CA . GLN B 1 359 ? -17.297 2.906 16.531 1 97.06 359 GLN B CA 1
ATOM 6193 C C . GLN B 1 359 ? -16.375 1.694 16.656 1 97.06 359 GLN B C 1
ATOM 6195 O O . GLN B 1 359 ? -15.164 1.841 16.812 1 97.06 359 GLN B O 1
ATOM 6200 N N . ARG B 1 360 ? -16.906 0.563 16.609 1 94.31 360 ARG B N 1
ATOM 6201 C CA . ARG B 1 360 ? -16.109 -0.657 16.719 1 94.31 360 ARG B CA 1
ATOM 6202 C C . ARG B 1 360 ? -15.125 -0.78 15.562 1 94.31 360 ARG B C 1
ATOM 6204 O O . ARG B 1 360 ? -13.977 -1.177 15.758 1 94.31 360 ARG B O 1
ATOM 6211 N N . LEU B 1 361 ? -15.602 -0.445 14.398 1 94.88 361 LEU B N 1
ATOM 6212 C CA . LEU B 1 361 ? -14.742 -0.513 13.219 1 94.88 361 LEU B CA 1
ATOM 6213 C C . LEU B 1 361 ? -13.539 0.415 13.375 1 94.88 361 LEU B C 1
ATOM 6215 O O . LEU B 1 361 ? -12.398 0.008 13.133 1 94.88 361 LEU B O 1
ATOM 6219 N N . LEU B 1 362 ? -13.758 1.601 13.781 1 95.69 362 LEU B N 1
ATOM 6220 C CA . LEU B 1 362 ? -12.672 2.568 13.922 1 95.69 362 LEU B CA 1
ATOM 6221 C C . LEU B 1 362 ? -11.734 2.17 15.055 1 95.69 362 LEU B C 1
ATOM 6223 O O . LEU B 1 362 ? -10.516 2.307 14.938 1 95.69 362 LEU B O 1
ATOM 6227 N N . CYS B 1 363 ? -12.305 1.692 16.125 1 94.19 363 CYS B N 1
ATOM 6228 C CA . CYS B 1 363 ? -11.477 1.265 17.25 1 94.19 363 CYS B CA 1
ATOM 6229 C C . CYS B 1 363 ? -10.609 0.076 16.875 1 94.19 363 CYS B C 1
ATOM 6231 O O . CYS B 1 363 ? -9.43 0.028 17.219 1 94.19 363 CYS B O 1
ATOM 6233 N N . ASN B 1 364 ? -11.18 -0.82 16.188 1 92 364 ASN B N 1
ATOM 6234 C CA . ASN B 1 364 ? -10.398 -1.969 15.75 1 92 364 ASN B CA 1
ATOM 6235 C C . ASN B 1 364 ? -9.344 -1.566 14.719 1 92 364 ASN B C 1
ATOM 6237 O O . ASN B 1 364 ? -8.219 -2.076 14.75 1 92 364 ASN B O 1
ATOM 6241 N N . ASP B 1 365 ? -9.711 -0.736 13.828 1 92.12 365 ASP B N 1
ATOM 6242 C CA . ASP B 1 365 ? -8.727 -0.221 12.875 1 92.12 365 ASP B CA 1
ATOM 6243 C C . ASP B 1 365 ? -7.539 0.406 13.594 1 92.12 365 ASP B C 1
ATOM 6245 O O . ASP B 1 365 ? -6.395 0.267 13.156 1 92.12 365 ASP B O 1
ATOM 6249 N N . PHE B 1 366 ? -7.801 1.107 14.648 1 92.88 366 PHE B N 1
ATOM 6250 C CA . PHE B 1 366 ? -6.742 1.698 15.453 1 92.88 366 PHE B CA 1
ATOM 6251 C C . PHE B 1 366 ? -5.824 0.619 16.016 1 92.88 366 PHE B C 1
ATOM 6253 O O . PHE B 1 366 ? -4.602 0.753 15.977 1 92.88 366 PHE B O 1
ATOM 6260 N N . ILE B 1 367 ? -6.391 -0.41 16.438 1 88.81 367 ILE B N 1
ATOM 6261 C CA . ILE B 1 367 ? -5.629 -1.519 17 1 88.81 367 ILE B CA 1
ATOM 6262 C C . ILE B 1 367 ? -4.746 -2.143 15.914 1 88.81 367 ILE B C 1
ATOM 6264 O O . ILE B 1 367 ? -3.557 -2.377 16.141 1 88.81 367 ILE B O 1
ATOM 6268 N N . PHE B 1 368 ? -5.293 -2.305 14.734 1 88.12 368 PHE B N 1
ATOM 6269 C CA . PHE B 1 368 ? -4.578 -2.953 13.641 1 88.12 368 PHE B CA 1
ATOM 6270 C C . PHE B 1 368 ? -3.486 -2.043 13.094 1 88.12 368 PHE B C 1
ATOM 6272 O O . PHE B 1 368 ? -2.527 -2.518 12.477 1 88.12 368 PHE B O 1
ATOM 6279 N N . SER B 1 369 ? -3.57 -0.801 13.312 1 91.62 369 SER B N 1
ATOM 6280 C CA . SER B 1 369 ? -2.639 0.179 12.758 1 91.62 369 SER B CA 1
ATOM 6281 C C . SER B 1 369 ? -1.586 0.577 13.789 1 91.62 369 SER B C 1
ATOM 6283 O O . SER B 1 369 ? -0.846 1.541 13.586 1 91.62 369 SER B O 1
ATOM 6285 N N . THR B 1 370 ? -1.502 -0.1 14.906 1 91.56 370 THR B N 1
ATOM 6286 C CA . THR B 1 370 ? -0.538 0.246 15.945 1 91.56 370 THR B CA 1
ATOM 6287 C C . THR B 1 370 ? 0.159 -1.004 16.469 1 91.56 370 THR B C 1
ATOM 6289 O O . THR B 1 370 ? 0.438 -1.105 17.672 1 91.56 370 THR B O 1
ATOM 6292 N N . GLU B 1 371 ? 0.417 -1.92 15.617 1 89.19 371 GLU B N 1
ATOM 6293 C CA . GLU B 1 371 ? 0.977 -3.205 16.031 1 89.19 371 GLU B CA 1
ATOM 6294 C C . GLU B 1 371 ? 2.5 -3.193 15.945 1 89.19 371 GLU B C 1
ATOM 6296 O O . GLU B 1 371 ? 3.172 -3.912 16.688 1 89.19 371 GLU B O 1
ATOM 6301 N N . THR B 1 372 ? 3.07 -2.402 14.984 1 92.56 372 THR B N 1
ATOM 6302 C CA . THR B 1 372 ? 4.504 -2.451 14.727 1 92.56 372 THR B CA 1
ATOM 6303 C C . THR B 1 372 ? 5.176 -1.154 15.164 1 92.56 372 THR B C 1
ATOM 6305 O O . THR B 1 372 ? 4.531 -0.106 15.227 1 92.56 372 THR B O 1
ATOM 6308 N N . PRO B 1 373 ? 6.523 -1.235 15.414 1 95.44 373 PRO B N 1
ATOM 6309 C CA . PRO B 1 373 ? 7.254 -0.014 15.758 1 95.44 373 PRO B CA 1
ATOM 6310 C C . PRO B 1 373 ? 7.133 1.067 14.68 1 95.44 373 PRO B C 1
ATOM 6312 O O . PRO B 1 373 ? 6.992 2.25 15.008 1 95.44 373 PRO B O 1
ATOM 6315 N N . ALA B 1 374 ? 7.152 0.655 13.445 1 96.5 374 ALA B N 1
ATOM 6316 C CA . ALA B 1 374 ? 7.059 1.626 12.359 1 96.5 374 ALA B CA 1
ATOM 6317 C C . ALA B 1 374 ? 5.711 2.34 12.383 1 96.5 374 ALA B C 1
ATOM 6319 O O . ALA B 1 374 ? 5.645 3.559 12.195 1 96.5 374 ALA B O 1
ATOM 6320 N N . GLN B 1 375 ? 4.66 1.626 12.578 1 95.44 375 GLN B N 1
ATOM 6321 C CA . GLN B 1 375 ? 3.324 2.209 12.656 1 95.44 375 GLN B CA 1
ATOM 6322 C C . GLN B 1 375 ? 3.221 3.186 13.828 1 95.44 375 GLN B C 1
ATOM 6324 O O . GLN B 1 375 ? 2.666 4.277 13.68 1 95.44 375 GLN B O 1
ATOM 6329 N N . LEU B 1 376 ? 3.781 2.803 14.961 1 96.5 376 LEU B N 1
ATOM 6330 C CA . LEU B 1 376 ? 3.764 3.65 16.156 1 96.5 376 LEU B CA 1
ATOM 6331 C C . LEU B 1 376 ? 4.57 4.926 15.922 1 96.5 376 LEU B C 1
ATOM 6333 O O . LEU B 1 376 ? 4.105 6.023 16.25 1 96.5 376 LEU B O 1
ATOM 6337 N N . ALA B 1 377 ? 5.73 4.746 15.352 1 98 377 ALA B N 1
ATOM 6338 C CA . ALA B 1 377 ? 6.582 5.902 15.094 1 98 377 ALA B CA 1
ATOM 6339 C C . ALA B 1 377 ? 5.898 6.887 14.148 1 98 377 ALA B C 1
ATOM 6341 O O . ALA B 1 377 ? 5.949 8.102 14.367 1 98 377 ALA B O 1
ATOM 6342 N N . GLY B 1 378 ? 5.266 6.352 13.102 1 98.12 378 GLY B N 1
ATOM 6343 C CA . GLY B 1 378 ? 4.52 7.191 12.18 1 98.12 378 GLY B CA 1
ATOM 6344 C C . GLY B 1 378 ? 3.379 7.938 12.844 1 98.12 378 GLY B C 1
ATOM 6345 O O . GLY B 1 378 ? 3.189 9.133 12.609 1 98.12 378 GLY B O 1
ATOM 6346 N N . LEU B 1 379 ? 2.67 7.277 13.688 1 97.25 379 LEU B N 1
ATOM 6347 C CA . LEU B 1 379 ? 1.516 7.852 14.367 1 97.25 379 LEU B CA 1
ATOM 6348 C C . LEU B 1 379 ? 1.945 8.969 15.32 1 97.25 379 LEU B C 1
ATOM 6350 O O . LEU B 1 379 ? 1.406 10.078 15.266 1 97.25 379 LEU B O 1
ATOM 6354 N N . TYR B 1 380 ? 2.965 8.711 16.203 1 97.94 380 TYR B N 1
ATOM 6355 C CA . TYR B 1 380 ? 3.439 9.695 17.172 1 97.94 380 TYR B CA 1
ATOM 6356 C C . TYR B 1 380 ? 3.982 10.93 16.469 1 97.94 380 TYR B C 1
ATOM 6358 O O . TYR B 1 380 ? 3.656 12.062 16.844 1 97.94 380 TYR B O 1
ATOM 6366 N N . GLY B 1 381 ? 4.789 10.641 15.477 1 98.25 381 GLY B N 1
ATOM 6367 C CA . GLY B 1 381 ? 5.395 11.75 14.766 1 98.25 381 GLY B CA 1
ATOM 6368 C C . GLY B 1 381 ? 4.383 12.625 14.047 1 98.25 381 GLY B C 1
ATOM 6369 O O . GLY B 1 381 ? 4.492 13.852 14.055 1 98.25 381 GLY B O 1
ATOM 6370 N N . TYR B 1 382 ? 3.441 12.016 13.445 1 97.75 382 TYR B N 1
ATOM 6371 C CA . TYR B 1 382 ? 2.412 12.75 12.719 1 97.75 382 TYR B CA 1
ATOM 6372 C C . TYR B 1 382 ? 1.653 13.688 13.648 1 97.75 382 TYR B C 1
ATOM 6374 O O .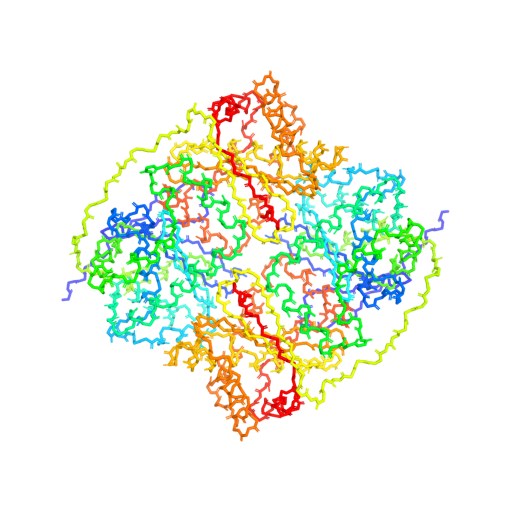 TYR B 1 382 ? 1.558 14.891 13.383 1 97.75 382 TYR B O 1
ATOM 6382 N N . TYR B 1 383 ? 1.188 13.211 14.758 1 96.94 383 TYR B N 1
ATOM 6383 C CA . TYR B 1 383 ? 0.395 14.023 15.68 1 96.94 383 TYR B CA 1
ATOM 6384 C C . TYR B 1 383 ? 1.255 15.078 16.359 1 96.94 383 TYR B C 1
ATOM 6386 O O . TYR B 1 383 ? 0.795 16.203 16.594 1 96.94 383 TYR B O 1
ATOM 6394 N N . GLN B 1 384 ? 2.475 14.703 16.641 1 97.06 384 GLN B N 1
ATOM 6395 C CA . GLN B 1 384 ? 3.357 15.695 17.234 1 97.06 384 GLN B CA 1
ATOM 6396 C C . GLN B 1 384 ? 3.607 16.859 16.266 1 97.06 384 GLN B C 1
ATOM 6398 O O . GLN B 1 384 ? 3.746 18 16.703 1 97.06 384 GLN B O 1
ATOM 6403 N N . THR B 1 385 ? 3.67 16.516 15.023 1 97.19 385 THR B N 1
ATOM 6404 C CA . THR B 1 385 ? 3.895 17.516 13.992 1 97.19 385 THR B CA 1
ATOM 6405 C C . THR B 1 385 ? 2.688 18.453 13.875 1 97.19 385 THR B C 1
ATOM 6407 O O . THR B 1 385 ? 2.844 19.656 13.695 1 97.19 385 THR B O 1
ATOM 6410 N N . LEU B 1 386 ? 1.555 17.906 14.023 1 96.31 386 LEU B N 1
ATOM 6411 C CA . LEU B 1 386 ? 0.336 18.688 13.867 1 96.31 386 LEU B CA 1
ATOM 6412 C C . LEU B 1 386 ? -0.025 19.391 15.18 1 96.31 386 LEU B C 1
ATOM 6414 O O . LEU B 1 386 ? -0.588 20.484 15.164 1 96.31 386 LEU B O 1
ATOM 6418 N N . ALA B 1 387 ? 0.239 18.688 16.281 1 95.5 387 ALA B N 1
ATOM 6419 C CA . ALA B 1 387 ? -0.107 19.172 17.609 1 95.5 387 ALA B CA 1
ATOM 6420 C C . ALA B 1 387 ? 0.764 18.5 18.672 1 95.5 387 ALA B C 1
ATOM 6422 O O . ALA B 1 387 ? 1.957 18.797 18.781 1 95.5 387 ALA B O 1
ATOM 6423 N N . THR B 1 388 ? 0.154 17.531 19.422 1 94.69 388 THR B N 1
ATOM 6424 C CA . THR B 1 388 ? 0.909 16.781 20.422 1 94.69 388 THR B CA 1
ATOM 6425 C C . THR B 1 388 ? 0.726 15.281 20.234 1 94.69 388 THR B C 1
ATOM 6427 O O . THR B 1 388 ? -0.368 14.82 19.906 1 94.69 388 THR B O 1
ATOM 6430 N N . ALA B 1 389 ? 1.795 14.586 20.484 1 95.44 389 ALA B N 1
ATOM 6431 C CA . ALA B 1 389 ? 1.804 13.141 20.266 1 95.44 389 ALA B CA 1
ATOM 6432 C C . ALA B 1 389 ? 0.759 12.445 21.125 1 95.44 389 ALA B C 1
ATOM 6434 O O . ALA B 1 389 ? 0.194 11.422 20.719 1 95.44 389 ALA B O 1
ATOM 6435 N N . GLU B 1 390 ? 0.441 12.969 22.219 1 93.38 390 GLU B N 1
ATOM 6436 C CA . GLU B 1 390 ? -0.466 12.344 23.188 1 93.38 390 GLU B CA 1
ATOM 6437 C C . GLU B 1 390 ? -1.879 12.234 22.609 1 93.38 390 GLU B C 1
ATOM 6439 O O . GLU B 1 390 ? -2.646 11.359 23.016 1 93.38 390 GLU B O 1
ATOM 6444 N N . LEU B 1 391 ? -2.152 13.094 21.734 1 91.62 391 LEU B N 1
ATOM 6445 C CA . LEU B 1 391 ? -3.48 13.086 21.125 1 91.62 391 LEU B CA 1
ATOM 6446 C C . LEU B 1 391 ? -3.697 11.812 20.312 1 91.62 391 LEU B C 1
ATOM 6448 O O . LEU B 1 391 ? -4.836 11.398 20.094 1 91.62 391 LEU B O 1
ATOM 6452 N N . ALA B 1 392 ? -2.627 11.234 19.906 1 90.12 392 ALA B N 1
ATOM 6453 C CA . ALA B 1 392 ? -2.697 10.062 19.047 1 90.12 392 ALA B CA 1
ATOM 6454 C C . ALA B 1 392 ? -3.426 8.906 19.734 1 90.12 392 ALA B C 1
ATOM 6456 O O . ALA B 1 392 ? -4.152 8.148 19.078 1 90.12 392 ALA B O 1
ATOM 6457 N N . ILE B 1 393 ? -3.281 8.758 21.016 1 90.88 393 ILE B N 1
ATOM 6458 C CA . ILE B 1 393 ? -3.797 7.578 21.703 1 90.88 393 ILE B CA 1
ATOM 6459 C C . ILE B 1 393 ? -5.191 7.871 22.266 1 90.88 393 ILE B C 1
ATOM 6461 O O . ILE B 1 393 ? -5.867 6.973 22.766 1 90.88 393 ILE B O 1
ATOM 6465 N N . ALA B 1 394 ? -5.672 9.094 22.125 1 91.75 394 ALA B N 1
ATOM 6466 C CA . ALA B 1 394 ? -6.996 9.477 22.609 1 91.75 394 ALA B CA 1
ATOM 6467 C C . ALA B 1 394 ? -8.078 9.031 21.625 1 91.75 394 ALA B C 1
ATOM 6469 O O . ALA B 1 394 ? -9.266 9.047 21.953 1 91.75 394 ALA B O 1
ATOM 6470 N N . TYR B 1 395 ? -7.703 8.617 20.484 1 93.69 395 TYR B N 1
ATOM 6471 C CA . TYR B 1 395 ? -8.586 8.383 19.344 1 93.69 395 TYR B CA 1
ATOM 6472 C C . TYR B 1 395 ? -9.695 7.406 19.703 1 93.69 395 TYR B C 1
ATOM 6474 O O . TYR B 1 395 ? -10.883 7.73 19.594 1 93.69 395 TYR B O 1
ATOM 6482 N N . PRO B 1 396 ? -9.391 6.211 20.266 1 94.12 396 PRO B N 1
ATOM 6483 C CA . PRO B 1 396 ? -10.469 5.27 20.562 1 94.12 396 PRO B CA 1
ATOM 6484 C C . PRO B 1 396 ? -11.445 5.797 21.625 1 94.12 396 PRO B C 1
ATOM 6486 O O . PRO B 1 396 ? -12.648 5.566 21.516 1 94.12 396 PRO B O 1
ATOM 6489 N N . GLN B 1 397 ? -10.945 6.492 22.562 1 94.81 397 GLN B N 1
ATOM 6490 C CA . GLN B 1 397 ? -11.789 7.035 23.625 1 94.81 397 GLN B CA 1
ATOM 6491 C C . GLN B 1 397 ? -12.75 8.086 23.078 1 94.81 397 GLN B C 1
ATOM 6493 O O . GLN B 1 397 ? -13.93 8.094 23.422 1 94.81 397 GLN B O 1
ATOM 6498 N N . ILE B 1 398 ? -12.227 8.938 22.266 1 96 398 ILE B N 1
ATOM 6499 C CA . ILE B 1 398 ? -13.055 9.984 21.672 1 96 398 ILE B CA 1
ATOM 6500 C C . ILE B 1 398 ? -14.117 9.352 20.781 1 96 398 ILE B C 1
ATOM 6502 O O . ILE B 1 398 ? -15.281 9.758 20.797 1 96 398 ILE B O 1
ATOM 6506 N N . VAL B 1 399 ? -13.758 8.375 19.984 1 97.06 399 VAL B N 1
ATOM 6507 C CA . VAL B 1 399 ? -14.68 7.664 19.109 1 97.06 399 VAL B CA 1
ATOM 6508 C C . VAL B 1 399 ? -15.844 7.109 19.922 1 97.06 399 VAL B C 1
ATOM 6510 O O . VAL B 1 399 ? -17 7.262 19.547 1 97.06 399 VAL B O 1
ATOM 6513 N N . ARG B 1 400 ? -15.578 6.535 21.062 1 96.12 400 ARG B N 1
ATOM 6514 C CA . ARG B 1 400 ? -16.578 5.852 21.875 1 96.12 400 ARG B CA 1
ATOM 6515 C C . ARG B 1 400 ? -17.516 6.852 22.531 1 96.12 400 ARG B C 1
ATOM 6517 O O . ARG B 1 400 ? -18.625 6.5 22.938 1 96.12 400 ARG B O 1
ATOM 6524 N N . GLN B 1 401 ? -17.156 8.031 22.594 1 96.19 401 GLN B N 1
ATOM 6525 C CA . GLN B 1 401 ? -17.922 9.031 23.328 1 96.19 401 GLN B CA 1
ATOM 6526 C C . GLN B 1 401 ? -19 9.656 22.438 1 96.19 401 GLN B C 1
ATOM 6528 O O . GLN B 1 401 ? -19.906 10.336 22.938 1 96.19 401 GLN B O 1
ATOM 6533 N N . TYR B 1 402 ? -19 9.391 21.219 1 97.31 402 TYR B N 1
ATOM 6534 C CA . TYR B 1 402 ? -19.969 10.016 20.328 1 97.31 402 TYR B CA 1
ATOM 6535 C C . TYR B 1 402 ? -21.344 9.383 20.484 1 97.31 402 TYR B C 1
ATOM 6537 O O . TYR B 1 402 ? -21.453 8.195 20.812 1 97.31 402 TYR B O 1
ATOM 6545 N N . TRP B 1 403 ? -22.312 10.172 20.281 1 97.31 403 TRP B N 1
ATOM 6546 C CA . TRP B 1 403 ? -23.719 9.758 20.25 1 97.31 403 TRP B CA 1
ATOM 6547 C C . TRP B 1 403 ? -24.391 10.25 18.969 1 97.31 403 TRP B C 1
ATOM 6549 O O . TRP B 1 403 ? -23.875 11.141 18.297 1 97.31 403 TRP B O 1
ATOM 6559 N N . PRO B 1 404 ? -25.484 9.734 18.609 1 97.94 404 PRO B N 1
ATOM 6560 C CA . PRO B 1 404 ? -26.094 9.977 17.297 1 97.94 404 PRO B CA 1
ATOM 6561 C C . PRO B 1 404 ? -26.344 11.453 17.016 1 97.94 404 PRO B C 1
ATOM 6563 O O . PRO B 1 404 ? -25.984 11.945 15.945 1 97.94 404 PRO B O 1
ATOM 6566 N N . GLU B 1 405 ? -26.828 12.203 17.953 1 97.88 405 GLU B N 1
ATOM 6567 C CA . GLU B 1 405 ? -27.156 13.609 17.734 1 97.88 405 GLU B CA 1
ATOM 6568 C C . GLU B 1 405 ? -25.891 14.445 17.516 1 97.88 405 GLU B C 1
ATOM 6570 O O . GLU B 1 405 ? -25.922 15.422 16.766 1 97.88 405 GLU B O 1
ATOM 6575 N N . ALA B 1 406 ? -24.875 14.047 18.156 1 97.75 406 ALA B N 1
ATOM 6576 C CA . ALA B 1 406 ? -23.609 14.75 17.953 1 97.75 406 ALA B CA 1
ATOM 6577 C C . ALA B 1 406 ? -23.141 14.609 16.516 1 97.75 406 ALA B C 1
ATOM 6579 O O . ALA B 1 406 ? -22.625 15.57 15.93 1 97.75 406 ALA B O 1
ATOM 6580 N N . LEU B 1 407 ? -23.328 13.461 15.969 1 98.12 407 LEU B N 1
ATOM 6581 C CA . LEU B 1 407 ? -22.938 13.234 14.578 1 98.12 407 LEU B CA 1
ATOM 6582 C C . LEU B 1 407 ? -23.844 14.023 13.633 1 98.12 407 LEU B C 1
ATOM 6584 O O . LEU B 1 407 ? -23.375 14.516 12.594 1 98.12 407 LEU B O 1
ATOM 6588 N N . GLN B 1 408 ? -25.062 14.062 13.984 1 98.25 408 GLN B N 1
ATOM 6589 C CA . GLN B 1 408 ? -26 14.859 13.195 1 98.25 408 GLN B CA 1
ATOM 6590 C C . GLN B 1 408 ? -25.547 16.312 13.125 1 98.25 408 GLN B C 1
ATOM 6592 O O . GLN B 1 408 ? -25.562 16.922 12.055 1 98.25 408 GLN B O 1
ATOM 6597 N N . THR B 1 409 ? -25.156 16.828 14.234 1 98.25 409 THR B N 1
ATOM 6598 C CA . THR B 1 409 ? -24.672 18.203 14.305 1 98.25 409 THR B CA 1
ATOM 6599 C C . THR B 1 409 ? -23.438 18.406 13.445 1 98.25 409 THR B C 1
ATOM 6601 O O . THR B 1 409 ? -23.297 19.422 12.766 1 98.25 409 THR B O 1
ATOM 6604 N N . LEU B 1 410 ? -22.562 17.453 13.477 1 98.19 410 LEU B N 1
ATOM 6605 C CA . LEU B 1 410 ? -21.344 17.531 12.672 1 98.19 410 LEU B CA 1
ATOM 6606 C C . LEU B 1 410 ? -21.672 17.5 11.188 1 98.19 410 LEU B C 1
ATOM 6608 O O . LEU B 1 410 ? -21.062 18.234 10.398 1 98.19 410 LEU B O 1
ATOM 6612 N N . ALA B 1 411 ? -22.594 16.625 10.781 1 98.56 411 ALA B N 1
ATOM 6613 C CA . ALA B 1 411 ? -23.016 16.562 9.383 1 98.56 411 ALA B CA 1
ATOM 6614 C C . ALA B 1 411 ? -23.594 17.891 8.914 1 98.56 411 ALA B C 1
ATOM 6616 O O . ALA B 1 411 ? -23.328 18.328 7.789 1 98.56 411 ALA B O 1
ATOM 6617 N N . GLN B 1 412 ? -24.359 18.562 9.758 1 98.25 412 GLN B N 1
ATOM 6618 C CA . GLN B 1 412 ? -24.953 19.859 9.445 1 98.25 412 GLN B CA 1
ATOM 6619 C C . GLN B 1 412 ? -23.875 20.938 9.305 1 98.25 412 GLN B C 1
ATOM 6621 O O . GLN B 1 412 ? -23.969 21.797 8.43 1 98.25 412 GLN B O 1
ATOM 6626 N N . ARG B 1 413 ? -22.922 20.797 10.086 1 97.5 413 ARG B N 1
ATOM 6627 C CA . ARG B 1 413 ? -21.922 21.859 10.164 1 97.5 413 ARG B CA 1
ATOM 6628 C C . ARG B 1 413 ? -20.906 21.75 9.016 1 97.5 413 ARG B C 1
ATOM 6630 O O . ARG B 1 413 ? -20.484 22.75 8.461 1 97.5 413 ARG B O 1
ATOM 6637 N N . TYR B 1 414 ? -20.531 20.5 8.656 1 98.06 414 TYR B N 1
ATOM 6638 C CA . TYR B 1 414 ? -19.359 20.375 7.809 1 98.06 414 TYR B CA 1
ATOM 6639 C C . TYR B 1 414 ? -19.719 19.766 6.453 1 98.06 414 TYR B C 1
ATOM 6641 O O . TYR B 1 414 ? -18.953 19.891 5.488 1 98.06 414 TYR B O 1
ATOM 6649 N N . LEU B 1 415 ? -20.828 19.094 6.359 1 98.44 415 LEU B N 1
ATOM 6650 C CA . LEU B 1 415 ? -21.188 18.422 5.113 1 98.44 415 LEU B CA 1
ATOM 6651 C C . LEU B 1 415 ? -22.406 19.078 4.477 1 98.44 415 LEU B C 1
ATOM 6653 O O . LEU B 1 415 ? -23.469 18.453 4.359 1 98.44 415 LEU B O 1
ATOM 6657 N N . SER B 1 416 ? -22.203 20.234 3.924 1 98.06 416 SER B N 1
ATOM 6658 C CA . SER B 1 416 ? -23.297 20.984 3.307 1 98.06 416 SER B CA 1
ATOM 6659 C C . SER B 1 416 ? -23.609 20.453 1.912 1 98.06 416 SER B C 1
ATOM 6661 O O . SER B 1 416 ? -22.703 20.219 1.115 1 98.06 416 SER B O 1
ATOM 6663 N N . THR B 1 417 ? -24.875 20.281 1.649 1 98.06 417 THR B N 1
ATOM 6664 C CA . THR B 1 417 ? -25.281 19.859 0.314 1 98.06 417 THR B CA 1
ATOM 6665 C C . THR B 1 417 ? -25.422 21.062 -0.615 1 98.06 417 THR B C 1
ATOM 6667 O O . THR B 1 417 ? -25.734 20.906 -1.796 1 98.06 417 THR B O 1
ATOM 6670 N N . GLY B 1 418 ? -25.125 22.25 -0.14 1 97.75 418 GLY B N 1
ATOM 6671 C CA . GLY B 1 418 ? -25.125 23.453 -0.946 1 97.75 418 GLY B CA 1
ATOM 6672 C C . GLY B 1 418 ? -23.75 24.047 -1.133 1 97.75 418 GLY B C 1
ATOM 6673 O O . GLY B 1 418 ? -23.594 25.078 -1.805 1 97.75 418 GLY B O 1
ATOM 6674 N N . ALA B 1 419 ? -22.797 23.469 -0.53 1 98.12 419 ALA B N 1
ATOM 6675 C CA . ALA B 1 419 ? -21.422 23.984 -0.619 1 98.12 419 ALA B CA 1
ATOM 6676 C C . ALA B 1 419 ? -20.406 22.828 -0.585 1 98.12 419 ALA B C 1
ATOM 6678 O O . ALA B 1 419 ? -20.031 22.375 0.49 1 98.12 419 ALA B O 1
ATOM 6679 N N . TYR B 1 420 ? -19.984 22.375 -1.655 1 98.62 420 TYR B N 1
ATOM 6680 C CA . TYR B 1 420 ? -18.984 21.328 -1.805 1 98.62 420 TYR B CA 1
ATOM 6681 C C . TYR B 1 420 ? -18.281 21.422 -3.16 1 98.62 420 TYR B C 1
ATOM 6683 O O . TYR B 1 420 ? -18.75 22.141 -4.051 1 98.62 420 TYR B O 1
ATOM 6691 N N . ALA B 1 421 ? -17.156 20.797 -3.281 1 98.75 421 ALA B N 1
ATOM 6692 C CA . ALA B 1 421 ? -16.453 20.672 -4.555 1 98.75 421 ALA B CA 1
ATOM 6693 C C . ALA B 1 421 ? -16.797 19.359 -5.238 1 98.75 421 ALA B C 1
ATOM 6695 O O . ALA B 1 421 ? -16.953 18.328 -4.578 1 98.75 421 ALA B O 1
ATOM 6696 N N . LEU B 1 422 ? -16.953 19.359 -6.527 1 98.81 422 LEU B N 1
ATOM 6697 C CA . LEU B 1 422 ? -17.219 18.172 -7.316 1 98.81 422 LEU B CA 1
ATOM 6698 C C . LEU B 1 422 ? -16.344 18.109 -8.555 1 98.81 422 LEU B C 1
ATOM 6700 O O . LEU B 1 422 ? -16.281 19.078 -9.32 1 98.81 422 LEU B O 1
ATOM 6704 N N . VAL B 1 423 ? -15.602 17.016 -8.688 1 98.69 423 VAL B N 1
ATOM 6705 C CA . VAL B 1 423 ? -14.789 16.781 -9.867 1 98.69 423 VAL B CA 1
ATOM 6706 C C . VAL B 1 423 ? -15.281 15.531 -10.594 1 98.69 423 VAL B C 1
ATOM 6708 O O . VAL B 1 423 ? -15.414 14.461 -9.992 1 98.69 423 VAL B O 1
ATOM 6711 N N . LEU B 1 424 ? -15.57 15.656 -11.852 1 97.81 424 LEU B N 1
ATOM 6712 C CA . LEU B 1 424 ? -15.992 14.555 -12.711 1 97.81 424 LEU B CA 1
ATOM 6713 C C . LEU B 1 424 ? -14.922 14.234 -13.75 1 97.81 424 LEU B C 1
ATOM 6715 O O . LEU B 1 424 ? -14.461 15.125 -14.461 1 97.81 424 LEU B O 1
ATOM 6719 N N . LEU B 1 425 ? -14.414 12.977 -13.734 1 96.31 425 LEU B N 1
ATOM 6720 C CA . LEU B 1 425 ? -13.531 12.477 -14.781 1 96.31 425 LEU B CA 1
ATOM 6721 C C . LEU B 1 425 ? -14.312 11.672 -15.82 1 96.31 425 LEU B C 1
ATOM 6723 O O . LEU B 1 425 ? -15 10.711 -15.469 1 96.31 425 LEU B O 1
ATOM 6727 N N . GLU B 1 426 ? -14.156 12.055 -17.078 1 94 426 GLU B N 1
ATOM 6728 C CA . GLU B 1 426 ? -14.836 11.352 -18.156 1 94 426 GLU B CA 1
ATOM 6729 C C . GLU B 1 426 ? -13.906 11.164 -19.359 1 94 426 GLU B C 1
ATOM 6731 O O . GLU B 1 426 ? -12.883 11.844 -19.469 1 94 426 GLU B O 1
ATOM 6736 N N . ALA B 1 427 ? -14.281 10.141 -20.203 1 90.38 427 ALA B N 1
ATOM 6737 C CA . ALA B 1 427 ? -13.508 9.891 -21.406 1 90.38 427 ALA B CA 1
ATOM 6738 C C . ALA B 1 427 ? -13.656 11.039 -22.406 1 90.38 427 ALA B C 1
ATOM 6740 O O . ALA B 1 427 ? -14.75 11.578 -22.578 1 90.38 427 ALA B O 1
ATOM 6741 N N . ALA B 1 428 ? -12.477 11.359 -22.953 1 87.19 428 ALA B N 1
ATOM 6742 C CA . ALA B 1 428 ? -12.5 12.398 -23.984 1 87.19 428 ALA B CA 1
ATOM 6743 C C . ALA B 1 428 ? -13.195 11.898 -25.25 1 87.19 428 ALA B C 1
ATOM 6745 O O . ALA B 1 428 ? -13.07 10.719 -25.609 1 87.19 428 ALA B O 1
ATOM 6746 N N . GLU B 1 429 ? -14.234 12.586 -25.781 1 72.62 429 GLU B N 1
ATOM 6747 C CA . GLU B 1 429 ? -14.945 12.234 -27 1 72.62 429 GLU B CA 1
ATOM 6748 C C . GLU B 1 429 ? -13.984 12.07 -28.172 1 72.62 429 GLU B C 1
ATOM 6750 O O . GLU B 1 429 ? -13.031 12.836 -28.312 1 72.62 429 GLU B O 1
ATOM 6755 N N . SER B 1 430 ? -13.828 10.75 -28.656 1 53.31 430 SER B N 1
ATOM 6756 C CA . SER B 1 430 ? -13.109 10.594 -29.922 1 53.31 430 SER B CA 1
ATOM 6757 C C . SER B 1 430 ? -13.711 11.469 -31.016 1 53.31 430 SER B C 1
ATOM 6759 O O . SER B 1 430 ? -14.898 11.789 -30.984 1 53.31 430 SER B O 1
#

Solvent-accessible surface area (backbone atoms only — not comparable to full-atom values): 43765 Å² total; per-residue (Å²): 130,81,73,72,75,74,57,72,43,77,48,93,68,59,90,84,46,86,53,45,40,34,39,36,65,77,46,24,33,38,38,40,31,71,35,75,89,40,74,36,27,26,40,31,38,34,29,59,38,7,42,59,61,33,28,77,89,38,51,21,48,43,40,53,38,60,61,36,30,65,48,13,26,94,88,36,44,63,58,46,57,53,44,50,30,34,57,60,20,29,49,71,53,70,50,63,40,51,70,26,30,38,36,38,36,41,28,44,35,89,44,41,83,74,35,50,54,51,57,38,44,23,65,32,46,47,58,42,53,58,74,56,47,63,57,50,41,56,36,52,48,48,49,53,40,43,49,63,54,34,67,68,52,50,47,50,49,54,40,31,29,64,48,24,73,76,25,58,78,22,50,59,47,76,34,47,65,74,54,56,72,65,63,52,46,64,60,46,48,25,49,42,29,45,35,57,35,44,65,36,30,38,39,20,40,18,14,39,49,55,68,70,56,54,53,48,46,44,65,71,48,66,62,68,64,56,71,72,42,80,51,72,72,50,80,80,50,80,78,61,68,55,79,43,68,44,79,50,77,46,68,38,76,77,41,44,61,32,34,43,38,37,38,31,58,37,62,17,50,90,40,48,68,59,49,53,49,46,42,44,48,20,33,47,41,19,49,43,77,74,10,54,48,29,41,47,36,36,69,69,65,53,49,24,66,42,58,38,28,45,58,47,88,33,53,75,54,13,40,36,38,39,42,33,36,31,67,53,96,46,62,67,59,52,52,50,52,53,43,49,53,47,50,44,38,47,76,42,60,60,53,70,66,59,49,51,24,40,38,37,34,54,41,38,50,52,54,71,55,53,76,46,42,60,42,42,26,52,46,36,41,52,28,37,71,57,59,48,39,68,59,56,75,44,50,54,60,58,51,66,65,62,50,44,62,58,49,17,52,48,36,57,71,45,54,44,86,62,24,29,30,38,31,38,41,37,50,40,82,127,132,83,73,73,74,74,56,72,42,78,47,92,68,60,90,84,45,86,53,45,41,35,40,35,65,78,46,24,33,37,38,41,32,72,36,75,91,41,74,36,28,26,40,31,39,32,29,59,38,8,40,59,60,34,27,77,91,36,51,21,47,41,41,53,39,61,60,36,30,65,48,14,24,93,89,34,46,64,55,46,56,53,44,50,31,33,56,59,20,28,48,71,54,70,51,65,39,52,70,26,29,37,37,38,37,41,29,42,34,88,42,41,83,75,34,50,53,52,55,38,44,23,64,34,47,46,55,40,53,60,72,56,47,62,56,50,41,55,36,53,47,48,50,52,40,43,49,64,54,34,66,68,54,49,47,50,49,55,41,31,30,64,47,23,72,74,22,59,77,21,49,60,49,76,35,47,64,76,53,55,72,66,63,52,45,63,60,46,48,24,47,42,28,46,35,56,36,44,65,36,31,37,39,20,40,19,15,38,49,55,68,70,55,54,53,47,45,44,64,70,47,67,62,68,64,56,72,72,43,80,52,72,71,51,81,79,49,79,78,59,68,55,78,42,67,44,80,48,77,47,68,37,78,76,42,45,61,34,35,43,38,37,37,32,56,37,62,18,50,89,40,48,69,60,47,54,48,45,41,43,49,20,33,49,40,18,49,43,78,72,10,53,48,29,39,47,36,36,70,70,64,52,49,24,65,43,58,39,29,44,58,47,87,32,52,76,53,13,41,38,36,38,42,32,36,31,69,52,96,49,62,68,59,53,52,50,51,53,42,49,54,45,50,42,38,46,75,42,59,60,53,70,67,58,49,50,22,39,39,36,34,53,40,39,49,50,56,70,55,53,76,46,42,62,42,43,26,52,47,36,42,51,28,37,71,58,60,47,38,67,59,56,74,42,49,54,61,56,51,67,67,62,50,43,62,59,49,17,52,48,34,57,71,45,55,45,84,61,24,30,28,39,30,38,40,38,50,41,83,128

Secondary structure (DSSP, 8-state):
--------EEEP--TT--SEEEE-GGG-EEEEEE-TTSSEEEEEEEES-SGGGS-TT-TTHHHHHHHHHTT--SSS-TTHHHHHHHHTT-EEEEEE-SS-EEEEEEEEGGGHHHHHHHHHHHHHS----HHHHHHHHHHHHHHHHHHHT-HHHHHHHHHHHHH-TTSGGGS-TT--HHHHHH--HHHHHHHHHHHSSGGGEEEEEEES--HHHHHHHHHHHS--PPPP--PPPP-----PPP-S-EEEEEEETT--S-EEEEEEEEE-GGGHHHHHHHHHHHHHHHSSTTSHHIIIIIIIS--EEEEEEEEE--SSEEEEEEEEEESSS-HHHHHHHHHHHHHHHHHSPPPHHHHHHHHHHHHHHHHHTSSSHHHHHHHHHHHHHHS-GGGGGGHHHHHHH--HHHHHHHHHHH--SSS-EEEEEEE---/--------EEEP--TT--SEEEE-GGG-EEEEEE-TTSSEEEEEEEES-SGGGS-TT-TTHHHHHHHHHTT--SSS-TTHHHHHHHHTT-EEEEEE-SS-EEEEEEEEGGGHHHHHHHHHHHHHS----HHHHHHHHHHHHHHHHHHHT-HHHHHHHHHHHHH-TTSGGGS-TT--HHHHHH--HHHHHHHHHHHSSGGGEEEEEEES--HHHHHHHHHHHS--PPPP--PPPP-----PPP-S-EEEEEEETT--S-EEEEEEEEE-GGGHHHHHHHHHHHHHHHSSTTSHHIIIIIIIS--EEEEEEEEE--SSEEEEEEEEEESSS-HHHHHHHHHHHHHHHHHSPPPHHHHHHHHHHHHHHHHHTSSSHHHHHHHHHHHHHHS-GGGGGGHHHHHHH--HHHHHHHHHHH--SSS-EEEEEEE---

Foldseek 3Di:
DCPVPFDKDWDDFDPVDQWTWIATPPAAIEIEHADQVDQKKKKKKKFQQAQQFDAPLQGQLSVLLQVQLQCAAPVQHGPNLVVQQVVQPKDKDWDGDRGITMIMIMGGPVCCVRRVLRVLRSLQGRPRDQVVLQVSLVVLLVVVVVLVVDPVSVQVLVQQCLFFVPGSSSADSNGDSVNSNPDGSVLSVLSSLATSGRNRMYMYMYYNADPVRSVVCCVPRNPRHDHHHDDDGHDGDARDGFDFEAEDEDADAPDDFKKKKKKWKAAAVVPVLLLLLLQLVQCQQFDDCPHDLNCPCCVPVNQFVHKGWDWAHHQGITMTMIMTGGPDPPNVVSLVVSLVVLVCLLPPFDDPVSLVVSLVVVLVVLVVQCPDRVSLRVQQSVCVSNPHSSVSVCSSVSSVPDDRVVSSVSSVVIVDSGTMYMYMYHHDDD/DPPPPFDKDWDDFDPVDQWTWIATPPAAIEIEHADQVDQKKKKKKKFQQAQQFDAPLQGQLSVLLQVQLQCAAPVQHGPNLVVQQVVQPKDKDWDGDRGIIMIMIMHGPVCCVRRVLRVLRSLQGRPRDQVVLQVSLVVLLVVVVVLVVDPVSVQVLVQQCLFFVPGSSSADSNGDSVNSNPDGSVLSVLSSLATSGRNRMYMYMYYNADPVRSVVCCVPRNPRHDHHHDDDGHDGDARDGFDFEAEDEDADAPDDFKKKKKKWKAAAVVPVLLLLLLQLVQCQQFDDCPHDLNCPCCVPVNQFVHKGWDWAHHQGITMTMIMTGGPDPPNVVSLVVSLVVLVCLLPPFDDPVSLVVSLVVVLVVLVVQCPDRVSLRVQQSVCVSNPHSSVSVCSSVSSVPDDRVNSSVSSVVIVDSGTIYMYMYHHDDD

pLDDT: mean 93.23, std 8.4, range [25.95, 98.81]